Protein 4YR6 (pdb70)

B-factor: mean 33.65, std 14.66, range [9.35, 87.94]

Secondary structure (DSSP, 8-state):
--EEEEE--SEE-TTSPEEEEEEEESS-TTSTTEEEEEEEE-TTS--EEEEEEETTS-EEE-HHHHTTEEEEEETTTTEEEEEE-S--GGG-EEEEEEEEEEETTEEEEEEE---EEEEE-S---BPPEEEEE----EEEEEEEEEEEBSS--EEEEGGGTB-TTEEEPPPEESSS-EEEEEEEEEESSHHHHS--EEEEEEGGGTEEEEEE---/---EEEE-SEEEE-TT--EEEEEEESS--TT-EEEEEE-TTS--EEEEETTTEEPTT--TTEEEEEETTEEEEEESS--GGG-EEEEEEE-SSSSP-B---EEEEE----B--EEEEEPPPHHHHHHTEEEEEEEEEEEBSS--EEEEEETTEEE-TTEEEEEPPPPTTT--EEEEEEEEEEHHHHHT--EEEEEEE-TT-SSPEEEEEE--/----GGGT--/--EEEEE--SEE-TTSPEEEEEEEESS-TTSTTEEEEEEEE-TTS--EEEEEEETT--EEE-TTTGGGEEEEEETTTTEEEEEE-S--GGG-EEEEEEEEEEETTEEEEEEE---EEEEE-S---B--EEEEE---EEEEEEEEEEBSS--EEEEGGGT--TTEEEPPPEEETTEEEEEEEEEE-STHHHHS--EEEEEEGGGTEEEEEE---/---EEEE-SEEEE-TT--EEEEEEESS--TT-EEEEEE-TTS--EEEEETTTEEPTT--TTEEEEEETTEEEEEE-S--GGG-EEEEEEE-SSSSP-B---EEEEE----B--EEEEEPPPHHHHTTTEEEEEEEEEEEBSS--EEEEEESS-EE-TTEEEEEPPPPTTT--EEEEEEEEEETTHHHH--EEEEEEE-TT-SSPEEEEEE-/----GGGT--

InterPro domains:
  IPR000372 Leucine-rich repeat N-terminal domain [PF01462] (19-46)
  IPR000372 Leucine-rich repeat N-terminal domain [SM00013] (19-51)
  IPR000483 Cysteine-rich flanking region, C-terminal [SM00082] (221-281)
  IPR001611 Leucine-rich repeat [PF13855] (116-176)
  IPR001611 Leucine-rich repeat [PS51450] (94-115)
  IPR001611 Leucine-rich repeat [PS51450] (165-186)
  IPR003591 Leucine-rich repeat, typical subtype [SM00369] (92-114)
  IPR003591 Leucine-rich repeat, typical subtype [SM00369] (115-138)
  IPR003591 Leucine-rich repeat, typical subtype [SM00369] (139-162)
  IPR003591 Leucine-rich repeat, typical subtype [SM00369] (163-186)
  IPR003591 Leucine-rich repeat, typical subtype [SM00369] (187-210)
  IPR032675 Leucine-rich repeat domain superfamily [G3DSA:3.80.10.10] (17-282)

Radius of gyration: 33.76 Å; Cα contacts (8 Å, |Δi|>4): 2344; chains: 6; bounding box: 102×73×68 Å

GO terms:
  GO:0005886 plasma membrane (C, IDA)
  GO:0016020 membrane (C, IDA)
  GO:0007155 cell adhesion (P, IDA)
  GO:0007596 blood coagulation (P, IMP)
  GO:0005515 protein binding (F, IPI)
  GO:0005886 plasma membrane (C, TAS)
  GO:0015057 thrombin-activated receptor activity (F, TAS)
  GO:0007166 cell surface receptor signaling pathway (P, TAS)
  GO:0010572 positive regulation of platelet activation (P, IDA)
  GO:0051209 release of sequestered calcium ion into cytosol (P, IDA)
  GO:0007597 blood coagulation, intrinsic pathway (P, IPI)
  GO:0009897 external side of plasma membrane (C, IDA)
  GO:0042730 fibrinolysis (P, IDA)
  GO:0030168 platelet activation (P, TAS)
  GO:0030193 regulation of blood coagulation (P, TAS)
  GO:0070062 extracellular exosome (C, HDA)
  GO:0009986 cell surface (C, HDA)

Sequence (871 aa):
QVTLKESGPGILQPSQTLSLTCSFSGFSLSTSNMGVVWIRQPSGKGLEWLLHILWNDGKFYNPALKSRLTISKDTYNNQVFLKIANVDTADTATYYCARLFTTTTSGYFDVWGAGTTVTVSSAKTTPPSVYPLAPNSMVTLGCLVKGYFPEPVTVTWNSGSLSSGVHTFPAVLQSDLYTLSSSVTVPSSPRPSETVTCNVAHPASSTKVDKKIAADIQMTQSPASLSASVGETVTITCRASGNIYNYLAWYQQKQGKSPQLLVYNAKTLADGVPSRFSGSGSGTQYSLKINSLQPEDFGSYFCQHFWDTPWTFGGGTKLEIKRADAAPTVSIFPPSSEEQLTSGGASVVCFLNNFYPKDINVKWKIDGSERQNGVLNSWTDQDSKDSTYSMSSTLTLTKDEYERHNSYTCEATHKTSTSPIVKSFNRNKLRGVLQGHLQVTLKESGPGILQPSQTLSLTCSFSGFSLSTSNMGVVWIRQPSGKGLEWLLHILWNDGKFYNPALKSRLTISKDTYNNQVFLKIANVDTADTATYYCARLFTTTTSGYFDVWGAGTTVTVSSAKTTPPSVYPLAPMVTLGCLVKGYFPEPVTVTWNSGSLSSGVHTFPAVLQSDLYTLSSSVTVPSSPRPSETVTCNVAHPASSTKVDKKIAADIQMTQSPASLSASVGETVTITCRASGNIYNYLAWYQQKQGKSPQLLVYNAKTLADGVPSRFSGSGSGTQYSLKINSLQPEDFGSYFCQHFWDTPWTFGGGTKLEIKRADAAPTVSIFPPSSEQLTSGGASVVCFLNNFYPKDINVKWKIDGSERQNGVLNSWTDQDSKDSTYSMSSTLTLTKDEYERHNSYTCEATHKTSTSPIVKSFNRKLRGVLQGHL

Foldseek 3Di:
DWAKAKDWDQEAEFQAKTKIKIATDPDFLLDAQKKKWKWWAAVPGDIDGAKIAGSVRDIGGDPVQPVQWDKDDDRVRRMIMIMGGGDDQVVWTWMKMFMWGDDPPDIDGPGIHPTDGYGYHPDDADAWDWDWADDVQKDKTKIKTWFGDDDDKDKDKPNPPQDPQKDKDDWDADPNGTITMMMHMDTVVCPPVNWIWMWMADVVNRDTDIGIHDD/DWEKAKDDQEAADAAQDKDKIKIFIPWFQFLQKWKWFDAVPGDIDTQDGSQFHGDPPHDPQWGKDDGIGIIMIMGGRDDPVRFGKMKMWGDGDPPIYIHPIYGYAYDDDFDFWDKDKAWADPVQLVVWWTKIKMKGDFGPDPDKDKWKDFPRHTDDPQKDKDKDDQDPPRRTIMMMIMHIDTSVVVVVTFKIKMWMDDPVDPGIDIDIGTPD/DDDDVVNPHD/DWAKAKDWDAEDEFQAKTKIKIAIDPDFLCDPQKKKWKWWAAPPGDIGTAKMAHSVSDIGGDPVQVVQWDKDADRVRRMIMIMGGGDAQVPFTWMKMFMWGDDPPDIDGPGIHPTGTHGYHPDDADAWDWDWADDCPKTKIKTWFGDDDDKDKDKPNPPQPPQKDKDDWDADPNGTITMMMGNDDPPCVVVPWIKMWIADVRVRDIDIDTNDD/DWEKAKDDQEAEDAAQAKDKIKIFIPWFQFQQKWKWFDAPPDDIHTQDGSQFHGDPPHDPQWGKDDGGGIIMIMGGRDDPVSFGKMKMWGDGDPPIYIHPIYGYAYDDDFFFWDKDWDWADPVVLVVQKTKIKMKGDFGPDPDKDKFKDFPRHTDDPQKDKDKDDQDPPRRGIMMMIIRMDGSVVPVVTFKIWMWMDDPVDPGTDIDIGGD/DDDDVVNPHD

Organism: Homo sapiens (NCBI:txid9606)

Solvent-accessible surface area: 36851 Å² total; per-residue (Å²): 50,26,59,13,153,13,58,40,66,26,76,25,93,47,85,81,69,0,57,2,32,0,41,9,45,31,17,17,0,73,14,20,25,13,0,0,0,0,0,18,17,47,114,76,94,25,15,60,2,0,0,0,0,0,78,58,77,10,78,24,65,15,81,88,7,111,92,57,15,80,1,50,52,48,38,204,92,48,51,0,77,1,108,0,41,89,2,71,91,71,1,45,6,39,0,11,0,0,13,0,6,0,22,65,77,12,2,5,0,27,30,5,0,82,23,29,94,2,24,1,14,66,21,163,79,44,74,16,48,11,22,17,3,23,101,155,86,96,31,13,0,0,0,2,0,49,16,0,5,15,86,86,18,79,21,44,2,40,101,32,101,41,86,99,35,41,24,56,3,64,22,38,96,53,105,78,50,22,17,14,4,0,0,0,43,6,56,49,84,40,13,92,93,108,93,6,22,0,24,3,24,0,91,55,28,105,20,186,54,106,64,65,8,80,101,105,28,99,13,66,19,52,51,77,44,33,53,0,46,89,46,74,68,9,70,0,62,1,123,3,75,21,66,0,67,63,16,1,0,0,0,25,20,74,138,72,128,8,1,58,11,11,0,36,34,2,156,54,57,6,27,7,17,17,104,39,6,45,10,58,41,71,27,45,112,4,25,0,86,0,60,57,0,64,83,39,1,31,17,24,0,10,0,0,0,0,19,50,42,26,3,28,19,1,62,12,0,96,3,21,67,107,77,69,72,23,53,8,77,10,21,21,2,43,11,12,84,67,5,34,118,83,51,22,0,1,0,1,0,0,0,3,50,1,3,32,75,108,22,102,31,86,3,58,10,75,58,71,84,55,138,71,38,36,63,47,10,137,28,78,37,44,123,98,64,16,4,13,2,2,6,0,14,0,31,8,84,58,94,32,6,67,165,46,60,33,0,14,0,24,1,65,13,145,51,51,143,72,60,47,74,80,61,31,82,91,171,154,120,3,26,93,139,18,0,13,74,33,25,58,13,57,22,58,37,63,40,79,9,68,42,80,88,68,0,49,2,27,0,42,11,56,33,24,38,2,81,12,32,23,14,0,0,0,0,0,19,16,44,115,78,94,24,14,56,2,0,0,0,0,0,55,58,78,8,76,23,48,16,90,89,11,109,116,62,15,72,2,49,46,47,41,188,90,47,50,0,64,1,94,0,43,92,1,83,82,84,4,48,6,34,0,10,0,0,12,0,8,0,31,63,70,13,2,5,0,27,35,6,0,58,22,25,92,2,25,3,11,71,17,151,51,50,64,11,49,17,29,14,0,19,99,165,50,13,0,4,1,1,0,41,16,0,4,13,78,84,19,75,24,42,7,44,90,45,100,39,84,100,39,45,38,54,2,61,28,41,95,53,106,71,51,26,10,17,5,0,0,0,52,8,59,74,86,46,25,96,96,56,104,10,39,4,28,1,21,0,83,54,25,104,36,181,48,95,15,64,21,74,108,107,22,100,10,98,19,55,54,75,44,32,52,4,39,91,48,87,68,10,60,0,45,0,115,0,72,22,59,0,77,64,9,1,0,0,0,21,19,59,132,74,125,3,0,52,13,12,0,34,31,2,150,55,58,6,27,9,15,14,108,29,7,55,8,63,39,74,28,31,90,1,27,0,92,0,51,62,1,42,90,56,4,23,17,24,0,8,0,0,0,1,17,51,38,27,2,20,19,1,65,8,1,110,2,29,60,110,82,72,66,16,59,4,84,8,19,21,1,40,10,15,90,89,4,50,112,78,47,21,0,0,0,0,0,0,0,5,58,1,10,29,94,67,36,55,39,90,6,10,10,74,74,59,110,106,76,101,43,42,52,44,11,140,23,81,35,54,123,99,59,18,5,16,4,3,5,0,16,0,42,27,86,24,68,45,18,61,175,50,69,38,0,13,0,52,1,55,16,142,51,61,148,78,55,57,73,89,66,29,79,132,135,132,4,29,84,133,18,0,14,97

Structure (mmCIF, N/CA/C/O backbone):
data_4YR6
#
_entry.id   4YR6
#
_cell.length_a   101.900
_cell.length_b   147.060
_cell.length_c   194.950
_cell.angle_alpha   90.00
_cell.angle_beta   90.00
_cell.angle_gamma   90.00
#
_symmetry.space_group_name_H-M   'C 2 2 21'
#
loop_
_entity.id
_entity.type
_entity.pdbx_description
1 polymer 'heavy chain of 5G6'
2 polymer 'light chain of 5G6'
3 polymer ACE-LYS-LEU-ARG-GLY-VAL-LEU-GLN-GLY-HIS-LEU
4 non-polymer GLYCEROL
5 water water
#
loop_
_atom_site.group_PDB
_atom_site.id
_atom_site.type_symbol
_atom_site.label_atom_id
_atom_site.label_alt_id
_atom_site.label_comp_id
_atom_site.label_asym_id
_atom_site.label_entity_id
_atom_site.label_seq_id
_atom_site.pdbx_PDB_ins_code
_atom_site.Cartn_x
_atom_site.Cartn_y
_atom_site.Cartn_z
_atom_site.occupancy
_atom_site.B_iso_or_equiv
_atom_site.auth_seq_id
_atom_site.auth_comp_id
_atom_site.auth_asym_id
_atom_site.auth_atom_id
_atom_site.pdbx_PDB_model_num
ATOM 1 N N . GLN A 1 1 ? -42.075 -52.081 28.352 1.00 32.92 1 GLN A N 1
ATOM 2 C CA . GLN A 1 1 ? -41.943 -51.027 27.351 1.00 18.97 1 GLN A CA 1
ATOM 3 C C . GLN A 1 1 ? -42.145 -49.662 27.993 1.00 19.97 1 GLN A C 1
ATOM 4 O O . GLN A 1 1 ? -42.686 -48.757 27.365 1.00 18.63 1 GLN A O 1
ATOM 10 N N . VAL A 1 2 ? -41.717 -49.501 29.243 1.00 15.35 2 VAL A N 1
ATOM 11 C CA . VAL A 1 2 ? -41.632 -48.154 29.786 1.00 16.88 2 VAL A CA 1
ATOM 12 C C . VAL A 1 2 ? -40.557 -47.393 28.980 1.00 16.84 2 VAL A C 1
ATOM 13 O O . VAL A 1 2 ? -39.402 -47.806 28.948 1.00 17.40 2 VAL A O 1
ATOM 17 N N . THR A 1 3 ? -40.927 -46.300 28.318 1.00 15.36 3 THR A N 1
ATOM 18 C CA . THR A 1 3 ? -39.936 -45.470 27.615 1.00 18.63 3 THR A CA 1
ATOM 19 C C . THR A 1 3 ? -40.209 -43.987 27.834 1.00 19.45 3 THR A C 1
ATOM 20 O O . THR A 1 3 ? -41.363 -43.575 27.956 1.00 21.28 3 THR A O 1
ATOM 24 N N . LEU A 1 4 ? -39.144 -43.186 27.882 1.00 22.91 4 LEU A N 1
ATOM 25 C CA . LEU A 1 4 ? -39.274 -41.729 27.891 1.00 20.34 4 LEU A CA 1
ATOM 26 C C . LEU A 1 4 ? -38.298 -41.063 26.895 1.00 25.45 4 LEU A C 1
ATOM 27 O O . LEU A 1 4 ? -37.145 -41.487 26.756 1.00 18.16 4 LEU A O 1
ATOM 32 N N . LYS A 1 5 ? -38.755 -40.000 26.235 1.00 24.72 5 LYS A N 1
ATOM 33 C CA . LYS A 1 5 ? -37.931 -39.271 25.280 1.00 27.30 5 LYS A CA 1
ATOM 34 C C . LYS A 1 5 ? -38.078 -37.749 25.447 1.00 28.56 5 LYS A C 1
ATOM 35 O O . LYS A 1 5 ? -39.174 -37.195 25.297 1.00 25.57 5 LYS A O 1
ATOM 41 N N . GLU A 1 6 ? -36.973 -37.086 25.780 1.00 20.43 6 GLU A N 1
ATOM 42 C CA . GLU A 1 6 ? -36.945 -35.635 25.865 1.00 24.08 6 GLU A CA 1
ATOM 43 C C . GLU A 1 6 ? -36.907 -35.018 24.457 1.00 29.12 6 GLU A C 1
ATOM 44 O O . GLU A 1 6 ? -36.320 -35.593 23.550 1.00 23.41 6 GLU A O 1
ATOM 50 N N . SER A 1 7 ? -37.563 -33.870 24.291 1.00 29.73 7 SER A N 1
ATOM 51 C CA . SER A 1 7 ? -37.452 -33.018 23.099 1.00 28.40 7 SER A CA 1
ATOM 52 C C . SER A 1 7 ? -37.192 -31.604 23.592 1.00 33.83 7 SER A C 1
ATOM 53 O O . SER A 1 7 ? -37.657 -31.237 24.678 1.00 35.73 7 SER A O 1
ATOM 56 N N . GLY A 1 8 ? -36.480 -30.806 22.801 1.00 32.30 8 GLY A N 1
ATOM 57 C CA . GLY A 1 8 ? -36.130 -29.445 23.190 1.00 32.40 8 GLY A CA 1
ATOM 58 C C . GLY A 1 8 ? -35.545 -28.666 22.020 1.00 30.76 8 GLY A C 1
ATOM 59 O O . GLY A 1 8 ? -35.413 -29.223 20.939 1.00 28.91 8 GLY A O 1
ATOM 60 N N . PRO A 1 9 ? -35.180 -27.383 22.239 1.00 35.96 9 PRO A N 1
ATOM 61 C CA . PRO A 1 9 ? -34.696 -26.468 21.189 1.00 37.35 9 PRO A CA 1
ATOM 62 C C . PRO A 1 9 ? -33.240 -26.710 20.806 1.00 34.66 9 PRO A C 1
ATOM 63 O O . PRO A 1 9 ? -32.838 -26.336 19.706 1.00 37.28 9 PRO A O 1
ATOM 67 N N . GLY A 1 10 ? -32.456 -27.301 21.701 1.00 30.85 10 GLY A N 1
ATOM 68 C CA . GLY A 1 10 ? -31.063 -27.581 21.397 1.00 35.48 10 GLY A CA 1
ATOM 69 C C . GLY A 1 10 ? -30.169 -26.422 21.787 1.00 34.16 10 GLY A C 1
ATOM 70 O O . GLY A 1 10 ? -29.254 -26.585 22.603 1.00 38.91 10 GLY A O 1
ATOM 71 N N . ILE A 1 11 ? -30.435 -25.254 21.197 1.00 33.64 11 ILE A N 1
ATOM 72 C CA . ILE A 1 11 ? -29.700 -24.022 21.494 1.00 34.84 11 ILE A CA 1
ATOM 73 C C . ILE A 1 11 ? -30.650 -22.854 21.829 1.00 32.63 11 ILE A C 1
ATOM 74 O O . ILE A 1 11 ? -31.708 -22.699 21.218 1.00 33.08 11 ILE A O 1
ATOM 79 N N . LEU A 1 12 ? -30.254 -22.041 22.802 1.00 32.09 12 LEU A N 1
ATOM 80 C CA . LEU A 1 12 ? -31.070 -20.942 23.304 1.00 38.65 12 LEU A CA 1
ATOM 81 C C . LEU A 1 12 ? -30.176 -19.779 23.708 1.00 40.79 12 LEU A C 1
ATOM 82 O O . LEU A 1 12 ? -29.079 -19.988 24.237 1.00 38.65 12 LEU A O 1
ATOM 87 N N . GLN A 1 13 ? -30.656 -18.558 23.499 1.00 44.43 13 GLN A N 1
ATOM 88 C CA . GLN A 1 13 ? -29.929 -17.370 23.941 1.00 44.24 13 GLN A CA 1
ATOM 89 C C . GLN A 1 13 ? -30.336 -17.035 25.356 1.00 38.97 13 GLN A C 1
ATOM 90 O O . GLN A 1 13 ? -31.473 -17.295 25.752 1.00 37.74 13 GLN A O 1
ATOM 96 N N . PRO A 1 14 ? -29.409 -16.459 26.133 1.00 42.46 14 PRO A N 1
ATOM 97 C CA . PRO A 1 14 ? -29.708 -16.124 27.532 1.00 39.64 14 PRO A CA 1
ATOM 98 C C . PRO A 1 14 ? -30.951 -15.231 27.674 1.00 41.69 14 PRO A C 1
ATOM 99 O O . PRO A 1 14 ? -31.352 -14.597 26.695 1.00 40.39 14 PRO A O 1
ATOM 103 N N . SER A 1 15 ? -31.555 -15.225 28.867 1.00 42.58 15 SER A N 1
ATOM 104 C CA . SER A 1 15 ? -32.816 -14.520 29.157 1.00 41.51 15 SER A CA 1
ATOM 105 C C . SER A 1 15 ? -34.073 -15.175 28.565 1.00 36.74 15 SER A C 1
ATOM 106 O O . SER A 1 15 ? -35.188 -14.817 28.941 1.00 42.40 15 SER A O 1
ATOM 109 N N . GLN A 1 16 ? -33.906 -16.114 27.637 1.00 36.92 16 GLN A N 1
ATOM 110 C CA . GLN A 1 16 ? -35.062 -16.797 27.054 1.00 41.26 16 GLN A CA 1
ATOM 111 C C . GLN A 1 16 ? -35.634 -17.911 27.944 1.00 42.04 16 GLN A C 1
ATOM 112 O O . GLN A 1 16 ? -35.042 -18.283 28.981 1.00 29.82 16 GLN A O 1
ATOM 118 N N . THR A 1 17 ? -36.784 -18.435 27.511 1.00 40.16 17 THR A N 1
ATOM 119 C CA . THR A 1 17 ? -37.476 -19.511 28.213 1.00 39.34 17 THR A CA 1
ATOM 120 C C . THR A 1 17 ? -37.231 -20.864 27.545 1.00 37.59 17 THR A C 1
ATOM 121 O O . THR A 1 17 ? -37.585 -21.075 26.372 1.00 31.54 17 THR A O 1
ATOM 125 N N . LEU A 1 18 ? -36.621 -21.773 28.306 1.00 35.10 18 LEU A N 1
ATOM 126 C CA . LEU A 1 18 ? -36.380 -23.151 27.860 1.00 32.71 18 LEU A CA 1
ATOM 127 C C . LEU A 1 18 ? -37.624 -24.015 27.992 1.00 33.67 18 LEU A C 1
ATOM 128 O O . LEU A 1 18 ? -38.120 -24.245 29.102 1.00 36.11 18 LEU A O 1
ATOM 133 N N . SER A 1 19 ? -38.128 -24.492 26.862 1.00 30.59 19 SER A N 1
ATOM 134 C CA . SER A 1 19 ? -39.257 -25.416 26.864 1.00 34.67 19 SER A CA 1
ATOM 135 C C . SER A 1 19 ? -38.800 -26.821 26.486 1.00 36.40 19 SER A C 1
ATOM 136 O O . SER A 1 19 ? -38.258 -27.035 25.392 1.00 32.34 19 SER A O 1
ATOM 139 N N . LEU A 1 20 ? -39.023 -27.764 27.401 1.00 31.89 20 LEU A N 1
ATOM 140 C CA . LEU A 1 20 ? -38.686 -29.172 27.191 1.00 31.51 20 LEU A CA 1
ATOM 141 C C . LEU A 1 20 ? -39.929 -30.050 27.321 1.00 30.71 20 LEU A C 1
ATOM 142 O O . LEU A 1 20 ? -40.743 -29.877 28.243 1.00 28.78 20 LEU A O 1
ATOM 147 N N . THR A 1 21 ? -40.073 -30.989 26.394 1.00 23.32 21 THR A N 1
ATOM 148 C CA . THR A 1 21 ? -41.171 -31.943 26.435 1.00 24.64 21 THR A CA 1
ATOM 149 C C . THR A 1 21 ? -40.660 -33.354 26.718 1.00 25.95 21 THR A C 1
ATOM 150 O O . THR A 1 21 ? -39.658 -33.792 26.149 1.00 25.82 21 THR A O 1
ATOM 154 N N . CYS A 1 22 ? -41.344 -34.060 27.615 1.00 29.55 22 CYS A N 1
ATOM 155 C CA . CYS A 1 22 ? -41.079 -35.477 27.828 1.00 24.48 22 CYS A CA 1
ATOM 156 C C . CYS A 1 22 ? -42.247 -36.255 27.269 1.00 21.61 22 CYS A C 1
ATOM 157 O O . CYS A 1 22 ? -43.384 -36.060 27.693 1.00 25.89 22 CYS A O 1
ATOM 160 N N . SER A 1 23 ? -41.975 -37.114 26.298 1.00 22.20 23 SER A N 1
ATOM 161 C CA . SER A 1 23 ? -42.995 -38.001 25.744 1.00 25.38 23 SER A CA 1
ATOM 162 C C . SER A 1 23 ? -42.721 -39.405 26.242 1.00 26.63 23 SER A C 1
ATOM 163 O O . SER A 1 23 ? -41.618 -39.942 26.041 1.00 24.24 23 SER A O 1
ATOM 166 N N . PHE A 1 24 ? -43.707 -39.997 26.909 1.00 24.09 24 PHE A N 1
ATOM 167 C CA . PHE A 1 24 ? -43.491 -41.295 27.536 1.00 20.13 24 PHE A CA 1
ATOM 168 C C . PHE A 1 24 ? -44.534 -42.311 27.090 1.00 20.47 24 PHE A C 1
ATOM 169 O O . PHE A 1 24 ? -45.605 -41.938 26.613 1.00 19.86 24 PHE A O 1
ATOM 177 N N . SER A 1 25 ? -44.220 -43.595 27.240 1.00 18.37 25 SER A N 1
ATOM 178 C CA . SER A 1 25 ? -45.202 -44.650 27.010 1.00 14.23 25 SER A CA 1
ATOM 179 C C . SER A 1 25 ? -44.870 -45.827 27.902 1.00 16.42 25 SER A C 1
ATOM 180 O O . SER A 1 25 ? -43.825 -45.827 28.563 1.00 20.20 25 SER A O 1
ATOM 183 N N . GLY A 1 26 ? -45.735 -46.837 27.926 1.00 11.55 26 GLY A N 1
ATOM 184 C CA . GLY A 1 26 ? -45.520 -47.979 28.802 1.00 20.38 26 GLY A CA 1
ATOM 185 C C . GLY A 1 26 ? -45.960 -47.794 30.263 1.00 22.02 26 GLY A C 1
ATOM 186 O O . GLY A 1 26 ? -45.862 -48.724 31.063 1.00 24.93 26 GLY A O 1
ATOM 187 N N . PHE A 1 27 ? -46.425 -46.595 30.612 1.00 22.62 27 PHE A N 1
ATOM 188 C CA . PHE A 1 27 ? -47.013 -46.325 31.940 1.00 24.38 27 PHE A CA 1
ATOM 189 C C . PHE A 1 27 ? -47.893 -45.100 31.851 1.00 25.61 27 PHE A C 1
ATOM 190 O O . PHE A 1 27 ? -47.727 -44.271 30.940 1.00 29.58 27 PHE A O 1
ATOM 198 N N . SER A 1 28 ? -48.818 -44.975 32.796 1.00 26.55 28 SER A N 1
ATOM 199 C CA . SER A 1 28 ? -49.748 -43.849 32.808 1.00 26.64 28 SER A CA 1
ATOM 200 C C . SER A 1 28 ? -49.550 -42.914 34.001 1.00 27.68 28 SER A C 1
ATOM 201 O O . SER A 1 28 ? -49.278 -43.363 35.123 1.00 24.08 28 SER A O 1
ATOM 204 N N . LEU A 1 29 ? -49.705 -41.613 33.752 1.00 25.44 29 LEU A N 1
ATOM 205 C CA . LEU A 1 29 ? -49.732 -40.630 34.827 1.00 27.70 29 LEU A CA 1
ATOM 206 C C . LEU A 1 29 ? -51.124 -40.511 35.472 1.00 30.72 29 LEU A C 1
ATOM 207 O O . LEU A 1 29 ? -51.398 -39.546 36.190 1.00 30.89 29 LEU A O 1
ATOM 212 N N . SER A 1 30 ? -51.984 -41.501 35.217 1.00 29.40 30 SER A N 1
ATOM 213 C CA . SER A 1 30 ? -53.263 -41.647 35.923 1.00 30.97 30 SER A CA 1
ATOM 214 C C . SER A 1 30 ? -53.223 -42.798 36.931 1.00 33.20 30 SER A C 1
ATOM 215 O O . SER A 1 30 ? -54.220 -43.094 37.594 1.00 32.32 30 SER A O 1
ATOM 218 N N . THR A 1 31 ? -52.066 -43.447 37.021 1.00 28.65 31 THR A N 1
ATOM 219 C CA . THR A 1 31 ? -51.848 -44.571 37.920 1.00 28.59 31 THR A CA 1
ATOM 220 C C . THR A 1 31 ? -51.109 -44.055 39.138 1.00 27.36 31 THR A C 1
ATOM 221 O O . THR A 1 31 ? -50.171 -43.272 38.995 1.00 23.45 31 THR A O 1
ATOM 225 N N . SER A 1 32 ? -51.500 -44.485 40.334 1.00 21.88 32 SER A N 1
ATOM 226 C CA . SER A 1 32 ? -50.855 -43.952 41.524 1.00 21.23 32 SER A CA 1
ATOM 227 C C . SER A 1 32 ? -49.410 -44.472 41.616 1.00 22.60 32 SER A C 1
ATOM 228 O O . SER A 1 32 ? -49.045 -45.424 40.912 1.00 21.82 32 SER A O 1
ATOM 231 N N . ASN A 1 33 ? -48.604 -43.816 42.456 1.00 18.51 33 ASN A N 1
ATOM 232 C CA . ASN A 1 33 ? -47.177 -44.107 42.635 1.00 19.94 33 ASN A CA 1
ATOM 233 C C . ASN A 1 33 ? -46.272 -43.719 41.460 1.00 19.27 33 ASN A C 1
ATOM 234 O O . ASN A 1 33 ? -45.057 -43.935 41.520 1.00 17.60 33 ASN A O 1
ATOM 239 N N . MET A 1 34 ? -46.863 -43.154 40.412 1.00 16.70 34 MET A N 1
ATOM 240 C CA . MET A 1 34 ? -46.127 -42.766 39.211 1.00 21.09 34 MET A CA 1
ATOM 241 C C . MET A 1 34 ? -45.872 -41.273 39.162 1.00 21.80 34 MET A C 1
ATOM 242 O O . MET A 1 34 ? -46.738 -40.462 39.524 1.00 21.02 34 MET A O 1
ATOM 247 N N . GLY A 1 35 ? -44.686 -40.907 38.688 1.00 24.16 35 GLY A N 1
ATOM 248 C CA . GLY A 1 35 ? -44.399 -39.516 38.386 1.00 21.44 35 GLY A CA 1
ATOM 249 C C . GLY A 1 35 ? -43.364 -39.389 37.287 1.00 25.96 35 GLY A C 1
ATOM 250 O O . GLY A 1 35 ? -42.755 -40.389 36.880 1.00 22.88 35 GLY A O 1
ATOM 251 N N . VAL A 1 36 ? -43.171 -38.167 36.796 1.00 23.36 36 VAL A N 1
ATOM 252 C CA . VAL A 1 36 ? -42.053 -37.871 35.907 1.00 22.58 36 VAL A CA 1
ATOM 253 C C . VAL A 1 36 ? -41.147 -36.826 36.542 1.00 22.11 36 VAL A C 1
ATOM 254 O O . VAL A 1 36 ? -41.616 -35.792 37.025 1.00 19.09 36 VAL A O 1
ATOM 258 N N . VAL A 1 37 ? -39.850 -37.114 36.556 1.00 19.69 37 VAL A N 1
ATOM 259 C CA . VAL A 1 37 ? -38.871 -36.221 37.150 1.00 19.64 37 VAL A CA 1
ATOM 260 C C . VAL A 1 37 ? -37.952 -35.643 36.057 1.00 23.10 37 VAL A C 1
ATOM 261 O O . VAL A 1 37 ? -37.704 -36.291 35.031 1.00 16.15 37 VAL A O 1
ATOM 265 N N . TRP A 1 38 ? -37.468 -34.420 36.277 1.00 21.62 38 TRP A N 1
ATOM 266 C CA . TRP A 1 38 ? -36.425 -33.836 35.439 1.00 18.44 38 TRP A CA 1
ATOM 267 C C . TRP A 1 38 ? -35.128 -33.701 36.208 1.00 20.29 38 TRP A C 1
ATOM 268 O O . TRP A 1 38 ? -35.099 -33.266 37.376 1.00 20.68 38 TRP A O 1
ATOM 279 N N . ILE A 1 39 ? -34.053 -34.108 35.550 1.00 20.24 39 ILE A N 1
ATOM 280 C CA . ILE A 1 39 ? -32.721 -34.116 36.140 1.00 16.02 39 ILE A CA 1
ATOM 281 C C . ILE A 1 39 ? -31.799 -33.557 35.083 1.00 22.81 39 ILE A C 1
ATOM 282 O O . ILE A 1 39 ? -32.034 -33.732 33.862 1.00 22.91 39 ILE A O 1
ATOM 287 N N . ARG A 1 40 ? -30.764 -32.856 35.517 1.00 20.98 40 ARG A N 1
ATOM 288 C CA . ARG A 1 40 ? -29.830 -32.331 34.540 1.00 24.88 40 ARG A CA 1
ATOM 289 C C . ARG A 1 40 ? -28.410 -32.568 34.992 1.00 28.24 40 ARG A C 1
ATOM 290 O O . ARG A 1 40 ? -28.138 -32.737 36.196 1.00 22.02 40 ARG A O 1
ATOM 298 N N . GLN A 1 41 ? -27.512 -32.605 34.013 1.00 23.66 41 GLN A N 1
ATOM 299 C CA . GLN A 1 41 ? -26.116 -32.909 34.278 1.00 23.08 41 GLN A CA 1
ATOM 300 C C . GLN A 1 41 ? -25.258 -32.166 33.292 1.00 23.29 41 GLN A C 1
ATOM 301 O O . GLN A 1 41 ? -25.244 -32.504 32.104 1.00 28.45 41 GLN A O 1
ATOM 307 N N . PRO A 1 42 ? -24.558 -31.133 33.770 1.00 21.86 42 PRO A N 1
ATOM 308 C CA . PRO A 1 42 ? -23.604 -30.449 32.890 1.00 28.43 42 PRO A CA 1
ATOM 309 C C . PRO A 1 42 ? -22.515 -31.439 32.477 1.00 28.40 42 PRO A C 1
ATOM 310 O O . PRO A 1 42 ? -22.132 -32.291 33.281 1.00 29.29 42 PRO A O 1
ATOM 314 N N . SER A 1 43 ? -22.038 -31.319 31.243 1.00 28.46 43 SER A N 1
ATOM 315 C CA . SER A 1 43 ? -21.040 -32.222 30.679 1.00 30.32 43 SER A CA 1
ATOM 316 C C . SER A 1 43 ? -19.888 -32.467 31.646 1.00 25.48 43 SER A C 1
ATOM 317 O O . SER A 1 43 ? -19.241 -31.520 32.107 1.00 26.97 43 SER A O 1
ATOM 320 N N . GLY A 1 44 ? -19.653 -33.737 31.976 1.00 28.67 44 GLY A N 1
ATOM 321 C CA . GLY A 1 44 ? -18.562 -34.111 32.869 1.00 25.55 44 GLY A CA 1
ATOM 322 C C . GLY A 1 44 ? -18.772 -33.769 34.333 1.00 27.95 44 GLY A C 1
ATOM 323 O O . GLY A 1 44 ? -17.866 -33.933 35.142 1.00 30.49 44 GLY A O 1
ATOM 324 N N . LYS A 1 45 ? -19.958 -33.295 34.695 1.00 26.87 45 LYS A N 1
ATOM 325 C CA . LYS A 1 45 ? -20.217 -32.976 36.101 1.00 30.96 45 LYS A CA 1
ATOM 326 C C . LYS A 1 45 ? -21.290 -33.884 36.726 1.00 28.72 45 LYS A C 1
ATOM 327 O O . LYS A 1 45 ? -21.671 -34.900 36.135 1.00 29.49 45 LYS A O 1
ATOM 331 N N . GLY A 1 46 ? -21.766 -33.515 37.915 1.00 29.72 46 GLY A N 1
ATOM 332 C CA . GLY A 1 46 ? -22.732 -34.319 38.656 1.00 24.78 46 GLY A CA 1
ATOM 333 C C . GLY A 1 46 ? -24.183 -34.116 38.239 1.00 25.02 46 GLY A C 1
ATOM 334 O O . GLY A 1 46 ? -24.482 -33.385 37.284 1.00 29.02 46 GLY A O 1
ATOM 335 N N . LEU A 1 47 ? -25.096 -34.768 38.953 1.00 26.42 47 LEU A N 1
ATOM 336 C CA . LEU A 1 47 ? -26.518 -34.703 38.608 1.00 22.88 47 LEU A CA 1
ATOM 337 C C . LEU A 1 47 ? -27.263 -33.755 39.547 1.00 24.63 47 LEU A C 1
ATOM 338 O O . LEU A 1 47 ? -26.871 -33.573 40.703 1.00 20.43 47 LEU A O 1
ATOM 343 N N . GLU A 1 48 ? -28.335 -33.152 39.048 1.00 22.61 48 GLU A N 1
ATOM 344 C CA . GLU A 1 48 ? -29.091 -32.197 39.842 1.00 26.41 48 GLU A CA 1
ATOM 345 C C . GLU A 1 48 ? -30.593 -32.441 39.706 1.00 24.27 48 GLU A C 1
ATOM 346 O O . GLU A 1 48 ? -31.114 -32.499 38.593 1.00 20.85 48 GLU A O 1
ATOM 352 N N . TRP A 1 49 ? -31.286 -32.570 40.836 1.00 22.72 49 TRP A N 1
ATOM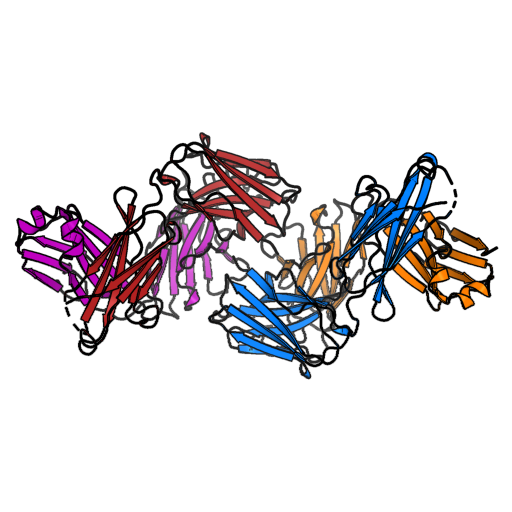 353 C CA . TRP A 1 49 ? -32.745 -32.686 40.803 1.00 21.28 49 TRP A CA 1
ATOM 354 C C . TRP A 1 49 ? -33.402 -31.337 40.546 1.00 22.64 49 TRP A C 1
ATOM 355 O O . TRP A 1 49 ? -33.171 -30.372 41.283 1.00 26.86 49 TRP A O 1
ATOM 366 N N . LEU A 1 50 ? -34.215 -31.259 39.501 1.00 19.59 50 LEU A N 1
ATOM 367 C CA . LEU A 1 50 ? -34.903 -30.011 39.191 1.00 26.31 50 LEU A CA 1
ATOM 368 C C . LEU A 1 50 ? -36.290 -29.958 39.834 1.00 28.02 50 LEU A C 1
ATOM 369 O O . LEU A 1 50 ? -36.566 -29.091 40.676 1.00 29.35 50 LEU A O 1
ATOM 374 N N . LEU A 1 51 ? -37.154 -30.888 39.432 1.00 26.32 51 LEU A N 1
ATOM 375 C CA . LEU A 1 51 ? -38.548 -30.912 39.881 1.00 26.39 51 LEU A CA 1
ATOM 376 C C . LEU A 1 51 ? -39.221 -32.219 39.475 1.00 23.42 51 LEU A C 1
ATOM 377 O O . LEU A 1 51 ? -38.664 -32.978 38.677 1.00 25.48 51 LEU A O 1
ATOM 382 N N . HIS A 1 52 ? -40.412 -32.485 40.015 1.00 23.30 52 HIS A N 1
ATOM 383 C CA . HIS A 1 52 ? -41.260 -33.562 39.481 1.00 22.97 52 HIS A CA 1
ATOM 384 C C . HIS A 1 52 ? -42.755 -33.275 39.573 1.00 22.61 52 HIS A C 1
ATOM 385 O O . HIS A 1 52 ? -43.197 -32.460 40.382 1.00 26.13 52 HIS A O 1
ATOM 392 N N . ILE A 1 53 ? -43.518 -33.940 38.712 1.00 21.40 53 ILE A N 1
ATOM 393 C CA . ILE A 1 53 ? -44.968 -33.840 38.706 1.00 24.26 53 ILE A CA 1
ATOM 394 C C . ILE A 1 53 ? -45.508 -35.250 38.931 1.00 26.00 53 ILE A C 1
ATOM 395 O O . ILE A 1 53 ? -44.970 -36.218 38.381 1.00 25.33 53 ILE A O 1
ATOM 400 N N . LEU A 1 54 ? -46.552 -35.379 39.747 1.00 27.27 54 LEU A N 1
ATOM 401 C CA . LEU A 1 54 ? -47.053 -36.711 40.094 1.00 27.33 54 LEU A CA 1
ATOM 402 C C . LEU A 1 54 ? -48.369 -37.043 39.413 1.00 25.59 54 LEU A C 1
ATOM 403 O O . LEU A 1 54 ? -49.003 -36.181 38.801 1.00 26.39 54 LEU A O 1
ATOM 408 N N . TRP A 1 55 ? -48.752 -38.312 39.506 1.00 25.62 55 TRP A N 1
ATOM 409 C CA . TRP A 1 55 ? -50.004 -38.802 38.941 1.00 25.75 55 TRP A CA 1
ATOM 410 C C . TRP A 1 55 ? -51.208 -37.987 39.432 1.00 26.38 55 TRP A C 1
ATOM 411 O O . TRP A 1 55 ? -52.169 -37.808 38.695 1.00 29.56 55 TRP A O 1
ATOM 422 N N . ASN A 1 56 ? -51.159 -37.479 40.660 1.00 24.95 56 ASN A N 1
ATOM 423 C CA . ASN A 1 56 ? -52.286 -36.696 41.163 1.00 30.51 56 ASN A CA 1
ATOM 424 C C . ASN A 1 56 ? -52.089 -35.197 41.022 1.00 27.66 56 ASN A C 1
ATOM 425 O O . ASN A 1 56 ? -52.737 -34.418 41.727 1.00 29.37 56 ASN A O 1
ATOM 430 N N . ASP A 1 57 ? -51.160 -34.811 40.153 1.00 28.06 57 ASP A N 1
ATOM 431 C CA . ASP A 1 57 ? -50.862 -33.410 39.861 1.00 27.59 57 ASP A CA 1
ATOM 432 C C . ASP A 1 57 ? -50.136 -32.683 40.977 1.00 28.41 57 ASP A C 1
ATOM 433 O O . ASP A 1 57 ? -50.085 -31.457 40.988 1.00 31.62 57 ASP A O 1
ATOM 438 N N . GLY A 1 58 ? -49.563 -33.433 41.918 1.00 34.17 58 GLY A N 1
ATOM 439 C CA . GLY A 1 58 ? -48.668 -32.835 42.901 1.00 27.19 58 GLY A CA 1
ATOM 440 C C . GLY A 1 58 ? -47.377 -32.402 42.214 1.00 29.04 58 GLY A C 1
ATOM 441 O O . GLY A 1 58 ? -46.899 -33.081 41.292 1.00 26.81 58 GLY A O 1
ATOM 442 N N . LYS A 1 59 ? -46.804 -31.280 42.648 1.00 27.10 59 LYS A N 1
ATOM 443 C CA . LYS A 1 59 ? -45.605 -30.744 42.002 1.00 26.13 59 LYS A CA 1
ATOM 444 C C . LYS A 1 59 ? -44.592 -30.363 43.046 1.00 26.32 59 LYS A C 1
ATOM 445 O O . LYS A 1 59 ? -44.955 -29.849 44.097 1.00 29.72 59 LYS A O 1
ATOM 451 N N . PHE A 1 60 ? -43.319 -30.613 42.768 1.00 23.08 60 PHE A N 1
ATOM 452 C CA . PHE A 1 60 ? -42.279 -30.357 43.760 1.00 27.75 60 PHE A CA 1
ATOM 453 C C . PHE A 1 60 ? -41.072 -29.756 43.077 1.00 29.55 60 PHE A C 1
ATOM 454 O O . PHE A 1 60 ? -40.734 -30.168 41.982 1.00 28.59 60 PHE A O 1
ATOM 462 N N . TYR A 1 61 ? -40.437 -28.772 43.709 1.00 30.65 61 TYR A N 1
ATOM 463 C CA . TYR A 1 61 ? -39.430 -27.975 43.017 1.00 28.36 61 TYR A CA 1
ATOM 464 C C . TYR A 1 61 ? -38.138 -27.861 43.803 1.00 32.38 61 TYR A C 1
ATOM 465 O O . TYR A 1 61 ? -38.148 -27.864 45.031 1.00 31.50 61 TYR A O 1
ATOM 474 N N . ASN A 1 62 ? -37.023 -27.772 43.084 1.00 33.78 62 ASN A N 1
ATOM 475 C CA . ASN A 1 62 ? -35.782 -27.321 43.690 1.00 33.62 62 ASN A CA 1
ATOM 476 C C . ASN A 1 62 ? -35.950 -25.829 44.004 1.00 37.01 62 ASN A C 1
ATOM 477 O O . ASN A 1 62 ? -36.216 -25.026 43.098 1.00 35.80 62 ASN A O 1
ATOM 482 N N . PRO A 1 63 ? -35.836 -25.460 45.293 1.00 29.80 63 PRO A N 1
ATOM 483 C CA . PRO A 1 63 ? -36.055 -24.069 45.719 1.00 40.02 63 PRO A CA 1
ATOM 484 C C . PRO A 1 63 ? -35.116 -23.072 45.036 1.00 45.64 63 PRO A C 1
ATOM 485 O O . PRO A 1 63 ? -35.560 -21.971 44.715 1.00 48.12 63 PRO A O 1
ATOM 489 N N . ALA A 1 64 ? -33.859 -23.453 44.803 1.00 42.33 64 ALA A N 1
ATOM 490 C CA . ALA A 1 64 ? -32.923 -22.611 44.051 1.00 45.17 64 ALA A CA 1
ATOM 491 C C . ALA A 1 64 ? -33.451 -22.196 42.666 1.00 48.18 64 ALA A C 1
ATOM 492 O O . ALA A 1 64 ? -33.117 -21.123 42.168 1.00 58.99 64 ALA A O 1
ATOM 494 N N . LEU A 1 65 ? -34.277 -23.041 42.053 1.00 44.26 65 LEU A N 1
ATOM 495 C CA . LEU A 1 65 ? -34.814 -22.764 40.719 1.00 40.94 65 LEU A CA 1
ATOM 496 C C . LEU A 1 65 ? -36.334 -22.571 40.669 1.00 48.42 65 LEU A C 1
ATOM 497 O O . LEU A 1 65 ? -36.878 -22.229 39.610 1.00 44.54 65 LEU A O 1
ATOM 502 N N . LYS A 1 66 ? -37.015 -22.814 41.793 1.00 54.21 66 LYS A N 1
ATOM 503 C CA . LYS A 1 66 ? -38.483 -22.902 41.817 1.00 48.45 66 LYS A CA 1
ATOM 504 C C . LYS A 1 66 ? -39.180 -21.671 41.216 1.00 54.24 66 LYS A C 1
ATOM 505 O O . LYS A 1 66 ? -40.232 -21.793 40.571 1.00 53.45 66 LYS A O 1
ATOM 511 N N . SER A 1 67 ? -38.563 -20.502 41.395 1.00 54.27 67 SER A N 1
ATOM 512 C CA . SER A 1 67 ? -39.061 -19.243 40.835 1.00 53.56 67 SER A CA 1
ATOM 513 C C . SER A 1 67 ? -39.103 -19.236 39.304 1.00 47.85 67 SER A C 1
ATOM 514 O O . SER A 1 67 ? -39.913 -18.527 38.694 1.00 42.74 67 SER A O 1
ATOM 517 N N . ARG A 1 68 ? -38.239 -20.033 38.684 1.00 45.10 68 ARG A N 1
ATOM 518 C CA . ARG A 1 68 ? -38.118 -20.035 37.232 1.00 37.73 68 ARG A CA 1
ATOM 519 C C . ARG A 1 68 ? -38.771 -21.258 36.586 1.00 40.73 68 ARG A C 1
ATOM 520 O O . ARG A 1 68 ? -38.797 -21.391 35.350 1.00 32.17 68 ARG A O 1
ATOM 528 N N . LEU A 1 69 ? -39.311 -22.141 37.423 1.00 39.96 69 LEU A N 1
ATOM 529 C CA . LEU A 1 69 ? -39.783 -23.440 36.952 1.00 36.39 69 LEU A CA 1
ATOM 530 C C . LEU A 1 69 ? -41.293 -23.530 36.779 1.00 37.62 69 LEU A C 1
ATOM 531 O O . LEU A 1 69 ? -42.056 -22.972 37.562 1.00 38.01 69 LEU A O 1
ATOM 536 N N . THR A 1 70 ? -41.709 -24.236 35.736 1.00 34.39 70 THR A N 1
ATOM 537 C CA . THR A 1 70 ? -43.117 -24.506 35.505 1.00 37.10 70 THR A CA 1
ATOM 538 C C . THR A 1 70 ? -43.204 -25.903 34.930 1.00 39.19 70 THR A C 1
ATOM 539 O O . THR A 1 70 ? -42.376 -26.283 34.090 1.00 35.99 70 THR A O 1
ATOM 543 N N . ILE A 1 71 ? -44.198 -26.668 35.372 1.00 33.68 71 ILE A N 1
ATOM 544 C CA . ILE A 1 71 ? -44.392 -28.020 34.859 1.00 31.13 71 ILE A CA 1
ATOM 545 C C . ILE A 1 71 ? -45.868 -28.351 34.747 1.00 29.39 71 ILE A C 1
ATOM 546 O O . ILE A 1 71 ? -46.661 -27.970 35.608 1.00 32.19 71 ILE A O 1
ATOM 551 N N . SER A 1 72 ? -46.252 -29.037 33.677 1.00 29.16 72 SER A N 1
ATOM 552 C CA . SER A 1 72 ? -47.613 -29.554 33.601 1.00 24.63 72 SER A CA 1
ATOM 553 C C . SER A 1 72 ? -47.609 -30.923 32.951 1.00 27.69 72 SER A C 1
ATOM 554 O O . SER A 1 72 ? -46.575 -31.383 32.452 1.00 27.48 72 SER A O 1
ATOM 557 N N . LYS A 1 73 ? -48.766 -31.577 32.962 1.00 30.26 73 LYS A N 1
ATOM 558 C CA . LYS A 1 73 ? -48.911 -32.860 32.301 1.00 28.72 73 LYS A CA 1
ATOM 559 C C . LYS A 1 73 ? -50.152 -32.879 31.440 1.00 34.49 73 LYS A C 1
ATOM 560 O O . LYS A 1 73 ? -51.139 -32.205 31.735 1.00 31.35 73 LYS A O 1
ATOM 566 N N . ASP A 1 74 ? -50.052 -33.630 30.349 1.00 35.98 74 ASP A N 1
ATOM 567 C CA . ASP A 1 74 ? -51.151 -33.928 29.451 1.00 36.36 74 ASP A CA 1
ATOM 568 C C . ASP A 1 74 ? -51.251 -35.456 29.491 1.00 34.78 74 ASP A C 1
ATOM 569 O O . ASP A 1 74 ? -50.542 -36.166 28.775 1.00 34.35 74 ASP A O 1
ATOM 574 N N . THR A 1 75 ? -52.124 -35.955 30.354 1.00 35.54 75 THR A N 1
ATOM 575 C CA . THR A 1 75 ? -52.168 -37.380 30.678 1.00 37.81 75 THR A CA 1
ATOM 576 C C . THR A 1 75 ? -52.709 -38.253 29.545 1.00 39.10 75 THR A C 1
ATOM 577 O O . THR A 1 75 ? -52.352 -39.428 29.437 1.00 45.72 75 THR A O 1
ATOM 581 N N . TYR A 1 76 ? -53.533 -37.672 28.679 1.00 44.24 76 TYR A N 1
ATOM 582 C CA . TYR A 1 76 ? -54.089 -38.420 27.555 1.00 49.84 76 TYR A CA 1
ATOM 583 C C . TYR A 1 76 ? -53.096 -38.602 26.402 1.00 52.48 76 TYR A C 1
ATOM 584 O O . TYR A 1 76 ? -53.165 -39.586 25.661 1.00 53.10 76 TYR A O 1
ATOM 593 N N . ASN A 1 77 ? -52.185 -37.650 26.234 1.00 45.53 77 ASN A N 1
ATOM 594 C CA . ASN A 1 77 ? -51.183 -37.773 25.183 1.00 41.43 77 ASN A CA 1
ATOM 595 C C . ASN A 1 77 ? -49.819 -38.187 25.733 1.00 41.19 77 ASN A C 1
ATOM 596 O O . ASN A 1 77 ? -48.812 -38.196 25.010 1.00 44.17 77 ASN A O 1
ATOM 601 N N . ASN A 1 78 ? -49.809 -38.548 27.014 1.00 36.39 78 ASN A N 1
ATOM 602 C CA . ASN A 1 78 ? -48.608 -39.028 27.679 1.00 33.65 78 ASN A CA 1
ATOM 603 C C . ASN A 1 78 ? -47.412 -38.100 27.493 1.00 30.19 78 ASN A C 1
ATOM 604 O O . ASN A 1 78 ? -46.380 -38.495 26.947 1.00 32.03 78 ASN A O 1
ATOM 609 N N . GLN A 1 79 ? -47.570 -36.856 27.937 1.00 27.46 79 GLN A N 1
ATOM 610 C CA . GLN A 1 79 ? -46.513 -35.870 27.818 1.00 29.11 79 GLN A CA 1
ATOM 611 C C . GLN A 1 79 ? -46.458 -34.979 29.033 1.00 28.85 79 GLN A C 1
ATOM 612 O O . GLN A 1 79 ? -47.478 -34.638 29.633 1.00 29.11 79 GLN A O 1
ATOM 618 N N . VAL A 1 80 ? -45.241 -34.592 29.371 1.00 23.82 80 VAL A N 1
ATOM 619 C CA . VAL A 1 80 ? -45.005 -33.673 30.451 1.00 25.79 80 VAL A CA 1
ATOM 620 C C . VAL A 1 80 ? -44.254 -32.494 29.860 1.00 27.15 80 VAL A C 1
ATOM 621 O O . VAL A 1 80 ? -43.342 -32.671 29.046 1.00 23.72 80 VAL A O 1
ATOM 625 N N . PHE A 1 81 ? -44.659 -31.291 30.250 1.00 27.65 81 PHE A N 1
ATOM 626 C CA . PHE A 1 81 ? -44.066 -30.071 29.715 1.00 25.64 81 PHE A CA 1
ATOM 627 C C . PHE A 1 81 ? -43.300 -29.316 30.781 1.00 24.82 81 PHE A C 1
ATOM 628 O O . PHE A 1 81 ? -43.845 -28.986 31.834 1.00 31.65 81 PHE A O 1
ATOM 636 N N . LEU A 1 82 ? -42.029 -29.050 30.499 1.00 27.75 82 LEU A N 1
ATOM 637 C CA . LEU A 1 82 ? -41.177 -28.281 31.394 1.00 27.77 82 LEU A CA 1
ATOM 638 C C . LEU A 1 82 ? -40.815 -26.922 30.805 1.00 29.12 82 LEU A C 1
ATOM 639 O O . LEU A 1 82 ? -40.413 -26.833 29.650 1.00 29.00 82 LEU A O 1
ATOM 644 N N . LYS A 1 83 ? -40.947 -25.872 31.610 1.00 29.63 83 LYS A N 1
ATOM 645 C CA . LYS A 1 83 ? -40.425 -24.562 31.238 1.00 32.94 83 LYS A CA 1
ATOM 646 C C . LYS A 1 83 ? -39.436 -24.019 32.261 1.00 33.59 83 LYS A C 1
ATOM 647 O O . LYS A 1 83 ? -39.722 -23.974 33.463 1.00 33.67 83 LYS A O 1
ATOM 653 N N . ILE A 1 84 ? -38.261 -23.621 31.783 1.00 34.50 84 ILE A N 1
ATOM 654 C CA . ILE A 1 84 ? -37.358 -22.850 32.623 1.00 37.40 84 ILE A CA 1
ATOM 655 C C . ILE A 1 84 ? -37.274 -21.435 32.065 1.00 39.96 84 ILE A C 1
ATOM 656 O O . ILE A 1 84 ? -36.908 -21.230 30.898 1.00 41.29 84 ILE A O 1
ATOM 661 N N . ALA A 1 85 ? -37.647 -20.463 32.893 1.00 40.74 85 ALA A N 1
ATOM 662 C CA . ALA A 1 85 ? -37.671 -19.068 32.462 1.00 42.22 85 ALA A CA 1
ATOM 663 C C . ALA A 1 85 ? -36.298 -18.433 32.648 1.00 39.66 85 ALA A C 1
ATOM 664 O O . ALA A 1 85 ? -35.561 -18.804 33.568 1.00 41.31 85 ALA A O 1
ATOM 666 N N . ASN A 1 86 ? -35.957 -17.493 31.768 1.00 40.35 86 ASN A N 1
ATOM 667 C CA . ASN A 1 86 ? -34.774 -16.657 31.945 1.00 39.92 86 ASN A CA 1
ATOM 668 C C . ASN A 1 86 ? -33.475 -17.456 32.098 1.00 34.77 86 ASN A C 1
ATOM 669 O O . ASN A 1 86 ? -32.829 -17.405 33.145 1.00 36.57 86 ASN A O 1
ATOM 674 N N . VAL A 1 87 ? -33.083 -18.198 31.070 1.00 39.28 87 VAL A N 1
ATOM 675 C CA . VAL A 1 87 ? -31.886 -19.039 31.201 1.00 41.25 87 VAL A CA 1
ATOM 676 C C . VAL A 1 87 ? -30.599 -18.225 31.139 1.00 39.03 87 VAL A C 1
ATOM 677 O O . VAL A 1 87 ? -30.494 -17.276 30.366 1.00 41.38 87 VAL A O 1
ATOM 681 N N . ASP A 1 88 ? -29.636 -18.580 31.982 1.00 41.12 88 ASP A N 1
ATOM 682 C CA . ASP A 1 88 ? -28.282 -18.056 31.867 1.00 38.92 88 ASP A CA 1
ATOM 683 C C . ASP A 1 88 ? -27.405 -19.211 31.411 1.00 40.28 88 ASP A C 1
ATOM 684 O O . ASP A 1 88 ? -27.900 -20.319 31.177 1.00 37.56 88 ASP A O 1
ATOM 689 N N . THR A 1 89 ? -26.109 -18.962 31.284 1.00 36.88 89 THR A N 1
ATOM 690 C CA . THR A 1 89 ? -25.231 -19.934 30.652 1.00 39.80 89 THR A CA 1
ATOM 691 C C . THR A 1 89 ? -25.061 -21.194 31.518 1.00 39.84 89 THR A C 1
ATOM 692 O O . THR A 1 89 ? -24.811 -22.286 31.002 1.00 34.45 89 THR A O 1
ATOM 696 N N . ALA A 1 90 ? -25.244 -21.041 32.827 1.00 36.88 90 ALA A N 1
ATOM 697 C CA . ALA A 1 90 ? -25.147 -22.163 33.753 1.00 39.31 90 ALA A CA 1
ATOM 698 C C . ALA A 1 90 ? -26.285 -23.172 33.581 1.00 35.42 90 ALA A C 1
ATOM 699 O O . ALA A 1 90 ? -26.266 -24.241 34.178 1.00 36.22 90 ALA A O 1
ATOM 701 N N . ASP A 1 91 ? -27.285 -22.826 32.784 1.00 32.41 91 ASP A N 1
ATOM 702 C CA . ASP A 1 91 ? -28.381 -23.748 32.537 1.00 32.32 91 ASP A CA 1
ATOM 703 C C . ASP A 1 91 ? -28.038 -24.705 31.395 1.00 33.13 91 ASP A C 1
ATOM 704 O O . ASP A 1 91 ? -28.859 -25.533 30.989 1.00 33.54 91 ASP A O 1
ATOM 709 N N . THR A 1 92 ? -26.807 -24.594 30.899 1.00 29.26 92 THR A N 1
ATOM 710 C CA . THR A 1 92 ? -26.315 -25.448 29.825 1.00 33.19 92 THR A CA 1
ATOM 711 C C . THR A 1 92 ? -25.999 -26.815 30.408 1.00 30.06 92 THR A C 1
ATOM 712 O O . THR A 1 92 ? -25.194 -26.913 31.341 1.00 26.04 92 THR A O 1
ATOM 716 N N . ALA A 1 93 ? -26.628 -27.857 29.862 1.00 23.01 93 ALA A N 1
ATOM 717 C CA . ALA A 1 93 ? -26.493 -29.209 30.410 1.00 27.42 93 ALA A CA 1
ATOM 718 C C . ALA A 1 93 ? -27.208 -30.238 29.549 1.00 20.55 93 ALA A C 1
ATOM 719 O O . ALA A 1 93 ? -27.950 -29.881 28.635 1.00 23.08 93 ALA A O 1
ATOM 721 N N . THR A 1 94 ? -26.979 -31.517 29.842 1.00 23.05 94 THR A N 1
ATOM 722 C CA . THR A 1 94 ? -27.900 -32.561 29.384 1.00 26.32 94 THR A CA 1
ATOM 723 C C . THR A 1 94 ? -29.106 -32.613 30.330 1.00 24.50 94 THR A C 1
ATOM 724 O O . THR A 1 94 ? -28.948 -32.565 31.561 1.00 25.33 94 THR A O 1
ATOM 728 N N . TYR A 1 95 ? -30.296 -32.695 29.743 1.00 21.34 95 TYR A N 1
ATOM 729 C CA . TYR A 1 95 ? -31.544 -32.769 30.486 1.00 22.55 95 TYR A CA 1
ATOM 730 C C . TYR A 1 95 ? -32.187 -34.152 30.348 1.00 25.61 95 TYR A C 1
ATOM 731 O O . TYR A 1 95 ? -32.400 -34.645 29.234 1.00 26.76 95 TYR A O 1
ATOM 740 N N . TYR A 1 96 ? -32.494 -34.770 31.485 1.00 23.89 96 TYR A N 1
ATOM 741 C CA . TYR A 1 96 ? -33.148 -36.078 31.494 1.00 23.09 96 TYR A CA 1
ATOM 742 C C . TYR A 1 96 ? -34.539 -35.967 32.078 1.00 24.28 96 TYR A C 1
ATOM 743 O O . TYR A 1 96 ? -34.741 -35.301 33.104 1.00 19.85 96 TYR A O 1
ATOM 752 N N . CYS A 1 97 ? -35.502 -36.621 31.446 1.00 17.82 97 CYS A N 1
ATOM 753 C CA . CYS A 1 97 ? -36.716 -36.960 32.168 1.00 19.19 97 CYS A CA 1
ATOM 754 C C . CYS A 1 97 ? -36.657 -38.449 32.483 1.00 21.25 97 CYS A C 1
ATOM 755 O O . CYS A 1 97 ? -35.973 -39.217 31.789 1.00 16.14 97 CYS A O 1
ATOM 758 N N . ALA A 1 98 ? -37.336 -38.849 33.552 1.00 18.15 98 ALA A N 1
ATOM 759 C CA . ALA A 1 98 ? -37.300 -40.236 33.993 1.00 20.34 98 ALA A CA 1
ATOM 760 C C . ALA A 1 98 ? -38.588 -40.584 34.734 1.00 22.11 98 ALA A C 1
ATOM 761 O O . ALA A 1 98 ? -39.214 -39.703 35.343 1.00 20.30 98 ALA A O 1
ATOM 763 N N . ARG A 1 99 ? -39.000 -41.851 34.706 1.00 17.31 99 ARG A N 1
ATOM 764 C CA . ARG A 1 99 ? -40.148 -42.198 35.533 1.00 18.28 99 ARG A CA 1
ATOM 765 C C . ARG A 1 99 ? -39.794 -42.289 37.013 1.00 15.56 99 ARG A C 1
ATOM 766 O O . ARG A 1 99 ? -38.893 -43.046 37.401 1.00 12.98 99 ARG A O 1
ATOM 774 N N . LEU A 1 100 ? -40.530 -41.546 37.838 1.00 16.54 100 LEU A N 1
ATOM 775 C CA . LEU A 1 100 ? -40.418 -41.675 39.283 1.00 17.74 100 LEU A CA 1
ATOM 776 C C . LEU A 1 100 ? -41.436 -42.693 39.805 1.00 18.45 100 LEU A C 1
ATOM 777 O O . LEU A 1 100 ? -42.640 -42.568 39.566 1.00 17.53 100 LEU A O 1
ATOM 782 N N . PHE A 1 101 ? -40.944 -43.721 40.485 1.00 14.92 101 PHE A N 1
ATOM 783 C CA . PHE A 1 101 ? -41.823 -44.599 41.251 1.00 17.61 101 PHE A CA 1
ATOM 784 C C . PHE A 1 101 ? -41.693 -44.174 42.713 1.00 15.65 101 PHE A C 1
ATOM 785 O O . PHE A 1 101 ? -40.586 -44.157 43.259 1.00 17.23 101 PHE A O 1
ATOM 793 N N . THR A 1 102 ? -42.813 -43.791 43.313 1.00 12.77 102 THR A N 1
ATOM 794 C CA . THR A 1 102 ? -42.809 -43.249 44.668 1.00 18.29 102 THR A CA 1
ATOM 795 C C . THR A 1 102 ? -43.941 -43.830 45.530 1.00 20.50 102 THR A C 1
ATOM 796 O O . THR A 1 102 ? -45.104 -43.838 45.121 1.00 21.18 102 THR A O 1
ATOM 800 N N . THR A 1 103 ? -43.586 -44.349 46.702 1.00 20.96 103 THR A N 1
ATOM 801 C CA . THR A 1 103 ? -44.573 -44.820 47.677 1.00 20.01 103 THR A CA 1
ATOM 802 C C . THR A 1 103 ? -44.161 -44.307 49.038 1.00 21.14 103 THR A C 1
ATOM 803 O O . THR A 1 103 ? -43.097 -43.699 49.188 1.00 22.85 103 THR A O 1
ATOM 807 N N . THR A 1 104 ? -44.982 -44.607 50.042 1.00 20.24 104 THR A N 1
ATOM 808 C CA . THR A 1 104 ? -44.728 -44.169 51.411 1.00 17.16 104 THR A CA 1
ATOM 809 C C . THR A 1 104 ? -43.485 -44.852 51.975 1.00 17.21 104 THR A C 1
ATOM 810 O O . THR A 1 104 ? -42.938 -44.405 52.983 1.00 22.02 104 THR A O 1
ATOM 814 N N . THR A 1 105 ? -43.037 -45.928 51.323 1.00 16.59 105 THR A N 1
ATOM 815 C CA . THR A 1 105 ? -41.874 -46.698 51.791 1.00 18.07 105 THR A CA 1
ATOM 816 C C . THR A 1 105 ? -40.728 -46.896 50.770 1.00 17.57 105 THR A C 1
ATOM 817 O O . THR A 1 105 ? -39.813 -47.696 51.017 1.00 17.81 105 THR A O 1
ATOM 821 N N . SER A 1 106 ? -40.771 -46.197 49.638 1.00 14.85 106 SER A N 1
ATOM 822 C CA . SER A 1 106 ? -39.688 -46.294 48.648 1.00 20.37 106 SER A CA 1
ATOM 823 C C . SER A 1 106 ? -39.719 -45.152 47.655 1.00 20.59 106 SER A C 1
ATOM 824 O O . SER A 1 106 ? -40.760 -44.527 47.443 1.00 21.18 106 SER A O 1
ATOM 827 N N . GLY A 1 107 ? -38.569 -44.897 47.034 1.00 24.89 107 GLY A N 1
ATOM 828 C CA . GLY A 1 107 ? -38.474 -43.951 45.933 1.00 18.99 107 GLY A CA 1
ATOM 829 C C . GLY A 1 107 ? -37.282 -44.275 45.041 1.00 19.85 107 GLY A C 1
ATOM 830 O O . GLY A 1 107 ? -36.209 -44.649 45.542 1.00 14.05 107 GLY A O 1
ATOM 831 N N . TYR A 1 108 ? -37.481 -44.136 43.725 1.00 17.90 108 TYR A N 1
ATOM 832 C CA . TYR A 1 108 ? -36.428 -44.374 42.741 1.00 15.30 108 TYR A CA 1
ATOM 833 C C . TYR A 1 108 ? -36.839 -44.015 41.303 1.00 16.98 108 TYR A C 1
ATOM 834 O O . TYR A 1 108 ? -38.032 -43.995 40.955 1.00 12.85 108 TYR A O 1
ATOM 843 N N . PHE A 1 109 ? -35.834 -43.715 40.483 1.00 16.93 109 PHE A N 1
ATOM 844 C CA . PHE A 1 109 ? -36.023 -43.519 39.051 1.00 14.55 109 PHE A CA 1
ATOM 845 C C . PHE A 1 109 ? -35.511 -44.800 38.372 1.00 16.40 109 PHE A C 1
ATOM 846 O O . PHE A 1 109 ? -34.291 -45.001 38.233 1.00 15.68 109 PHE A O 1
ATOM 854 N N . ASP A 1 110 ? -36.421 -45.694 37.993 1.00 15.14 110 ASP A N 1
ATOM 855 C CA . ASP A 1 110 ? -35.991 -47.003 37.481 1.00 19.61 110 ASP A CA 1
ATOM 856 C C . ASP A 1 110 ? -35.835 -47.036 35.962 1.00 15.64 110 ASP A C 1
ATOM 857 O O . ASP A 1 110 ? -35.211 -47.941 35.433 1.00 15.62 110 ASP A O 1
ATOM 862 N N . VAL A 1 111 ? -36.417 -46.059 35.273 1.00 12.34 111 VAL A N 1
ATOM 863 C CA . VAL A 1 111 ? -36.237 -45.922 33.833 1.00 13.17 111 VAL A CA 1
ATOM 864 C C . VAL A 1 111 ? -36.008 -44.460 33.453 1.00 14.95 111 VAL A C 1
ATOM 865 O O . VAL A 1 111 ? -36.819 -43.597 33.795 1.00 19.65 111 VAL A O 1
ATOM 869 N N . TRP A 1 112 ? -34.926 -44.184 32.728 1.00 17.41 112 TRP A N 1
ATOM 870 C CA . TRP A 1 112 ? -34.607 -42.816 32.303 1.00 16.81 112 TRP A CA 1
ATOM 871 C C . TRP A 1 112 ? -34.711 -42.616 30.790 1.00 15.30 112 TRP A C 1
ATOM 872 O O . TRP A 1 112 ? -34.664 -43.576 30.009 1.00 16.30 112 TRP A O 1
ATOM 883 N N . GLY A 1 113 ? -34.814 -41.364 30.360 1.00 19.36 113 GLY A N 1
ATOM 884 C CA . GLY A 1 113 ? -34.727 -41.090 28.937 1.00 14.77 113 GLY A CA 1
ATOM 885 C C . GLY A 1 113 ? -33.265 -41.119 28.556 1.00 16.44 113 GLY A C 1
ATOM 886 O O . GLY A 1 113 ? -32.410 -41.168 29.436 1.00 17.80 113 GLY A O 1
ATOM 887 N N . ALA A 1 114 ? -32.967 -41.076 27.256 1.00 22.54 114 ALA A N 1
ATOM 888 C CA . ALA A 1 114 ? -31.578 -41.009 26.779 1.00 21.91 114 ALA A CA 1
ATOM 889 C C . ALA A 1 114 ? -30.929 -39.663 27.092 1.00 18.91 114 ALA A C 1
ATOM 890 O O . ALA A 1 114 ? -29.707 -39.539 27.071 1.00 27.09 114 ALA A O 1
ATOM 892 N N . GLY A 1 115 ? -31.750 -38.653 27.367 1.00 22.57 115 GLY A N 1
ATOM 893 C CA . GLY A 1 115 ? -31.258 -37.304 27.606 1.00 25.85 115 GLY A CA 1
ATOM 894 C C . GLY A 1 115 ? -31.283 -36.420 26.360 1.00 30.16 115 GLY A C 1
ATOM 895 O O . GLY A 1 115 ? -31.194 -36.909 25.248 1.00 24.50 115 GLY A O 1
ATOM 896 N N . THR A 1 116 ? -31.431 -35.113 26.546 1.00 28.89 116 THR A N 1
ATOM 897 C CA . THR A 1 116 ? -31.299 -34.181 25.432 1.00 29.10 116 THR A CA 1
ATOM 898 C C . THR A 1 116 ? -30.371 -33.034 25.824 1.00 30.70 116 THR A C 1
ATOM 899 O O . THR A 1 116 ? -30.402 -32.548 26.967 1.00 30.38 116 THR A O 1
ATOM 903 N N . THR A 1 117 ? -29.518 -32.642 24.882 1.00 27.94 117 THR A N 1
ATOM 904 C CA . THR A 1 117 ? -28.473 -31.656 25.131 1.00 28.89 117 THR A CA 1
ATOM 905 C C . THR A 1 117 ? -29.043 -30.247 24.955 1.00 27.95 117 THR A C 1
ATOM 906 O O . THR A 1 117 ? -29.775 -29.970 23.997 1.00 28.38 117 THR A O 1
ATOM 910 N N . VAL A 1 118 ? -28.732 -29.361 25.893 1.00 26.45 118 VAL A N 1
ATOM 911 C CA . VAL A 1 118 ? -29.224 -27.991 25.804 1.00 29.42 118 VAL A CA 1
ATOM 912 C C . VAL A 1 118 ? -28.072 -27.003 25.972 1.00 29.80 118 VAL A C 1
ATOM 913 O O . VAL A 1 118 ? -27.326 -27.073 26.953 1.00 31.32 118 VAL A O 1
ATOM 917 N N . THR A 1 119 ? -27.921 -26.097 25.006 1.00 29.96 119 THR A N 1
ATOM 918 C CA . THR A 1 119 ? -26.856 -25.099 25.065 1.00 30.43 119 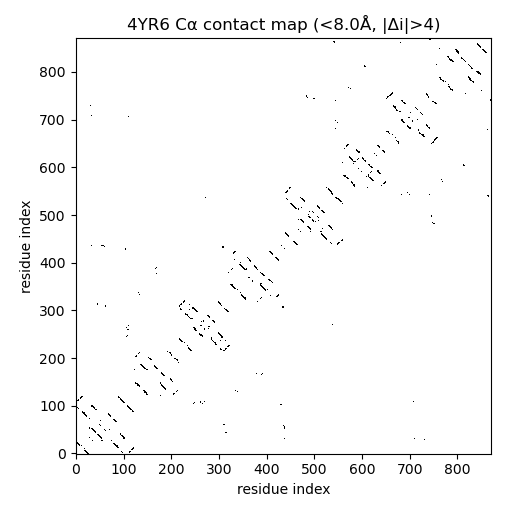THR A CA 1
ATOM 919 C C . THR A 1 119 ? -27.446 -23.691 25.149 1.00 28.23 119 THR A C 1
ATOM 920 O O . THR A 1 119 ? -28.282 -23.311 24.330 1.00 27.88 119 THR A O 1
ATOM 924 N N . VAL A 1 120 ? -27.042 -22.945 26.175 1.00 28.08 120 VAL A N 1
ATOM 925 C CA . VAL A 1 120 ? -27.470 -21.558 26.345 1.00 34.02 120 VAL A CA 1
ATOM 926 C C . VAL A 1 120 ? -26.291 -20.617 26.066 1.00 34.05 120 VAL A C 1
ATOM 927 O O . VAL A 1 120 ? -25.335 -20.567 26.830 1.00 30.17 120 VAL A O 1
ATOM 931 N N . SER A 1 121 ? -26.346 -19.886 24.960 1.00 37.61 121 SER A N 1
ATOM 932 C CA . SER A 1 121 ? -25.307 -18.898 24.681 1.00 41.81 121 SER A CA 1
ATOM 933 C C . SER A 1 121 ? -25.808 -17.826 23.734 1.00 42.02 121 SER A C 1
ATOM 934 O O . SER A 1 121 ? -26.818 -18.020 23.046 1.00 43.03 121 SER A O 1
ATOM 937 N N . SER A 1 122 ? -25.099 -16.698 23.700 1.00 49.28 122 SER A N 1
ATOM 938 C CA . SER A 1 122 ? -25.413 -15.619 22.760 1.00 46.42 122 SER A CA 1
ATOM 939 C C . SER A 1 122 ? -24.784 -15.886 21.393 1.00 47.65 122 SER A C 1
ATOM 940 O O . SER A 1 122 ? -25.238 -15.358 20.380 1.00 49.08 122 SER A O 1
ATOM 943 N N . ALA A 1 123 ? -23.752 -16.727 21.376 1.00 49.20 123 ALA A N 1
ATOM 944 C CA . ALA A 1 123 ? -22.992 -17.038 20.164 1.00 43.89 123 ALA A CA 1
ATOM 945 C C . ALA A 1 123 ? -23.850 -17.387 18.950 1.00 43.01 123 ALA A C 1
ATOM 946 O O . ALA A 1 123 ? -24.988 -17.830 19.089 1.00 45.16 123 ALA A O 1
ATOM 948 N N . LYS A 1 124 ? -23.297 -17.170 17.759 1.00 41.39 124 LYS A N 1
ATOM 949 C CA . LYS A 1 124 ? -23.950 -17.569 16.511 1.00 40.99 124 LYS A CA 1
ATOM 950 C C . LYS A 1 124 ? -23.142 -18.659 15.834 1.00 35.18 124 LYS A C 1
ATOM 951 O O . LYS A 1 124 ? -21.958 -18.827 16.13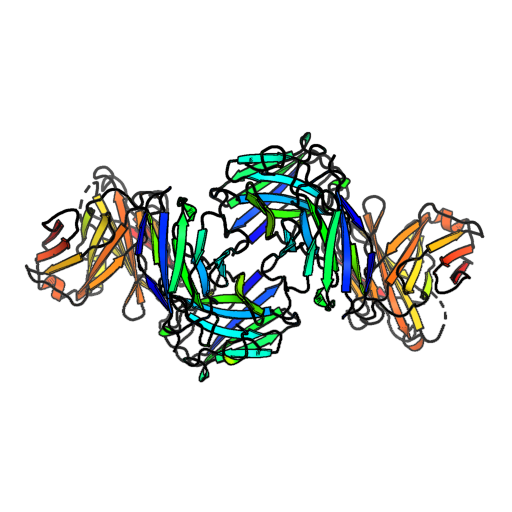5 1.00 35.65 124 LYS A O 1
ATOM 957 N N . THR A 1 125 ? -23.772 -19.395 14.921 1.00 29.36 125 THR A N 1
ATOM 958 C CA . THR A 1 125 ? -23.046 -20.394 14.147 1.00 33.01 125 THR A CA 1
ATOM 959 C C . THR A 1 125 ? -21.773 -19.792 13.549 1.00 38.82 125 THR A C 1
ATOM 960 O O . THR A 1 125 ? -21.805 -18.737 12.915 1.00 42.75 125 THR A O 1
ATOM 964 N N . THR A 1 126 ? -20.653 -20.464 13.781 1.00 35.64 126 THR A N 1
ATOM 965 C CA . THR A 1 126 ? -19.351 -19.951 13.402 1.00 34.59 126 THR A CA 1
ATOM 966 C C . THR A 1 126 ? -18.486 -21.146 13.035 1.00 36.30 126 THR A C 1
ATOM 967 O O . THR A 1 126 ? -18.304 -22.052 13.857 1.00 36.23 126 THR A O 1
ATOM 971 N N . PRO A 1 127 ? -17.954 -21.163 11.801 1.00 34.71 127 PRO A N 1
ATOM 972 C CA . PRO A 1 127 ? -17.067 -22.254 11.376 1.00 31.55 127 PRO A CA 1
ATOM 973 C C . PRO A 1 127 ? -15.765 -22.182 12.162 1.00 33.03 127 PRO A C 1
ATOM 974 O O . PRO A 1 127 ? -15.445 -21.114 12.694 1.00 27.34 127 PRO A O 1
ATOM 978 N N . PRO A 1 128 ? -15.037 -23.307 12.263 1.00 34.61 128 PRO A N 1
ATOM 979 C CA . PRO A 1 128 ? -13.754 -23.306 12.970 1.00 30.52 128 PRO A CA 1
ATOM 980 C C . PRO A 1 128 ? -12.616 -22.800 12.070 1.00 33.80 128 PRO A C 1
ATOM 981 O O . PRO A 1 128 ? -12.748 -22.848 10.851 1.00 25.00 128 PRO A O 1
ATOM 985 N N . SER A 1 129 ? -11.532 -22.314 12.673 1.00 36.93 129 SER A N 1
ATOM 986 C CA . SER A 1 129 ? -10.273 -22.108 11.960 1.00 30.85 129 SER A CA 1
ATOM 987 C C . SER A 1 129 ? -9.391 -23.300 12.275 1.00 28.15 129 SER A C 1
ATOM 988 O O . SER A 1 129 ? -9.224 -23.646 13.451 1.00 32.14 129 SER A O 1
ATOM 991 N N . VAL A 1 130 ? -8.839 -23.941 11.248 1.00 23.01 130 VAL A N 1
ATOM 992 C CA . VAL A 1 130 ? -7.976 -25.096 11.461 1.00 19.60 130 VAL A CA 1
ATOM 993 C C . VAL A 1 130 ? -6.507 -24.747 11.260 1.00 23.74 130 VAL A C 1
ATOM 994 O O . VAL A 1 130 ? -6.094 -24.351 10.166 1.00 29.68 130 VAL A O 1
ATOM 998 N N . TYR A 1 131 ? -5.708 -24.918 12.304 1.00 23.12 131 TYR A N 1
ATOM 999 C CA . TYR A 1 131 ? -4.298 -24.572 12.207 1.00 24.78 131 TYR A CA 1
ATOM 1000 C C . TYR A 1 131 ? -3.449 -25.798 12.410 1.00 24.44 131 TYR A C 1
ATOM 1001 O O . TYR A 1 131 ? -3.728 -26.611 13.275 1.00 23.51 131 TYR A O 1
ATOM 1010 N N . PRO A 1 132 ? -2.406 -25.933 11.589 1.00 32.57 132 PRO A N 1
ATOM 1011 C CA . PRO A 1 132 ? -1.469 -27.057 11.668 1.00 32.80 132 PRO A CA 1
ATOM 1012 C C . PRO A 1 132 ? -0.575 -26.912 12.884 1.00 31.37 132 PRO A C 1
ATOM 1013 O O . PRO A 1 132 ? -0.156 -25.794 13.179 1.00 30.06 132 PRO A O 1
ATOM 1017 N N . LEU A 1 133 ? -0.306 -28.019 13.574 1.00 27.71 133 LEU A N 1
ATOM 1018 C CA . LEU A 1 133 ? 0.634 -28.036 14.686 1.00 31.75 133 LEU A CA 1
ATOM 1019 C C . LEU A 1 133 ? 1.867 -28.853 14.309 1.00 31.95 133 LEU A C 1
ATOM 1020 O O . LEU A 1 133 ? 1.877 -30.082 14.449 1.00 27.88 133 LEU A O 1
ATOM 1025 N N . ALA A 1 134 ? 2.906 -28.173 13.827 1.00 34.48 134 ALA A N 1
ATOM 1026 C CA . ALA A 1 134 ? 4.145 -28.851 13.443 1.00 33.43 134 ALA A CA 1
ATOM 1027 C C . ALA A 1 134 ? 5.258 -28.514 14.430 1.00 31.96 134 ALA A C 1
ATOM 1028 O O . ALA A 1 134 ? 5.253 -27.432 15.016 1.00 35.98 134 ALA A O 1
ATOM 1030 N N . PRO A 1 135 ? 6.216 -29.440 14.616 1.00 38.33 135 PRO A N 1
ATOM 1031 C CA . PRO A 1 135 ? 7.373 -29.237 15.507 1.00 43.43 135 PRO A CA 1
ATOM 1032 C C . PRO A 1 135 ? 8.141 -27.947 15.221 1.00 43.80 135 PRO A C 1
ATOM 1033 O O . PRO A 1 135 ? 8.147 -27.518 14.064 1.00 38.90 135 PRO A O 1
ATOM 1037 N N . ASN A 1 142 ? 13.103 -38.796 18.900 1.00 61.80 142 ASN A N 1
ATOM 1038 C CA . ASN A 1 142 ? 13.196 -40.257 18.901 1.00 63.23 142 ASN A CA 1
ATOM 1039 C C . ASN A 1 142 ? 12.593 -40.912 17.650 1.00 60.79 142 ASN A C 1
ATOM 1040 O O . ASN A 1 142 ? 12.464 -40.282 16.596 1.00 56.19 142 ASN A O 1
ATOM 1045 N N . SER A 1 143 ? 12.221 -42.183 17.779 1.00 63.04 143 SER A N 1
ATOM 1046 C CA . SER A 1 143 ? 11.631 -42.944 16.676 1.00 61.34 143 SER A CA 1
ATOM 1047 C C . SER A 1 143 ? 10.214 -42.476 16.323 1.00 58.98 143 SER A C 1
ATOM 1048 O O . SER A 1 143 ? 9.635 -42.913 15.320 1.00 53.00 143 SER A O 1
ATOM 1051 N N . MET A 1 144 ? 9.661 -41.601 17.164 1.00 56.79 144 MET A N 1
ATOM 1052 C CA . MET A 1 144 ? 8.280 -41.141 17.030 1.00 52.59 144 MET A CA 1
ATOM 1053 C C . MET A 1 144 ? 8.211 -39.618 16.989 1.00 49.31 144 MET A C 1
ATOM 1054 O O . MET A 1 144 ? 8.974 -38.936 17.666 1.00 46.68 144 MET A O 1
ATOM 1059 N N . VAL A 1 145 ? 7.300 -39.087 16.185 1.00 44.10 145 VAL A N 1
ATOM 1060 C CA . VAL A 1 145 ? 7.034 -37.659 16.204 1.00 40.80 145 VAL A CA 1
ATOM 1061 C C . VAL A 1 145 ? 5.533 -37.402 16.434 1.00 41.26 145 VAL A C 1
ATOM 1062 O O . VAL A 1 145 ? 4.669 -38.171 15.980 1.00 34.26 145 VAL A O 1
ATOM 1066 N N . THR A 1 146 ? 5.230 -36.329 17.157 1.00 33.50 146 THR A N 1
ATOM 1067 C CA . THR A 1 146 ? 3.851 -35.964 17.427 1.00 31.77 146 THR A CA 1
ATOM 1068 C C . THR A 1 146 ? 3.464 -34.729 16.636 1.00 29.23 146 THR A C 1
ATOM 1069 O O . THR A 1 146 ? 4.172 -33.723 16.639 1.00 33.11 146 THR A O 1
ATOM 1073 N N . LEU A 1 147 ? 2.340 -34.818 15.945 1.00 25.07 147 LEU A N 1
ATOM 1074 C CA . LEU A 1 147 ? 1.820 -33.694 15.194 1.00 26.29 147 LEU A CA 1
ATOM 1075 C C . LEU A 1 147 ? 0.469 -33.363 15.782 1.00 29.48 147 LEU A C 1
ATOM 1076 O O . LEU A 1 147 ? -0.060 -34.119 16.608 1.00 29.14 147 LEU A O 1
ATOM 1081 N N . GLY A 1 148 ? -0.097 -32.241 15.364 1.00 25.69 148 GLY A N 1
ATOM 1082 C CA . GLY A 1 148 ? -1.386 -31.849 15.874 1.00 24.72 148 GLY A CA 1
ATOM 1083 C C . GLY A 1 148 ? -2.178 -30.957 14.954 1.00 26.21 148 GLY A C 1
ATOM 1084 O O . GLY A 1 148 ? -1.686 -30.453 13.942 1.00 26.86 148 GLY A O 1
ATOM 1085 N N . CYS A 1 149 ? -3.424 -30.743 15.341 1.00 27.21 149 CYS A N 1
ATOM 1086 C CA . CYS A 1 149 ? -4.355 -29.934 14.577 1.00 29.90 149 CYS A CA 1
ATOM 1087 C C . CYS A 1 149 ? -5.056 -29.073 15.618 1.00 27.63 149 CYS A C 1
ATOM 1088 O O . CYS A 1 149 ? -5.656 -29.613 16.550 1.00 25.80 149 CYS A O 1
ATOM 1091 N N . LEU A 1 150 ? -4.962 -27.752 15.502 1.00 24.87 150 LEU A N 1
ATOM 1092 C CA . LEU A 1 150 ? -5.717 -26.868 16.389 1.00 20.85 150 LEU A CA 1
ATOM 1093 C C . LEU A 1 150 ? -6.997 -26.423 15.687 1.00 22.41 150 LEU A C 1
ATOM 1094 O O . LEU A 1 150 ? -6.957 -25.858 14.597 1.00 22.78 150 LEU A O 1
ATOM 1099 N N . VAL A 1 151 ? -8.136 -26.698 16.306 1.00 26.80 151 VAL A N 1
ATOM 1100 C CA . VAL A 1 151 ? -9.430 -26.365 15.721 1.00 24.87 151 VAL A CA 1
ATOM 1101 C C . VAL A 1 151 ? -10.096 -25.313 16.598 1.00 29.20 151 VAL A C 1
ATOM 1102 O O . VAL A 1 151 ? -10.574 -25.625 17.701 1.00 24.64 151 VAL A O 1
ATOM 1106 N N . LYS A 1 152 ? -10.131 -24.073 16.104 1.00 26.44 152 LYS A N 1
ATOM 1107 C CA . LYS A 1 152 ? -10.368 -22.918 16.971 1.00 24.29 152 LYS A CA 1
ATOM 1108 C C . LYS A 1 152 ? -11.547 -22.034 16.548 1.00 30.27 152 LYS A C 1
ATOM 1109 O O . LYS A 1 152 ? -11.801 -21.826 15.346 1.00 29.58 152 LYS A O 1
ATOM 1115 N N . GLY A 1 153 ? -12.274 -21.542 17.553 1.00 26.60 153 GLY A N 1
ATOM 1116 C CA . GLY A 1 153 ? -13.320 -20.549 17.366 1.00 26.70 153 GLY A CA 1
ATOM 1117 C C . GLY A 1 153 ? -14.614 -20.976 16.692 1.00 32.07 153 GLY A C 1
ATOM 1118 O O . GLY A 1 153 ? -15.217 -20.170 15.979 1.00 33.43 153 GLY A O 1
ATOM 1119 N N . TYR A 1 154 ? -15.067 -22.212 16.914 1.00 31.66 154 TYR A N 1
ATOM 1120 C CA . TYR A 1 154 ? -16.325 -22.658 16.299 1.00 33.28 154 TYR A CA 1
ATOM 1121 C C . TYR A 1 154 ? -17.520 -22.669 17.268 1.00 34.74 154 TYR A C 1
ATOM 1122 O O . TYR A 1 154 ? -17.345 -22.644 18.490 1.00 33.19 154 TYR A O 1
ATOM 1131 N N . PHE A 1 155 ? -18.724 -22.707 16.697 1.00 31.77 155 PHE A N 1
ATOM 1132 C CA . PHE A 1 155 ? -19.971 -22.846 17.446 1.00 32.64 155 PHE A CA 1
ATOM 1133 C C . PHE A 1 155 ? -21.103 -23.256 16.514 1.00 33.05 155 PHE A C 1
ATOM 1134 O O . PHE A 1 155 ? -21.291 -22.641 15.476 1.00 34.47 155 PHE A O 1
ATOM 1142 N N . PRO A 1 156 ? -21.897 -24.263 16.915 1.00 35.29 156 PRO A N 1
ATOM 1143 C CA . PRO A 1 156 ? -21.777 -24.937 18.212 1.00 39.21 156 PRO A CA 1
ATOM 1144 C C . PRO A 1 156 ? -21.056 -26.273 18.077 1.00 35.44 156 PRO A C 1
ATOM 1145 O O . PRO A 1 156 ? -20.628 -26.651 16.970 1.00 25.75 156 PRO A O 1
ATOM 1149 N N . GLU A 1 157 ? -20.953 -26.993 19.195 1.00 33.64 157 GLU A N 1
ATOM 1150 C CA . GLU A 1 157 ? -20.492 -28.381 19.160 1.00 33.97 157 GLU A CA 1
ATOM 1151 C C . GLU A 1 157 ? -21.418 -29.255 18.298 1.00 27.31 157 GLU A C 1
ATOM 1152 O O . GLU A 1 157 ? -22.574 -28.905 18.050 1.00 30.98 157 GLU A O 1
ATOM 1158 N N . PRO A 1 158 ? -20.911 -30.384 17.797 1.00 27.53 158 PRO A N 1
ATOM 1159 C CA . PRO A 1 158 ? -19.574 -30.950 17.962 1.00 32.48 158 PRO A CA 1
ATOM 1160 C C . PRO A 1 158 ? -18.703 -30.685 16.738 1.00 35.75 158 PRO A C 1
ATOM 1161 O O . PRO A 1 158 ? -19.126 -30.105 15.739 1.00 32.35 158 PRO A O 1
ATOM 1165 N N . VAL A 1 159 ? -17.473 -31.163 16.824 1.00 34.44 159 VAL A N 1
ATOM 1166 C CA . VAL A 1 159 ? -16.578 -31.168 15.694 1.00 34.85 159 VAL A CA 1
ATOM 1167 C C . VAL A 1 159 ? -15.998 -32.574 15.580 1.00 30.83 159 VAL A C 1
ATOM 1168 O O . VAL A 1 159 ? -15.721 -33.214 16.584 1.00 36.86 159 VAL A O 1
ATOM 1172 N N . THR A 1 160 ? -15.852 -33.071 14.362 1.00 35.59 160 THR A N 1
ATOM 1173 C CA . THR A 1 160 ? -15.179 -34.343 14.152 1.00 39.77 160 THR A CA 1
ATOM 1174 C C . THR A 1 160 ? -13.776 -34.094 13.616 1.00 37.28 160 THR A C 1
ATOM 1175 O O . THR A 1 160 ? -13.590 -33.282 12.709 1.00 33.16 160 THR A O 1
ATOM 1179 N N . VAL A 1 161 ? -12.788 -34.770 14.196 1.00 39.10 161 VAL A N 1
ATOM 1180 C CA . VAL A 1 161 ? -11.429 -34.715 13.677 1.00 35.20 161 VAL A CA 1
ATOM 1181 C C . VAL A 1 161 ? -10.948 -36.116 13.394 1.00 37.68 161 VAL A C 1
ATOM 1182 O O . VAL A 1 161 ? -11.113 -37.016 14.223 1.00 42.65 161 VAL A O 1
ATOM 1186 N N . THR A 1 162 ? -10.326 -36.273 12.230 1.00 30.90 162 THR A N 1
ATOM 1187 C CA . THR A 1 162 ? -9.859 -37.549 11.731 1.00 34.92 162 THR A CA 1
ATOM 1188 C C . THR A 1 162 ? -8.441 -37.325 11.173 1.00 38.43 162 THR A C 1
ATOM 1189 O O . THR A 1 162 ? -8.074 -36.184 10.846 1.00 34.86 162 THR A O 1
ATOM 1193 N N . TRP A 1 163 ? -7.634 -38.382 11.084 1.00 35.68 163 TRP A N 1
ATOM 1194 C CA . TRP A 1 163 ? -6.307 -38.266 10.467 1.00 38.92 163 TRP A CA 1
ATOM 1195 C C . TRP A 1 163 ? -6.132 -39.170 9.227 1.00 40.38 163 TRP A C 1
ATOM 1196 O O . TRP A 1 163 ? -6.447 -40.364 9.262 1.00 38.40 163 TRP A O 1
ATOM 1207 N N . ASN A 1 164 ? -5.625 -38.582 8.143 1.00 37.19 164 ASN A N 1
ATOM 1208 C CA . ASN A 1 164 ? -5.568 -39.250 6.836 1.00 44.61 164 ASN A CA 1
ATOM 1209 C C . ASN A 1 164 ? -6.866 -39.980 6.509 1.00 44.83 164 ASN A C 1
ATOM 1210 O O . ASN A 1 164 ? -6.869 -41.193 6.295 1.00 45.91 164 ASN A O 1
ATOM 1215 N N . SER A 1 165 ? -7.965 -39.232 6.528 1.00 43.64 165 SER A N 1
ATOM 1216 C CA . SER A 1 165 ? -9.306 -39.756 6.266 1.00 49.79 165 SER A CA 1
ATOM 1217 C C . SER A 1 165 ? -9.684 -41.027 7.044 1.00 51.30 165 SER A C 1
ATOM 1218 O O . SER A 1 165 ? -10.697 -41.660 6.745 1.00 56.05 165 SER A O 1
ATOM 1221 N N . GLY A 1 166 ? -8.882 -41.386 8.043 1.00 47.11 166 GLY A N 1
ATOM 1222 C CA . GLY A 1 166 ? -9.172 -42.544 8.869 1.00 47.25 166 GLY A CA 1
ATOM 1223 C C . GLY A 1 166 ? -8.029 -43.535 8.987 1.00 49.26 166 GLY A C 1
ATOM 1224 O O . GLY A 1 166 ? -7.951 -44.270 9.971 1.00 48.25 166 GLY A O 1
ATOM 1225 N N . SER A 1 167 ? -7.149 -43.555 7.986 1.00 49.13 167 SER A N 1
ATOM 1226 C CA . SER A 1 167 ? -6.016 -44.484 7.947 1.00 47.21 167 SER A CA 1
ATOM 1227 C C . SER A 1 167 ? -5.164 -44.451 9.216 1.00 48.24 167 SER A C 1
ATOM 1228 O O . SER A 1 167 ? -4.694 -45.488 9.691 1.00 51.01 167 SER A O 1
ATOM 1231 N N . LEU A 1 168 ? -4.951 -43.254 9.751 1.00 49.50 168 LEU A N 1
ATOM 1232 C CA . LEU A 1 168 ? -4.285 -43.108 11.039 1.00 46.77 168 LEU A CA 1
ATOM 1233 C C . LEU A 1 168 ? -5.328 -43.188 12.142 1.00 43.29 168 LEU A C 1
ATOM 1234 O O . LEU A 1 168 ? -6.145 -42.281 12.295 1.00 48.42 168 LEU A O 1
ATOM 1239 N N . SER A 1 169 ? -5.312 -44.283 12.897 1.00 51.10 169 SER A N 1
ATOM 1240 C CA . SER A 1 169 ? -6.254 -44.473 13.997 1.00 48.99 169 SER A CA 1
ATOM 1241 C C . SER A 1 169 ? -5.518 -44.653 15.313 1.00 48.26 169 SER A C 1
ATOM 1242 O O . SER A 1 169 ? -5.941 -44.134 16.353 1.00 48.92 169 SER A O 1
ATOM 1245 N N . SER A 1 170 ? -4.418 -45.398 15.268 1.00 45.47 170 SER A N 1
ATOM 1246 C CA . SER A 1 170 ? -3.588 -45.578 16.448 1.00 47.93 170 SER A CA 1
ATOM 1247 C C . SER A 1 170 ? -2.844 -44.278 16.704 1.00 45.44 170 SER A C 1
ATOM 1248 O O . SER A 1 170 ? -2.585 -43.515 15.771 1.00 50.52 170 SER A O 1
ATOM 1251 N N . GLY A 1 171 ? -2.500 -44.027 17.961 1.00 34.27 171 GLY A N 1
ATOM 1252 C CA . GLY A 1 171 ? -1.780 -42.819 18.323 1.00 36.43 171 GLY A CA 1
ATOM 1253 C C . GLY A 1 171 ? -2.518 -41.516 18.049 1.00 36.38 171 GLY A C 1
ATOM 1254 O O . GLY A 1 171 ? -1.884 -40.475 17.876 1.00 37.23 171 GLY A O 1
ATOM 1255 N N . VAL A 1 172 ? -3.848 -41.567 17.992 1.00 36.39 172 VAL A N 1
ATOM 1256 C CA . VAL A 1 172 ? -4.653 -40.352 17.868 1.00 34.84 172 VAL A CA 1
ATOM 1257 C C . VAL A 1 172 ? -5.390 -40.031 19.182 1.00 33.95 172 VAL A C 1
ATOM 1258 O O . VAL A 1 172 ? -6.051 -40.894 19.749 1.00 34.10 172 VAL A O 1
ATOM 1262 N N . HIS A 1 173 ? -5.244 -38.796 19.670 1.00 35.40 173 HIS A N 1
ATOM 1263 C CA . HIS A 1 173 ? -6.041 -38.281 20.791 1.00 36.00 173 HIS A CA 1
ATOM 1264 C C . HIS A 1 173 ? -6.775 -37.056 20.300 1.00 30.19 173 HIS A C 1
ATOM 1265 O O . HIS A 1 173 ? -6.155 -36.168 19.715 1.00 34.20 173 HIS A O 1
ATOM 1272 N N . THR A 1 174 ? -8.079 -36.980 20.527 1.00 27.45 174 THR A N 1
ATOM 1273 C CA . THR A 1 174 ? -8.765 -35.711 20.311 1.00 26.45 174 THR A CA 1
ATOM 1274 C C . THR A 1 174 ? -9.356 -35.181 21.620 1.00 26.43 174 THR A C 1
ATOM 1275 O O . THR A 1 174 ? -10.149 -35.845 22.281 1.00 31.47 174 THR A O 1
ATOM 1279 N N . PHE A 1 175 ? -8.951 -33.977 21.993 1.00 25.59 175 PHE A N 1
ATOM 1280 C CA . PHE A 1 175 ? -9.261 -33.457 23.313 1.00 24.18 175 PHE A CA 1
ATOM 1281 C C . PHE A 1 175 ? -10.660 -32.866 23.382 1.00 26.14 175 PHE A C 1
ATOM 1282 O O . PHE A 1 175 ? -11.181 -32.381 22.374 1.00 27.19 175 PHE A O 1
ATOM 1290 N N . PRO A 1 176 ? -11.282 -32.937 24.571 1.00 23.08 176 PRO A N 1
ATOM 1291 C CA . PRO A 1 176 ? -12.598 -32.314 24.763 1.00 27.24 176 PRO A CA 1
ATOM 1292 C C . PRO A 1 176 ? -12.521 -30.822 24.455 1.00 26.42 176 PRO A C 1
ATOM 1293 O O . PRO A 1 176 ? -11.534 -30.182 24.816 1.00 26.12 176 PRO A O 1
ATOM 1297 N N . ALA A 1 177 ? -13.542 -30.282 23.799 1.00 25.94 177 ALA A N 1
ATOM 1298 C CA . ALA A 1 177 ? -13.608 -28.851 23.544 1.00 28.04 177 ALA A CA 1
ATOM 1299 C C . ALA A 1 177 ? -13.578 -28.036 24.840 1.00 32.48 177 ALA A C 1
ATOM 1300 O O . ALA A 1 177 ? -13.819 -28.550 25.935 1.00 34.62 177 ALA A O 1
ATOM 1302 N N . VAL A 1 178 ? -13.274 -26.753 24.695 1.00 36.18 178 VAL A N 1
ATOM 1303 C CA . VAL A 1 178 ? -13.192 -25.837 25.818 1.00 28.47 178 VAL A CA 1
ATOM 1304 C C . VAL A 1 178 ? -13.686 -24.489 25.319 1.00 33.00 178 VAL A C 1
ATOM 1305 O O . VAL A 1 178 ? -13.436 -24.103 24.166 1.00 31.87 178 VAL A O 1
ATOM 1309 N N . LEU A 1 179 ? -14.425 -23.797 26.177 1.00 31.12 179 LEU A N 1
ATOM 1310 C CA . LEU A 1 179 ? -15.131 -22.587 25.795 1.00 36.56 179 LEU A CA 1
ATOM 1311 C C . LEU A 1 179 ? -14.238 -21.363 25.974 1.00 40.33 179 LEU A C 1
ATOM 1312 O O . LEU A 1 179 ? -13.613 -21.185 27.017 1.00 41.46 179 LEU A O 1
ATOM 1317 N N . GLN A 1 180 ? -14.169 -20.525 24.947 1.00 45.26 180 GLN A N 1
ATOM 1318 C CA . GLN A 1 180 ? -13.345 -19.321 25.001 1.00 47.96 180 GLN A CA 1
ATOM 1319 C C . GLN A 1 180 ? -14.051 -18.163 24.297 1.00 47.34 180 GLN A C 1
ATOM 1320 O O . GLN A 1 180 ? -14.136 -18.131 23.062 1.00 40.91 180 GLN A O 1
ATOM 1326 N N . SER A 1 181 ? -14.551 -17.223 25.094 1.00 45.13 181 SER A N 1
ATOM 1327 C CA . SER A 1 181 ? -15.359 -16.117 24.592 1.00 47.25 181 SER A CA 1
ATOM 1328 C C . SER A 1 181 ? -16.510 -16.622 23.722 1.00 50.22 181 SER A C 1
ATOM 1329 O O . SER A 1 181 ? -16.575 -16.323 22.519 1.00 55.57 181 SER A O 1
ATOM 1332 N N . ASP A 1 182 ? -17.402 -17.396 24.343 1.00 44.94 182 ASP A N 1
ATOM 1333 C CA . ASP A 1 182 ? -18.572 -17.981 23.677 1.00 41.90 182 ASP A CA 1
ATOM 1334 C C . ASP A 1 182 ? -18.236 -18.876 22.480 1.00 35.68 182 ASP A C 1
ATOM 1335 O O . ASP A 1 182 ? -19.097 -19.161 21.650 1.00 42.19 182 ASP A O 1
ATOM 1340 N N . LEU A 1 183 ? -16.995 -19.337 22.402 1.00 35.39 183 LEU A N 1
ATOM 1341 C CA . LEU A 1 183 ? -16.578 -20.157 21.268 1.00 38.90 183 LEU A CA 1
ATOM 1342 C C . LEU A 1 183 ? -15.731 -21.350 21.693 1.00 32.62 183 LEU A C 1
ATOM 1343 O O . LEU A 1 183 ? -14.941 -21.259 22.637 1.00 31.93 183 LEU A O 1
ATOM 1348 N N . TYR A 1 184 ? -15.890 -22.459 20.976 1.00 30.90 184 TYR A N 1
ATOM 1349 C CA . TYR A 1 184 ? -15.168 -23.689 21.291 1.00 34.14 184 TYR A CA 1
ATOM 1350 C C . TYR A 1 184 ? -13.807 -23.776 20.607 1.00 30.54 184 TYR A C 1
ATOM 1351 O O . TYR A 1 184 ? -13.621 -23.303 19.479 1.00 36.11 184 TYR A O 1
ATOM 1360 N N . THR A 1 185 ? -12.858 -24.381 21.309 1.00 25.19 185 THR A N 1
ATOM 1361 C CA . THR A 1 185 ? -11.539 -24.654 20.772 1.00 27.42 185 THR A CA 1
ATOM 1362 C C . THR A 1 185 ? -11.149 -26.040 21.239 1.00 28.25 185 THR A C 1
ATOM 1363 O O . THR A 1 185 ? -11.407 -26.443 22.388 1.00 26.38 185 THR A O 1
ATOM 1367 N N . LEU A 1 186 ? -10.487 -26.755 20.348 1.00 23.96 186 LEU A N 1
ATOM 1368 C CA . LEU A 1 186 ? -10.169 -28.146 20.573 1.00 27.80 186 LEU A CA 1
ATOM 1369 C C . LEU A 1 186 ? -8.902 -28.446 19.785 1.00 27.10 186 LEU A C 1
ATOM 1370 O O . LEU A 1 186 ? -8.679 -27.866 18.711 1.00 29.22 186 LEU A O 1
ATOM 1375 N N . SER A 1 187 ? -8.076 -29.345 20.304 1.00 26.19 187 SER A N 1
ATOM 1376 C CA . SER A 1 187 ? -6.942 -29.857 19.536 1.00 22.71 187 SER A CA 1
ATOM 1377 C C . SER A 1 187 ? -6.970 -31.373 19.364 1.00 27.23 187 SER A C 1
ATOM 1378 O O . SER A 1 187 ? -7.485 -32.113 20.229 1.00 23.74 187 SER A O 1
ATOM 1381 N N . SER A 1 188 ? -6.405 -31.829 18.245 1.00 25.18 188 SER A N 1
ATOM 1382 C CA . SER A 1 188 ? -6.173 -33.253 18.024 1.00 27.34 188 SER A CA 1
ATOM 1383 C C . SER A 1 188 ? -4.683 -33.542 17.887 1.00 29.84 188 SER A C 1
ATOM 1384 O O . SER A 1 188 ? -3.922 -32.742 17.344 1.00 29.37 188 SER A O 1
ATOM 1387 N N . SER A 1 189 ? -4.278 -34.704 18.377 1.00 29.15 189 SER A N 1
ATOM 1388 C CA . SER A 1 189 ? -2.870 -35.078 18.415 1.00 26.99 189 SER A CA 1
ATOM 1389 C C . SER A 1 189 ? -2.691 -36.400 17.679 1.00 30.33 189 SER A C 1
ATOM 1390 O O . SER A 1 189 ? -3.551 -37.284 17.752 1.00 31.99 189 SER A O 1
ATOM 1393 N N . VAL A 1 190 ? -1.594 -36.521 16.943 1.00 26.14 190 VAL A N 1
ATOM 1394 C CA . VAL A 1 190 ? -1.283 -37.775 16.270 1.00 32.94 190 VAL A CA 1
ATOM 1395 C C . VAL A 1 190 ? 0.202 -38.116 16.400 1.00 34.08 190 VAL A C 1
ATOM 1396 O O . VAL A 1 190 ? 1.065 -37.269 16.175 1.00 35.89 190 VAL A O 1
ATOM 1400 N N . THR A 1 191 ? 0.498 -39.345 16.803 1.00 36.07 191 THR A N 1
ATOM 1401 C CA . THR A 1 191 ? 1.888 -39.785 16.907 1.00 39.64 191 THR A CA 1
ATOM 1402 C C . THR A 1 191 ? 2.194 -40.852 15.852 1.00 39.62 191 THR A C 1
ATOM 1403 O O . THR A 1 191 ? 1.649 -41.957 15.904 1.00 41.10 191 THR A O 1
ATOM 1407 N N . VAL A 1 192 ? 3.060 -40.505 14.900 1.00 40.28 192 VAL A N 1
ATOM 1408 C CA . VAL A 1 192 ? 3.511 -41.427 13.856 1.00 44.50 192 VAL A CA 1
ATOM 1409 C C . VAL A 1 192 ? 5.032 -41.556 13.933 1.00 45.26 192 VAL A C 1
ATOM 1410 O O . VAL A 1 192 ? 5.689 -40.704 14.534 1.00 43.25 192 VAL A O 1
ATOM 1414 N N . PRO A 1 193 ? 5.603 -42.623 13.337 1.00 54.25 193 PRO A N 1
ATOM 1415 C CA . PRO A 1 193 ? 7.070 -42.732 13.294 1.00 56.85 193 PRO A CA 1
ATOM 1416 C C . PRO A 1 193 ? 7.716 -41.583 12.509 1.00 53.97 193 PRO A C 1
ATOM 1417 O O . PRO A 1 193 ? 7.104 -41.075 11.565 1.00 55.39 193 PRO A O 1
ATOM 1421 N N . SER A 1 194 ? 8.927 -41.182 12.898 1.00 50.14 194 SER A N 1
ATOM 1422 C CA . SER A 1 194 ? 9.600 -40.036 12.280 1.00 55.66 194 SER A CA 1
ATOM 1423 C C . SER A 1 194 ? 9.942 -40.285 10.815 1.00 57.45 194 SER A C 1
ATOM 1424 O O . SER A 1 194 ? 10.224 -39.352 10.061 1.00 53.87 194 SER A O 1
ATOM 1427 N N . SER A 1 195 ? 9.921 -41.550 10.417 1.00 55.22 195 SER A N 1
ATOM 1428 C CA . SER A 1 195 ? 10.144 -41.892 9.025 1.00 58.55 195 SER A CA 1
ATOM 1429 C C . SER A 1 195 ? 8.969 -41.521 8.086 1.00 65.99 195 SER A C 1
ATOM 1430 O O . SER A 1 195 ? 9.196 -40.837 7.084 1.00 68.27 195 SER A O 1
ATOM 1433 N N . PRO A 1 196 ? 7.717 -41.950 8.400 1.00 64.07 196 PRO A N 1
ATOM 1434 C CA . PRO A 1 196 ? 6.568 -41.556 7.567 1.00 60.80 196 PRO A CA 1
ATOM 1435 C C . PRO A 1 196 ? 6.307 -40.056 7.419 1.00 60.33 196 PRO A C 1
ATOM 1436 O O . PRO A 1 196 ? 5.347 -39.677 6.751 1.00 60.56 196 PRO A O 1
ATOM 1440 N N . ARG A 1 197 ? 7.132 -39.211 8.018 1.00 56.91 197 ARG A N 1
ATOM 1441 C CA . ARG A 1 197 ? 6.795 -37.801 8.067 1.00 53.91 197 ARG A CA 1
ATOM 1442 C C . ARG A 1 197 ? 8.033 -36.962 8.404 1.00 54.48 197 ARG A C 1
ATOM 1443 O O . ARG A 1 197 ? 8.714 -37.222 9.398 1.00 57.52 197 ARG A O 1
ATOM 1451 N N . PRO A 1 198 ? 8.332 -35.950 7.570 1.00 51.42 198 PRO A N 1
ATOM 1452 C CA . PRO A 1 198 ? 7.525 -35.479 6.433 1.00 51.06 198 PRO A CA 1
ATOM 1453 C C . PRO A 1 198 ? 7.695 -36.254 5.136 1.00 57.18 198 PRO A C 1
ATOM 1454 O O . PRO A 1 198 ? 7.259 -35.753 4.100 1.00 60.80 198 PRO A O 1
ATOM 1458 N N . SER A 1 199 ? 8.314 -37.429 5.180 1.00 56.46 199 SER A N 1
ATOM 1459 C CA . SER A 1 199 ? 8.456 -38.244 3.980 1.00 61.75 199 SER A CA 1
ATOM 1460 C C . SER A 1 199 ? 7.095 -38.483 3.317 1.00 61.46 199 SER A C 1
ATOM 1461 O O . SER A 1 199 ? 6.924 -38.267 2.114 1.00 58.36 199 SER A O 1
ATOM 1464 N N . GLU A 1 200 ? 6.122 -38.897 4.123 1.00 65.81 200 GLU A N 1
ATOM 1465 C CA . GLU A 1 200 ? 4.768 -39.136 3.636 1.00 64.16 200 GLU A CA 1
ATOM 1466 C C . GLU A 1 200 ? 3.813 -38.064 4.167 1.00 56.93 200 GLU A C 1
ATOM 1467 O O . GLU A 1 200 ? 4.207 -37.214 4.964 1.00 58.30 200 GLU A O 1
ATOM 1473 N N . THR A 1 201 ? 2.565 -38.101 3.712 1.00 59.55 201 THR A N 1
ATOM 1474 C CA . THR A 1 201 ? 1.605 -37.029 3.986 1.00 53.35 201 THR A CA 1
ATOM 1475 C C . THR A 1 201 ? 0.755 -37.257 5.247 1.00 49.90 201 THR A C 1
ATOM 1476 O O . THR A 1 201 ? 0.081 -38.289 5.388 1.00 48.76 201 THR A O 1
ATOM 1480 N N . VAL A 1 202 ? 0.801 -36.293 6.166 1.00 45.02 202 VAL A N 1
ATOM 1481 C CA . VAL A 1 202 ? -0.087 -36.296 7.329 1.00 38.61 202 VAL A CA 1
ATOM 1482 C C . VAL A 1 202 ? -1.022 -35.087 7.269 1.00 33.57 202 VAL A C 1
ATOM 1483 O O . VAL A 1 202 ? -0.580 -33.933 7.346 1.00 30.00 202 VAL A O 1
ATOM 1487 N N . THR A 1 203 ? -2.315 -35.345 7.102 1.00 33.75 203 THR A N 1
ATOM 1488 C CA . THR A 1 203 ? -3.290 -34.260 7.140 1.00 33.64 203 THR A CA 1
ATOM 1489 C C . THR A 1 203 ? -4.401 -34.560 8.129 1.00 33.58 203 THR A C 1
ATOM 1490 O O . THR A 1 203 ? -4.721 -35.721 8.392 1.00 35.53 203 THR A O 1
ATOM 1494 N N . CYS A 1 204 ? -4.965 -33.519 8.721 1.00 34.08 204 CYS A N 1
ATOM 1495 C CA . CYS A 1 204 ? -6.098 -33.731 9.600 1.00 32.40 204 CYS A CA 1
ATOM 1496 C C . CYS A 1 204 ? -7.346 -33.324 8.854 1.00 35.12 204 CYS A C 1
ATOM 1497 O O . CYS A 1 204 ? -7.327 -32.380 8.044 1.00 32.62 204 CYS A O 1
ATOM 1500 N N . ASN A 1 205 ? -8.429 -34.045 9.118 1.00 27.74 205 ASN A N 1
ATOM 1501 C CA . ASN A 1 205 ? -9.683 -33.786 8.432 1.00 27.97 205 ASN A CA 1
ATOM 1502 C C . ASN A 1 205 ? -10.715 -33.332 9.438 1.00 30.82 205 ASN A C 1
ATOM 1503 O O . A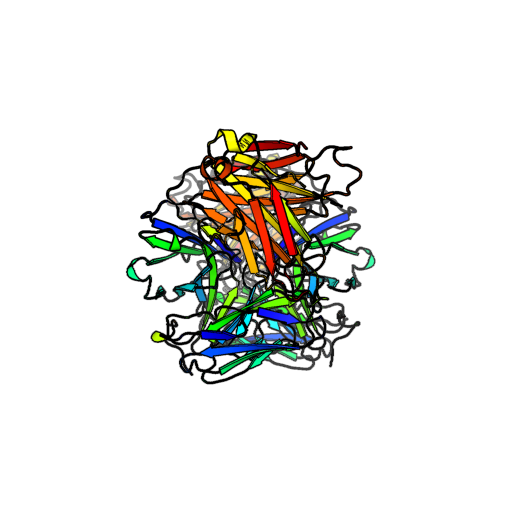SN A 1 205 ? -10.966 -34.008 10.440 1.00 35.13 205 ASN A O 1
ATOM 1508 N N . VAL A 1 206 ? -11.295 -32.169 9.185 1.00 25.08 206 VAL A N 1
ATOM 1509 C CA . VAL A 1 206 ? -12.129 -31.523 10.172 1.00 26.17 206 VAL A CA 1
ATOM 1510 C C . VAL A 1 206 ? -13.516 -31.213 9.615 1.00 32.61 206 VAL A C 1
ATOM 1511 O O . VAL A 1 206 ? -13.645 -30.608 8.543 1.00 25.30 206 VAL A O 1
ATOM 1515 N N . ALA A 1 207 ? -14.551 -31.637 10.344 1.00 29.02 207 ALA A N 1
ATOM 1516 C CA . ALA A 1 207 ? -15.931 -31.350 9.949 1.00 31.69 207 ALA A CA 1
ATOM 1517 C C . ALA A 1 207 ? -16.649 -30.571 11.039 1.00 29.73 207 ALA A C 1
ATOM 1518 O O . ALA A 1 207 ? -16.472 -30.859 12.231 1.00 33.25 207 ALA A O 1
ATOM 1520 N N . HIS A 1 208 ? -17.443 -29.580 10.628 1.00 30.17 208 HIS A N 1
ATOM 1521 C CA . HIS A 1 208 ? -18.303 -28.825 11.541 1.00 30.79 208 HIS A CA 1
ATOM 1522 C C . HIS A 1 208 ? -19.670 -28.703 10.914 1.00 36.14 208 HIS A C 1
ATOM 1523 O O . HIS A 1 208 ? -19.957 -27.696 10.257 1.00 36.42 208 HIS A O 1
ATOM 1530 N N . PRO A 1 209 ? -20.524 -29.728 11.130 1.00 39.90 209 PRO A N 1
ATOM 1531 C CA . PRO A 1 209 ? -21.794 -29.918 10.410 1.00 35.68 209 PRO A CA 1
ATOM 1532 C C . PRO A 1 209 ? -22.802 -28.773 10.579 1.00 30.03 209 PRO A C 1
ATOM 1533 O O . PRO A 1 209 ? -23.559 -28.498 9.654 1.00 35.47 209 PRO A O 1
ATOM 1537 N N . ALA A 1 210 ? -22.796 -28.097 11.721 1.00 29.74 210 ALA A N 1
ATOM 1538 C CA . ALA A 1 210 ? -23.703 -26.966 11.915 1.00 34.59 210 ALA A CA 1
ATOM 1539 C C . ALA A 1 210 ? -23.381 -25.767 11.005 1.00 41.34 210 ALA A C 1
ATOM 1540 O O . ALA A 1 210 ? -24.221 -24.882 10.813 1.00 33.41 210 ALA A O 1
ATOM 1542 N N . SER A 1 211 ? -22.158 -25.727 10.476 1.00 40.56 211 SER A N 1
ATOM 1543 C CA . SER A 1 211 ? -21.750 -24.639 9.586 1.00 41.76 211 SER A CA 1
ATOM 1544 C C . SER A 1 211 ? -21.392 -25.188 8.216 1.00 36.64 211 SER A C 1
ATOM 1545 O O . SER A 1 211 ? -20.896 -24.449 7.369 1.00 45.95 211 SER A O 1
ATOM 1548 N N . SER A 1 212 ? -21.651 -26.482 8.015 1.00 38.03 212 SER A N 1
ATOM 1549 C CA . SER A 1 212 ? -21.368 -27.168 6.747 1.00 38.93 212 SER A CA 1
ATOM 1550 C C . SER A 1 212 ? -19.894 -27.051 6.356 1.00 42.87 212 SER A C 1
ATOM 1551 O O . SER A 1 212 ? -19.569 -26.875 5.182 1.00 46.43 212 SER A O 1
ATOM 1554 N N . THR A 1 213 ? -19.014 -27.128 7.349 1.00 37.74 213 THR A N 1
ATOM 1555 C CA . THR A 1 213 ? -17.580 -26.990 7.130 1.00 39.66 213 THR A CA 1
ATOM 1556 C C . THR A 1 213 ? -16.915 -28.356 7.039 1.00 38.62 213 THR A C 1
ATOM 1557 O O . THR A 1 213 ? -17.051 -29.181 7.950 1.00 33.19 213 THR A O 1
ATOM 1561 N N . LYS A 1 214 ? -16.181 -28.581 5.952 1.00 38.45 214 LYS A N 1
ATOM 1562 C CA . LYS A 1 214 ? -15.398 -29.803 5.772 1.00 39.00 214 LYS A CA 1
ATOM 1563 C C . LYS A 1 214 ? -14.025 -29.452 5.194 1.00 42.47 214 LYS A C 1
ATOM 1564 O O . LYS A 1 214 ? -13.914 -29.145 4.010 1.00 48.82 214 LYS A O 1
ATOM 1570 N N . VAL A 1 215 ? -12.978 -29.465 6.016 1.00 37.61 215 VAL A N 1
ATOM 1571 C CA . VAL A 1 215 ? -11.656 -29.074 5.515 1.00 36.88 215 VAL A CA 1
ATOM 1572 C C . VAL A 1 215 ? -10.546 -30.055 5.855 1.00 33.25 215 VAL A C 1
ATOM 1573 O O . VAL A 1 215 ? -10.589 -30.747 6.872 1.00 31.49 215 VAL A O 1
ATOM 1577 N N . ASP A 1 216 ? -9.556 -30.106 4.973 1.00 36.29 216 ASP A N 1
ATOM 1578 C CA . ASP A 1 216 ? -8.411 -30.983 5.127 1.00 37.70 216 ASP A CA 1
ATOM 1579 C C . ASP A 1 216 ? -7.193 -30.083 5.213 1.00 38.21 216 ASP A C 1
ATOM 1580 O O . ASP A 1 216 ? -6.996 -29.217 4.359 1.00 40.00 216 ASP A O 1
ATOM 1585 N N . LYS A 1 217 ? -6.373 -30.265 6.238 1.00 34.01 217 LYS A N 1
ATOM 1586 C CA . LYS A 1 217 ? -5.169 -29.453 6.346 1.00 33.22 217 LYS A CA 1
ATOM 1587 C C . LYS A 1 217 ? -3.910 -30.297 6.463 1.00 35.19 217 LYS A C 1
ATOM 1588 O O . LYS A 1 217 ? -3.709 -30.990 7.469 1.00 32.85 217 LYS A O 1
ATOM 1594 N N . LYS A 1 218 ? -3.065 -30.240 5.430 1.00 37.62 218 LYS A N 1
ATOM 1595 C CA . LYS A 1 218 ? -1.795 -30.967 5.452 1.00 35.78 218 LYS A CA 1
ATOM 1596 C C . LYS A 1 218 ? -0.872 -30.360 6.498 1.00 32.89 218 LYS A C 1
ATOM 1597 O O . LYS A 1 218 ? -0.918 -29.160 6.754 1.00 35.94 218 LYS A O 1
ATOM 1599 N N . ILE A 1 219 ? -0.039 -31.184 7.113 1.00 33.27 219 ILE A N 1
ATOM 1600 C CA . ILE A 1 219 ? 0.934 -30.655 8.056 1.00 37.93 219 ILE A CA 1
ATOM 1601 C C . ILE A 1 219 ? 2.355 -30.658 7.487 1.00 39.07 219 ILE A C 1
ATOM 1602 O O . ILE A 1 219 ? 3.037 -31.683 7.500 1.00 40.17 219 ILE A O 1
ATOM 1607 N N . ALA A 1 220 ? 2.784 -29.494 7.000 1.00 44.74 220 ALA A N 1
ATOM 1608 C CA . ALA A 1 220 ? 4.121 -29.306 6.427 1.00 49.43 220 ALA A CA 1
ATOM 1609 C C . ALA A 1 220 ? 5.128 -28.945 7.524 1.00 48.09 220 ALA A C 1
ATOM 1610 O O . ALA A 1 220 ? 4.772 -28.272 8.494 1.00 45.32 220 ALA A O 1
ATOM 1612 N N . ALA A 1 221 ? 6.379 -29.383 7.371 1.00 52.44 221 ALA A N 1
ATOM 1613 C CA . ALA A 1 221 ? 7.392 -29.186 8.421 1.00 52.17 221 ALA A CA 1
ATOM 1614 C C . ALA A 1 221 ? 7.929 -27.755 8.506 1.00 43.97 221 ALA A C 1
ATOM 1615 O O . ALA A 1 221 ? 7.397 -26.842 7.872 1.00 53.18 221 ALA A O 1
ATOM 1617 N N . ASP B 2 1 ? -28.955 -27.591 53.429 1.00 21.52 1 ASP B N 1
ATOM 1618 C CA . ASP B 2 1 ? -30.122 -28.439 53.193 1.00 43.33 1 ASP B CA 1
ATOM 1619 C C . ASP B 2 1 ? -29.587 -29.843 53.341 1.00 48.43 1 ASP B C 1
ATOM 1620 O O . ASP B 2 1 ? -28.493 -29.983 53.892 1.00 59.91 1 ASP B O 1
ATOM 1622 N N . ILE B 2 2 ? -30.300 -30.880 52.875 1.00 28.54 2 ILE B N 1
ATOM 1623 C CA . ILE B 2 2 ? -29.735 -32.246 53.009 1.00 33.94 2 ILE B CA 1
ATOM 1624 C C . ILE B 2 2 ? -28.779 -32.638 51.881 1.00 31.65 2 ILE B C 1
ATOM 1625 O O . ILE B 2 2 ? -29.194 -32.892 50.748 1.00 28.98 2 ILE B O 1
ATOM 1630 N N . GLN B 2 3 ? -27.497 -32.711 52.225 1.00 34.96 3 GLN B N 1
ATOM 1631 C CA . GLN B 2 3 ? -26.419 -32.853 51.248 1.00 32.25 3 GLN B CA 1
ATOM 1632 C C . GLN B 2 3 ? -25.837 -34.253 51.279 1.00 32.74 3 GLN B C 1
ATOM 1633 O O . GLN B 2 3 ? -25.676 -34.840 52.363 1.00 29.12 3 GLN B O 1
ATOM 1639 N N . MET B 2 4 ? -25.508 -34.775 50.096 1.00 26.81 4 MET B N 1
ATOM 1640 C CA . MET B 2 4 ? -24.810 -36.057 49.978 1.00 27.87 4 MET B CA 1
ATOM 1641 C C . MET B 2 4 ? -23.321 -35.834 49.694 1.00 27.92 4 MET B C 1
ATOM 1642 O O . MET B 2 4 ? -22.946 -35.176 48.716 1.00 29.99 4 MET B O 1
ATOM 1647 N N . THR B 2 5 ? -22.475 -36.404 50.541 1.00 30.29 5 THR B N 1
ATOM 1648 C CA . THR B 2 5 ? -21.031 -36.309 50.369 1.00 29.91 5 THR B CA 1
ATOM 1649 C C . THR B 2 5 ? -20.473 -37.672 49.969 1.00 28.53 5 THR B C 1
ATOM 1650 O O . THR B 2 5 ? -20.313 -38.567 50.805 1.00 29.70 5 THR B O 1
ATOM 1654 N N . GLN B 2 6 ? -20.175 -37.825 48.686 1.00 25.10 6 GLN B N 1
ATOM 1655 C CA . GLN B 2 6 ? -19.746 -39.111 48.149 1.00 27.05 6 GLN B CA 1
ATOM 1656 C C . GLN B 2 6 ? -18.230 -39.182 48.068 1.00 27.08 6 GLN B C 1
ATOM 1657 O O . GLN B 2 6 ? -17.588 -38.234 47.608 1.00 29.55 6 GLN B O 1
ATOM 1663 N N . SER B 2 7 ? -17.646 -40.295 48.500 1.00 23.79 7 SER B N 1
ATOM 1664 C CA . SER B 2 7 ? -16.199 -40.473 48.324 1.00 28.50 7 SER B CA 1
ATOM 1665 C C . SER B 2 7 ? -15.830 -41.932 48.028 1.00 26.88 7 SER B C 1
ATOM 1666 O O . SER B 2 7 ? -16.550 -42.839 48.423 1.00 25.49 7 SER B O 1
ATOM 1669 N N . PRO B 2 8 ? -14.700 -42.169 47.338 1.00 26.10 8 PRO B N 1
ATOM 1670 C CA . PRO B 2 8 ? -13.767 -41.199 46.760 1.00 27.60 8 PRO B CA 1
ATOM 1671 C C . PRO B 2 8 ? -14.307 -40.659 45.451 1.00 30.43 8 PRO B C 1
ATOM 1672 O O . PRO B 2 8 ? -15.211 -41.252 44.868 1.00 28.44 8 PRO B O 1
ATOM 1676 N N . ALA B 2 9 ? -13.767 -39.533 45.004 1.00 33.36 9 ALA B N 1
ATOM 1677 C CA . ALA B 2 9 ? -14.129 -38.969 43.712 1.00 28.73 9 ALA B CA 1
ATOM 1678 C C . ALA B 2 9 ? -13.678 -39.911 42.603 1.00 26.20 9 ALA B C 1
ATOM 1679 O O . ALA B 2 9 ? -14.321 -40.035 41.560 1.00 21.60 9 ALA B O 1
ATOM 1681 N N . SER B 2 10 ? -12.562 -40.583 42.847 1.00 28.38 10 SER B N 1
ATOM 1682 C CA . SER B 2 10 ? -11.922 -41.381 41.815 1.00 27.27 10 SER B CA 1
ATOM 1683 C C . SER B 2 10 ? -11.370 -42.625 42.463 1.00 23.72 10 SER B C 1
ATOM 1684 O O . SER B 2 10 ? -10.831 -42.558 43.570 1.00 28.06 10 SER B O 1
ATOM 1687 N N . LEU B 2 11 ? -11.499 -43.763 41.793 1.00 23.11 11 LEU B N 1
ATOM 1688 C CA . LEU B 2 11 ? -11.006 -45.020 42.354 1.00 25.46 11 LEU B CA 1
ATOM 1689 C C . LEU B 2 11 ? -10.439 -45.867 41.218 1.00 26.52 11 LEU B C 1
ATOM 1690 O O . LEU B 2 11 ? -11.138 -46.157 40.245 1.00 26.39 11 LEU B O 1
ATOM 1695 N N . SER B 2 12 ? -9.168 -46.245 41.343 1.00 27.75 12 SER B N 1
ATOM 1696 C CA . SER B 2 12 ? -8.515 -47.125 40.377 1.00 30.12 12 SER B CA 1
ATOM 1697 C C . SER B 2 12 ? -8.630 -48.556 40.858 1.00 32.90 12 SER B C 1
ATOM 1698 O O . SER B 2 12 ? -8.387 -48.833 42.032 1.00 28.92 12 SER B O 1
ATOM 1701 N N . ALA B 2 13 ? -9.002 -49.475 39.969 1.00 26.44 13 ALA B N 1
ATOM 1702 C CA . ALA B 2 13 ? -9.170 -50.852 40.408 1.00 28.94 13 ALA B CA 1
ATOM 1703 C C . ALA B 2 13 ? -8.906 -51.843 39.302 1.00 28.06 13 ALA B C 1
ATOM 1704 O O . ALA B 2 13 ? -8.755 -51.454 38.152 1.00 31.23 13 ALA B O 1
ATOM 1706 N N . SER B 2 14 ? -8.850 -53.125 39.658 1.00 29.74 14 SER B N 1
ATOM 1707 C CA . SER B 2 14 ? -8.624 -54.198 38.689 1.00 33.68 14 SER B CA 1
ATOM 1708 C C . SER B 2 14 ? -9.794 -55.166 38.701 1.00 33.01 14 SER B C 1
ATOM 1709 O O . SER B 2 14 ? -10.447 -55.325 39.743 1.00 31.19 14 SER B O 1
ATOM 1712 N N . VAL B 2 15 ? -10.059 -55.825 37.571 1.00 23.43 15 VAL B N 1
ATOM 1713 C CA . VAL B 2 15 ? -11.082 -56.870 37.567 1.00 26.76 15 VAL B CA 1
ATOM 1714 C C . VAL B 2 15 ? -10.725 -57.919 38.633 1.00 28.58 15 VAL B C 1
ATOM 1715 O O . VAL B 2 15 ? -9.552 -58.233 38.831 1.00 30.05 15 VAL B O 1
ATOM 1719 N N . GLY B 2 16 ? -11.723 -58.408 39.365 1.00 27.40 16 GLY B N 1
ATOM 1720 C CA . GLY B 2 16 ? -11.462 -59.348 40.441 1.00 27.86 16 GLY B CA 1
ATOM 1721 C C . GLY B 2 16 ? -11.406 -58.698 41.816 1.00 31.49 16 GLY B C 1
ATOM 1722 O O . GLY B 2 16 ? -11.683 -59.350 42.829 1.00 30.99 16 GLY B O 1
ATOM 1723 N N . GLU B 2 17 ? -11.043 -57.418 41.857 1.00 31.33 17 GLU B N 1
ATOM 1724 C CA . GLU B 2 17 ? -10.973 -56.677 43.120 1.00 31.48 17 GLU B CA 1
ATOM 1725 C C . GLU B 2 17 ? -12.348 -56.461 43.708 1.00 30.27 17 GLU B C 1
ATOM 1726 O O . GLU B 2 17 ? -13.352 -56.466 42.992 1.00 31.75 17 GLU B O 1
ATOM 1732 N N . THR B 2 18 ? -12.378 -56.239 45.015 1.00 27.01 18 THR B N 1
ATOM 1733 C CA . THR B 2 18 ? -13.585 -55.817 45.696 1.00 29.63 18 THR B CA 1
ATOM 1734 C C . THR B 2 18 ? -13.386 -54.383 46.170 1.00 31.90 18 THR B C 1
ATOM 1735 O O . THR B 2 18 ? -12.405 -54.090 46.850 1.00 37.11 18 THR B O 1
ATOM 1739 N N . VAL B 2 19 ? -14.305 -53.492 45.808 1.00 25.20 19 VAL B N 1
ATOM 1740 C CA . VAL B 2 19 ? -14.193 -52.085 46.171 1.00 24.22 19 VAL B CA 1
ATOM 1741 C C . VAL B 2 19 ? -15.468 -51.625 46.852 1.00 26.43 19 VAL B C 1
ATOM 1742 O O . VAL B 2 19 ? -16.515 -52.261 46.728 1.00 22.98 19 VAL B O 1
ATOM 1746 N N . THR B 2 20 ? -15.384 -50.505 47.564 1.00 25.15 20 THR B N 1
ATOM 1747 C CA . THR B 2 20 ? -16.553 -49.968 48.239 1.00 24.30 20 THR B CA 1
ATOM 1748 C C . THR B 2 20 ? -16.575 -48.432 48.143 1.00 24.59 20 THR B C 1
ATOM 1749 O O . THR B 2 20 ? -15.556 -47.772 48.340 1.00 30.84 20 THR B O 1
ATOM 1753 N N . ILE B 2 21 ? -17.725 -47.886 47.759 1.00 22.47 21 ILE B N 1
ATOM 1754 C CA . ILE B 2 21 ? -17.905 -46.451 47.559 1.00 24.98 21 ILE B CA 1
ATOM 1755 C C . ILE B 2 21 ? -18.758 -45.970 48.714 1.00 28.77 21 ILE B C 1
ATOM 1756 O O . ILE B 2 21 ? -19.700 -46.662 49.094 1.00 25.38 21 ILE B O 1
ATOM 1761 N N . THR B 2 22 ? -18.435 -44.814 49.296 1.00 26.82 22 THR B N 1
ATOM 1762 C CA . THR B 2 22 ? -19.203 -44.336 50.444 1.00 25.00 22 THR B CA 1
ATOM 1763 C C . THR B 2 22 ? -19.969 -43.049 50.192 1.00 27.94 22 THR B C 1
ATOM 1764 O O . THR B 2 22 ? -19.569 -42.203 49.386 1.00 29.36 22 THR B O 1
ATOM 1768 N N . CYS B 2 23 ? -21.094 -42.929 50.885 1.00 27.65 23 CYS B N 1
ATOM 1769 C CA . CYS B 2 23 ? -21.944 -41.760 50.771 1.00 28.83 23 CYS B CA 1
ATOM 1770 C C . CYS B 2 23 ? -22.411 -41.363 52.159 1.00 31.66 23 CYS B C 1
ATOM 1771 O O . CYS B 2 23 ? -22.923 -42.201 52.919 1.00 32.96 23 CYS B O 1
ATOM 1774 N N . ARG B 2 24 ? -22.233 -40.089 52.492 1.00 28.34 24 ARG B N 1
ATOM 1775 C CA . ARG B 2 24 ? -22.683 -39.579 53.776 1.00 29.58 24 ARG B CA 1
ATOM 1776 C C . ARG B 2 24 ? -23.716 -38.493 53.571 1.00 29.52 24 ARG B C 1
ATOM 1777 O O . ARG B 2 24 ? -23.482 -37.546 52.825 1.00 28.57 24 ARG B O 1
ATOM 1785 N N . ALA B 2 25 ? -24.864 -38.632 54.228 1.00 26.88 25 ALA B N 1
ATOM 1786 C CA . ALA B 2 25 ? -25.864 -37.574 54.199 1.00 26.35 25 ALA B CA 1
ATOM 1787 C C . ALA B 2 25 ? -25.613 -36.592 55.346 1.00 30.76 25 ALA B C 1
ATOM 1788 O O . ALA B 2 25 ? -25.143 -36.986 56.417 1.00 26.92 25 ALA B O 1
ATOM 1790 N N . SER B 2 26 ? -25.927 -35.319 55.116 1.00 30.24 26 SER B N 1
ATOM 1791 C CA . SER B 2 26 ? -25.735 -34.285 56.124 1.00 27.28 26 SER B CA 1
ATOM 1792 C C . SER B 2 26 ? -26.792 -34.390 57.235 1.00 36.35 26 SER B C 1
ATOM 1793 O O . SER B 2 26 ? -26.677 -33.736 58.269 1.00 35.57 26 SER B O 1
ATOM 1796 N N . GLY B 2 27 ? -27.810 -35.222 57.011 1.00 39.32 27 GLY B N 1
ATOM 1797 C CA . GLY B 2 27 ? -28.832 -35.521 58.010 1.00 33.72 27 GLY B CA 1
ATOM 1798 C C . GLY B 2 27 ? -29.486 -36.873 57.742 1.00 36.23 27 GLY B C 1
ATOM 1799 O O . GLY B 2 27 ? -29.442 -37.373 56.612 1.00 31.87 27 GLY B O 1
ATOM 1800 N N . ASN B 2 28 ? -30.069 -37.474 58.778 1.00 30.33 28 ASN B N 1
ATOM 1801 C CA . ASN B 2 28 ? -30.747 -38.766 58.665 1.00 29.93 28 ASN B CA 1
ATOM 1802 C C . ASN B 2 28 ? -31.671 -38.831 57.430 1.00 29.35 28 ASN B C 1
ATOM 1803 O O . ASN B 2 28 ? -32.464 -37.920 57.189 1.00 28.10 28 ASN B O 1
ATOM 1808 N N . ILE B 2 29 ? -31.550 -39.884 56.626 1.00 28.11 29 ILE B N 1
ATOM 1809 C CA . ILE B 2 29 ? -32.436 -40.026 55.459 1.00 27.66 29 ILE B CA 1
ATOM 1810 C C . ILE B 2 29 ? -33.242 -41.317 55.489 1.00 25.71 29 ILE B C 1
ATOM 1811 O O . ILE B 2 29 ? -33.945 -41.640 54.526 1.00 28.71 29 ILE B O 1
ATOM 1816 N N . TYR B 2 30 ? -33.109 -42.065 56.583 1.00 28.63 30 TYR B N 1
ATOM 1817 C CA . TYR B 2 30 ? -34.009 -43.179 56.872 1.00 27.35 30 TYR B CA 1
ATOM 1818 C C . TYR B 2 30 ? -33.974 -44.268 55.810 1.00 26.28 30 TYR B C 1
ATOM 1819 O O . TYR B 2 30 ? -35.016 -44.795 55.404 1.00 25.24 30 TYR B O 1
ATOM 1828 N N . ASN B 2 31 ? -32.754 -44.573 55.369 1.00 22.14 31 ASN B N 1
ATOM 1829 C CA . ASN B 2 31 ? -32.477 -45.599 54.368 1.00 26.23 31 ASN B CA 1
ATOM 1830 C C . ASN B 2 31 ? -33.007 -45.313 52.962 1.00 21.66 31 ASN B C 1
ATOM 1831 O O . ASN B 2 31 ? -32.951 -46.185 52.103 1.00 22.53 31 ASN B O 1
ATOM 1836 N N . TYR B 2 32 ? -33.523 -44.113 52.723 1.00 20.48 32 TYR B N 1
ATOM 1837 C CA . TYR B 2 32 ? -34.028 -43.774 51.395 1.00 22.07 32 TYR B CA 1
ATOM 1838 C C . TYR B 2 32 ? -32.927 -43.258 50.469 1.00 20.59 32 TYR B C 1
ATOM 1839 O O . TYR B 2 32 ? -32.899 -42.081 50.093 1.00 20.38 32 TYR B O 1
ATOM 1848 N N . LEU B 2 33 ? -32.023 -44.169 50.111 1.00 22.68 33 LEU B N 1
ATOM 1849 C CA . LEU B 2 33 ? -30.867 -43.870 49.262 1.00 23.09 33 LEU B CA 1
ATOM 1850 C C . LEU B 2 33 ? -30.813 -44.783 48.032 1.00 21.35 33 LEU B C 1
ATOM 1851 O O . LEU B 2 33 ? -30.767 -46.013 48.175 1.00 18.86 33 LEU B O 1
ATOM 1856 N N . ALA B 2 34 ? -30.810 -44.193 46.836 1.00 18.00 34 ALA B N 1
ATOM 1857 C CA . ALA B 2 34 ? -30.628 -44.964 45.598 1.00 18.48 34 ALA B CA 1
ATOM 1858 C C . ALA B 2 34 ? -29.190 -44.847 45.077 1.00 19.65 34 ALA B C 1
ATOM 1859 O O . ALA B 2 34 ? -28.503 -43.859 45.357 1.00 18.45 34 ALA B O 1
ATOM 1861 N N . TRP B 2 35 ? -28.728 -45.869 44.356 1.00 17.90 35 TRP B N 1
ATOM 1862 C CA . TRP B 2 35 ? -27.463 -45.787 43.623 1.00 15.41 35 TRP B CA 1
ATOM 1863 C C . TRP B 2 35 ? -27.699 -45.968 42.126 1.00 17.66 35 TRP B C 1
ATOM 1864 O O . TRP B 2 35 ? -28.447 -46.861 41.699 1.00 14.98 35 TRP B O 1
ATOM 1875 N N . TYR B 2 36 ? -27.049 -45.118 41.336 1.00 16.81 36 TYR B N 1
ATOM 1876 C CA . TYR B 2 36 ? -27.151 -45.164 39.898 1.00 14.41 36 TYR B CA 1
ATOM 1877 C C . TYR B 2 36 ? -25.770 -45.354 39.331 1.00 20.76 36 TYR B C 1
ATOM 1878 O O . TYR B 2 36 ? -24.767 -44.925 39.932 1.00 18.78 36 TYR B O 1
ATOM 1887 N N . GLN B 2 37 ? -25.729 -45.994 38.166 1.00 14.94 37 GLN B N 1
ATOM 1888 C CA . GLN B 2 37 ? -24.494 -46.287 37.475 1.00 17.51 37 GLN B CA 1
ATOM 1889 C C . GLN B 2 37 ? -24.563 -45.605 36.106 1.00 21.83 37 GLN B C 1
ATOM 1890 O O . GLN B 2 37 ? -25.608 -45.623 35.443 1.00 15.79 37 GLN B O 1
ATOM 1896 N N . GLN B 2 38 ? -23.463 -44.974 35.699 1.00 19.51 38 GLN B N 1
ATOM 1897 C CA . GLN B 2 38 ? -23.457 -44.227 34.444 1.00 20.10 38 GLN B CA 1
ATOM 1898 C C . GLN B 2 38 ? -22.221 -44.602 33.645 1.00 22.67 38 GLN B C 1
ATOM 1899 O O . GLN B 2 38 ? -21.079 -44.468 34.119 1.00 20.15 38 GLN B O 1
ATOM 1905 N N . LYS B 2 39 ? -22.463 -45.119 32.448 1.00 19.63 39 LYS B N 1
ATOM 1906 C CA . LYS B 2 39 ? -21.392 -45.398 31.499 1.00 25.62 39 LYS B CA 1
ATOM 1907 C C . LYS B 2 39 ? -21.041 -44.093 30.806 1.00 25.00 39 LYS B C 1
ATOM 1908 O O . LYS B 2 39 ? -21.908 -43.220 30.657 1.00 26.18 39 LYS B O 1
ATOM 1914 N N . GLN B 2 40 ? -19.786 -43.959 30.385 1.00 25.34 40 GLN B N 1
ATOM 1915 C CA . GLN B 2 40 ? -19.336 -42.794 29.620 1.00 25.63 40 GLN B CA 1
ATOM 1916 C C . GLN B 2 40 ? -20.301 -42.476 28.477 1.00 26.73 40 GLN B C 1
ATOM 1917 O O . GLN B 2 40 ? -20.549 -43.316 27.608 1.00 23.43 40 GLN B O 1
ATOM 1923 N N . GLY B 2 41 ? -20.867 -41.273 28.499 1.00 27.43 41 GLY B N 1
ATOM 1924 C CA . GLY B 2 41 ? -21.769 -40.832 27.443 1.00 22.15 41 GLY B CA 1
ATOM 1925 C C . GLY B 2 41 ? -23.211 -41.329 27.530 1.00 30.99 41 GLY B C 1
ATOM 1926 O O . GLY B 2 41 ? -23.989 -41.094 26.604 1.00 28.49 41 GLY B O 1
ATOM 1927 N N . LYS B 2 42 ? -23.592 -42.004 28.619 1.00 25.60 42 LYS B N 1
ATOM 1928 C CA . LYS B 2 42 ? -24.907 -42.658 28.648 1.00 22.81 42 LYS B CA 1
ATOM 1929 C C . LYS B 2 42 ? -25.812 -42.143 29.760 1.00 19.30 42 LYS B C 1
ATOM 1930 O O . LYS B 2 42 ? -25.357 -41.463 30.681 1.00 19.69 42 LYS B O 1
ATOM 1936 N N . SER B 2 43 ? -27.096 -42.462 29.665 1.00 19.82 43 SER B N 1
ATOM 1937 C CA . SER B 2 43 ? -28.02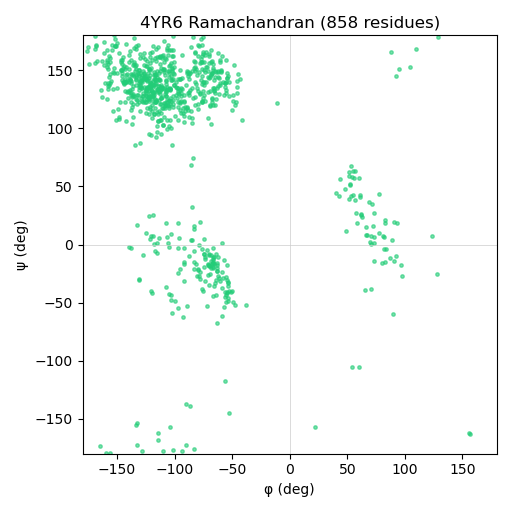9 -42.120 30.724 1.00 18.77 43 SER B CA 1
ATOM 1938 C C . SER B 2 43 ? -27.839 -43.116 31.876 1.00 18.55 43 SER B C 1
ATOM 1939 O O . SER B 2 43 ? -27.525 -44.289 31.640 1.00 18.30 43 SER B O 1
ATOM 1942 N N . PRO B 2 44 ? -27.933 -42.623 33.125 1.00 15.78 44 PRO B N 1
ATOM 1943 C CA . PRO B 2 44 ? -27.702 -43.424 34.339 1.00 17.39 44 PRO B CA 1
ATOM 1944 C C . PRO B 2 44 ? -28.749 -44.524 34.505 1.00 21.02 44 PRO B C 1
ATOM 1945 O O . PRO B 2 44 ? -29.936 -44.306 34.177 1.00 14.65 44 PRO B O 1
ATOM 1949 N N . GLN B 2 45 ? -28.326 -45.681 35.019 1.00 16.89 45 GLN B N 1
ATOM 1950 C CA . GLN B 2 45 ? -29.283 -46.738 35.363 1.00 18.72 45 GLN B CA 1
ATOM 1951 C C . GLN B 2 45 ? -29.316 -47.040 36.859 1.00 14.22 45 GLN B C 1
ATOM 1952 O O . GLN B 2 45 ? -28.300 -46.970 37.556 1.00 12.74 45 GLN B O 1
ATOM 1958 N N . LEU B 2 46 ? -30.505 -47.374 37.340 1.00 14.00 46 LEU B N 1
ATOM 1959 C CA . LEU B 2 46 ? -30.715 -47.700 38.740 1.00 14.90 46 LEU B CA 1
ATOM 1960 C C . LEU B 2 46 ? -30.027 -49.015 39.156 1.00 13.33 46 LEU B C 1
ATOM 1961 O O . LEU B 2 46 ? -30.252 -50.057 38.552 1.00 16.00 46 LEU B O 1
ATOM 1966 N N . LEU B 2 47 ? -29.190 -48.971 40.184 1.00 15.69 47 LEU B N 1
ATOM 1967 C CA . LEU B 2 47 ? -28.573 -50.193 40.719 1.00 18.14 47 LEU B CA 1
ATOM 1968 C C . LEU B 2 47 ? -29.233 -50.651 42.007 1.00 16.07 47 LEU B C 1
ATOM 1969 O O . LEU B 2 47 ? -29.439 -51.847 42.223 1.00 14.34 47 LEU B O 1
ATOM 1974 N N . VAL B 2 48 ? -29.499 -49.693 42.892 1.00 16.56 48 VAL B N 1
ATOM 1975 C CA . VAL B 2 48 ? -29.926 -49.998 44.251 1.00 14.80 48 VAL B CA 1
ATOM 1976 C C . VAL B 2 48 ? -30.915 -48.948 44.720 1.00 15.54 48 VAL B C 1
ATOM 1977 O O . VAL B 2 48 ? -30.757 -47.766 44.401 1.00 15.68 48 VAL B O 1
ATOM 1981 N N . TYR B 2 49 ? -31.956 -49.370 45.438 1.00 14.53 49 TYR B N 1
ATOM 1982 C CA . TYR B 2 49 ? -32.810 -48.412 46.132 1.00 15.85 49 TYR B CA 1
ATOM 1983 C C . TYR B 2 49 ? -33.066 -48.820 47.584 1.00 17.04 49 TYR B C 1
ATOM 1984 O O . TYR B 2 49 ? -32.696 -49.929 47.990 1.00 16.66 49 TYR B O 1
ATOM 1993 N N . ASN B 2 50 ? -33.694 -47.925 48.354 1.00 18.98 50 ASN B N 1
ATOM 1994 C CA . ASN B 2 50 ? -33.799 -48.101 49.807 1.00 20.87 50 ASN B CA 1
ATOM 1995 C C . ASN B 2 50 ? -32.501 -48.649 50.415 1.00 19.64 50 ASN B C 1
ATOM 1996 O O . ASN B 2 50 ? -32.536 -49.588 51.224 1.00 19.70 50 ASN B O 1
ATOM 2001 N N . ALA B 2 51 ? -31.367 -48.088 49.971 1.00 17.07 51 ALA B N 1
ATOM 2002 C CA . ALA B 2 51 ? -30.027 -48.370 50.521 1.00 16.03 51 ALA B CA 1
ATOM 2003 C C . ALA B 2 51 ? -29.450 -49.752 50.218 1.00 14.97 51 ALA B C 1
ATOM 2004 O O . ALA B 2 51 ? -28.240 -49.885 49.984 1.00 14.09 51 ALA B O 1
ATOM 2006 N N . LYS B 2 52 ? -30.301 -50.777 50.239 1.00 14.97 52 LYS B N 1
ATOM 2007 C CA . LYS B 2 52 ? -29.819 -52.159 50.126 1.00 18.59 52 LYS B CA 1
ATOM 2008 C C . LYS B 2 52 ? -30.659 -53.065 49.210 1.00 15.73 52 LYS B C 1
ATOM 2009 O O . LYS B 2 52 ? -30.315 -54.229 49.006 1.00 19.16 52 LYS B O 1
ATOM 2015 N N . THR B 2 53 ? -31.758 -52.557 48.666 1.00 15.64 53 THR B N 1
ATOM 2016 C CA . THR B 2 53 ? -32.525 -53.348 47.694 1.00 20.86 53 THR B CA 1
ATOM 2017 C C . THR B 2 53 ? -32.007 -53.216 46.239 1.00 20.05 53 THR B C 1
ATOM 2018 O O . THR B 2 53 ? -32.084 -52.141 45.639 1.00 15.42 53 THR B O 1
ATOM 2022 N N . LEU B 2 54 ? -31.499 -54.319 45.685 1.00 18.22 54 LEU B N 1
ATOM 2023 C CA . LEU B 2 54 ? -31.050 -54.381 44.286 1.00 17.83 54 LEU B CA 1
ATOM 2024 C C . LEU B 2 54 ? -32.195 -54.232 43.294 1.00 17.91 54 LEU B C 1
ATOM 2025 O O . LEU B 2 54 ? -33.248 -54.861 43.451 1.00 19.93 54 LEU B O 1
ATOM 2030 N N . ALA B 2 55 ? -31.984 -53.409 42.264 1.00 15.96 55 ALA B N 1
ATOM 2031 C CA . ALA B 2 55 ? -32.954 -53.265 41.183 1.00 18.75 55 ALA B CA 1
ATOM 2032 C C . ALA B 2 55 ? -32.870 -54.488 40.290 1.00 16.41 55 ALA B C 1
ATOM 2033 O O . ALA B 2 55 ? -31.906 -55.261 40.372 1.00 15.58 55 ALA B O 1
ATOM 2035 N N . ASP B 2 56 ? -33.877 -54.658 39.444 1.00 15.70 56 ASP B N 1
ATOM 2036 C CA . ASP B 2 56 ? -33.871 -55.688 38.411 1.00 15.56 56 ASP B CA 1
ATOM 2037 C C . ASP B 2 56 ? -32.628 -55.593 37.529 1.00 17.80 56 ASP B C 1
ATOM 2038 O O . ASP B 2 56 ? -32.089 -54.501 37.292 1.00 18.59 56 ASP B O 1
ATOM 2043 N N . GLY B 2 57 ? -32.157 -56.733 37.044 1.00 21.03 57 GLY B N 1
ATOM 2044 C CA . GLY B 2 57 ? -31.040 -56.737 36.113 1.00 18.46 57 GLY B CA 1
ATOM 2045 C C . GLY B 2 57 ? -29.678 -56.675 36.777 1.00 15.37 57 GLY B C 1
ATOM 2046 O O . GLY B 2 57 ? -28.660 -56.771 36.095 1.00 20.90 57 GLY B O 1
ATOM 2047 N N . VAL B 2 58 ? -29.656 -56.541 38.103 1.00 17.01 58 VAL B N 1
ATOM 2048 C CA . VAL B 2 58 ? -28.414 -56.303 38.841 1.00 16.59 58 VAL B CA 1
ATOM 2049 C C . VAL B 2 58 ? -27.916 -57.556 39.583 1.00 18.67 58 VAL B C 1
ATOM 2050 O O . VAL B 2 58 ? -28.658 -58.149 40.370 1.00 15.73 58 VAL B O 1
ATOM 2054 N N . PRO B 2 59 ? -26.659 -57.973 39.304 1.00 21.11 59 PRO B N 1
ATOM 2055 C CA . PRO B 2 59 ? -26.031 -59.156 39.916 1.00 16.69 59 PRO B CA 1
ATOM 2056 C C . PRO B 2 59 ? -25.703 -58.975 41.392 1.00 20.13 59 PRO B C 1
ATOM 2057 O O . PRO B 2 59 ? -25.503 -57.845 41.843 1.00 18.16 59 PRO B O 1
ATOM 2061 N N . SER B 2 60 ? -25.606 -60.089 42.114 1.00 19.95 60 SER B N 1
ATOM 2062 C CA . SER B 2 60 ? -25.494 -60.071 43.564 1.00 27.73 60 SER B CA 1
ATOM 2063 C C . SER B 2 60 ? -24.110 -59.636 44.012 1.00 29.16 60 SER B C 1
ATOM 2064 O O . SER B 2 60 ? -23.893 -59.448 45.202 1.00 20.36 60 SER B O 1
ATOM 2067 N N . ARG B 2 61 ? -23.164 -59.490 43.080 1.00 20.47 61 ARG B N 1
ATOM 2068 C CA . ARG B 2 61 ? -21.870 -58.973 43.498 1.00 22.23 61 ARG B CA 1
ATOM 2069 C C . ARG B 2 61 ? -21.938 -57.491 43.933 1.00 20.17 61 ARG B C 1
ATOM 2070 O O . ARG B 2 61 ? -21.013 -57.000 44.571 1.00 21.80 61 ARG B O 1
ATOM 2078 N N . PHE B 2 62 ? -23.039 -56.802 43.606 1.00 19.96 62 PHE B N 1
ATOM 2079 C CA . PHE B 2 62 ? -23.345 -55.467 44.152 1.00 19.40 62 PHE B CA 1
ATOM 2080 C C . PHE B 2 62 ? -24.160 -55.613 45.451 1.00 23.55 62 PHE B C 1
ATOM 2081 O O . PHE B 2 62 ? -25.089 -56.424 45.528 1.00 19.38 62 PHE B O 1
ATOM 2089 N N . SER B 2 63 ? -23.835 -54.820 46.465 1.00 24.78 63 SER B N 1
ATOM 2090 C CA . SER B 2 63 ? -24.667 -54.755 47.659 1.00 24.90 63 SER B CA 1
ATOM 2091 C C . SER B 2 63 ? -24.624 -53.347 48.215 1.00 25.69 63 SER B C 1
ATOM 2092 O O . SER B 2 63 ? -23.632 -52.640 48.046 1.00 27.48 63 SER B O 1
ATOM 2095 N N . GLY B 2 64 ? -25.705 -52.938 48.867 1.00 23.16 64 GLY B N 1
ATOM 2096 C CA . GLY B 2 64 ? -25.721 -51.667 49.552 1.00 22.49 64 GLY B CA 1
ATOM 2097 C C . GLY B 2 64 ? -25.770 -51.950 51.035 1.00 29.40 64 GLY B C 1
ATOM 2098 O O . GLY B 2 64 ? -26.101 -53.066 51.448 1.00 27.88 64 GLY B O 1
ATOM 2099 N N . SER B 2 65 ? -25.432 -50.956 51.846 1.00 25.28 65 SER B N 1
ATOM 2100 C CA . SER B 2 65 ? -25.524 -51.127 53.283 1.00 27.78 65 SER B CA 1
ATOM 2101 C C . SER B 2 65 ? -25.528 -49.765 53.944 1.00 27.68 65 SER B C 1
ATOM 2102 O O . SER B 2 65 ? -25.354 -48.751 53.268 1.00 26.61 65 SER B O 1
ATOM 2105 N N . GLY B 2 66 ? -25.734 -49.752 55.261 1.00 26.29 66 GLY B N 1
ATOM 2106 C CA . GLY B 2 66 ? -25.706 -48.526 56.039 1.00 28.49 66 GLY B CA 1
ATOM 2107 C C . GLY B 2 66 ? -27.058 -48.072 56.562 1.00 30.87 66 GLY B C 1
ATOM 2108 O O . GLY B 2 66 ? -28.104 -48.586 56.164 1.00 29.98 66 GLY B O 1
ATOM 2109 N N . SER B 2 67 ? -27.031 -47.101 57.470 1.00 30.03 67 SER B N 1
ATOM 2110 C CA . SER B 2 67 ? -28.249 -46.453 57.947 1.00 33.36 67 SER B CA 1
ATOM 2111 C C . SER B 2 67 ? -27.921 -45.064 58.475 1.00 30.51 67 SER B C 1
ATOM 2112 O O . SER B 2 67 ? -26.764 -44.640 58.443 1.00 28.50 67 SER B O 1
ATOM 2115 N N . GLY B 2 68 ? -28.939 -44.359 58.956 1.00 32.94 68 GLY B N 1
ATOM 2116 C CA . GLY B 2 68 ? -28.748 -43.017 59.475 1.00 31.96 68 GLY B CA 1
ATOM 2117 C C . GLY B 2 68 ? -28.202 -42.088 58.409 1.00 31.91 68 GLY B C 1
ATOM 2118 O O . GLY B 2 68 ? -28.934 -41.689 57.498 1.00 29.67 68 GLY B O 1
ATOM 2119 N N . THR B 2 69 ? -26.916 -41.755 58.513 1.00 29.72 69 THR B N 1
ATOM 2120 C CA . THR B 2 69 ? -26.283 -40.831 57.566 1.00 32.21 69 THR B CA 1
ATOM 2121 C C . THR B 2 69 ? -25.156 -41.496 56.774 1.00 30.20 69 THR B C 1
ATOM 2122 O O . THR B 2 69 ? -24.574 -40.887 55.869 1.00 32.81 69 THR B O 1
ATOM 2126 N N . GLN B 2 70 ? -24.847 -42.739 57.129 1.00 28.09 70 GLN B N 1
ATOM 2127 C CA . GLN B 2 70 ? -23.686 -43.429 56.577 1.00 33.05 70 GLN B CA 1
ATOM 2128 C C . GLN B 2 70 ? -24.110 -44.604 55.711 1.00 27.17 70 GLN B C 1
ATOM 2129 O O . GLN B 2 70 ? -24.671 -45.582 56.208 1.00 24.28 70 GLN B O 1
ATOM 2135 N N . TYR B 2 71 ? -23.824 -44.513 54.421 1.00 25.83 71 TYR B N 1
ATOM 2136 C CA . TYR B 2 71 ? -24.205 -45.569 53.492 1.00 23.94 71 TYR B CA 1
ATOM 2137 C C . TYR B 2 71 ? -23.041 -45.915 52.596 1.00 23.04 71 TYR B C 1
ATOM 2138 O O . TYR B 2 71 ? -22.144 -45.099 52.357 1.00 21.86 71 TYR B O 1
ATOM 2147 N N . SER B 2 72 ? -23.043 -47.135 52.094 1.00 22.91 72 SER B N 1
ATOM 2148 C CA . SER B 2 72 ? -21.982 -47.502 51.188 1.00 26.92 72 SER B CA 1
ATOM 2149 C C . SER B 2 72 ? -22.489 -48.440 50.092 1.00 24.34 72 SER B C 1
ATOM 2150 O O . SER B 2 72 ? -23.564 -49.035 50.205 1.00 26.86 72 SER B O 1
ATOM 2153 N N . LEU B 2 73 ? -21.725 -48.522 49.013 1.00 20.67 73 LEU B N 1
ATOM 2154 C CA . LEU B 2 73 ? -22.028 -49.408 47.905 1.00 24.56 73 LEU B CA 1
ATOM 2155 C C . LEU B 2 73 ? -20.803 -50.262 47.720 1.00 22.71 73 LEU B C 1
ATOM 2156 O O . LEU B 2 73 ? -19.688 -49.749 47.622 1.00 25.14 73 LEU B O 1
ATOM 2161 N N . LYS B 2 74 ? -20.991 -51.570 47.688 1.00 22.53 74 LYS B N 1
ATOM 2162 C CA . LYS B 2 74 ? -19.849 -52.465 47.647 1.00 24.10 74 LYS B CA 1
ATOM 2163 C C . LYS B 2 74 ? -19.937 -53.340 46.402 1.00 22.77 74 LYS B C 1
ATOM 2164 O O . LYS B 2 74 ? -20.999 -53.869 46.090 1.00 22.94 74 LYS B O 1
ATOM 2170 N N . ILE B 2 75 ? -18.825 -53.484 45.684 1.00 21.49 75 ILE B N 1
ATOM 2171 C CA . ILE B 2 75 ? -18.806 -54.327 44.506 1.00 19.77 75 ILE B CA 1
ATOM 2172 C C . ILE B 2 75 ? -17.800 -55.457 44.665 1.00 27.71 75 ILE B C 1
ATOM 2173 O O . ILE B 2 75 ? -16.583 -55.234 44.645 1.00 25.48 75 ILE B O 1
ATOM 2178 N N . ASN B 2 76 ? -18.306 -56.675 44.823 1.00 26.66 76 ASN B N 1
ATOM 2179 C CA . ASN B 2 76 ? -17.437 -57.839 44.919 1.00 27.76 76 ASN B CA 1
ATOM 2180 C C . ASN B 2 76 ? -16.920 -58.286 43.566 1.00 29.77 76 ASN B C 1
ATOM 2181 O O . ASN B 2 76 ? -17.694 -58.446 42.631 1.00 31.91 76 ASN B O 1
ATOM 2186 N N . SER B 2 77 ? -15.609 -58.481 43.468 1.00 28.90 77 SER B N 1
ATOM 2187 C CA . SER B 2 77 ? -15.000 -59.065 42.277 1.00 30.05 77 SER B CA 1
ATOM 2188 C C . SER B 2 77 ? -15.405 -58.334 41.009 1.00 27.55 77 SER B C 1
ATOM 2189 O O . SER B 2 77 ? -16.120 -58.888 40.188 1.00 27.13 77 SER B O 1
ATOM 2192 N N . LEU B 2 78 ? -14.954 -57.090 40.872 1.00 32.77 78 LEU B N 1
ATOM 2193 C CA . LEU B 2 78 ? -15.231 -56.254 39.699 1.00 31.09 78 LEU B CA 1
ATOM 2194 C C . LEU B 2 78 ? -15.095 -56.983 38.382 1.00 30.66 78 LEU B C 1
ATOM 2195 O O . LEU B 2 78 ? -14.197 -57.806 38.205 1.00 32.30 78 LEU B O 1
ATOM 2200 N N . GLN B 2 79 ? -15.984 -56.645 37.457 1.00 27.28 79 GLN B N 1
ATOM 2201 C CA . GLN B 2 79 ? -15.953 -57.172 36.105 1.00 27.96 79 GLN B CA 1
ATOM 2202 C C . GLN B 2 79 ? -15.891 -55.966 35.164 1.00 30.87 79 GLN B C 1
ATOM 2203 O O . GLN B 2 79 ? -16.236 -54.850 35.583 1.00 24.90 79 GLN B O 1
ATOM 2209 N N . PRO B 2 80 ? -15.405 -56.172 33.918 1.00 26.25 80 PRO B N 1
ATOM 2210 C CA . PRO B 2 80 ? -15.128 -55.080 32.972 1.00 24.37 80 PRO B CA 1
ATOM 2211 C C . PRO B 2 80 ? -16.290 -54.112 32.791 1.00 25.05 80 PRO B C 1
ATOM 2212 O O . PRO B 2 80 ? -16.066 -52.900 32.723 1.00 25.67 80 PRO B O 1
ATOM 2216 N N . GLU B 2 81 ? -17.509 -54.635 32.714 1.00 22.90 81 GLU B N 1
ATOM 2217 C CA . GLU B 2 81 ? -18.683 -53.786 32.570 1.00 21.06 81 GLU B CA 1
ATOM 2218 C C . GLU B 2 81 ? -18.935 -52.891 33.799 1.00 23.68 81 GLU B C 1
ATOM 2219 O O . GLU B 2 81 ? -19.750 -51.975 33.726 1.00 20.89 81 GLU B O 1
ATOM 2225 N N . ASP B 2 82 ? -18.234 -53.135 34.910 1.00 21.37 82 ASP B N 1
ATOM 2226 C CA . ASP B 2 82 ? -18.466 -52.363 36.140 1.00 20.83 82 ASP B CA 1
ATOM 2227 C C . ASP B 2 82 ? -17.799 -50.984 36.135 1.00 22.74 82 ASP B C 1
ATOM 2228 O O . ASP B 2 82 ? -18.200 -50.085 36.873 1.00 24.04 82 ASP B O 1
ATOM 2233 N N . PHE B 2 83 ? -16.783 -50.823 35.300 1.00 22.29 83 PHE B N 1
ATOM 2234 C CA . PHE B 2 83 ? -16.107 -49.534 35.130 1.00 26.37 83 PHE B CA 1
ATOM 2235 C C . PHE B 2 83 ? -16.993 -48.435 34.521 1.00 21.80 83 PHE B C 1
ATOM 2236 O O . PHE B 2 83 ? -17.640 -48.643 33.498 1.00 25.72 83 PHE B O 1
ATOM 2244 N N . GLY B 2 84 ? -17.005 -47.267 35.160 1.00 17.12 84 GLY B N 1
ATOM 2245 C CA . GLY B 2 84 ? -17.934 -46.204 34.822 1.00 16.45 84 GLY B CA 1
ATOM 2246 C C . GLY B 2 84 ? -18.090 -45.323 36.049 1.00 18.78 84 GLY B C 1
ATOM 2247 O O . GLY B 2 84 ? -17.262 -45.390 36.970 1.00 20.71 84 GLY B O 1
ATOM 2248 N N . SER B 2 85 ? -19.146 -44.517 36.090 1.00 13.99 85 SER B N 1
ATOM 2249 C CA . SER B 2 85 ? -19.371 -43.652 37.246 1.00 17.51 85 SER B CA 1
ATOM 2250 C C . SER B 2 85 ? -20.564 -44.102 38.085 1.00 19.56 85 SER B C 1
ATOM 2251 O O . SER B 2 85 ? -21.537 -44.655 37.550 1.00 16.76 85 SER B O 1
ATOM 2254 N N . TYR B 2 86 ? -20.483 -43.850 39.396 1.00 20.05 86 TYR B N 1
ATOM 2255 C CA . TYR B 2 86 ? -21.546 -44.210 40.337 1.00 16.72 86 TYR B CA 1
ATOM 2256 C C . TYR B 2 86 ? -22.028 -42.997 41.122 1.00 20.81 86 TYR B C 1
ATOM 2257 O O . TYR B 2 86 ? -21.218 -42.199 41.603 1.00 22.13 86 TYR B O 1
ATOM 2266 N N . PHE B 2 87 ? -23.344 -42.843 41.239 1.00 18.58 87 PHE B N 1
ATOM 2267 C CA . PHE B 2 87 ? -23.913 -41.722 41.993 1.00 17.36 87 PHE B CA 1
ATOM 2268 C C . PHE B 2 87 ? -24.905 -42.226 43.040 1.00 24.38 87 PHE B C 1
ATOM 2269 O O . PHE B 2 87 ? -25.739 -43.087 42.727 1.00 19.32 87 PHE B O 1
ATOM 2277 N N . CYS B 2 88 ? -24.843 -41.691 44.266 1.00 19.09 88 CYS B N 1
ATOM 2278 C CA . CYS B 2 88 ? -25.933 -41.908 45.213 1.00 16.36 88 CYS B CA 1
ATOM 2279 C C . CYS B 2 88 ? -26.909 -40.745 45.103 1.00 24.41 88 CYS B C 1
ATOM 2280 O O . CYS B 2 88 ? -26.575 -39.700 44.540 1.00 22.83 88 CYS B O 1
ATOM 2283 N N . GLN B 2 89 ? -28.120 -40.945 45.620 1.00 18.18 89 GLN B N 1
ATOM 2284 C CA . GLN B 2 89 ? -29.155 -39.926 45.629 1.00 19.48 89 GLN B CA 1
ATOM 2285 C C . GLN B 2 89 ? -30.146 -40.243 46.752 1.00 22.74 89 GLN B C 1
ATOM 2286 O O . GLN B 2 89 ? -30.530 -41.400 46.923 1.00 23.48 89 GLN B O 1
ATOM 2292 N N . HIS B 2 90 ? -30.581 -39.245 47.515 1.00 23.05 90 HIS B N 1
ATOM 2293 C CA . HIS B 2 90 ? -31.538 -39.537 48.582 1.00 19.48 90 HIS B CA 1
ATOM 2294 C C . HIS B 2 90 ? -32.958 -39.168 48.158 1.00 23.40 90 HIS B C 1
ATOM 2295 O O . HIS B 2 90 ? -33.155 -38.344 47.252 1.00 19.94 90 HIS B O 1
ATOM 2302 N N . PHE B 2 91 ? -33.940 -39.796 48.805 1.00 23.17 91 PHE B N 1
ATOM 2303 C CA . PHE B 2 91 ? -35.344 -39.551 48.507 1.00 18.82 91 PHE B CA 1
ATOM 2304 C C . PHE B 2 91 ? -36.090 -39.082 49.757 1.00 24.06 91 PHE B C 1
ATOM 2305 O O . PHE B 2 91 ? -37.312 -39.242 49.878 1.00 24.36 91 PHE B O 1
ATOM 2313 N N . TRP B 2 92 ? -35.351 -38.498 50.693 1.00 22.18 92 TRP B N 1
ATOM 2314 C CA . TRP B 2 92 ? -35.965 -37.927 51.886 1.00 21.36 92 TRP B CA 1
ATOM 2315 C C . TRP B 2 92 ? -36.409 -36.473 51.624 1.00 23.47 92 TRP B C 1
ATOM 2316 O O . TRP B 2 92 ? -36.963 -36.194 50.557 1.00 20.01 92 TRP B O 1
ATOM 2327 N N . ASP B 2 93 ? -36.201 -35.564 52.582 1.00 28.41 93 ASP B N 1
ATOM 2328 C CA . ASP B 2 93 ? -36.718 -34.186 52.467 1.00 26.76 93 ASP B CA 1
ATOM 2329 C C . ASP B 2 93 ? -36.241 -33.525 51.194 1.00 25.47 93 ASP B C 1
ATOM 2330 O O . ASP B 2 93 ? -35.044 -33.539 50.916 1.00 23.82 93 ASP B O 1
ATOM 2335 N N . THR B 2 94 ? -37.155 -32.923 50.434 1.00 24.77 94 THR B N 1
ATOM 2336 C CA . THR B 2 94 ? -36.731 -32.075 49.320 1.00 26.94 94 THR B CA 1
ATOM 2337 C C . THR B 2 94 ? -35.959 -30.860 49.855 1.00 33.33 94 THR B C 1
ATOM 2338 O O . THR B 2 94 ? -36.226 -30.383 50.972 1.00 30.01 94 THR B O 1
ATOM 2342 N N . PRO B 2 95 ? -34.984 -30.365 49.070 1.00 31.08 95 PRO B N 1
ATOM 2343 C CA . PRO B 2 95 ? -34.623 -30.866 47.736 1.00 29.43 95 PRO B CA 1
ATOM 2344 C C . PRO B 2 95 ? -33.849 -32.193 47.740 1.00 26.43 95 PRO B C 1
ATOM 2345 O O . PRO B 2 95 ? -32.963 -32.402 48.565 1.00 25.90 95 PRO B O 1
ATOM 2349 N N . TRP B 2 96 ? -34.202 -33.098 46.832 1.00 26.05 96 TRP B N 1
ATOM 2350 C CA . TRP B 2 96 ? -33.400 -34.301 46.668 1.00 22.94 96 TRP B CA 1
ATOM 2351 C C . TRP B 2 96 ? -32.046 -33.904 46.109 1.00 24.80 96 TRP B C 1
ATOM 2352 O O . TRP B 2 96 ? -31.916 -32.962 45.313 1.00 23.00 96 TRP B O 1
ATOM 2363 N N . THR B 2 97 ? -31.042 -34.659 46.512 1.00 19.56 97 THR B N 1
ATOM 2364 C CA . THR B 2 97 ? -29.677 -34.271 46.286 1.00 22.91 97 THR B CA 1
ATOM 2365 C C . THR B 2 97 ? -28.891 -35.520 45.864 1.00 21.10 97 THR B C 1
ATOM 2366 O O . THR B 2 97 ? -29.164 -36.616 46.345 1.00 21.31 97 THR B O 1
ATOM 2370 N N . PHE B 2 98 ? -27.964 -35.362 44.924 1.00 22.72 98 PHE B N 1
ATOM 2371 C CA . PHE B 2 98 ? -27.122 -36.465 44.452 1.00 22.42 98 PHE B CA 1
ATOM 2372 C C . PHE B 2 98 ? -25.723 -36.320 45.039 1.00 22.59 98 PHE B C 1
ATOM 2373 O O . PHE B 2 98 ? -25.247 -35.203 45.248 1.00 25.49 98 PHE B O 1
ATOM 2381 N N . GLY B 2 99 ? -25.045 -37.438 45.270 1.00 23.14 99 GLY B N 1
ATOM 2382 C CA . GLY B 2 99 ? -23.617 -37.410 45.556 1.00 26.66 99 GLY B CA 1
ATOM 2383 C C . GLY B 2 99 ? -22.828 -36.946 44.333 1.00 25.48 99 GLY B C 1
ATOM 2384 O O . GLY B 2 99 ? -23.294 -37.089 43.202 1.00 21.69 99 GLY B O 1
ATOM 2385 N N . GLY B 2 100 ? -21.635 -36.396 44.555 1.00 28.45 100 GLY B N 1
ATOM 2386 C CA . GLY B 2 100 ? -20.829 -35.849 43.474 1.00 21.82 100 GLY B CA 1
ATOM 2387 C C . GLY B 2 100 ? -20.390 -36.868 42.437 1.00 23.15 100 GLY B C 1
ATOM 2388 O O . GLY B 2 100 ? -19.990 -36.501 41.329 1.00 26.91 100 GLY B O 1
ATOM 2389 N N . GLY B 2 101 ? -20.459 -38.151 42.788 1.00 27.58 101 GLY B N 1
ATOM 2390 C CA . GLY B 2 101 ? -20.082 -39.206 41.855 1.00 23.78 101 GLY B CA 1
ATOM 2391 C C . GLY B 2 101 ? -18.729 -39.827 42.155 1.00 24.63 101 GLY B C 1
ATOM 2392 O O . GLY B 2 101 ? -17.854 -39.189 42.740 1.00 23.52 101 GLY B O 1
ATOM 2393 N N . THR B 2 102 ? -18.563 -41.086 41.765 1.00 25.76 102 THR B N 1
ATOM 2394 C CA . THR B 2 102 ? -17.282 -41.767 41.882 1.00 21.80 102 THR B CA 1
ATOM 2395 C C . THR B 2 102 ? -16.957 -42.351 40.528 1.00 24.68 102 THR B C 1
ATOM 2396 O O . THR B 2 102 ? -17.788 -43.068 39.949 1.00 22.54 102 THR B O 1
ATOM 2400 N N . LYS B 2 103 ? -15.761 -42.046 40.024 1.00 23.17 103 LYS B N 1
ATOM 2401 C CA . LYS B 2 103 ? -15.280 -42.648 38.795 1.00 25.12 103 LYS B CA 1
ATOM 2402 C C . LYS B 2 103 ? -14.511 -43.903 39.129 1.00 23.38 103 LYS B C 1
ATOM 2403 O O . LYS B 2 103 ? -13.463 -43.854 39.775 1.00 22.78 103 LYS B O 1
ATOM 2409 N N . LEU B 2 104 ? -15.040 -45.038 38.693 1.00 22.28 104 LEU B N 1
ATOM 2410 C CA . LEU B 2 104 ? -14.345 -46.290 38.882 1.00 21.38 104 LEU B CA 1
ATOM 2411 C C . LEU B 2 104 ? -13.528 -46.518 37.623 1.00 24.02 104 LEU B C 1
ATOM 2412 O O . LEU B 2 104 ? -14.069 -46.705 36.528 1.00 21.84 104 LEU B O 1
ATOM 2417 N N . GLU B 2 105 ? -12.215 -46.467 37.771 1.00 24.14 105 GLU B N 1
ATOM 2418 C CA . GLU B 2 105 ? -11.343 -46.474 36.601 1.00 27.98 105 GLU B CA 1
ATOM 2419 C C . GLU B 2 105 ? -10.362 -47.648 36.632 1.00 26.08 105 GLU B C 1
ATOM 2420 O O . GLU B 2 105 ? -10.165 -48.291 37.680 1.00 24.11 105 GLU B O 1
ATOM 2426 N N . ILE B 2 106 ? -9.745 -47.924 35.489 1.00 23.20 106 ILE B N 1
ATOM 2427 C CA . ILE B 2 106 ? -8.862 -49.083 35.388 1.00 28.52 106 ILE B CA 1
ATOM 2428 C C . ILE B 2 106 ? -7.434 -48.827 35.877 1.00 24.97 106 ILE B C 1
ATOM 2429 O O . ILE B 2 106 ? -6.760 -47.906 35.419 1.00 27.49 106 ILE B O 1
ATOM 2434 N N . LYS B 2 107 ? -6.975 -49.668 36.794 1.00 26.10 107 LYS B N 1
ATOM 2435 C CA . LYS B 2 107 ? -5.591 -49.649 37.258 1.00 30.41 107 LYS B CA 1
ATOM 2436 C C . LYS B 2 107 ? -4.605 -50.136 36.176 1.00 30.61 107 LYS B C 1
ATOM 2437 O O . LYS B 2 107 ? -4.910 -51.038 35.393 1.00 30.39 107 LYS B O 1
ATOM 2443 N N . ARG B 2 108 ? -3.430 -49.514 36.123 1.00 33.59 108 ARG B N 1
ATOM 2444 C CA . ARG B 2 108 ? -2.343 -49.974 35.248 1.00 33.95 108 ARG B CA 1
ATOM 2445 C C . ARG B 2 108 ? -1.007 -49.442 35.736 1.00 31.25 108 ARG B C 1
ATOM 2446 O O . ARG B 2 108 ? -0.936 -48.730 36.741 1.00 33.19 108 ARG B O 1
ATOM 2454 N N . ALA B 2 109 ? 0.049 -49.793 35.014 1.00 33.01 109 ALA B N 1
ATOM 2455 C CA . ALA B 2 109 ? 1.399 -49.366 35.353 1.00 33.02 109 ALA B CA 1
ATOM 2456 C C . ALA B 2 109 ? 1.555 -47.861 35.201 1.00 34.40 109 ALA B C 1
ATOM 2457 O O . ALA B 2 109 ? 1.009 -47.256 34.263 1.00 31.12 109 ALA B O 1
ATOM 2459 N N . ASP B 2 110 ? 2.300 -47.266 36.128 1.00 33.43 110 ASP B N 1
ATOM 2460 C CA . ASP B 2 110 ? 2.704 -45.874 36.007 1.00 31.28 110 ASP B CA 1
ATOM 2461 C C . ASP B 2 110 ? 3.405 -45.617 34.678 1.00 35.08 110 ASP B C 1
ATOM 2462 O O . ASP B 2 110 ? 4.113 -46.478 34.154 1.00 38.69 110 ASP B O 1
ATOM 2467 N N . ALA B 2 111 ? 3.160 -44.439 34.119 1.00 33.21 111 ALA B N 1
ATOM 2468 C CA . ALA B 2 111 ? 3.740 -44.047 32.843 1.00 32.98 111 ALA B CA 1
ATOM 2469 C C . ALA B 2 111 ? 3.914 -42.534 32.818 1.00 35.77 111 ALA B C 1
ATOM 2470 O O . ALA B 2 111 ? 3.008 -41.776 33.205 1.00 27.31 111 ALA B O 1
ATOM 2472 N N . ALA B 2 112 ? 5.088 -42.107 32.367 1.00 36.05 112 ALA B N 1
ATOM 2473 C CA . ALA B 2 112 ? 5.412 -40.692 32.282 1.00 33.65 112 ALA B CA 1
ATOM 2474 C C . ALA B 2 112 ? 4.789 -40.095 31.031 1.00 33.58 112 ALA B C 1
ATOM 2475 O O . ALA B 2 112 ? 4.703 -40.757 29.990 1.00 32.75 112 ALA B O 1
ATOM 2477 N N . PRO B 2 113 ? 4.368 -38.828 31.119 1.00 30.91 113 PRO B N 1
ATOM 2478 C CA . PRO B 2 113 ? 3.800 -38.186 29.931 1.00 28.38 113 PRO B CA 1
ATOM 2479 C C . PRO B 2 113 ? 4.846 -37.941 28.835 1.00 28.62 113 PRO B C 1
ATOM 2480 O O . PRO B 2 113 ? 6.014 -37.694 29.119 1.00 31.74 113 PRO B O 1
ATOM 2484 N N . THR B 2 114 ? 4.420 -38.037 27.585 1.00 31.75 114 THR B N 1
ATOM 2485 C CA . THR B 2 114 ? 5.225 -37.601 26.450 1.00 29.85 114 THR B CA 1
ATOM 2486 C C . THR B 2 114 ? 4.781 -36.173 26.132 1.00 28.97 114 THR B C 1
ATOM 2487 O O . THR B 2 114 ? 3.629 -35.946 25.762 1.00 28.25 114 THR B O 1
ATOM 2491 N N . VAL B 2 115 ? 5.686 -35.216 26.299 1.00 25.09 115 VAL B N 1
ATOM 2492 C CA . VAL B 2 115 ? 5.353 -33.794 26.213 1.00 23.00 115 VAL B CA 1
ATOM 2493 C C . VAL B 2 115 ? 5.840 -33.192 24.881 1.00 30.27 115 VAL B C 1
ATOM 2494 O O . VAL B 2 115 ? 6.967 -33.450 24.455 1.00 29.13 115 VAL B O 1
ATOM 2498 N N . SER B 2 116 ? 4.984 -32.401 24.231 1.00 26.93 116 SER B N 1
ATOM 2499 C CA . SER B 2 116 ? 5.305 -31.764 22.956 1.00 29.08 116 SER B CA 1
ATOM 2500 C C . SER B 2 116 ? 4.789 -30.330 22.939 1.00 35.09 116 SER B C 1
ATOM 2501 O O . SER B 2 116 ? 3.633 -30.093 23.305 1.00 33.48 116 SER B O 1
ATOM 2504 N N . ILE B 2 117 ? 5.626 -29.381 22.511 1.00 32.18 117 ILE B N 1
ATOM 2505 C CA . ILE B 2 117 ? 5.217 -27.971 22.451 1.00 30.30 117 ILE B CA 1
ATOM 2506 C C . ILE B 2 117 ? 5.150 -27.489 21.001 1.00 27.42 117 ILE B C 1
ATOM 2507 O O . ILE B 2 117 ? 5.903 -27.961 20.154 1.00 26.06 117 ILE B O 1
ATOM 2512 N N . PHE B 2 118 ? 4.230 -26.573 20.709 1.00 26.57 118 PHE B N 1
ATOM 2513 C CA . PHE B 2 118 ? 4.001 -26.150 19.332 1.00 25.23 118 PHE B CA 1
ATOM 2514 C C . PHE B 2 118 ? 3.811 -24.647 19.250 1.00 28.85 118 PHE B C 1
ATOM 2515 O O . PHE B 2 118 ? 2.839 -24.112 19.791 1.00 24.95 118 PHE B O 1
ATOM 2523 N N . PRO B 2 119 ? 4.738 -23.963 18.557 1.00 24.53 119 PRO B N 1
ATOM 2524 C CA . PRO B 2 119 ? 4.594 -22.532 18.314 1.00 25.55 119 PRO B CA 1
ATOM 2525 C C . PRO B 2 119 ? 3.310 -22.287 17.548 1.00 27.03 119 PRO B C 1
ATOM 2526 O O . PRO B 2 119 ? 2.883 -23.147 16.782 1.00 25.03 119 PRO B O 1
ATOM 2530 N N . PRO B 2 120 ? 2.689 -21.131 17.775 1.00 25.85 120 PRO B N 1
ATOM 2531 C CA . PRO B 2 120 ? 1.594 -20.669 16.922 1.00 23.36 120 PRO B CA 1
ATOM 2532 C C . PRO B 2 120 ? 1.953 -20.835 15.447 1.00 32.92 120 PRO B C 1
ATOM 2533 O O . PRO B 2 120 ? 3.109 -20.617 15.071 1.00 30.44 120 PRO B O 1
ATOM 2537 N N . SER B 2 121 ? 0.989 -21.236 14.624 1.00 28.43 121 SER B N 1
ATOM 2538 C CA . SER B 2 121 ? 1.273 -21.474 13.216 1.00 27.23 121 SER B CA 1
ATOM 2539 C C . SER B 2 121 ? 1.371 -20.156 12.455 1.00 30.23 121 SER B C 1
ATOM 2540 O O . SER B 2 121 ? 0.821 -19.130 12.890 1.00 28.74 121 SER B O 1
ATOM 2543 N N . SER B 2 122 ? 2.067 -20.194 11.320 1.00 28.93 122 SER B N 1
ATOM 2544 C CA . SER B 2 122 ? 2.100 -19.069 10.390 1.00 28.14 122 SER B CA 1
ATOM 2545 C C . SER B 2 122 ? 0.693 -18.542 10.132 1.00 27.12 122 SER B C 1
ATOM 2546 O O . SER B 2 122 ? 0.415 -17.346 10.297 1.00 30.04 122 SER B O 1
ATOM 2549 N N . GLU B 2 123 ? -0.204 -19.447 9.756 1.00 29.18 123 GLU B N 1
ATOM 2550 C CA A GLU B 2 123 ? -1.551 -19.051 9.369 0.50 29.93 123 GLU B CA 1
ATOM 2551 C CA B GLU B 2 123 ? -1.569 -19.070 9.376 0.50 30.57 123 GLU B CA 1
ATOM 2552 C C . GLU B 2 123 ? -2.329 -18.376 10.501 1.00 28.96 123 GLU B C 1
ATOM 2553 O O . GLU B 2 123 ? -3.050 -17.400 10.258 1.00 30.03 123 GLU B O 1
ATOM 2564 N N . GLN B 2 124 ? -2.175 -18.875 11.733 1.00 29.77 124 GLN B N 1
ATOM 2565 C CA . GLN B 2 124 ? -2.857 -18.245 12.881 1.00 31.05 124 GLN B CA 1
ATOM 2566 C C . GLN B 2 124 ? -2.346 -16.823 13.096 1.00 29.01 124 GLN B C 1
ATOM 2567 O O . GLN B 2 124 ? -3.133 -15.900 13.325 1.00 31.16 124 GLN B O 1
ATOM 2573 N N . LEU B 2 125 ? -1.028 -16.652 13.007 1.00 28.47 125 LEU B N 1
ATOM 2574 C CA . LEU B 2 125 ? -0.418 -15.330 13.175 1.00 35.51 125 LEU B CA 1
ATOM 2575 C C . LEU B 2 125 ? -0.990 -14.274 12.224 1.00 39.07 125 LEU B C 1
ATOM 2576 O O . LEU B 2 125 ? -1.299 -13.157 12.658 1.00 40.62 125 LEU B O 1
ATOM 2581 N N . THR B 2 126 ? -1.185 -14.631 10.952 1.00 36.06 126 THR B N 1
ATOM 2582 C CA . THR B 2 126 ? -1.748 -13.672 9.984 1.00 39.90 126 THR B CA 1
ATOM 2583 C C . THR B 2 126 ? -3.183 -13.219 10.312 1.00 44.41 126 THR B C 1
ATOM 2584 O O . THR B 2 126 ? -3.608 -12.145 9.884 1.00 44.43 126 THR B O 1
ATOM 2588 N N . SER B 2 127 ? -3.916 -14.023 11.083 1.00 48.56 127 SER B N 1
ATOM 2589 C CA . SER B 2 127 ? -5.306 -13.699 11.437 1.00 47.60 127 SER B CA 1
ATOM 2590 C C . SER B 2 127 ? -5.432 -12.700 12.585 1.00 47.70 127 SER B C 1
ATOM 2591 O O . SER B 2 127 ? -6.431 -11.985 12.676 1.00 56.62 127 SER B O 1
ATOM 2594 N N . GLY B 2 128 ? -4.438 -12.658 13.468 1.00 44.61 128 GLY B N 1
ATOM 2595 C CA . GLY B 2 128 ? -4.476 -11.727 14.585 1.00 44.77 128 GLY B CA 1
ATOM 2596 C C . GLY B 2 128 ? -4.354 -12.367 15.961 1.00 50.26 128 GLY B C 1
ATOM 2597 O O . GLY B 2 128 ? -4.505 -11.685 16.984 1.00 48.38 128 GLY B O 1
ATOM 2598 N N . GLY B 2 129 ? -4.073 -13.670 15.994 1.00 43.25 129 GLY B N 1
ATOM 2599 C CA . GLY B 2 129 ? -3.945 -14.386 17.252 1.00 37.40 129 GLY B CA 1
ATOM 2600 C C . GLY B 2 129 ? -2.742 -15.311 17.305 1.00 34.34 129 GLY B C 1
ATOM 2601 O O . GLY B 2 129 ? -2.088 -15.555 16.285 1.00 34.71 129 GLY B O 1
ATOM 2602 N N . ALA B 2 130 ? -2.452 -15.820 18.501 1.00 33.54 130 ALA B N 1
ATOM 2603 C CA . ALA B 2 130 ? -1.325 -16.723 18.722 1.00 32.42 130 ALA B CA 1
ATOM 2604 C C . ALA B 2 130 ? -1.586 -17.688 19.887 1.00 33.62 130 ALA B C 1
ATOM 2605 O O . ALA B 2 130 ? -1.546 -17.295 21.048 1.00 32.69 130 ALA B O 1
ATOM 2607 N N . SER B 2 131 ? -1.832 -18.952 19.577 1.00 32.95 131 SER B N 1
ATOM 2608 C CA . SER B 2 131 ? -2.010 -19.956 20.611 1.00 25.32 131 SER B CA 1
ATOM 2609 C C . SER B 2 131 ? -0.780 -20.821 20.633 1.00 25.57 131 SER B C 1
ATOM 2610 O O . SER B 2 131 ? -0.283 -21.227 19.588 1.00 24.99 131 SER B O 1
ATOM 2613 N N . VAL B 2 132 ? -0.269 -21.082 21.828 1.00 27.49 132 VAL B N 1
ATOM 2614 C CA . VAL B 2 132 ? 0.876 -21.953 21.979 1.00 23.98 132 VAL B CA 1
ATOM 2615 C C . VAL B 2 132 ? 0.319 -23.225 22.567 1.00 27.92 132 VAL B C 1
ATOM 2616 O O . VAL B 2 132 ? -0.350 -23.184 23.601 1.00 29.97 132 VAL B O 1
ATOM 2620 N N . VAL B 2 133 ? 0.549 -24.362 21.923 1.00 25.40 133 VAL B N 1
ATOM 2621 C CA . VAL B 2 133 ? -0.025 -25.570 22.486 1.00 26.03 133 VAL B CA 1
ATOM 2622 C C . VAL B 2 133 ? 0.981 -26.606 22.930 1.00 29.01 133 VAL B C 1
ATOM 2623 O O . VAL B 2 133 ? 2.042 -26.812 22.310 1.00 28.06 133 VAL B O 1
ATOM 2627 N N . CYS B 2 134 ? 0.627 -27.239 24.038 1.00 23.79 134 CYS B N 1
ATOM 2628 C CA . CYS B 2 134 ? 1.441 -28.252 24.651 1.00 28.95 134 CYS B CA 1
ATOM 2629 C C . CYS B 2 134 ? 0.602 -29.514 24.868 1.00 29.71 134 CYS B C 1
ATOM 2630 O O . CYS B 2 134 ? -0.514 -29.449 25.389 1.00 28.98 134 CYS B O 1
ATOM 2633 N N . PHE B 2 135 ? 1.130 -30.656 24.444 1.00 29.12 135 PHE B N 1
ATOM 2634 C CA . PHE B 2 135 ? 0.463 -31.935 24.661 1.00 27.14 135 PHE B CA 1
ATOM 2635 C C . PHE B 2 135 ? 1.194 -32.725 25.725 1.00 29.72 135 PHE B C 1
ATOM 2636 O O . PHE B 2 135 ? 2.425 -32.863 25.680 1.00 26.68 135 PHE B O 1
ATOM 2644 N N . LEU B 2 136 ? 0.441 -33.238 26.688 1.00 29.22 136 LEU B N 1
ATOM 2645 C CA . LEU B 2 136 ? 0.992 -34.181 27.653 1.00 28.51 136 LEU B CA 1
ATOM 2646 C C . LEU B 2 136 ? 0.275 -35.507 27.441 1.00 30.23 136 LEU B C 1
ATOM 2647 O O . LEU B 2 136 ? -0.834 -35.716 27.945 1.00 31.01 136 LEU B O 1
ATOM 2652 N N . ASN B 2 137 ? 0.907 -36.391 26.680 1.00 27.22 137 ASN B N 1
ATOM 2653 C CA . ASN B 2 137 ? 0.256 -37.611 26.232 1.00 27.14 137 ASN B CA 1
ATOM 2654 C C . ASN B 2 137 ? 0.604 -38.866 27.024 1.00 28.47 137 ASN B C 1
ATOM 2655 O O . ASN B 2 137 ? 1.721 -39.014 27.519 1.00 29.81 137 ASN B O 1
ATOM 2660 N N . ASN B 2 138 ? -0.389 -39.750 27.138 1.00 27.89 138 ASN B N 1
ATOM 2661 C CA . ASN B 2 138 ? -0.234 -41.124 27.621 1.00 24.75 138 ASN B CA 1
ATOM 2662 C C . ASN B 2 138 ? 0.470 -41.339 28.942 1.00 26.08 138 ASN B C 1
ATOM 2663 O O . ASN B 2 138 ? 1.397 -42.144 29.044 1.00 28.40 138 ASN B O 1
ATOM 2668 N N . PHE B 2 139 ? 0.025 -40.630 29.964 1.00 24.63 139 PHE B N 1
ATOM 2669 C CA . PHE B 2 139 ? 0.579 -40.856 31.287 1.00 27.38 139 PHE B CA 1
ATOM 2670 C C . PHE B 2 139 ? -0.390 -41.642 32.168 1.00 28.02 139 PHE B C 1
ATOM 2671 O O . PHE B 2 139 ? -1.567 -41.831 31.830 1.00 25.87 139 PHE B O 1
ATOM 2679 N N . TYR B 2 140 ? 0.142 -42.114 33.286 1.00 27.08 140 TYR B N 1
ATOM 2680 C CA . TYR B 2 140 ? -0.634 -42.746 34.332 1.00 27.49 140 TYR B CA 1
ATOM 2681 C C . TYR B 2 140 ? 0.205 -42.626 35.596 1.00 29.59 140 TYR B C 1
ATOM 2682 O O . TYR B 2 140 ? 1.418 -42.851 35.550 1.00 25.87 140 TYR B O 1
ATOM 2691 N N . PRO B 2 141 ? -0.427 -42.269 36.730 1.00 28.44 141 PRO B N 1
ATOM 2692 C CA . PRO B 2 141 ? -1.856 -41.964 36.887 1.00 29.62 141 PRO B CA 1
ATOM 2693 C C . PRO B 2 141 ? -2.284 -40.595 36.338 1.00 30.06 141 PRO B C 1
ATOM 2694 O O . PRO B 2 141 ? -1.452 -39.815 35.855 1.00 23.86 141 PRO B O 1
ATOM 2698 N N . LYS B 2 142 ? -3.584 -40.321 36.447 1.00 31.11 142 LYS B N 1
ATOM 2699 C CA . LYS B 2 142 ? -4.228 -39.177 35.802 1.00 32.26 142 LYS B CA 1
ATOM 2700 C C . LYS B 2 142 ? -3.860 -37.834 36.421 1.00 31.06 142 LYS B C 1
ATOM 2701 O O . LYS B 2 142 ? -4.080 -36.792 35.816 1.00 34.66 142 LYS B O 1
ATOM 2707 N N . ASP B 2 143 ? -3.314 -37.859 37.628 1.00 29.51 143 ASP B N 1
ATOM 2708 C CA . ASP B 2 143 ? -2.959 -36.634 38.333 1.00 32.21 143 ASP B CA 1
ATOM 2709 C C . ASP B 2 143 ? -1.718 -35.949 37.750 1.00 31.36 143 ASP B C 1
ATOM 2710 O O . ASP B 2 143 ? -0.643 -36.550 37.695 1.00 31.80 143 ASP B O 1
ATOM 2715 N N . ILE B 2 144 ? -1.845 -34.684 37.356 1.00 29.79 144 ILE B N 1
ATOM 2716 C CA . ILE B 2 144 ? -0.738 -34.011 36.677 1.00 34.72 144 ILE B CA 1
ATOM 2717 C C . ILE B 2 144 ? -0.811 -32.479 36.746 1.00 33.22 144 ILE B C 1
ATOM 2718 O O . ILE B 2 144 ? -1.893 -31.894 36.860 1.00 28.31 144 ILE B O 1
ATOM 2723 N N . ASN B 2 145 ? 0.353 -31.838 36.671 1.00 35.43 145 ASN B N 1
ATOM 2724 C CA . ASN B 2 145 ? 0.434 -30.382 36.709 1.00 37.01 145 ASN B CA 1
ATOM 2725 C C . ASN B 2 145 ? 1.237 -29.803 35.553 1.00 31.68 145 ASN B C 1
ATOM 2726 O O . ASN B 2 145 ? 2.269 -30.348 35.176 1.00 33.94 145 ASN B O 1
ATOM 2731 N N . VAL B 2 146 ? 0.760 -28.697 34.995 1.00 30.39 146 VAL B N 1
ATOM 2732 C CA . VAL B 2 146 ? 1.460 -28.029 33.910 1.00 30.41 146 VAL B CA 1
ATOM 2733 C C . VAL B 2 146 ? 1.725 -26.579 34.266 1.00 33.68 146 VAL B C 1
ATOM 2734 O O . VAL B 2 146 ? 0.815 -25.862 34.677 1.00 29.78 146 VAL B O 1
ATOM 2738 N N . LYS B 2 147 ? 2.968 -26.150 34.081 1.00 34.92 147 LYS B N 1
ATOM 2739 C CA . LYS B 2 147 ? 3.339 -24.757 34.283 1.00 35.15 147 LYS B CA 1
ATOM 2740 C C . LYS B 2 147 ? 3.792 -24.130 32.956 1.00 37.21 147 LYS B C 1
ATOM 2741 O O . LYS B 2 147 ? 4.563 -24.730 32.193 1.00 33.09 147 LYS B O 1
ATOM 2747 N N . TRP B 2 148 ? 3.289 -22.933 32.673 1.00 31.13 148 TRP B N 1
ATOM 2748 C CA . TRP B 2 148 ? 3.771 -22.147 31.546 1.00 32.98 148 TRP B CA 1
ATOM 2749 C C . TRP B 2 148 ? 4.767 -21.091 32.003 1.00 34.85 148 TRP B C 1
ATOM 2750 O O . TRP B 2 148 ? 4.591 -20.477 33.052 1.00 35.80 148 TRP B O 1
ATOM 2761 N N . LYS B 2 149 ? 5.819 -20.885 31.224 1.00 33.83 149 LYS B N 1
ATOM 2762 C CA . LYS B 2 149 ? 6.735 -19.782 31.489 1.00 32.48 149 LYS B CA 1
ATOM 2763 C C . LYS B 2 149 ? 6.986 -18.999 30.211 1.00 36.60 149 LYS B C 1
ATOM 2764 O O . LYS B 2 149 ? 7.184 -19.586 29.139 1.00 31.22 149 LYS B O 1
ATOM 2770 N N . ILE B 2 150 ? 6.959 -17.674 30.328 1.00 30.97 150 ILE B N 1
ATOM 2771 C CA . ILE B 2 150 ? 7.383 -16.796 29.248 1.00 33.56 150 ILE B CA 1
ATOM 2772 C C . ILE B 2 150 ? 8.662 -16.061 29.669 1.00 38.18 150 ILE B C 1
ATOM 2773 O O . ILE B 2 150 ? 8.719 -15.485 30.768 1.00 37.96 150 ILE B O 1
ATOM 2778 N N . ASP B 2 151 ? 9.686 -16.093 28.811 1.00 36.67 151 ASP B N 1
ATOM 2779 C CA . ASP B 2 151 ? 10.999 -15.515 29.131 1.00 37.71 151 ASP B CA 1
ATOM 2780 C C . ASP B 2 151 ? 11.447 -15.850 30.571 1.00 38.60 151 ASP B C 1
ATOM 2781 O O . ASP B 2 151 ? 11.943 -14.988 31.298 1.00 40.82 151 ASP B O 1
ATOM 2786 N N . GLY B 2 152 ? 11.225 -17.096 30.985 1.00 39.81 152 GLY B N 1
ATOM 2787 C CA . GLY B 2 152 ? 11.675 -17.572 32.283 1.00 36.06 152 GLY B CA 1
ATOM 2788 C C . GLY B 2 152 ? 10.689 -17.404 33.427 1.00 37.75 152 GLY B C 1
ATOM 2789 O O . GLY B 2 152 ? 10.857 -17.999 34.491 1.00 45.12 152 GLY B O 1
ATOM 2790 N N . SER B 2 153 ? 9.652 -16.604 33.222 1.00 36.28 153 SER B N 1
ATOM 2791 C CA . SER B 2 153 ? 8.740 -16.301 34.315 1.00 39.38 153 SER B CA 1
ATOM 2792 C C . SER B 2 153 ? 7.377 -16.961 34.127 1.00 38.45 153 SER B C 1
ATOM 2793 O O . SER B 2 153 ? 6.791 -16.921 33.046 1.00 35.73 153 SER B O 1
ATOM 2796 N N . GLU B 2 154 ? 6.879 -17.560 35.198 1.00 39.72 154 GLU B N 1
ATOM 2797 C CA . GLU B 2 154 ? 5.599 -18.251 35.174 1.00 40.46 154 GLU B CA 1
ATOM 2798 C C . GLU B 2 154 ? 4.456 -17.353 34.696 1.00 34.48 154 GLU B C 1
ATOM 2799 O O . GLU B 2 154 ? 4.402 -16.172 35.029 1.00 34.47 154 GLU B O 1
ATOM 2805 N N . ARG B 2 155 ? 3.562 -17.927 33.893 1.00 39.87 155 ARG B N 1
ATOM 2806 C CA . ARG B 2 155 ? 2.411 -17.218 33.337 1.00 40.24 155 ARG B CA 1
ATOM 2807 C C . ARG B 2 155 ? 1.176 -18.062 33.595 1.00 37.77 155 ARG B C 1
ATOM 2808 O O . ARG B 2 155 ? 1.251 -19.287 33.513 1.00 41.81 155 ARG B O 1
ATOM 2816 N N . GLN B 2 156 ? 0.050 -17.422 33.921 1.00 39.75 156 GLN B N 1
ATOM 2817 C CA . GLN B 2 156 ? -1.181 -18.154 34.242 1.00 43.71 156 GLN B CA 1
ATOM 2818 C C . GLN B 2 156 ? -2.408 -17.635 33.498 1.00 45.30 156 GLN B C 1
ATOM 2819 O O . GLN B 2 156 ? -3.359 -18.385 33.238 1.00 45.62 156 GLN B O 1
ATOM 2825 N N . ASN B 2 157 ? -2.413 -16.343 33.191 1.00 46.19 157 ASN B N 1
ATOM 2826 C CA . ASN B 2 157 ? -3.489 -15.779 32.381 1.00 49.18 157 ASN B CA 1
ATOM 2827 C C . ASN B 2 157 ? -3.474 -16.344 30.959 1.00 42.64 157 ASN B C 1
ATOM 2828 O O . ASN B 2 157 ? -2.425 -16.403 30.317 1.00 36.73 157 ASN B O 1
ATOM 2830 N N . GLY B 2 158 ? -4.636 -16.767 30.477 1.00 38.20 158 GLY B N 1
ATOM 2831 C CA . GLY B 2 158 ? -4.759 -17.189 29.098 1.00 34.72 158 GLY B CA 1
ATOM 2832 C C . GLY B 2 158 ? -4.471 -18.656 28.844 1.00 35.58 158 GLY B C 1
ATOM 2833 O O . GLY B 2 158 ? -4.467 -19.091 27.686 1.00 35.16 158 GLY B O 1
ATOM 2834 N N . VAL B 2 159 ? -4.211 -19.427 29.901 1.00 35.11 159 VAL B N 1
ATOM 2835 C CA . VAL B 2 159 ? -4.041 -20.863 29.707 1.00 32.45 159 VAL B CA 1
ATOM 2836 C C . VAL B 2 159 ? -5.320 -21.631 29.949 1.00 32.52 159 VAL B C 1
ATOM 2837 O O . VAL B 2 159 ? -6.033 -21.390 30.921 1.00 41.00 159 VAL B O 1
ATOM 2841 N N . LEU B 2 160 ? -5.616 -22.523 29.007 1.00 33.42 160 LEU B N 1
ATOM 2842 C CA . LEU B 2 160 ? -6.793 -23.381 29.049 1.00 30.58 160 LEU B CA 1
ATOM 2843 C C . LEU B 2 160 ? -6.369 -24.845 28.942 1.00 32.06 160 LEU B C 1
ATOM 2844 O O . LEU B 2 160 ? -5.655 -25.248 28.006 1.00 31.32 160 LEU B O 1
ATOM 2849 N N . ASN B 2 161 ? -6.800 -25.630 29.918 1.00 26.70 161 ASN B N 1
ATOM 2850 C CA . ASN B 2 161 ? -6.449 -27.035 29.989 1.00 28.12 161 ASN B CA 1
ATOM 2851 C C . ASN B 2 161 ? -7.637 -27.908 29.597 1.00 26.87 161 ASN B C 1
ATOM 2852 O O . ASN B 2 161 ? -8.794 -27.527 29.792 1.00 29.21 161 ASN B O 1
ATOM 2857 N N . SER B 2 162 ? -7.345 -29.066 29.018 1.00 26.17 162 SER B N 1
ATOM 2858 C CA . SER B 2 162 ? -8.374 -30.042 28.660 1.00 24.47 162 SER B CA 1
ATOM 2859 C C . SER B 2 162 ? -7.806 -31.436 28.882 1.00 25.21 162 SER B C 1
ATOM 2860 O O . SER B 2 162 ? -6.644 -31.698 28.576 1.00 27.69 162 SER B O 1
ATOM 2863 N N . TRP B 2 163 ? -8.614 -32.324 29.445 1.00 29.92 163 TRP B N 1
ATOM 2864 C CA . TRP B 2 163 ? -8.138 -33.648 29.820 1.00 28.26 163 TRP B CA 1
ATOM 2865 C C . TRP B 2 163 ? -8.998 -34.682 29.144 1.00 23.86 163 TRP B C 1
ATOM 2866 O O . TRP B 2 163 ? -10.216 -34.549 29.150 1.00 28.24 163 TRP B O 1
ATOM 2877 N N . THR B 2 164 ? -8.390 -35.722 28.580 1.00 26.50 164 THR B N 1
ATOM 2878 C CA . THR B 2 164 ? -9.170 -36.837 28.026 1.00 26.18 164 THR B CA 1
ATOM 2879 C C . THR B 2 164 ? -9.684 -37.738 29.138 1.00 29.30 164 THR B C 1
ATOM 2880 O O . THR B 2 164 ? -9.144 -37.750 30.245 1.00 28.63 164 THR B O 1
ATOM 2884 N N . ASP B 2 165 ? -10.722 -38.503 28.823 1.00 33.94 165 ASP B N 1
ATOM 2885 C CA . ASP B 2 165 ? -11.176 -39.592 29.673 1.00 30.30 165 ASP B CA 1
ATOM 2886 C C . ASP B 2 165 ? -10.165 -40.725 29.551 1.00 32.08 165 ASP B C 1
ATOM 2887 O O . ASP B 2 165 ? -9.321 -40.704 28.651 1.00 33.44 165 ASP B O 1
ATOM 2892 N N . GLN B 2 166 ? -10.225 -41.701 30.451 1.00 31.99 166 GLN B N 1
ATOM 2893 C CA . GLN B 2 166 ? -9.297 -42.830 30.380 1.00 33.26 166 GLN B CA 1
ATOM 2894 C C . GLN B 2 166 ? -9.405 -43.501 29.019 1.00 33.13 166 GLN B C 1
ATOM 2895 O O . GLN B 2 166 ? -10.503 -43.696 28.501 1.00 34.01 166 GLN B O 1
ATOM 2901 N N . ASP B 2 167 ? -8.257 -43.816 28.432 1.00 32.53 167 ASP B N 1
ATOM 2902 C CA . ASP B 2 167 ? -8.222 -44.452 27.130 1.00 32.09 167 ASP B CA 1
ATOM 2903 C C . ASP B 2 167 ? -8.729 -45.881 27.203 1.00 36.70 167 ASP B C 1
ATOM 2904 O O . ASP B 2 167 ? -8.300 -46.661 28.058 1.00 37.24 167 ASP B O 1
ATOM 2909 N N . SER B 2 168 ? -9.628 -46.225 26.287 1.00 41.23 168 SER B N 1
ATOM 2910 C CA . SER B 2 168 ? -10.259 -47.544 26.275 1.00 41.39 168 SER B CA 1
ATOM 2911 C C . SER B 2 168 ? -9.295 -48.679 25.924 1.00 42.92 168 SER B C 1
ATOM 2912 O O . SER B 2 168 ? -9.567 -49.836 26.242 1.00 44.26 168 SER B O 1
ATOM 2915 N N . LYS B 2 169 ? -8.170 -48.344 25.289 1.00 42.56 169 LYS B N 1
ATOM 2916 C CA . LYS B 2 169 ? -7.227 -49.353 24.805 1.00 41.73 169 LYS B CA 1
ATOM 2917 C C . LYS B 2 169 ? -6.008 -49.587 25.709 1.00 41.95 169 LYS B C 1
ATOM 2918 O O . LYS B 2 169 ? -5.679 -50.736 26.017 1.00 40.91 169 LYS B O 1
ATOM 2920 N N . ASP B 2 170 ? -5.338 -48.516 26.134 1.00 40.48 170 ASP B N 1
ATOM 2921 C CA . ASP B 2 170 ? -4.166 -48.664 27.012 1.00 36.23 170 ASP B CA 1
ATOM 2922 C C . ASP B 2 170 ? -4.340 -48.118 28.440 1.00 33.67 170 ASP B C 1
ATOM 2923 O O . ASP B 2 170 ? -3.377 -48.094 29.212 1.00 34.07 170 ASP B O 1
ATOM 2928 N N . SER B 2 171 ? -5.552 -47.671 28.775 1.00 29.38 171 SER B N 1
ATOM 2929 C CA . SER B 2 171 ? -5.885 -47.242 30.139 1.00 29.31 171 SER B CA 1
ATOM 2930 C C . SER B 2 171 ? -5.064 -46.051 30.612 1.00 30.98 171 SER B C 1
ATOM 2931 O O . SER B 2 171 ? -4.892 -45.829 31.807 1.00 30.55 171 SER B O 1
ATOM 2934 N N . THR B 2 172 ? -4.593 -45.264 29.656 1.00 34.09 172 THR B N 1
ATOM 2935 C CA . THR B 2 172 ? -3.687 -44.156 29.922 1.00 31.38 172 THR B CA 1
ATOM 2936 C C . THR B 2 172 ? -4.490 -42.829 29.890 1.00 27.88 172 THR B C 1
ATOM 2937 O O . THR B 2 172 ? -5.645 -42.827 29.472 1.00 26.84 172 THR B O 1
ATOM 2941 N N . TYR B 2 173 ? -3.921 -41.715 30.354 1.00 27.14 173 TYR B N 1
ATOM 2942 C CA . TYR B 2 173 ? -4.603 -40.410 30.231 1.00 25.72 173 TYR B CA 1
ATOM 2943 C C . TYR B 2 173 ? -3.772 -39.428 29.404 1.00 26.99 173 TYR B C 1
ATOM 2944 O O . TYR B 2 173 ? -2.564 -39.608 29.279 1.00 26.83 173 TYR B O 1
ATOM 2953 N N . SER B 2 174 ? -4.419 -38.400 28.845 1.00 25.81 174 SER B N 1
ATOM 2954 C CA . SER B 2 174 ? -3.715 -37.319 28.143 1.00 25.85 174 SER B CA 1
ATOM 2955 C C . SER B 2 174 ? -4.344 -35.977 28.480 1.00 27.52 174 SER B C 1
ATOM 2956 O O . SER B 2 174 ? -5.512 -35.924 28.882 1.00 30.62 174 SER B O 1
ATOM 2959 N N . MET B 2 175 ? -3.570 -34.900 28.318 1.00 27.69 175 MET B N 1
ATOM 2960 C CA . MET B 2 175 ? -4.102 -33.542 28.435 1.00 29.19 175 MET B CA 1
ATOM 2961 C C . MET B 2 175 ? -3.414 -32.558 27.491 1.00 27.90 175 MET B C 1
ATOM 2962 O O . MET B 2 175 ? -2.245 -32.714 27.140 1.00 27.20 175 MET B O 1
ATOM 2967 N N . SER B 2 176 ? -4.158 -31.544 27.074 1.00 26.88 176 SER B N 1
ATOM 2968 C CA . SER B 2 176 ? -3.590 -30.465 26.286 1.00 29.02 176 SER B CA 1
ATOM 2969 C C . SER B 2 176 ? -3.640 -29.189 27.110 1.00 26.62 176 SER B C 1
ATOM 2970 O O . SER B 2 176 ? -4.601 -28.942 27.848 1.00 29.68 176 SER B O 1
ATOM 2973 N N . SER B 2 177 ? -2.592 -28.387 27.000 1.00 26.87 177 SER B N 1
ATOM 2974 C CA . SER B 2 177 ? -2.557 -27.097 27.670 1.00 25.23 177 SER B CA 1
ATOM 2975 C C . SER B 2 177 ? -2.254 -26.033 26.638 1.00 30.53 177 SER B C 1
ATOM 2976 O O . SER B 2 177 ? -1.227 -26.099 25.962 1.00 26.68 177 SER B O 1
ATOM 2979 N N . THR B 2 178 ? -3.146 -25.054 26.527 1.00 27.51 178 THR B N 1
ATOM 2980 C CA . THR B 2 178 ? -3.054 -24.057 25.481 1.00 25.47 178 THR B CA 1
ATOM 2981 C C . THR B 2 178 ? -2.952 -22.649 26.044 1.00 27.83 178 THR B C 1
ATOM 2982 O O . THR B 2 178 ? -3.883 -22.167 26.703 1.00 31.33 178 THR B O 1
ATOM 2986 N N . LEU B 2 179 ? -1.817 -22.000 25.776 1.00 27.69 179 LEU B N 1
ATOM 2987 C CA . LEU B 2 179 ? -1.603 -20.598 26.130 1.00 27.06 179 LEU B CA 1
ATOM 2988 C C . LEU B 2 179 ? -1.991 -19.704 24.971 1.00 29.94 179 LEU B C 1
ATOM 2989 O O . LEU B 2 179 ? -1.396 -19.779 23.882 1.00 29.23 179 LEU B O 1
ATOM 2994 N N . THR B 2 180 ? -2.991 -18.858 25.197 1.00 32.67 180 THR B N 1
ATOM 2995 C CA . THR B 2 180 ? -3.459 -17.953 24.148 1.00 36.13 180 THR B CA 1
ATOM 2996 C C . THR B 2 180 ? -3.065 -16.510 24.455 1.00 38.06 180 THR B C 1
ATOM 2997 O O . THR B 2 180 ? -3.493 -15.950 25.464 1.00 37.23 180 THR B O 1
ATOM 3001 N N . LEU B 2 181 ? -2.238 -15.938 23.580 1.00 33.29 181 LEU B N 1
ATOM 3002 C CA . LEU B 2 181 ? -1.831 -14.538 23.632 1.00 33.86 181 LEU B CA 1
ATOM 3003 C C . LEU B 2 181 ? -2.341 -13.815 22.394 1.00 40.89 181 LEU B C 1
ATOM 3004 O O . LEU B 2 181 ? -2.757 -14.446 21.409 1.00 42.78 181 LEU B O 1
ATOM 3009 N N . THR B 2 182 ? -2.262 -12.490 22.404 1.00 38.37 182 THR B N 1
ATOM 3010 C CA . THR B 2 182 ? -2.447 -11.754 21.159 1.00 40.22 182 THR B CA 1
ATOM 3011 C C . THR B 2 182 ? -1.192 -11.940 20.322 1.00 35.94 182 THR B C 1
ATOM 3012 O O . THR B 2 182 ? -0.128 -12.263 20.857 1.00 32.82 182 THR B O 1
ATOM 3016 N N . LYS B 2 183 ? -1.329 -11.759 19.014 1.00 35.96 183 LYS B N 1
ATOM 3017 C CA . LYS B 2 183 ? -0.195 -11.778 18.096 1.00 39.71 183 LYS B CA 1
ATOM 3018 C C . LYS B 2 183 ? 0.942 -10.877 18.612 1.00 36.97 183 LYS B C 1
ATOM 3019 O O . LYS B 2 183 ? 2.102 -11.299 18.715 1.00 35.64 183 LYS B O 1
ATOM 3025 N N . ASP B 2 184 ? 0.599 -9.648 18.981 1.00 38.70 184 ASP B N 1
ATOM 3026 C CA . ASP B 2 184 ? 1.623 -8.673 19.362 1.00 41.96 184 ASP B CA 1
ATOM 3027 C C . ASP B 2 184 ? 2.242 -8.955 20.745 1.00 38.73 184 ASP B C 1
ATOM 3028 O O . ASP B 2 184 ? 3.425 -8.689 20.974 1.00 34.46 184 ASP B O 1
ATOM 3033 N N . GLU B 2 185 ? 1.458 -9.519 21.653 1.00 30.25 185 GLU B N 1
ATOM 3034 C CA . GLU B 2 185 ? 2.020 -9.959 22.927 1.00 38.32 185 GLU B CA 1
ATOM 3035 C C . GLU B 2 185 ? 2.988 -11.126 22.731 1.00 31.51 185 GLU B C 1
ATOM 3036 O O . GLU B 2 185 ? 4.083 -11.151 23.302 1.00 30.93 185 GLU B O 1
ATOM 3042 N N . TYR B 2 186 ? 2.583 -12.085 21.911 1.00 29.58 186 TYR B N 1
ATOM 3043 C CA . TYR B 2 186 ? 3.451 -13.195 21.549 1.00 30.36 186 TYR B CA 1
ATOM 3044 C C . TYR B 2 186 ? 4.793 -12.710 20.999 1.00 33.14 186 TYR B C 1
ATOM 3045 O O . TYR B 2 186 ? 5.841 -13.334 21.222 1.00 32.40 186 TYR B O 1
ATOM 3054 N N . GLU B 2 187 ? 4.764 -11.599 20.271 1.00 31.07 187 GLU B N 1
ATOM 3055 C CA . GLU B 2 187 ? 5.973 -11.150 19.586 1.00 38.69 187 GLU B CA 1
ATOM 3056 C C . GLU B 2 187 ? 6.883 -10.269 20.431 1.00 34.25 187 GLU B C 1
ATOM 3057 O O . GLU B 2 187 ?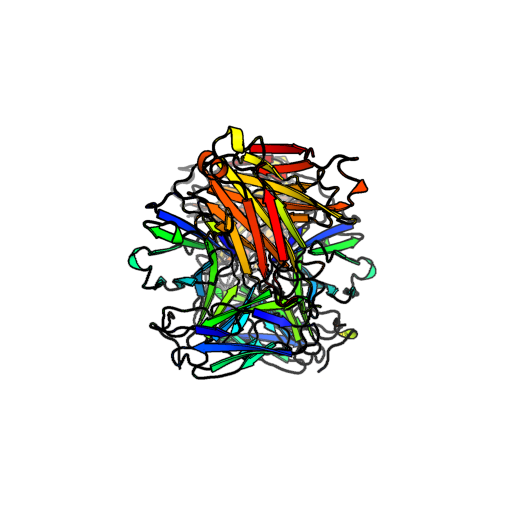 8.016 -10.024 20.051 1.00 28.53 187 GLU B O 1
ATOM 3063 N N . ARG B 2 188 ? 6.402 -9.842 21.596 1.00 33.62 188 ARG B N 1
ATOM 3064 C CA . ARG B 2 188 ? 7.241 -9.089 22.520 1.00 30.53 188 ARG B CA 1
ATOM 3065 C C . ARG B 2 188 ? 8.091 -9.983 23.422 1.00 33.52 188 ARG B C 1
ATOM 3066 O O . ARG B 2 188 ? 8.794 -9.489 24.306 1.00 32.40 188 ARG B O 1
ATOM 3074 N N . HIS B 2 189 ? 8.025 -11.294 23.194 1.00 33.99 189 HIS B N 1
ATOM 3075 C CA . HIS B 2 189 ? 8.807 -12.259 23.972 1.00 29.26 189 HIS B CA 1
ATOM 3076 C C . HIS B 2 189 ? 9.356 -13.349 23.101 1.00 31.38 189 HIS B C 1
ATOM 3077 O O . HIS B 2 189 ? 8.866 -13.586 21.995 1.00 37.03 189 HIS B O 1
ATOM 3084 N N . ASN B 2 190 ? 10.345 -14.047 23.635 1.00 35.93 190 ASN B N 1
ATOM 3085 C CA . ASN B 2 190 ? 11.118 -14.986 22.845 1.00 45.13 190 ASN B CA 1
ATOM 3086 C C . ASN B 2 190 ? 11.040 -16.426 23.357 1.00 44.92 190 ASN B C 1
ATOM 3087 O O . ASN B 2 190 ? 10.923 -17.367 22.568 1.00 40.77 190 ASN B O 1
ATOM 3092 N N . SER B 2 191 ? 11.108 -16.596 24.675 1.00 37.32 191 SER B N 1
ATOM 3093 C CA . SER B 2 191 ? 11.159 -17.933 25.248 1.00 37.98 191 SER B CA 1
ATOM 3094 C C . SER B 2 191 ? 9.775 -18.394 25.702 1.00 36.56 191 SER B C 1
ATOM 3095 O O . SER B 2 191 ? 9.059 -17.661 26.382 1.00 35.80 191 SER B O 1
ATOM 3098 N N . TYR B 2 192 ? 9.395 -19.602 25.295 1.00 38.70 192 TYR B N 1
ATOM 3099 C CA . TYR B 2 192 ? 8.110 -20.180 25.679 1.00 29.26 192 TYR B CA 1
ATOM 3100 C C . TYR B 2 192 ? 8.321 -21.597 26.174 1.00 31.78 192 TYR B C 1
ATOM 3101 O O . TYR B 2 192 ? 8.981 -22.413 25.519 1.00 31.68 192 TYR B O 1
ATOM 3110 N N . THR B 2 193 ? 7.779 -21.875 27.354 1.00 31.46 193 THR B N 1
ATOM 3111 C CA . THR B 2 193 ? 8.123 -23.095 28.068 1.00 31.60 193 THR B CA 1
ATOM 3112 C C . THR B 2 193 ? 6.932 -23.753 28.755 1.00 33.04 193 THR B C 1
ATOM 3113 O O . THR B 2 193 ? 6.139 -23.102 29.448 1.00 36.38 193 THR B O 1
ATOM 3117 N N . CYS B 2 194 ? 6.826 -25.058 28.538 1.00 30.87 194 CYS B N 1
ATOM 3118 C CA . CYS B 2 194 ? 5.746 -25.872 29.059 1.00 31.29 194 CYS B CA 1
ATOM 3119 C C . CYS B 2 194 ? 6.391 -26.911 29.954 1.00 31.38 194 CYS B C 1
ATOM 3120 O O . CYS B 2 194 ? 7.273 -27.646 29.515 1.00 35.14 194 CYS B O 1
ATOM 3123 N N . GLU B 2 195 ? 5.968 -26.965 31.210 1.00 31.07 195 GLU B N 1
ATOM 3124 C CA . GLU B 2 195 ? 6.603 -27.841 32.188 1.00 33.14 195 GLU B CA 1
ATOM 3125 C C . GLU B 2 195 ? 5.584 -28.799 32.783 1.00 33.22 195 GLU B C 1
ATOM 3126 O O . GLU B 2 195 ? 4.557 -28.373 33.319 1.00 35.87 195 GLU B O 1
ATOM 3132 N N . ALA B 2 196 ? 5.868 -30.093 32.704 1.00 34.21 196 ALA B N 1
ATOM 3133 C CA . ALA B 2 196 ? 4.934 -31.092 33.223 1.00 34.79 196 ALA B CA 1
ATOM 3134 C C . ALA B 2 196 ? 5.458 -31.704 34.506 1.00 35.28 196 ALA B C 1
ATOM 3135 O O . ALA B 2 196 ? 6.599 -32.165 34.553 1.00 36.61 196 ALA B O 1
ATOM 3137 N N . THR B 2 197 ? 4.636 -31.708 35.550 1.00 34.23 197 THR B N 1
ATOM 3138 C CA . THR B 2 197 ? 5.015 -32.385 36.788 1.00 34.12 197 THR B CA 1
ATOM 3139 C C . THR B 2 197 ? 4.070 -33.547 37.119 1.00 32.10 197 THR B C 1
ATOM 3140 O O . THR B 2 197 ? 2.851 -33.377 37.253 1.00 29.28 197 THR B O 1
ATOM 3144 N N . HIS B 2 198 ? 4.653 -34.733 37.247 1.00 36.52 198 HIS B N 1
ATOM 3145 C CA . HIS B 2 198 ? 3.890 -35.966 37.385 1.00 36.25 198 HIS B CA 1
ATOM 3146 C C . HIS B 2 198 ? 4.681 -36.877 38.308 1.00 38.28 198 HIS B C 1
ATOM 3147 O O . HIS B 2 198 ? 5.908 -36.802 38.325 1.00 42.17 198 HIS B O 1
ATOM 3154 N N . LYS B 2 199 ? 4.009 -37.741 39.066 1.00 33.70 199 LYS B N 1
ATOM 3155 C CA . LYS B 2 199 ? 4.708 -38.524 40.095 1.00 41.12 199 LYS B CA 1
ATOM 3156 C C . LYS B 2 199 ? 5.753 -39.510 39.557 1.00 42.34 199 LYS B C 1
ATOM 3157 O O . LYS B 2 199 ? 6.493 -40.102 40.338 1.00 39.62 199 LYS B O 1
ATOM 3163 N N . THR B 2 200 ? 5.821 -39.684 38.237 1.00 40.10 200 THR B N 1
ATOM 3164 C CA . THR B 2 200 ? 6.800 -40.607 37.646 1.00 38.96 200 THR B CA 1
ATOM 3165 C C . THR B 2 200 ? 8.249 -40.080 37.680 1.00 45.51 200 THR B C 1
ATOM 3166 O O . THR B 2 200 ? 9.209 -40.823 37.445 1.00 39.95 200 THR B O 1
ATOM 3170 N N . SER B 2 201 ? 8.400 -38.798 37.984 1.00 41.43 201 SER B N 1
ATOM 3171 C CA . SER B 2 201 ? 9.722 -38.221 38.184 1.00 45.29 201 SER B CA 1
ATOM 3172 C C . SER B 2 201 ? 9.620 -37.077 39.168 1.00 45.88 201 SER B C 1
ATOM 3173 O O . SER B 2 201 ? 8.606 -36.371 39.226 1.00 40.98 201 SER B O 1
ATOM 3176 N N . THR B 2 202 ? 10.672 -36.893 39.950 1.00 45.82 202 THR B N 1
ATOM 3177 C CA . THR B 2 202 ? 10.692 -35.798 40.907 1.00 52.06 202 THR B CA 1
ATOM 3178 C C . THR B 2 202 ? 11.037 -34.487 40.169 1.00 49.47 202 THR B C 1
ATOM 3179 O O . THR B 2 202 ? 10.619 -33.396 40.568 1.00 49.30 202 THR B O 1
ATOM 3183 N N . SER B 2 203 ? 11.760 -34.610 39.059 1.00 44.00 203 SER B N 1
ATOM 3184 C CA . SER B 2 203 ? 12.050 -33.458 38.207 1.00 51.60 203 SER B CA 1
ATOM 3185 C C . SER B 2 203 ? 11.058 -33.345 37.036 1.00 49.82 203 SER B C 1
ATOM 3186 O O . SER B 2 203 ? 10.812 -34.326 36.325 1.00 47.29 203 SER B O 1
ATOM 3189 N N . PRO B 2 204 ? 10.468 -32.147 36.851 1.00 48.58 204 PRO B N 1
ATOM 3190 C CA . PRO B 2 204 ? 9.513 -31.875 35.763 1.00 46.79 204 PRO B CA 1
ATOM 3191 C C . PRO B 2 204 ? 10.066 -32.075 34.347 1.00 44.68 204 PRO B C 1
ATOM 3192 O O . PRO B 2 204 ? 11.265 -31.900 34.121 1.00 46.76 204 PRO B O 1
ATOM 3196 N N . ILE B 2 205 ? 9.184 -32.447 33.415 1.00 41.72 205 ILE B N 1
ATOM 3197 C CA . ILE B 2 205 ? 9.527 -32.555 32.000 1.00 31.10 205 ILE B CA 1
ATOM 3198 C C . ILE B 2 205 ? 9.332 -31.195 31.338 1.00 35.80 205 ILE B C 1
ATOM 3199 O O . ILE B 2 205 ? 8.266 -30.570 31.459 1.00 33.45 205 ILE B O 1
ATOM 3204 N N . VAL B 2 206 ? 10.364 -30.747 30.627 1.00 36.36 206 VAL B N 1
ATOM 3205 C CA . VAL B 2 206 ? 10.415 -29.377 30.131 1.00 35.05 206 VAL B CA 1
ATOM 3206 C C . VAL B 2 206 ? 10.503 -29.343 28.615 1.00 33.71 206 VAL B C 1
ATOM 3207 O O . VAL B 2 206 ? 11.434 -29.891 28.026 1.00 34.65 206 VAL B O 1
ATOM 3211 N N . LYS B 2 207 ? 9.518 -28.715 27.983 1.00 33.08 207 LYS B N 1
ATOM 3212 C CA . LYS B 2 207 ? 9.556 -28.503 26.541 1.00 32.03 207 LYS B CA 1
ATOM 3213 C C . LYS B 2 207 ? 9.546 -27.012 26.273 1.00 31.98 207 LYS B C 1
ATOM 3214 O O . LYS B 2 207 ? 8.815 -26.254 26.914 1.00 33.81 207 LYS B O 1
ATOM 3220 N N . SER B 2 208 ? 10.367 -26.582 25.329 1.00 37.22 208 SER B N 1
ATOM 3221 C CA . SER B 2 208 ? 10.623 -25.161 25.194 1.00 36.12 208 SER B CA 1
ATOM 3222 C C . SER B 2 208 ? 11.012 -24.826 23.776 1.00 28.02 208 SER B C 1
ATOM 3223 O O . SER B 2 208 ? 11.621 -25.637 23.098 1.00 32.77 208 SER B O 1
ATOM 3226 N N . PHE B 2 209 ? 10.661 -23.625 23.333 1.00 32.14 209 PHE B N 1
ATOM 3227 C CA . PHE B 2 209 ? 11.160 -23.116 22.060 1.00 31.03 209 PHE B CA 1
ATOM 3228 C C . PHE B 2 209 ? 11.368 -21.602 22.133 1.00 35.69 209 PHE B C 1
ATOM 3229 O O . PHE B 2 209 ? 10.776 -20.905 22.982 1.00 29.26 209 PHE B O 1
ATOM 3237 N N . ASN B 2 210 ? 12.204 -21.109 21.224 1.00 34.37 210 ASN B N 1
ATOM 3238 C CA . ASN B 2 210 ? 12.401 -19.684 21.033 1.00 36.01 210 ASN B CA 1
ATOM 3239 C C . ASN B 2 210 ? 11.749 -19.226 19.741 1.00 37.31 210 ASN B C 1
ATOM 3240 O O . ASN B 2 210 ? 11.931 -19.848 18.694 1.00 42.51 210 ASN B O 1
ATOM 3245 N N . ARG B 2 211 ? 10.992 -18.135 19.808 1.00 38.44 211 ARG B N 1
ATOM 3246 C CA . ARG B 2 211 ? 10.382 -17.538 18.616 1.00 39.40 211 ARG B CA 1
ATOM 3247 C C . ARG B 2 211 ? 11.418 -17.214 17.517 1.00 46.16 211 ARG B C 1
ATOM 3248 O O . ARG B 2 211 ? 11.059 -17.039 16.349 1.00 50.90 211 ARG B O 1
ATOM 3256 N N . ASN B 2 212 ? 12.694 -17.168 17.914 1.00 54.49 212 ASN B N 1
ATOM 3257 C CA . ASN B 2 212 ? 13.849 -16.928 17.029 1.00 57.95 212 ASN B CA 1
ATOM 3258 C C . ASN B 2 212 ? 14.015 -15.468 16.628 1.00 54.06 212 ASN B C 1
ATOM 3259 O O . ASN B 2 212 ? 14.519 -14.669 17.417 1.00 58.76 212 ASN B O 1
ATOM 3267 N N . LYS C 3 2 ? -39.165 -44.363 58.699 1.00 25.74 1 LYS C N 1
ATOM 3268 C CA . LYS C 3 2 ? -40.291 -43.447 58.543 1.00 19.60 1 LYS C CA 1
ATOM 3269 C C . LYS C 3 2 ? -40.975 -43.578 57.189 1.00 26.63 1 LYS C C 1
ATOM 3270 O O . LYS C 3 2 ? -40.368 -44.022 56.214 1.00 31.01 1 LYS C O 1
ATOM 3276 N N . LEU C 3 3 ? -42.237 -43.167 57.129 1.00 22.57 2 LEU C N 1
ATOM 3277 C CA . LEU C 3 3 ? -42.948 -43.075 55.866 1.00 24.21 2 LEU C CA 1
ATOM 3278 C C . LEU C 3 3 ? -42.515 -41.814 55.147 1.00 28.59 2 LEU C C 1
ATOM 3279 O O . LEU C 3 3 ? -42.059 -40.858 55.783 1.00 26.62 2 LEU C O 1
ATOM 3284 N N . ARG C 3 4 ? -42.672 -41.802 53.826 1.00 22.38 3 ARG C N 1
ATOM 3285 C CA . ARG C 3 4 ? -42.387 -40.603 53.048 1.00 25.39 3 ARG C CA 1
ATOM 3286 C C . ARG C 3 4 ? -43.678 -39.868 52.764 1.00 22.84 3 ARG C C 1
ATOM 3287 O O . ARG C 3 4 ? -44.687 -40.470 52.396 1.00 25.42 3 ARG C O 1
ATOM 3295 N N . GLY C 3 5 ? -43.646 -38.559 52.927 1.00 21.63 4 GLY C N 1
ATOM 3296 C CA . GLY C 3 5 ? -44.842 -37.774 52.765 1.00 23.35 4 GLY C CA 1
ATOM 3297 C C . GLY C 3 5 ? -44.545 -36.573 51.908 1.00 29.04 4 GLY C C 1
ATOM 3298 O O . GLY C 3 5 ? -43.592 -36.586 51.111 1.00 28.76 4 GLY C O 1
ATOM 3299 N N . VAL C 3 6 ? -45.362 -35.538 52.089 1.00 24.34 5 VAL C N 1
ATOM 3300 C CA . VAL C 3 6 ? -45.316 -34.333 51.274 1.00 29.39 5 VAL C CA 1
ATOM 3301 C C . VAL C 3 6 ? -43.926 -33.706 51.286 1.00 31.22 5 VAL C C 1
ATOM 3302 O O . VAL C 3 6 ? -43.363 -33.403 50.233 1.00 30.64 5 VAL C O 1
ATOM 3306 N N . LEU C 3 7 ? -43.370 -33.534 52.481 1.00 31.88 6 LEU C N 1
ATOM 3307 C CA . LEU C 3 7 ? -42.088 -32.847 52.622 1.00 33.72 6 LEU C CA 1
ATOM 3308 C C . LEU C 3 7 ? -40.920 -33.612 52.006 1.00 29.32 6 LEU C C 1
ATOM 3309 O O . LEU C 3 7 ? -39.843 -33.049 51.810 1.00 27.90 6 LEU C O 1
ATOM 3314 N N . GLN C 3 8 ? -41.135 -34.886 51.689 1.00 26.06 7 GLN C N 1
ATOM 3315 C CA . GLN C 3 8 ? -40.106 -35.644 51.005 1.00 26.37 7 GLN C CA 1
ATOM 3316 C C . GLN C 3 8 ? -40.468 -35.895 49.547 1.00 27.12 7 GLN C C 1
ATOM 3317 O O . GLN C 3 8 ? -39.895 -36.760 48.894 1.00 28.05 7 GLN C O 1
ATOM 3323 N N . GLY C 3 9 ? -41.411 -35.101 49.043 1.00 27.80 8 GLY C N 1
ATOM 3324 C CA . GLY C 3 9 ? -41.742 -35.084 47.630 1.00 24.79 8 GLY C CA 1
ATOM 3325 C C . GLY C 3 9 ? -42.701 -36.169 47.180 1.00 26.78 8 GLY C C 1
ATOM 3326 O O . GLY C 3 9 ? -42.798 -36.458 45.985 1.00 26.42 8 GLY C O 1
ATOM 3327 N N . HIS C 3 10 ? -43.419 -36.766 48.129 1.00 31.17 9 HIS C N 1
ATOM 3328 C CA . HIS C 3 10 ? -44.347 -37.854 47.816 1.00 28.12 9 HIS C CA 1
ATOM 3329 C C . HIS C 3 10 ? -45.825 -37.532 48.122 1.00 30.47 9 HIS C C 1
ATOM 3330 O O . HIS C 3 10 ? -46.125 -36.826 49.082 1.00 27.99 9 HIS C O 1
ATOM 3337 N N . LEU C 3 11 ? -46.729 -38.071 47.305 1.00 28.76 10 LEU C N 1
ATOM 3338 C CA . LEU C 3 11 ? -48.177 -37.895 47.463 1.00 32.01 10 LEU C CA 1
ATOM 3339 C C . LEU C 3 11 ? -48.905 -39.186 47.097 1.00 31.31 10 LEU C C 1
ATOM 3340 O O . LEU C 3 11 ? -48.474 -39.912 46.188 1.00 29.63 10 LEU C O 1
ATOM 3345 N N . GLN D 1 1 ? -31.060 -45.755 28.186 1.00 16.23 1 GLN D N 1
ATOM 3346 C CA . GLN D 1 1 ? -31.696 -46.834 28.980 1.00 18.20 1 GLN D CA 1
ATOM 3347 C C . GLN D 1 1 ? -31.534 -48.238 28.357 1.00 25.30 1 GLN D C 1
ATOM 3348 O O . GLN D 1 1 ? -30.903 -48.394 27.297 1.00 18.24 1 GLN D O 1
ATOM 3350 N N . VAL D 1 2 ? -32.106 -49.261 28.997 1.00 21.50 2 VAL D N 1
ATOM 3351 C CA . VAL D 1 2 ? -32.153 -50.595 28.380 1.00 15.79 2 VAL D CA 1
ATOM 3352 C C . VAL D 1 2 ? -33.279 -50.625 27.365 1.00 18.18 2 VAL D C 1
ATOM 3353 O O . VAL D 1 2 ? -34.425 -50.356 27.717 1.00 19.41 2 VAL D O 1
ATOM 3357 N N . THR D 1 3 ? -32.967 -50.906 26.098 1.00 16.70 3 THR D N 1
ATOM 3358 C CA . THR D 1 3 ? -33.996 -50.908 25.049 1.00 17.67 3 THR D CA 1
ATOM 3359 C C . THR D 1 3 ? -33.746 -52.016 24.028 1.00 17.63 3 THR D C 1
ATOM 3360 O O . THR D 1 3 ? -32.610 -52.429 23.803 1.00 19.59 3 THR D O 1
ATOM 3364 N N . LEU D 1 4 ? -34.815 -52.515 23.428 1.00 17.38 4 LEU D N 1
ATOM 3365 C CA . LEU D 1 4 ? -34.691 -53.521 22.396 1.00 17.57 4 LEU D CA 1
ATOM 3366 C C . LEU D 1 4 ? -35.688 -53.169 21.330 1.00 16.58 4 LEU D C 1
ATOM 3367 O O . LEU D 1 4 ? -36.771 -52.679 21.650 1.00 16.14 4 LEU D O 1
ATOM 3372 N N . LYS D 1 5 ? -35.301 -53.390 20.073 1.00 13.85 5 LYS D N 1
ATOM 3373 C CA . LYS D 1 5 ? -36.146 -53.102 18.907 1.00 19.95 5 LYS D CA 1
ATOM 3374 C C . LYS D 1 5 ? -36.029 -54.236 17.885 1.00 17.94 5 LYS D C 1
ATOM 3375 O O . LYS D 1 5 ? -34.929 -54.574 17.449 1.00 18.27 5 LYS D O 1
ATOM 3377 N N . GLU D 1 6 ? -37.165 -54.832 17.545 1.00 14.29 6 GLU D N 1
ATOM 3378 C CA . GLU D 1 6 ? -37.231 -55.887 16.551 1.00 22.08 6 GLU D CA 1
ATOM 3379 C C . GLU D 1 6 ? -37.395 -55.264 15.164 1.00 22.22 6 GLU D C 1
ATOM 3380 O O . GLU D 1 6 ? -38.090 -54.255 14.978 1.00 19.16 6 GLU D O 1
ATOM 3386 N N . SER D 1 7 ? -36.746 -55.871 14.190 1.00 18.69 7 SER D N 1
ATOM 3387 C CA . SER D 1 7 ? -36.949 -55.481 12.803 1.00 24.45 7 SER D CA 1
ATOM 3388 C C . SER D 1 7 ? -36.929 -56.748 11.965 1.00 24.51 7 SER D C 1
ATOM 3389 O O . SER D 1 7 ? -36.139 -57.673 12.227 1.00 20.31 7 SER D O 1
ATOM 3392 N N . GLY D 1 8 ? -37.829 -56.788 10.988 1.00 25.28 8 GLY D N 1
ATOM 3393 C CA . GLY D 1 8 ? -37.878 -57.843 9.994 1.00 29.59 8 GLY D CA 1
ATOM 3394 C C . GLY D 1 8 ? -38.761 -57.380 8.858 1.00 25.17 8 GLY D C 1
ATOM 3395 O O . GLY D 1 8 ? -39.175 -56.227 8.832 1.00 29.42 8 GLY D O 1
ATOM 3396 N N . PRO D 1 9 ? -39.051 -58.265 7.903 1.00 34.67 9 PRO D N 1
ATOM 3397 C CA . PRO D 1 9 ? -40.007 -57.859 6.871 1.00 32.64 9 PRO D CA 1
ATOM 3398 C C . PRO D 1 9 ? -41.391 -58.143 7.438 1.00 35.58 9 PRO D C 1
ATOM 3399 O O . PRO D 1 9 ? -41.533 -59.055 8.246 1.00 42.54 9 PRO D O 1
ATOM 3403 N N . GLY D 1 10 ? -42.399 -57.378 7.061 1.00 35.14 10 GLY D N 1
ATOM 3404 C CA . GLY D 1 10 ? -43.701 -57.568 7.672 1.00 23.59 10 GLY D CA 1
ATOM 3405 C C . GLY D 1 10 ? -44.394 -58.804 7.145 1.00 33.10 10 GLY D C 1
ATOM 3406 O O . GLY D 1 10 ? -45.026 -59.542 7.915 1.00 33.21 10 GLY D O 1
ATOM 3407 N N . ILE D 1 11 ? -44.263 -59.030 5.835 1.00 27.88 11 ILE D N 1
ATOM 3408 C CA . ILE D 1 11 ? -44.987 -60.082 5.126 1.00 26.86 11 ILE D CA 1
ATOM 3409 C C . ILE D 1 11 ? -44.025 -61.017 4.375 1.00 28.48 11 ILE D C 1
ATOM 3410 O O . ILE D 1 11 ? -43.111 -60.550 3.686 1.00 32.16 11 ILE D O 1
ATOM 3415 N N . LEU D 1 12 ? -44.222 -62.327 4.515 1.00 26.15 12 LEU D N 1
ATOM 3416 C CA . LEU D 1 12 ? -43.516 -63.308 3.686 1.00 26.63 12 LEU D CA 1
ATOM 3417 C C . LEU D 1 12 ? -44.422 -64.439 3.245 1.00 32.04 12 LEU D C 1
ATOM 3418 O O . LEU D 1 12 ? -45.522 -64.638 3.787 1.00 31.33 12 LEU D O 1
ATOM 3423 N N . GLN D 1 13 ? -43.922 -65.195 2.272 1.00 32.07 13 GLN D N 1
ATOM 3424 C CA . GLN D 1 13 ? -44.668 -66.276 1.648 1.00 33.38 13 GLN D CA 1
ATOM 3425 C C . GLN D 1 13 ? -44.299 -67.578 2.332 1.00 26.84 13 GLN D C 1
ATOM 3426 O O . GLN D 1 13 ? -43.167 -67.720 2.824 1.00 24.13 13 GLN D O 1
ATOM 3432 N N . PRO D 1 14 ? -45.249 -68.530 2.372 1.00 23.35 14 PRO D N 1
ATOM 3433 C CA . PRO D 1 14 ? -44.991 -69.835 2.990 1.00 26.57 14 PRO D CA 1
ATOM 3434 C C . PRO D 1 14 ? -43.736 -70.463 2.389 1.00 31.03 14 PRO D C 1
ATOM 3435 O O . PRO D 1 14 ? -43.478 -70.244 1.197 1.00 33.50 14 PRO D O 1
ATOM 3439 N N . SER D 1 15 ? -42.973 -71.184 3.217 1.00 26.73 15 SER D N 1
ATOM 3440 C CA . SER D 1 15 ? -41.692 -71.810 2.859 1.00 26.79 15 SER D CA 1
ATOM 3441 C C . SER D 1 15 ? -40.506 -70.842 2.866 1.00 24.13 15 SER D C 1
ATOM 3442 O O . SER D 1 15 ? -39.354 -71.277 2.885 1.00 21.74 15 SER D O 1
ATOM 3445 N N . GLN D 1 16 ? -40.762 -69.539 2.855 1.00 23.22 16 GLN D N 1
ATOM 3446 C CA . GLN D 1 16 ? -39.641 -68.607 2.967 1.00 27.49 16 GLN D CA 1
ATOM 3447 C C . GLN D 1 16 ? -38.991 -68.650 4.359 1.00 29.75 16 GLN D C 1
ATOM 3448 O O . GLN D 1 16 ? -39.527 -69.265 5.299 1.00 26.21 16 GLN D O 1
ATOM 3454 N N . THR D 1 17 ? -37.813 -68.046 4.473 1.00 29.35 17 THR D N 1
ATOM 3455 C CA . THR D 1 17 ? -37.143 -67.933 5.759 1.00 25.74 17 THR D CA 1
ATOM 3456 C C . THR D 1 17 ? -37.489 -66.591 6.409 1.00 31.75 17 THR D C 1
ATOM 3457 O O . THR D 1 17 ? -37.368 -65.523 5.776 1.00 23.60 17 THR D O 1
ATOM 3461 N N . LEU D 1 18 ? -37.941 -66.658 7.664 1.00 28.12 18 LEU D N 1
ATOM 3462 C CA . LEU D 1 18 ? -38.163 -65.465 8.475 1.00 21.18 18 LEU D CA 1
ATOM 3463 C C . LEU D 1 18 ? -36.848 -65.026 9.088 1.00 21.90 18 LEU D C 1
ATOM 3464 O O . LEU D 1 18 ? -36.213 -65.782 9.836 1.00 26.79 18 LEU D O 1
ATOM 3469 N N . SER D 1 19 ? -36.436 -63.805 8.776 1.00 19.18 19 SER D N 1
ATOM 3470 C CA . SER D 1 19 ? -35.235 -63.235 9.380 1.00 23.81 19 SER D CA 1
ATOM 3471 C C . SER D 1 19 ? -35.639 -62.075 10.271 1.00 20.84 19 SER D C 1
ATOM 3472 O O . SER D 1 19 ? -36.237 -61.111 9.803 1.00 22.41 19 SER D O 1
ATOM 3475 N N . LEU D 1 20 ? -35.312 -62.155 11.554 1.00 24.15 20 LEU D N 1
ATOM 3476 C CA . LEU D 1 20 ? -35.559 -61.019 12.442 1.00 19.91 20 LEU D CA 1
ATOM 3477 C C . LEU D 1 20 ? -34.285 -60.574 13.144 1.00 15.51 20 LEU D C 1
ATOM 3478 O O . LEU D 1 20 ? -33.453 -61.390 13.548 1.00 17.83 20 LEU D O 1
ATOM 3483 N N . THR D 1 21 ? -34.128 -59.267 13.274 1.00 15.47 21 THR D N 1
ATOM 3484 C CA . THR D 1 21 ? -32.976 -58.718 13.966 1.00 20.36 21 THR D CA 1
ATOM 3485 C C . THR D 1 21 ? -33.459 -58.064 15.262 1.00 24.00 21 THR D C 1
ATOM 3486 O O . THR D 1 21 ? -34.487 -57.379 15.272 1.00 17.63 21 THR D O 1
ATOM 3490 N N . CYS D 1 22 ? -32.727 -58.274 16.352 1.00 21.16 22 CYS D N 1
ATOM 3491 C CA . CYS D 1 22 ? -32.987 -57.518 17.570 1.00 22.01 22 CYS D CA 1
ATOM 3492 C C . CYS D 1 22 ? -31.828 -56.566 17.828 1.00 23.39 22 CYS D C 1
ATOM 3493 O O . CYS D 1 22 ? -30.693 -57.007 18.060 1.00 22.60 22 CYS D O 1
ATOM 3496 N N . SER D 1 23 ? -32.115 -55.267 17.809 1.00 21.60 23 SER D N 1
ATOM 3497 C CA . SER D 1 23 ? -31.099 -54.251 18.108 1.00 22.52 23 SER D CA 1
ATOM 3498 C C . SER D 1 23 ? -31.283 -53.679 19.504 1.00 18.88 23 SER D C 1
ATOM 3499 O O . SER D 1 23 ? -32.335 -53.127 19.822 1.00 20.86 23 SER D O 1
ATOM 3502 N N . PHE D 1 24 ? -30.268 -53.804 20.348 1.00 21.58 24 PHE D N 1
ATOM 3503 C CA . PHE D 1 24 ? -30.431 -53.364 21.728 1.00 23.05 24 PHE D CA 1
ATOM 3504 C C . PHE D 1 24 ? -29.354 -52.395 22.154 1.00 25.04 24 PHE D C 1
ATOM 3505 O O . PHE D 1 24 ? -28.338 -52.252 21.480 1.00 27.61 24 PHE D O 1
ATOM 3513 N N . SER D 1 25 ? -29.607 -51.712 23.264 1.00 22.38 25 SER D N 1
ATOM 3514 C CA . SER D 1 25 ? -28.599 -50.898 23.936 1.00 21.11 25 SER D CA 1
ATOM 3515 C C . SER D 1 25 ? -28.923 -50.846 25.440 1.00 19.76 25 SER D C 1
ATOM 3516 O O . SER D 1 25 ? -29.979 -51.300 25.875 1.00 18.83 25 SER D O 1
ATOM 3519 N N . GLY D 1 26 ? -28.007 -50.303 26.231 1.00 20.45 26 GLY D N 1
ATOM 3520 C CA . GLY D 1 26 ? -28.219 -50.193 27.657 1.00 20.60 26 GLY D CA 1
ATOM 3521 C C . GLY D 1 26 ? -27.668 -51.393 28.389 1.00 19.96 26 GLY D C 1
ATOM 3522 O O . GLY D 1 26 ? -27.605 -51.392 29.606 1.00 18.03 26 GLY D O 1
ATOM 3523 N N . PHE D 1 27 ? -27.278 -52.428 27.650 1.00 21.25 27 PHE D N 1
ATOM 3524 C CA . PHE D 1 27 ? -26.609 -53.580 28.266 1.00 20.59 27 PHE D CA 1
ATOM 3525 C C . PHE D 1 27 ? -25.743 -54.259 27.207 1.00 21.62 27 PHE D C 1
ATOM 3526 O O . PHE D 1 27 ? -25.866 -53.966 26.019 1.00 22.24 27 PHE D O 1
ATOM 3534 N N . SER D 1 28 ? -24.861 -55.153 27.635 1.00 21.94 28 SER D N 1
ATOM 3535 C CA . SER D 1 28 ? -24.001 -55.854 26.688 1.00 25.25 28 SER D CA 1
ATOM 3536 C C . SER D 1 28 ? -24.130 -57.375 26.775 1.00 25.59 28 SER D C 1
ATOM 3537 O O . SER D 1 28 ? -24.269 -57.942 27.877 1.00 23.13 28 SER D O 1
ATOM 3540 N N . LEU D 1 29 ? -24.059 -58.041 25.623 1.00 22.99 29 LEU D N 1
ATOM 3541 C CA . LEU D 1 29 ? -24.022 -59.498 25.627 1.00 24.58 29 LEU D CA 1
ATOM 3542 C C . LEU D 1 29 ? -22.670 -60.076 26.060 1.00 27.52 29 LEU D C 1
ATOM 3543 O O . LEU D 1 29 ? -22.480 -61.285 26.038 1.00 34.44 29 LEU D O 1
ATOM 3548 N N . SER D 1 30 ? -21.734 -59.224 26.462 1.00 23.86 30 SER D N 1
ATOM 3549 C CA . SER D 1 30 ? -20.501 -59.720 27.066 1.00 30.01 30 SER D CA 1
ATOM 3550 C C . SER D 1 30 ? -20.682 -59.793 28.567 1.00 29.85 30 SER D C 1
ATOM 3551 O O . SER D 1 30 ? -19.879 -60.409 29.273 1.00 29.99 30 SER D O 1
ATOM 3554 N N . THR D 1 31 ? -21.730 -59.143 29.060 1.00 24.87 31 THR D N 1
ATOM 3555 C CA . THR D 1 31 ? -21.963 -59.121 30.495 1.00 25.48 31 THR D CA 1
ATOM 3556 C C . THR D 1 31 ? -22.567 -60.441 30.967 1.00 25.99 31 THR D C 1
ATOM 3557 O O . THR D 1 31 ? -23.543 -60.931 30.394 1.00 29.95 31 THR D O 1
ATOM 3561 N N . SER D 1 32 ? -21.967 -61.012 32.006 1.00 24.94 32 SER D N 1
ATOM 3562 C CA . SER D 1 32 ? -22.541 -62.136 32.751 1.00 27.54 32 SER D CA 1
ATOM 3563 C C . SER D 1 32 ? -24.031 -61.958 33.077 1.00 25.12 32 SER D C 1
ATOM 3564 O O . SER D 1 32 ? -24.487 -60.839 33.343 1.00 20.99 32 SER D O 1
ATOM 3567 N N . ASN D 1 33 ? -24.760 -63.078 33.090 1.00 26.14 33 ASN D N 1
ATOM 3568 C CA . ASN D 1 33 ? -26.192 -63.139 33.445 1.00 25.14 33 ASN D CA 1
ATOM 3569 C C . ASN D 1 33 ? -27.146 -62.510 32.435 1.00 18.82 33 ASN D C 1
ATOM 3570 O O . ASN D 1 33 ? -28.356 -62.459 32.667 1.00 20.74 33 ASN D O 1
ATOM 3575 N N . MET D 1 34 ? -26.612 -62.021 31.326 1.00 17.38 34 MET D N 1
ATOM 3576 C CA . MET D 1 34 ? -27.452 -61.356 30.330 1.00 20.02 34 MET D CA 1
ATOM 3577 C C . MET D 1 34 ? -27.709 -62.279 29.163 1.00 17.88 34 MET D C 1
ATOM 3578 O O . MET D 1 34 ? -26.880 -63.137 28.830 1.00 20.04 34 MET D O 1
ATOM 3583 N N . GLY D 1 35 ? -28.873 -62.118 28.552 1.00 18.08 35 GLY D N 1
ATOM 3584 C CA . GLY D 1 35 ? -29.216 -62.906 27.385 1.00 16.54 35 GLY D CA 1
ATOM 3585 C C . GLY D 1 35 ? -30.296 -62.192 26.604 1.00 18.26 35 GLY D C 1
ATOM 3586 O O . GLY D 1 35 ? -30.895 -61.223 27.096 1.00 16.94 35 GLY D O 1
ATOM 3587 N N . VAL D 1 36 ? -30.539 -62.658 25.383 1.00 15.92 36 VAL D N 1
ATOM 3588 C CA . VAL D 1 36 ? -31.654 -62.156 24.591 1.00 17.60 36 VAL D CA 1
ATOM 3589 C C . VAL D 1 36 ? -32.577 -63.306 24.191 1.00 20.15 36 VAL D C 1
ATOM 3590 O O . VAL D 1 36 ? -32.122 -64.331 23.642 1.00 19.37 36 VAL D O 1
ATOM 3594 N N . VAL D 1 37 ? -33.866 -63.137 24.490 1.00 16.64 37 VAL D N 1
ATOM 3595 C CA . VAL D 1 37 ? -34.887 -64.148 24.210 1.00 14.75 37 VAL D CA 1
ATOM 3596 C C . VAL D 1 37 ? -35.818 -63.699 23.078 1.00 15.34 37 VAL D C 1
ATOM 3597 O O . VAL D 1 37 ? -36.036 -62.489 22.877 1.00 14.38 37 VAL D O 1
ATOM 3601 N N . TRP D 1 38 ? -36.358 -64.656 22.322 1.00 16.38 38 TRP D N 1
ATOM 3602 C CA . TRP D 1 38 ? -37.440 -64.347 21.383 1.00 12.30 38 TRP D CA 1
ATOM 3603 C C . TRP D 1 38 ? -38.740 -65.041 21.796 1.00 14.83 38 TRP D C 1
ATOM 3604 O O . TRP D 1 38 ? -38.752 -66.231 22.137 1.00 14.43 38 TRP D O 1
ATOM 3615 N N . ILE D 1 39 ? -39.830 -64.283 21.770 1.00 13.37 39 ILE D N 1
ATOM 3616 C CA . ILE D 1 39 ? -41.131 -64.760 22.207 1.00 14.29 39 ILE D CA 1
ATOM 3617 C C . ILE D 1 39 ? -42.077 -64.356 21.085 1.00 15.26 39 ILE D C 1
ATOM 3618 O O . ILE D 1 39 ? -41.870 -63.314 20.466 1.00 16.42 39 ILE D O 1
ATOM 3623 N N . ARG D 1 40 ? -43.107 -65.145 20.806 1.00 12.51 40 ARG D N 1
ATOM 3624 C CA . ARG D 1 40 ? -44.097 -64.683 19.831 1.00 18.69 40 ARG D CA 1
ATOM 3625 C C . ARG D 1 40 ? -45.488 -64.834 20.394 1.00 18.95 40 ARG D C 1
ATOM 3626 O O . ARG D 1 40 ? -45.705 -65.589 21.342 1.00 19.82 40 ARG D O 1
ATOM 3634 N N . GLN D 1 41 ? -46.430 -64.107 19.811 1.00 19.69 41 GLN D N 1
ATOM 3635 C CA . GLN D 1 41 ? -47.801 -64.147 20.276 1.00 20.14 41 GLN D CA 1
ATOM 3636 C C . GLN D 1 41 ? -48.740 -63.918 19.091 1.00 17.28 41 GLN D C 1
ATOM 3637 O O . GLN D 1 41 ? -48.801 -62.811 18.565 1.00 17.90 41 GLN D O 1
ATOM 3643 N N . PRO D 1 42 ? -49.475 -64.964 18.670 1.00 16.69 42 PRO D N 1
ATOM 3644 C CA . PRO D 1 42 ? -50.466 -64.736 17.608 1.00 24.06 42 PRO D CA 1
ATOM 3645 C C . PRO D 1 42 ? -51.550 -63.805 18.128 1.00 28.32 42 PRO D C 1
ATOM 3646 O O . PRO D 1 42 ? -51.833 -63.823 19.337 1.00 25.61 42 PRO D O 1
ATOM 3650 N N . SER D 1 43 ? -52.129 -63.005 17.235 1.00 28.09 43 SER D N 1
ATOM 3651 C CA . SER D 1 43 ? -53.103 -61.979 17.611 1.00 32.46 43 SER D CA 1
ATOM 3652 C C . SER D 1 43 ? -54.208 -62.517 18.528 1.00 32.85 43 SER D C 1
ATOM 3653 O O . SER D 1 43 ? -54.876 -63.502 18.197 1.00 31.04 43 SER D O 1
ATOM 3656 N N . GLY D 1 44 ? -54.363 -61.888 19.693 1.00 33.48 44 GLY D N 1
ATOM 3657 C CA . GLY D 1 44 ? -55.387 -62.271 20.657 1.00 28.78 44 GLY D CA 1
ATOM 3658 C C . GLY D 1 44 ? -55.200 -63.644 21.281 1.00 30.21 44 GLY D C 1
ATOM 3659 O O . GLY D 1 44 ? -56.119 -64.186 21.897 1.00 35.51 44 GLY D O 1
ATOM 3660 N N . LYS D 1 45 ? -54.010 -64.213 21.133 1.00 26.04 45 LYS D N 1
ATOM 3661 C CA . LYS D 1 45 ? -53.727 -65.529 21.695 1.00 22.28 45 LYS D CA 1
ATOM 3662 C C . LYS D 1 45 ? -52.674 -65.413 22.785 1.00 25.24 45 LYS D C 1
ATOM 3663 O O . LYS D 1 45 ? -52.432 -64.322 23.307 1.00 22.54 45 LYS D O 1
ATOM 3667 N N . GLY D 1 46 ? -52.052 -66.540 23.128 1.00 25.75 46 GLY D N 1
ATOM 3668 C CA . GLY D 1 46 ? -51.072 -66.570 24.194 1.00 20.80 46 GLY D CA 1
ATOM 3669 C C . GLY D 1 46 ? -49.638 -66.396 23.720 1.00 28.67 46 GLY D C 1
ATOM 3670 O O . GLY D 1 46 ? -49.372 -66.187 22.520 1.00 24.91 46 GLY D O 1
ATOM 3671 N N . LEU D 1 47 ? -48.707 -66.469 24.666 1.00 19.66 47 LEU D N 1
ATOM 3672 C CA . LEU D 1 47 ? -47.309 -66.250 24.357 1.00 19.29 47 LEU D CA 1
ATOM 3673 C C . LEU D 1 47 ? -46.580 -67.583 24.261 1.00 19.23 47 LEU D C 1
ATOM 3674 O O . LEU D 1 47 ? -46.907 -68.538 24.970 1.00 19.15 47 LEU D O 1
ATOM 3679 N N . GLU D 1 48 ? -45.577 -67.633 23.396 1.00 16.77 48 GLU D N 1
ATOM 3680 C CA . GLU D 1 48 ? -44.808 -68.847 23.180 1.00 17.99 48 GLU D CA 1
ATOM 3681 C C . GLU D 1 48 ? -43.314 -68.518 23.216 1.00 18.79 48 GLU D C 1
ATOM 3682 O O . GLU D 1 48 ? -42.864 -67.595 22.517 1.00 21.31 48 GLU D O 1
ATOM 3688 N N . TRP D 1 49 ? -42.555 -69.259 24.029 1.00 15.53 49 TRP D N 1
ATOM 3689 C CA . TRP D 1 49 ? -41.088 -69.165 24.062 1.00 17.13 49 TRP D CA 1
ATOM 3690 C C . TRP D 1 49 ? -40.461 -69.841 22.833 1.00 18.08 49 TRP D C 1
ATOM 3691 O O . TRP D 1 49 ? -40.760 -71.000 22.548 1.00 18.41 49 TRP D O 1
ATOM 3702 N N . LEU D 1 50 ? -39.580 -69.138 22.121 1.00 18.28 50 LEU D N 1
ATOM 3703 C CA . LEU D 1 50 ? -38.975 -69.691 20.899 1.00 17.25 50 LEU D CA 1
ATOM 3704 C C . LEU D 1 50 ? -37.566 -70.170 21.151 1.00 19.51 50 LEU D C 1
ATOM 3705 O O . LEU D 1 50 ? -37.251 -71.337 20.932 1.00 21.33 50 LEU D O 1
ATOM 3710 N N . LEU D 1 51 ? -36.718 -69.245 21.595 1.00 20.14 51 LEU D N 1
ATOM 3711 C CA . LEU D 1 51 ? -35.338 -69.543 21.962 1.00 19.79 51 LEU D CA 1
ATOM 3712 C C . LEU D 1 51 ? -34.683 -68.375 22.698 1.00 18.12 51 LEU D C 1
ATOM 3713 O O . LEU D 1 51 ? -35.210 -67.251 22.728 1.00 15.03 51 LEU D O 1
ATOM 3718 N N . HIS D 1 52 ? -33.498 -68.623 23.235 1.00 17.15 52 HIS D N 1
ATOM 3719 C CA . HIS D 1 52 ? -32.679 -67.516 23.700 1.00 19.67 52 HIS D CA 1
ATOM 3720 C C . HIS D 1 52 ? -31.208 -67.798 23.517 1.00 18.95 52 HIS D C 1
ATOM 3721 O O . HIS D 1 52 ? -30.798 -68.959 23.383 1.00 20.79 52 HIS D O 1
ATOM 3728 N N . ILE D 1 53 ? -30.430 -66.717 23.491 1.00 18.99 53 ILE D N 1
ATOM 3729 C CA . ILE D 1 53 ? -28.979 -66.789 23.426 1.00 20.28 53 ILE D CA 1
ATOM 3730 C C . ILE D 1 53 ? -28.351 -66.069 24.626 1.00 22.19 53 ILE D C 1
ATOM 3731 O O . ILE D 1 53 ? -28.785 -64.980 25.021 1.00 18.12 53 ILE D O 1
ATOM 3736 N N . LEU D 1 54 ? -27.326 -66.678 25.204 1.00 22.02 54 LEU D N 1
ATOM 3737 C CA . LEU D 1 54 ? -26.700 -66.114 26.388 1.00 24.89 54 LEU D CA 1
ATOM 3738 C C . LEU D 1 54 ? -25.365 -65.425 26.087 1.00 29.44 54 LEU D C 1
ATOM 3739 O O . LEU D 1 54 ? -24.804 -65.566 24.995 1.00 28.81 54 LEU D O 1
ATOM 3744 N N . TRP D 1 55 ? -24.870 -64.676 27.070 1.00 29.83 55 TRP D N 1
ATOM 3745 C CA . TRP D 1 55 ? -23.551 -64.063 26.997 1.00 31.60 55 TRP D CA 1
ATOM 3746 C C . TRP D 1 55 ? -22.473 -65.124 26.785 1.00 30.61 55 TRP D C 1
ATOM 3747 O O . TRP D 1 55 ? -21.433 -64.849 26.195 1.00 32.41 55 TRP D O 1
ATOM 3758 N N . ASN D 1 56 ? -22.748 -66.327 27.287 1.00 34.32 56 ASN D N 1
ATOM 3759 C CA . ASN D 1 56 ? -21.926 -67.524 27.104 1.00 36.07 56 ASN D CA 1
ATOM 3760 C C . ASN D 1 56 ? -21.784 -67.999 25.674 1.00 35.33 56 ASN D C 1
ATOM 3761 O O . ASN D 1 56 ? -20.944 -68.854 25.397 1.00 38.56 56 ASN D O 1
ATOM 3766 N N . ASP D 1 57 ? -22.656 -67.505 24.799 1.00 32.75 57 ASP D N 1
ATOM 3767 C CA . ASP D 1 57 ? -22.942 -68.136 23.505 1.00 38.63 57 ASP D CA 1
ATOM 3768 C C . ASP D 1 57 ? -23.731 -69.449 23.686 1.00 32.27 57 ASP D C 1
ATOM 3769 O O . ASP D 1 57 ? -23.959 -70.180 22.725 1.00 32.83 57 ASP D O 1
ATOM 3774 N N . GLY D 1 58 ? -24.153 -69.735 24.918 1.00 31.19 58 GLY D N 1
ATOM 3775 C CA . GLY D 1 58 ? -25.129 -70.792 25.157 1.00 29.08 58 GLY D CA 1
ATOM 3776 C C . GLY D 1 58 ? -26.442 -70.507 24.434 1.00 29.19 58 GLY D C 1
ATOM 3777 O O . GLY D 1 58 ? -26.918 -69.361 24.425 1.00 24.93 58 GLY D O 1
ATOM 3778 N N . LYS D 1 59 ? -27.025 -71.533 23.812 1.00 25.64 59 LYS D N 1
ATOM 3779 C CA . LYS D 1 59 ? -28.260 -71.360 23.037 1.00 22.65 59 LYS D CA 1
ATOM 3780 C C . LYS D 1 59 ? -29.314 -72.387 23.425 1.00 22.88 59 LYS D C 1
ATOM 3781 O O . LYS D 1 59 ? -28.994 -73.552 23.653 1.00 23.37 59 LYS D O 1
ATOM 3787 N N . PHE D 1 60 ? -30.573 -71.969 23.505 1.00 20.70 60 PHE D N 1
ATOM 3788 C CA . PHE D 1 60 ? -31.613 -72.874 23.984 1.00 17.74 60 PHE D CA 1
ATOM 3789 C C . PHE D 1 60 ? -32.811 -72.685 23.103 1.00 23.98 60 PHE D C 1
ATOM 3790 O O . PHE D 1 60 ? -33.101 -71.555 22.715 1.00 24.03 60 PHE D O 1
ATOM 3798 N N . TYR D 1 61 ? -33.491 -73.780 22.765 1.00 20.00 61 TYR D N 1
ATOM 3799 C CA . TYR D 1 61 ? -34.510 -73.746 21.725 1.00 20.48 61 TYR D CA 1
ATOM 3800 C C . TYR D 1 61 ? -35.766 -74.491 22.158 1.00 22.19 61 TYR D C 1
ATOM 3801 O O . TYR D 1 61 ? -35.684 -75.507 22.853 1.00 17.44 61 TYR D O 1
ATOM 3810 N N . ASN D 1 62 ? -36.930 -73.999 21.745 1.00 18.02 62 ASN D N 1
ATOM 3811 C CA . ASN D 1 62 ? -38.140 -74.790 21.895 1.00 24.35 62 ASN D CA 1
ATOM 3812 C C . ASN D 1 62 ? -38.037 -75.963 20.918 1.00 29.74 62 ASN D C 1
ATOM 3813 O O . ASN D 1 62 ? -37.924 -75.745 19.694 1.00 24.64 62 ASN D O 1
ATOM 3818 N N . PRO D 1 63 ? -38.058 -77.204 21.457 1.00 26.01 63 PRO D N 1
ATOM 3819 C CA . PRO D 1 63 ? -37.823 -78.427 20.677 1.00 30.40 63 PRO D CA 1
ATOM 3820 C C . PRO D 1 63 ? -38.825 -78.594 19.543 1.00 28.79 63 PRO D C 1
ATOM 3821 O O . PRO D 1 63 ? -38.531 -79.251 18.555 1.00 33.30 63 PRO D O 1
ATOM 3825 N N . ALA D 1 64 ? -39.986 -77.969 19.685 1.00 29.24 64 ALA D N 1
ATOM 3826 C CA . ALA D 1 64 ? -41.045 -78.042 18.694 1.00 31.26 64 ALA D CA 1
ATOM 3827 C C . ALA D 1 64 ? -40.673 -77.357 17.385 1.00 40.12 64 ALA D C 1
ATOM 3828 O O . ALA D 1 64 ? -41.282 -77.620 16.352 1.00 48.25 64 ALA D O 1
ATOM 3830 N N . LEU D 1 65 ? -39.690 -76.466 17.442 1.00 37.88 65 LEU D N 1
ATOM 3831 C CA . LEU D 1 65 ? -39.314 -75.636 16.305 1.00 33.45 65 LEU D CA 1
ATOM 3832 C C . LEU D 1 65 ? -37.826 -75.764 16.041 1.00 33.43 65 LEU D C 1
ATOM 3833 O O . LEU D 1 65 ? -37.325 -75.265 15.034 1.00 30.83 65 LEU D O 1
ATOM 3838 N N . LYS D 1 66 ? -37.138 -76.432 16.969 1.00 36.04 66 LYS D N 1
ATOM 3839 C CA . LYS D 1 66 ? -35.676 -76.492 17.027 1.00 32.66 66 LYS D CA 1
ATOM 3840 C C . LYS D 1 66 ? -35.003 -76.592 15.644 1.00 41.21 66 LYS D C 1
ATOM 3841 O O . LYS D 1 66 ? -34.136 -75.772 15.307 1.00 41.45 66 LYS D O 1
ATOM 3847 N N . SER D 1 67 ? -35.444 -77.553 14.830 1.00 36.06 67 SER D N 1
ATOM 3848 C CA . SER D 1 67 ? -34.803 -77.833 13.544 1.00 35.00 67 SER D CA 1
ATOM 3849 C C . SER D 1 67 ? -34.982 -76.705 12.523 1.00 32.87 67 SER D C 1
ATOM 3850 O O . SER D 1 67 ? -34.257 -76.641 11.534 1.00 37.04 67 SER D O 1
ATOM 3853 N N . ARG D 1 68 ? -35.940 -75.820 12.776 1.00 29.46 68 ARG D N 1
ATOM 3854 C CA . ARG D 1 68 ? -36.179 -74.660 11.926 1.00 26.25 68 ARG D CA 1
ATOM 3855 C C . ARG D 1 68 ? -35.524 -73.362 12.429 1.00 28.28 68 ARG D C 1
ATOM 3856 O O . ARG D 1 68 ? -35.618 -72.319 11.775 1.00 26.53 68 ARG D O 1
ATOM 3864 N N . LEU D 1 69 ? -34.874 -73.420 13.588 1.00 27.39 69 LEU D N 1
ATOM 3865 C CA . LEU D 1 69 ? -34.405 -72.203 14.248 1.00 29.26 69 LEU D CA 1
ATOM 3866 C C . LEU D 1 69 ? -32.900 -72.010 14.200 1.00 26.84 69 LEU D C 1
ATOM 3867 O O . LEU D 1 69 ? -32.135 -72.956 14.363 1.00 26.56 69 LEU D O 1
ATOM 3872 N N . THR D 1 70 ? -32.496 -70.759 13.999 1.00 26.83 70 THR D N 1
ATOM 3873 C CA . THR D 1 70 ? -31.098 -70.356 14.014 1.00 26.33 70 THR D CA 1
ATOM 3874 C C . THR D 1 70 ? -31.004 -69.067 14.812 1.00 25.25 70 THR D C 1
ATOM 3875 O O . THR D 1 70 ? -31.818 -68.147 14.627 1.00 23.05 70 THR D O 1
ATOM 3879 N N . ILE D 1 71 ? -30.007 -68.973 15.681 1.00 23.71 71 ILE D N 1
ATOM 3880 C CA . ILE D 1 71 ? -29.765 -67.707 16.361 1.00 22.36 71 ILE D CA 1
ATOM 3881 C C . ILE D 1 71 ? -28.276 -67.409 16.559 1.00 26.44 71 ILE D C 1
ATOM 3882 O O . ILE D 1 71 ? -27.489 -68.262 17.004 1.00 25.87 71 ILE D O 1
ATOM 3887 N N . SER D 1 72 ? -27.887 -66.190 16.219 1.00 20.46 72 SER D N 1
ATOM 3888 C CA . SER D 1 72 ? -26.518 -65.758 16.457 1.00 26.57 72 SER D CA 1
ATOM 3889 C C . SER D 1 72 ? -26.546 -64.371 17.086 1.00 24.74 72 SER D C 1
ATOM 3890 O O . SER D 1 72 ? -27.599 -63.727 17.149 1.00 24.24 72 SER D O 1
ATOM 3893 N N . LYS D 1 73 ? -25.389 -63.904 17.536 1.00 25.88 73 LYS D N 1
ATOM 3894 C CA . LYS D 1 73 ? -25.290 -62.561 18.086 1.00 27.61 73 LYS D CA 1
ATOM 3895 C C . LYS D 1 73 ? -24.090 -61.809 17.533 1.00 33.50 73 LYS D C 1
ATOM 3896 O O . LYS D 1 73 ? -23.074 -62.407 17.171 1.00 28.92 73 LYS D O 1
ATOM 3902 N N . ASP D 1 74 ? -24.225 -60.490 17.476 1.00 30.40 74 ASP D N 1
ATOM 3903 C CA . ASP D 1 74 ? -23.117 -59.600 17.166 1.00 33.35 74 ASP D CA 1
ATOM 3904 C C . ASP D 1 74 ? -22.871 -58.725 18.396 1.00 33.81 74 ASP D C 1
ATOM 3905 O O . ASP D 1 74 ? -23.507 -57.672 18.555 1.00 29.54 74 ASP D O 1
ATOM 3910 N N . THR D 1 75 ? -21.971 -59.169 19.274 1.00 36.33 75 THR D N 1
ATOM 3911 C CA . THR D 1 75 ? -21.765 -58.501 20.557 1.00 33.78 75 THR D CA 1
ATOM 3912 C C . THR D 1 75 ? -21.362 -57.044 20.389 1.00 42.49 75 THR D C 1
ATOM 3913 O O . THR D 1 75 ? -22.072 -56.137 20.839 1.00 41.37 75 THR D O 1
ATOM 3917 N N . TYR D 1 76 ? -20.224 -56.813 19.748 1.00 40.66 76 TYR D N 1
ATOM 3918 C CA . TYR D 1 76 ? -19.930 -55.478 19.254 1.00 42.67 76 TYR D CA 1
ATOM 3919 C C . TYR D 1 76 ? -21.071 -55.211 18.267 1.00 41.97 76 TYR D C 1
ATOM 3920 O O . TYR D 1 76 ? -21.454 -56.119 17.546 1.00 47.70 76 TYR D O 1
ATOM 3929 N N . ASN D 1 77 ? -21.623 -54.000 18.262 1.00 38.03 77 ASN D N 1
ATOM 3930 C CA . ASN D 1 77 ? -22.843 -53.648 17.495 1.00 37.98 77 ASN D CA 1
ATOM 3931 C C . ASN D 1 77 ? -24.195 -53.994 18.147 1.00 27.73 77 ASN D C 1
ATOM 3932 O O . ASN D 1 77 ? -25.228 -53.491 17.702 1.00 31.18 77 ASN D O 1
ATOM 3937 N N . ASN D 1 78 ? -24.183 -54.846 19.171 1.00 28.73 78 ASN D N 1
ATOM 3938 C CA . ASN D 1 78 ? -25.376 -55.113 19.998 1.00 29.88 78 ASN D CA 1
ATOM 3939 C C . ASN D 1 78 ? -26.616 -55.568 19.244 1.00 25.51 78 ASN D C 1
ATOM 3940 O O . ASN D 1 78 ? -27.640 -54.879 19.240 1.00 22.95 78 ASN D O 1
ATOM 3945 N N . GLN D 1 79 ? -26.519 -56.727 18.610 1.00 22.15 79 GLN D N 1
ATOM 3946 C CA . GLN D 1 79 ? -27.595 -57.221 17.774 1.00 24.68 79 GLN D CA 1
ATOM 3947 C C . GLN D 1 79 ? -27.632 -58.722 17.881 1.00 24.61 79 GLN D C 1
ATOM 3948 O O . GLN D 1 79 ? -26.598 -59.370 18.046 1.00 24.07 79 GLN D O 1
ATOM 3954 N N . VAL D 1 80 ? -28.835 -59.269 17.781 1.00 24.26 80 VAL D N 1
ATOM 3955 C CA . VAL D 1 80 ? -29.016 -60.704 17.740 1.00 22.80 80 VAL D CA 1
ATOM 3956 C C . VAL D 1 80 ? -29.815 -60.991 16.478 1.00 24.66 80 VAL D C 1
ATOM 3957 O O . VAL D 1 80 ? -30.675 -60.191 16.094 1.00 23.48 80 VAL D O 1
ATOM 3961 N N . PHE D 1 81 ? -29.501 -62.093 15.805 1.00 24.12 81 PHE D N 1
ATOM 3962 C CA . PHE D 1 81 ? -30.196 -62.440 14.573 1.00 22.23 81 PHE D CA 1
ATOM 3963 C C . PHE D 1 81 ? -30.969 -63.747 14.716 1.00 20.97 81 PHE D C 1
ATOM 3964 O O . PHE D 1 81 ? -30.414 -64.781 15.091 1.00 23.98 81 PHE D O 1
ATOM 3972 N N . LEU D 1 82 ? -32.266 -63.673 14.447 1.00 16.46 82 LEU D N 1
ATOM 3973 C CA . LEU D 1 82 ? -33.137 -64.839 14.493 1.00 23.29 82 LEU D CA 1
ATOM 3974 C C . LEU D 1 82 ? -33.521 -65.260 13.065 1.00 24.25 82 LEU D C 1
ATOM 3975 O O . LEU D 1 82 ? -33.899 -64.421 12.240 1.00 19.92 82 LEU D O 1
ATOM 3980 N N . LYS D 1 83 ? -33.423 -66.554 12.782 1.00 23.14 83 LYS D N 1
ATOM 3981 C CA . LYS D 1 83 ? -33.904 -67.101 11.508 1.00 26.19 83 LYS D CA 1
ATOM 3982 C C . LYS D 1 83 ? -34.843 -68.274 11.766 1.00 26.04 83 LYS D C 1
ATOM 3983 O O . LYS D 1 83 ? -34.507 -69.195 12.528 1.00 23.08 83 LYS D O 1
ATOM 3989 N N . ILE D 1 84 ? -36.027 -68.220 11.161 1.00 20.39 84 ILE D N 1
ATOM 3990 C CA . ILE D 1 84 ? -36.941 -69.353 11.195 1.00 25.70 84 ILE D CA 1
ATOM 3991 C C . ILE D 1 84 ? -37.180 -69.853 9.759 1.00 31.15 84 ILE D C 1
ATOM 3992 O O . ILE D 1 84 ? -37.792 -69.164 8.919 1.00 23.00 84 ILE D O 1
ATOM 3997 N N . ALA D 1 85 ? -36.691 -71.057 9.483 1.00 24.76 85 ALA D N 1
ATOM 3998 C CA . ALA D 1 85 ? -36.803 -71.614 8.148 1.00 29.73 85 ALA D CA 1
ATOM 3999 C C . ALA D 1 85 ? -38.222 -72.115 7.869 1.00 33.72 85 ALA D C 1
ATOM 4000 O O . ALA D 1 85 ? -38.944 -72.492 8.794 1.00 30.45 85 ALA D O 1
ATOM 4002 N N . ASN D 1 86 ? -38.620 -72.087 6.594 1.00 30.23 86 ASN D N 1
ATOM 4003 C CA . ASN D 1 86 ? -39.799 -72.811 6.133 1.00 29.64 86 ASN D CA 1
ATOM 4004 C C . ASN D 1 86 ? -41.120 -72.423 6.799 1.00 26.79 86 ASN D C 1
ATOM 4005 O O . ASN D 1 86 ? -41.830 -73.279 7.340 1.00 23.08 86 ASN D O 1
ATOM 4010 N N . VAL D 1 87 ? -41.475 -71.146 6.711 1.00 25.62 87 VAL D N 1
ATOM 4011 C CA . VAL D 1 87 ? -42.650 -70.639 7.416 1.00 28.13 87 VAL D CA 1
ATOM 4012 C C . VAL D 1 87 ? -43.974 -71.052 6.785 1.00 30.17 87 VAL D C 1
ATOM 4013 O O . VAL D 1 87 ? -44.058 -71.260 5.572 1.00 31.21 87 VAL D O 1
ATOM 4017 N N . ASP D 1 88 ? -45.005 -71.191 7.614 1.00 29.80 88 ASP D N 1
ATOM 4018 C CA . ASP D 1 88 ? -46.363 -71.345 7.104 1.00 33.24 88 ASP D CA 1
ATOM 4019 C C . ASP D 1 88 ? -47.254 -70.394 7.887 1.00 33.45 88 ASP D C 1
ATOM 4020 O O . ASP D 1 88 ? -46.761 -69.577 8.662 1.00 30.64 88 ASP D O 1
ATOM 4025 N N . THR D 1 89 ? -48.561 -70.496 7.685 1.00 29.05 89 THR D N 1
ATOM 4026 C CA . THR D 1 89 ? -49.462 -69.492 8.210 1.00 32.97 89 THR D CA 1
ATOM 4027 C C . THR D 1 89 ? -49.454 -69.448 9.739 1.00 28.62 89 THR D C 1
ATOM 4028 O O . THR D 1 89 ? -49.639 -68.389 10.320 1.00 26.41 89 THR D O 1
ATOM 4032 N N . ALA D 1 90 ? -49.215 -70.585 10.382 1.00 23.20 90 ALA D N 1
ATOM 4033 C CA . ALA D 1 90 ? -49.188 -70.629 11.844 1.00 28.66 90 ALA D CA 1
ATOM 4034 C C . ALA D 1 90 ? -48.061 -69.765 12.423 1.00 28.18 90 ALA D C 1
ATOM 4035 O O . ALA D 1 90 ? -48.120 -69.386 13.584 1.00 27.98 90 ALA D O 1
ATOM 4037 N N . ASP D 1 91 ? -47.049 -69.453 11.608 1.00 28.13 91 ASP D N 1
ATOM 4038 C CA . ASP D 1 91 ? -45.936 -68.595 12.033 1.00 23.60 91 ASP D CA 1
ATOM 4039 C C . ASP D 1 91 ? -46.319 -67.109 12.072 1.00 23.83 91 ASP D C 1
ATOM 4040 O O . ASP D 1 91 ? -45.518 -66.265 12.492 1.00 20.09 91 ASP D O 1
ATOM 4045 N N . THR D 1 92 ? -47.549 -66.801 11.655 1.00 20.39 92 THR D N 1
ATOM 4046 C CA . THR D 1 92 ? -48.101 -65.449 11.744 1.00 19.44 92 THR D CA 1
ATOM 4047 C C . THR D 1 92 ? -48.315 -65.046 13.217 1.00 24.22 92 THR D C 1
ATOM 4048 O O . THR D 1 92 ? -49.054 -65.719 13.945 1.00 20.90 92 THR D O 1
ATOM 4052 N N . ALA D 1 93 ? -47.694 -63.942 13.638 1.00 21.28 93 ALA D N 1
ATOM 4053 C CA . ALA D 1 93 ? -47.660 -63.535 15.053 1.00 20.12 93 ALA D CA 1
ATOM 4054 C C . ALA D 1 93 ? -46.967 -62.184 15.234 1.00 21.01 93 ALA D C 1
ATOM 4055 O O . ALA D 1 93 ? -46.313 -61.686 14.301 1.00 18.09 93 ALA D O 1
ATOM 4057 N N . THR D 1 94 ? -47.120 -61.581 16.416 1.00 16.69 94 THR D N 1
ATOM 4058 C CA . THR D 1 94 ? -46.220 -60.501 16.807 1.00 17.99 94 THR D CA 1
ATOM 4059 C C . THR D 1 94 ? -44.969 -61.189 17.349 1.00 16.57 94 THR D C 1
ATOM 4060 O O . THR D 1 94 ? -45.070 -62.203 18.045 1.00 20.72 94 THR D O 1
ATOM 4064 N N . TYR D 1 95 ? -43.796 -60.662 17.023 1.00 16.80 95 TYR D N 1
ATOM 4065 C CA . TYR D 1 95 ? -42.539 -61.219 17.538 1.00 16.14 95 TYR D CA 1
ATOM 4066 C C . TYR D 1 95 ? -41.859 -60.227 18.473 1.00 15.61 95 TYR D C 1
ATOM 4067 O O . TYR D 1 95 ? -41.720 -59.049 18.145 1.00 21.80 95 TYR D O 1
ATOM 4076 N N . TYR D 1 96 ? -41.448 -60.689 19.647 1.00 15.10 96 TYR D N 1
ATOM 4077 C CA . TYR D 1 96 ? -40.807 -59.808 20.623 1.00 14.61 96 TYR D CA 1
ATOM 4078 C C . TYR D 1 96 ? -39.398 -60.262 20.920 1.00 14.79 96 TYR D C 1
ATOM 4079 O O . TYR D 1 96 ? -39.148 -61.466 21.045 1.00 16.41 96 TYR D O 1
ATOM 4088 N N . CYS D 1 97 ? -38.475 -59.319 21.073 1.00 13.67 97 CYS D N 1
ATOM 4089 C CA . CYS D 1 97 ? -37.242 -59.673 21.749 1.00 15.06 97 CYS D CA 1
ATOM 4090 C C . CYS D 1 97 ? -37.261 -59.027 23.122 1.00 13.07 97 CYS D C 1
ATOM 4091 O O . CYS D 1 97 ? -38.018 -58.087 23.372 1.00 14.55 97 CYS D O 1
ATOM 4094 N N . ALA D 1 98 ? -36.458 -59.560 24.026 1.00 14.85 98 ALA D N 1
ATOM 4095 C CA . ALA D 1 98 ? -36.492 -59.122 25.409 1.00 15.19 98 ALA D CA 1
ATOM 4096 C C . ALA D 1 98 ? -35.168 -59.482 26.049 1.00 15.95 98 ALA D C 1
ATOM 4097 O O . ALA D 1 98 ? -34.525 -60.459 25.648 1.00 15.62 98 ALA D O 1
ATOM 4099 N N . ARG D 1 99 ? -34.762 -58.692 27.039 1.00 14.72 99 ARG D N 1
ATOM 4100 C CA . ARG D 1 99 ? -33.535 -58.968 27.759 1.00 17.19 99 ARG D CA 1
ATOM 4101 C C . ARG D 1 99 ? -33.843 -60.011 28.825 1.00 19.19 99 ARG D C 1
ATOM 4102 O O . ARG D 1 99 ? -34.786 -59.854 29.612 1.00 15.26 99 ARG D O 1
ATOM 4110 N N . LEU D 1 100 ? -33.068 -61.089 28.831 1.00 17.90 100 LEU D N 1
ATOM 4111 C CA . LEU D 1 100 ? -33.219 -62.113 29.841 1.00 14.76 100 LEU D CA 1
ATOM 4112 C C . LEU D 1 100 ? -32.132 -61.908 30.868 1.00 18.26 100 LEU D C 1
ATOM 4113 O O . LEU D 1 100 ? -30.953 -61.787 30.511 1.00 19.26 100 LEU D O 1
ATOM 4118 N N . PHE D 1 101 ? -32.531 -61.841 32.138 1.00 17.64 101 PHE D N 1
ATOM 4119 C CA . PHE D 1 101 ? -31.583 -61.848 33.247 1.00 16.11 101 PHE D CA 1
ATOM 4120 C C . PHE D 1 101 ? -31.655 -63.219 33.882 1.00 17.83 101 PHE D C 1
ATOM 4121 O O . PHE D 1 101 ? -32.731 -63.664 34.293 1.00 17.87 101 PHE D O 1
ATOM 4129 N N . THR D 1 102 ? -30.516 -63.900 33.957 1.00 17.75 102 THR D N 1
ATOM 4130 C CA . THR D 1 102 ? -30.519 -65.299 34.371 1.00 19.52 102 THR D CA 1
ATOM 4131 C C . THR D 1 102 ? -29.334 -65.618 35.288 1.00 22.49 102 THR D C 1
ATOM 4132 O O . THR D 1 102 ? -28.179 -65.327 34.936 1.00 22.80 102 THR D O 1
ATOM 4136 N N . THR D 1 103 ? -29.626 -66.173 36.468 1.00 14.60 103 THR D N 1
ATOM 4137 C CA . THR D 1 103 ? -28.593 -66.714 37.358 1.00 18.49 103 THR D CA 1
ATOM 4138 C C . THR D 1 103 ? -28.991 -68.130 37.729 1.00 21.94 103 THR D C 1
ATOM 4139 O O . THR D 1 103 ? -30.028 -68.626 37.272 1.00 20.98 103 THR D O 1
ATOM 4143 N N . THR D 1 104 ? -28.185 -68.774 38.573 1.00 21.10 104 THR D N 1
ATOM 4144 C CA . THR D 1 104 ? -28.528 -70.104 39.086 1.00 21.43 104 THR D CA 1
ATOM 4145 C C . THR D 1 104 ? -29.753 -70.085 39.995 1.00 19.07 104 THR D C 1
ATOM 4146 O O . THR D 1 104 ? -30.281 -71.140 40.332 1.00 19.85 104 THR D O 1
ATOM 4150 N N . THR D 1 105 ? -30.214 -68.897 40.384 1.00 17.94 105 THR D N 1
ATOM 4151 C CA . THR D 1 105 ? -31.346 -68.807 41.317 1.00 19.22 105 THR D CA 1
ATOM 4152 C C . THR D 1 105 ? -32.459 -67.813 40.929 1.00 20.81 105 THR D C 1
ATOM 4153 O O . THR D 1 105 ? -33.295 -67.449 41.768 1.00 21.12 105 THR D O 1
ATOM 4157 N N . SER D 1 106 ? -32.488 -67.389 39.665 1.00 19.44 106 SER D N 1
ATOM 4158 C CA . SER D 1 106 ? -33.560 -66.504 39.196 1.00 16.28 106 SER D CA 1
ATOM 4159 C C . SER D 1 106 ? -33.549 -66.404 37.690 1.00 15.62 106 SER D C 1
ATOM 4160 O O . SER D 1 106 ? -32.526 -66.647 37.052 1.00 16.52 106 SER D O 1
ATOM 4163 N N . GLY D 1 107 ? -34.684 -66.025 37.118 1.00 14.96 107 GLY D N 1
ATOM 4164 C CA . GLY D 1 107 ? -34.764 -65.810 35.682 1.00 14.41 107 GLY D CA 1
ATOM 4165 C C . GLY D 1 107 ? -35.972 -64.945 35.425 1.00 13.66 107 GLY D C 1
ATOM 4166 O O . GLY D 1 107 ? -37.017 -65.126 36.070 1.00 12.45 107 GLY D O 1
ATOM 4167 N N . TYR D 1 108 ? -35.819 -63.985 34.516 1.00 13.50 108 TYR D N 1
ATOM 4168 C CA . TYR D 1 108 ? -36.914 -63.102 34.143 1.00 12.98 108 TYR D CA 1
ATOM 4169 C C . TYR D 1 108 ? -36.602 -62.253 32.903 1.00 17.43 108 TYR D C 1
ATOM 4170 O O . TYR D 1 108 ? -35.430 -62.006 32.566 1.00 17.12 108 TYR D O 1
ATOM 4179 N N . PHE D 1 109 ? -37.659 -61.822 32.225 1.00 11.95 109 PHE D N 1
ATOM 4180 C CA . PHE D 1 109 ? -37.533 -60.907 31.108 1.00 11.29 109 PHE D CA 1
ATOM 4181 C C . PHE D 1 109 ? -37.992 -59.569 31.636 1.00 13.40 109 PHE D C 1
ATOM 4182 O O . PHE D 1 109 ? -39.207 -59.348 31.784 1.00 16.06 109 PHE D O 1
ATOM 4190 N N . ASP D 1 110 ? -37.060 -58.678 31.958 1.00 12.23 110 ASP D N 1
ATOM 4191 C CA . ASP D 1 110 ? -37.461 -57.462 32.654 1.00 13.84 110 ASP D CA 1
ATOM 4192 C C . ASP D 1 110 ? -37.696 -56.296 31.727 1.00 15.98 110 ASP D C 1
ATOM 4193 O O . ASP D 1 110 ? -38.386 -55.341 32.103 1.00 12.85 110 ASP D O 1
ATOM 4198 N N . VAL D 1 111 ? -37.115 -56.361 30.528 1.00 13.27 111 VAL D N 1
ATOM 4199 C CA . VAL D 1 111 ? -37.370 -55.345 29.485 1.00 15.47 111 VAL D CA 1
ATOM 4200 C C . VAL D 1 111 ? -37.660 -56.011 28.127 1.00 14.08 111 VAL D C 1
ATOM 4201 O O . VAL D 1 111 ? -36.867 -56.846 27.656 1.00 14.50 111 VAL D O 1
ATOM 4205 N N . TRP D 1 112 ? -38.796 -55.668 27.519 1.00 10.51 112 TRP D N 1
ATOM 4206 C CA . TRP D 1 112 ? -39.195 -56.244 26.229 1.00 9.79 112 TRP D CA 1
ATOM 4207 C C . TRP D 1 112 ? -39.114 -55.205 25.122 1.00 15.11 112 TRP D C 1
ATOM 4208 O O . TRP D 1 112 ? -39.099 -54.011 25.395 1.00 10.67 112 TRP D O 1
ATOM 4219 N N . GLY D 1 113 ? -39.103 -55.653 23.862 1.00 21.93 113 GLY D N 1
ATOM 4220 C CA . GLY D 1 113 ? -39.178 -54.732 22.740 1.00 10.99 113 GLY D CA 1
ATOM 4221 C C . GLY D 1 113 ? -40.646 -54.443 22.474 1.00 17.12 113 GLY D C 1
ATOM 4222 O O . GLY D 1 113 ? -41.502 -55.122 23.032 1.00 14.40 113 GLY D O 1
ATOM 4223 N N . ALA D 1 114 ? -40.952 -53.464 21.619 1.00 16.23 114 ALA D N 1
ATOM 4224 C CA . ALA D 1 114 ? -42.349 -53.129 21.332 1.00 19.50 114 ALA D CA 1
ATOM 4225 C C . ALA D 1 114 ? -43.024 -54.205 20.501 1.00 20.49 114 ALA D C 1
ATOM 4226 O O . ALA D 1 114 ? -44.253 -54.252 20.420 1.00 25.45 114 ALA D O 1
ATOM 4228 N N . GLY D 1 115 ? -42.218 -55.058 19.875 1.00 19.38 115 GLY D N 1
ATOM 4229 C CA . GLY D 1 115 ? -42.750 -56.109 19.029 1.00 21.82 115 GLY D CA 1
ATOM 4230 C C . GLY D 1 115 ? -42.874 -55.717 17.560 1.00 26.14 115 GLY D C 1
ATOM 4231 O O . GLY D 1 115 ? -43.159 -54.559 17.234 1.00 21.57 115 GLY D O 1
ATOM 4232 N N . THR D 1 116 ? -42.650 -56.689 16.677 1.00 20.37 116 THR D N 1
ATOM 4233 C CA . THR D 1 116 ? -42.881 -56.503 15.257 1.00 22.73 116 THR D CA 1
ATOM 4234 C C . THR D 1 116 ? -43.879 -57.542 14.772 1.00 24.11 116 THR D C 1
ATOM 4235 O O . THR D 1 116 ? -43.793 -58.728 15.148 1.00 17.26 116 THR D O 1
ATOM 4239 N N . THR D 1 117 ? -44.844 -57.101 13.963 1.00 19.62 117 THR D N 1
ATOM 4240 C CA . THR D 1 117 ? -45.809 -58.057 13.427 1.00 23.59 117 THR D CA 1
ATOM 4241 C C . THR D 1 117 ? -45.319 -58.689 12.118 1.00 26.20 117 THR D C 1
ATOM 4242 O O . THR D 1 117 ? -44.833 -58.007 11.202 1.00 24.08 117 THR D O 1
ATOM 4246 N N . VAL D 1 118 ? -45.411 -60.012 12.078 1.00 23.98 118 VAL D N 1
ATOM 4247 C CA . VAL D 1 118 ? -45.061 -60.798 10.912 1.00 20.41 118 VAL D CA 1
ATOM 4248 C C . VAL D 1 118 ? -46.325 -61.485 10.402 1.00 23.92 118 VAL D C 1
ATOM 4249 O O . VAL D 1 118 ? -47.078 -62.081 11.186 1.00 25.33 118 VAL D O 1
ATOM 4253 N N . THR D 1 119 ? -46.572 -61.383 9.099 1.00 23.40 119 THR D N 1
ATOM 4254 C CA . THR D 1 119 ? -47.706 -62.054 8.474 1.00 22.89 119 THR D CA 1
ATOM 4255 C C . THR D 1 119 ? -47.198 -63.032 7.401 1.00 29.01 119 THR D C 1
ATOM 4256 O O . THR D 1 119 ? -46.408 -62.651 6.523 1.00 22.98 119 THR D O 1
ATOM 4260 N N . VAL D 1 120 ? -47.633 -64.290 7.494 1.00 24.27 120 VAL D N 1
ATOM 4261 C CA . VAL D 1 120 ? -47.255 -65.314 6.528 1.00 24.53 120 VAL D CA 1
ATOM 4262 C C . VAL D 1 120 ? -48.484 -65.728 5.704 1.00 32.98 120 VAL D C 1
ATOM 4263 O O . VAL D 1 120 ? -49.390 -66.385 6.223 1.00 27.76 120 VAL D O 1
ATOM 4267 N N . SER D 1 121 ? -48.532 -65.318 4.436 1.00 31.26 121 SER D N 1
ATOM 4268 C CA . SER D 1 121 ? -49.567 -65.807 3.516 1.00 33.38 121 SER D CA 1
ATOM 4269 C C . SER D 1 121 ? -49.137 -65.698 2.054 1.00 32.34 121 SER D C 1
ATOM 4270 O O . SER D 1 121 ? -48.203 -64.959 1.718 1.00 29.82 121 SER D O 1
ATOM 4273 N N . SER D 1 122 ? -49.802 -66.457 1.190 1.00 36.79 122 SER D N 1
ATOM 4274 C CA . SER D 1 122 ? -49.467 -66.441 -0.239 1.00 44.06 122 SER D CA 1
ATOM 4275 C C . SER D 1 122 ? -50.296 -65.420 -1.022 1.00 36.96 122 SER D C 1
ATOM 4276 O O . SER D 1 122 ? -50.080 -65.223 -2.216 1.00 42.93 122 SER D O 1
ATOM 4279 N N . ALA D 1 123 ? -51.217 -64.758 -0.325 1.00 32.46 123 ALA D N 1
ATOM 4280 C CA . ALA D 1 123 ? -52.105 -63.761 -0.920 1.00 32.55 123 ALA D CA 1
ATOM 4281 C C . ALA D 1 123 ? -51.316 -62.541 -1.376 1.00 41.34 123 ALA D C 1
ATOM 4282 O O . ALA D 1 123 ? -50.276 -62.215 -0.788 1.00 41.46 123 ALA D O 1
ATOM 4284 N N . LYS D 1 124 ? -51.793 -61.860 -2.417 1.00 41.46 124 LYS D N 1
ATOM 4285 C CA . LYS D 1 124 ? -51.151 -60.605 -2.812 1.00 39.21 124 LYS D CA 1
ATOM 4286 C C . LYS D 1 124 ? -52.067 -59.423 -2.571 1.00 34.90 124 LYS D C 1
ATOM 4287 O O . LYS D 1 124 ? -53.272 -59.598 -2.393 1.00 34.16 124 LYS D O 1
ATOM 4293 N N . THR D 1 125 ? -51.474 -58.230 -2.534 1.00 30.87 125 THR D N 1
ATOM 4294 C CA . THR D 1 125 ? -52.204 -56.989 -2.311 1.00 30.14 125 THR D CA 1
ATOM 4295 C C . THR D 1 125 ? -53.517 -56.959 -3.086 1.00 36.53 125 THR D C 1
ATOM 4296 O O . THR D 1 125 ? -53.523 -56.859 -4.311 1.00 45.26 125 THR D O 1
ATOM 4300 N N . THR D 1 126 ? -54.621 -57.101 -2.362 1.00 32.44 126 THR D N 1
ATOM 4301 C CA . THR D 1 126 ? -55.941 -56.919 -2.923 1.00 29.95 126 THR D CA 1
ATOM 4302 C C . THR D 1 126 ? -56.604 -55.763 -2.190 1.00 37.67 126 THR D C 1
ATOM 4303 O O . THR D 1 126 ? -56.638 -55.744 -0.956 1.00 38.98 126 THR D O 1
ATOM 4307 N N . PRO D 1 127 ? -57.133 -54.788 -2.945 1.00 40.15 127 PRO D N 1
ATOM 4308 C CA . PRO D 1 127 ? -57.917 -53.692 -2.359 1.00 38.70 127 PRO D CA 1
ATOM 4309 C C . PRO D 1 127 ? -59.255 -54.238 -1.860 1.00 36.43 127 PRO D C 1
ATOM 4310 O O . PRO D 1 127 ? -59.629 -55.330 -2.274 1.00 37.93 127 PRO D O 1
ATOM 4314 N N . PRO D 1 128 ? -59.954 -53.507 -0.977 1.00 36.79 128 PRO D N 1
ATOM 4315 C CA . PRO D 1 128 ? -61.251 -53.980 -0.473 1.00 42.78 128 PRO D CA 1
ATOM 4316 C C . PRO D 1 128 ? -62.458 -53.547 -1.320 1.00 45.11 128 PRO D C 1
ATOM 4317 O O . PRO D 1 128 ? -62.438 -52.467 -1.917 1.00 32.84 128 PRO D O 1
ATOM 4321 N N . SER D 1 129 ? -63.503 -54.375 -1.335 1.00 43.72 129 SER D N 1
ATOM 4322 C CA . SER D 1 129 ? -64.788 -53.992 -1.919 1.00 47.90 129 SER D CA 1
ATOM 4323 C C . SER D 1 129 ? -65.717 -53.502 -0.814 1.00 47.87 129 SER D C 1
ATOM 4324 O O . SER D 1 129 ? -66.210 -54.295 -0.012 1.00 52.92 129 SER D O 1
ATOM 4327 N N . VAL D 1 130 ? -65.954 -52.198 -0.767 1.00 45.35 130 VAL D N 1
ATOM 4328 C CA . VAL D 1 130 ? -66.821 -51.612 0.253 1.00 48.35 130 VAL D CA 1
ATOM 4329 C C . VAL D 1 130 ? -68.310 -51.660 -0.119 1.00 56.20 130 VAL D C 1
ATOM 4330 O O . VAL D 1 130 ? -68.779 -50.884 -0.957 1.00 59.76 130 VAL D O 1
ATOM 4334 N N . TYR D 1 131 ? -69.043 -52.573 0.512 1.00 53.10 131 TYR D N 1
ATOM 4335 C CA . TYR D 1 131 ? -70.483 -52.694 0.314 1.00 52.29 131 TYR D CA 1
ATOM 4336 C C . TYR D 1 131 ? -71.227 -52.018 1.469 1.00 56.56 131 TYR D C 1
ATOM 4337 O O . TYR D 1 131 ? -70.847 -52.183 2.631 1.00 59.56 131 TYR D O 1
ATOM 4346 N N . PRO D 1 132 ? -72.296 -51.259 1.163 1.00 62.29 132 PRO D N 1
ATOM 4347 C CA . PRO D 1 132 ? -73.059 -50.568 2.215 1.00 56.73 132 PRO D CA 1
ATOM 4348 C C . PRO D 1 132 ? -74.089 -51.469 2.893 1.00 52.80 132 PRO D C 1
ATOM 4349 O O . PRO D 1 132 ? -74.579 -52.419 2.287 1.00 53.91 132 PRO D O 1
ATOM 4353 N N . LEU D 1 133 ? -74.402 -51.177 4.150 1.00 59.77 133 LEU D N 1
ATOM 4354 C CA . LEU D 1 133 ? -75.460 -51.898 4.854 1.00 60.63 133 LEU D CA 1
ATOM 4355 C C . LEU D 1 133 ? -76.543 -50.921 5.321 1.00 58.04 133 LEU D C 1
ATOM 4356 O O . LEU D 1 133 ? -76.274 -50.007 6.113 1.00 52.62 133 LEU D O 1
ATOM 4361 N N . ALA D 1 134 ? -77.761 -51.108 4.815 1.00 61.60 134 ALA D N 1
ATOM 4362 C CA . ALA D 1 134 ? -78.892 -50.264 5.205 1.00 54.98 134 ALA D CA 1
ATOM 4363 C C . ALA D 1 134 ? -80.056 -51.121 5.691 1.00 56.47 134 ALA D C 1
ATOM 4364 O O . ALA D 1 134 ? -80.240 -52.250 5.216 1.00 51.77 134 ALA D O 1
ATOM 4366 N N . PRO D 1 135 ? -80.839 -50.588 6.652 1.00 60.83 135 PRO D N 1
ATOM 4367 C CA . PRO D 1 135 ? -82.030 -51.262 7.194 1.00 52.44 135 PRO D CA 1
ATOM 4368 C C . PRO D 1 135 ? -83.032 -51.633 6.104 1.00 53.90 135 PRO D C 1
ATOM 4369 O O . PRO D 1 135 ? -83.167 -50.857 5.157 1.00 55.11 135 PRO D O 1
ATOM 4373 N N . MET D 1 144 ? -83.257 -43.517 16.969 1.00 72.40 144 MET D N 1
ATOM 4374 C CA . MET D 1 144 ? -81.920 -44.064 16.738 1.00 72.60 144 MET D CA 1
ATOM 4375 C C . MET D 1 144 ? -81.915 -45.189 15.702 1.00 70.31 144 MET D C 1
ATOM 4376 O O . MET D 1 144 ? -82.599 -46.199 15.871 1.00 68.22 144 MET D O 1
ATOM 4381 N N . VAL D 1 145 ? -81.147 -45.010 14.628 1.00 71.93 145 VAL D N 1
ATOM 4382 C CA . VAL D 1 145 ? -80.891 -46.101 13.683 1.00 69.61 145 VAL D CA 1
ATOM 4383 C C . VAL D 1 145 ? -79.399 -46.413 13.551 1.00 67.94 145 VAL D C 1
ATOM 4384 O O . VAL D 1 145 ? -78.536 -45.568 13.825 1.00 61.63 145 VAL D O 1
ATOM 4388 N N . THR D 1 146 ? -79.104 -47.639 13.135 1.00 67.08 146 THR D N 1
ATOM 4389 C CA . THR D 1 146 ? -77.725 -48.058 12.938 1.00 66.72 146 THR D CA 1
ATOM 4390 C C . THR D 1 146 ? -77.462 -48.499 11.491 1.00 61.77 146 THR D C 1
ATOM 4391 O O . THR D 1 146 ? -78.190 -49.327 10.934 1.00 52.23 146 THR D O 1
ATOM 4395 N N . LEU D 1 147 ? -76.419 -47.913 10.900 1.00 63.93 147 LEU D N 1
ATOM 4396 C CA . LEU D 1 147 ? -76.007 -48.183 9.522 1.00 62.05 147 LEU D CA 1
ATOM 4397 C C . LEU D 1 147 ? -74.656 -48.904 9.483 1.00 61.12 147 LEU D C 1
ATOM 4398 O O . LEU D 1 147 ? -73.858 -48.781 10.417 1.00 64.41 147 LEU D O 1
ATOM 4403 N N . GLY D 1 148 ? -74.392 -49.643 8.404 1.00 55.78 148 GLY D N 1
ATOM 4404 C CA . GLY D 1 148 ? -73.224 -50.507 8.351 1.00 53.82 148 GLY D CA 1
ATOM 4405 C C . GLY D 1 148 ? -72.378 -50.446 7.093 1.00 57.38 148 GLY D C 1
ATOM 4406 O O . GLY D 1 148 ? -72.888 -50.265 5.987 1.00 59.92 148 GLY D O 1
ATOM 4407 N N . CYS D 1 149 ? -71.071 -50.613 7.272 1.00 61.65 149 CYS D N 1
ATOM 4408 C CA . CYS D 1 149 ? -70.113 -50.589 6.170 1.00 55.62 149 CYS D CA 1
ATOM 4409 C C . CYS D 1 149 ? -69.418 -51.937 6.080 1.00 50.39 149 CYS D C 1
ATOM 4410 O O . CYS D 1 149 ? -68.655 -52.296 6.970 1.00 54.65 149 CYS D O 1
ATOM 4413 N N . LEU D 1 150 ? -69.679 -52.688 5.018 1.00 49.03 150 LEU D N 1
ATOM 4414 C CA . LEU D 1 150 ? -69.039 -53.990 4.841 1.00 48.48 150 LEU D CA 1
ATOM 4415 C C . LEU D 1 150 ? -67.738 -53.893 4.027 1.00 51.17 150 LEU D C 1
ATOM 4416 O O . LEU D 1 150 ? -67.764 -53.615 2.828 1.00 48.59 150 LEU D O 1
ATOM 4421 N N . VAL D 1 151 ? -66.604 -54.116 4.691 1.00 52.90 151 VAL D N 1
ATOM 4422 C CA . VAL D 1 151 ? -65.288 -54.045 4.046 1.00 42.27 151 VAL D CA 1
ATOM 4423 C C . VAL D 1 151 ? -64.731 -55.453 3.806 1.00 42.18 151 VAL D C 1
ATOM 4424 O O . VAL D 1 151 ? -64.310 -56.131 4.742 1.00 44.19 151 VAL D O 1
ATOM 4428 N N . LYS D 1 152 ? -64.721 -55.883 2.543 1.00 48.38 152 LYS D N 1
ATOM 4429 C CA . LYS D 1 152 ? -64.537 -57.300 2.209 1.00 43.23 152 LYS D CA 1
ATOM 4430 C C . LYS D 1 152 ? -63.433 -57.593 1.184 1.00 42.39 152 LYS D C 1
ATOM 4431 O O . LYS D 1 152 ? -63.178 -56.801 0.275 1.00 45.57 152 LYS D O 1
ATOM 4437 N N . GLY D 1 153 ? -62.775 -58.736 1.359 1.00 41.05 153 GLY D N 1
ATOM 4438 C CA . GLY D 1 153 ? -61.796 -59.234 0.409 1.00 37.62 153 GLY D CA 1
ATOM 4439 C C . GLY D 1 153 ? -60.482 -58.485 0.258 1.00 40.08 153 GLY D C 1
ATOM 4440 O O . GLY D 1 153 ? -59.959 -58.422 -0.849 1.00 43.96 153 GLY D O 1
ATOM 4441 N N . TYR D 1 154 ? -59.920 -57.943 1.337 1.00 35.24 154 TYR D N 1
ATOM 4442 C CA . TYR D 1 154 ? -58.651 -57.231 1.199 1.00 34.86 154 TYR D CA 1
ATOM 4443 C C . TYR D 1 154 ? -57.455 -57.972 1.787 1.00 38.27 154 TYR D C 1
ATOM 4444 O O . TYR D 1 154 ? -57.608 -58.891 2.603 1.00 36.15 154 TYR D O 1
ATOM 4453 N N . PHE D 1 155 ? -56.270 -57.564 1.333 1.00 31.32 155 PHE D N 1
ATOM 4454 C CA . PHE D 1 155 ? -54.999 -57.993 1.898 1.00 34.85 155 PHE D CA 1
ATOM 4455 C C . PHE D 1 155 ? -53.950 -56.941 1.550 1.00 31.79 155 PHE D C 1
ATOM 4456 O O . PHE D 1 155 ? -54.038 -56.318 0.506 1.00 33.42 155 PHE D O 1
ATOM 4464 N N . PRO D 1 156 ? -52.994 -56.683 2.458 1.00 36.25 156 PRO D N 1
ATOM 4465 C CA . PRO D 1 156 ? -52.960 -57.165 3.843 1.00 34.24 156 PRO D CA 1
ATOM 4466 C C . PRO D 1 156 ? -53.664 -56.168 4.755 1.00 31.59 156 PRO D C 1
ATOM 4467 O O . PRO D 1 156 ? -54.268 -55.207 4.271 1.00 27.98 156 PRO D O 1
ATOM 4471 N N . GLU D 1 157 ? -53.572 -56.405 6.061 1.00 29.81 157 GLU D N 1
ATOM 4472 C CA . GLU D 1 157 ? -53.957 -55.425 7.063 1.00 29.21 157 GLU D CA 1
ATOM 4473 C C . GLU D 1 157 ? -52.912 -54.307 7.062 1.00 24.14 157 GLU D C 1
ATOM 4474 O O . GLU D 1 157 ? -51.755 -54.546 6.723 1.00 29.05 157 GLU D O 1
ATOM 4480 N N . PRO D 1 158 ? -53.296 -53.082 7.460 1.00 27.26 158 PRO D N 1
ATOM 4481 C CA . PRO D 1 158 ? -54.589 -52.710 8.028 1.00 33.02 158 PRO D CA 1
ATOM 4482 C C . PRO D 1 158 ? -55.470 -51.931 7.061 1.00 36.07 158 PRO D C 1
ATOM 4483 O O . PRO D 1 158 ? -55.029 -51.424 6.029 1.00 33.70 158 PRO D O 1
ATOM 4487 N N . VAL D 1 159 ? -56.729 -51.813 7.450 1.00 37.46 159 VAL D N 1
ATOM 4488 C CA . VAL D 1 159 ? -57.664 -50.935 6.792 1.00 40.62 159 VAL D CA 1
ATOM 4489 C C . VAL D 1 159 ? -58.072 -49.839 7.783 1.00 40.85 159 VAL D C 1
ATOM 4490 O O . VAL D 1 159 ? -58.149 -50.087 8.984 1.00 45.55 159 VAL D O 1
ATOM 4494 N N . THR D 1 160 ? -58.277 -48.621 7.286 1.00 39.49 160 THR D N 1
ATOM 4495 C CA . THR D 1 160 ? -58.733 -47.503 8.113 1.00 40.50 160 THR D CA 1
ATOM 4496 C C . THR D 1 160 ? -60.174 -47.117 7.753 1.00 45.93 160 THR D C 1
ATOM 4497 O O . THR D 1 160 ? -60.454 -46.704 6.625 1.00 48.55 160 THR D O 1
ATOM 4501 N N . VAL D 1 161 ? -61.090 -47.257 8.705 1.00 40.81 161 VAL D N 1
ATOM 4502 C CA . VAL D 1 161 ? -62.495 -46.935 8.466 1.00 40.69 161 VAL D CA 1
ATOM 4503 C C . VAL D 1 161 ? -62.916 -45.705 9.257 1.00 42.07 161 VAL D C 1
ATOM 4504 O O . VAL D 1 161 ? -62.565 -45.553 10.420 1.00 54.91 161 VAL D O 1
ATOM 4508 N N . THR D 1 162 ? -63.646 -44.809 8.611 1.00 51.64 162 THR D N 1
ATOM 4509 C CA . THR D 1 162 ? -64.084 -43.582 9.258 1.00 54.12 162 THR D CA 1
ATOM 4510 C C . THR D 1 162 ? -65.428 -43.199 8.647 1.00 54.27 162 THR D C 1
ATOM 4511 O O . THR D 1 162 ? -65.817 -43.754 7.623 1.00 57.03 162 THR D O 1
ATOM 4515 N N . TRP D 1 163 ? -66.160 -42.290 9.284 1.00 59.49 163 TRP D N 1
ATOM 4516 C CA . TRP D 1 163 ? -67.473 -41.893 8.772 1.00 58.61 163 TRP D CA 1
ATOM 4517 C C . TRP D 1 163 ? -67.568 -40.382 8.698 1.00 64.90 163 TRP D C 1
ATOM 4518 O O . TRP D 1 163 ? -67.172 -39.682 9.644 1.00 63.38 163 TRP D O 1
ATOM 4529 N N . ASN D 1 164 ? -68.107 -39.888 7.584 1.00 61.96 164 ASN D N 1
ATOM 4530 C CA . ASN D 1 164 ? -68.160 -38.454 7.330 1.00 64.87 164 ASN D CA 1
ATOM 4531 C C . ASN D 1 164 ? -66.787 -37.817 7.499 1.00 66.22 164 ASN D C 1
ATOM 4532 O O . ASN D 1 164 ? -66.670 -36.722 8.054 1.00 67.73 164 ASN D O 1
ATOM 4537 N N . SER D 1 165 ? -65.757 -38.534 7.050 1.00 66.52 165 SER D N 1
ATOM 4538 C CA . SER D 1 165 ? -64.372 -38.067 7.103 1.00 65.02 165 SER D CA 1
ATOM 4539 C C . SER D 1 165 ? -63.890 -37.708 8.515 1.00 61.07 165 SER D C 1
ATOM 4540 O O . SER D 1 165 ? -63.002 -36.873 8.679 1.00 60.21 165 SER D O 1
ATOM 4543 N N . GLY D 1 166 ? -64.479 -38.338 9.528 1.00 64.77 166 GLY D N 1
ATOM 4544 C CA . GLY D 1 166 ? -64.044 -38.142 10.902 1.00 66.33 166 GLY D CA 1
ATOM 4545 C C . GLY D 1 166 ? -64.789 -37.063 11.668 1.00 73.08 166 GLY D C 1
ATOM 4546 O O . GLY D 1 166 ? -64.305 -36.562 12.688 1.00 67.73 166 GLY D O 1
ATOM 4547 N N . SER D 1 167 ? -65.969 -36.697 11.176 1.00 77.91 167 SER D N 1
ATOM 4548 C CA . SER D 1 167 ? -66.811 -35.721 11.859 1.00 78.37 167 SER D CA 1
ATOM 4549 C C . SER D 1 167 ? -67.852 -36.472 12.690 1.00 78.65 167 SER D C 1
ATOM 4550 O O . SER D 1 167 ? -68.366 -35.965 13.691 1.00 75.19 167 SER D O 1
ATOM 4553 N N . LEU D 1 168 ? -68.134 -37.699 12.259 1.00 73.23 168 LEU D N 1
ATOM 4554 C CA . LEU D 1 168 ? -69.108 -38.570 12.898 1.00 67.21 168 LEU D CA 1
ATOM 4555 C C . LEU D 1 168 ? -68.382 -39.610 13.749 1.00 70.40 168 LEU D C 1
ATOM 4556 O O . LEU D 1 168 ? -68.139 -40.729 13.290 1.00 68.34 168 LEU D O 1
ATOM 4561 N N . SER D 1 169 ? -68.070 -39.251 14.992 1.00 67.18 169 SER D N 1
ATOM 4562 C CA . SER D 1 169 ? -67.177 -40.056 15.827 1.00 67.46 169 SER D CA 1
ATOM 4563 C C . SER D 1 169 ? -67.856 -41.019 16.809 1.00 68.71 169 SER D C 1
ATOM 4564 O O . SER D 1 169 ? -67.562 -42.212 16.806 1.00 68.00 169 SER D O 1
ATOM 4567 N N . SER D 1 170 ? -68.743 -40.512 17.661 1.00 66.59 170 SER D N 1
ATOM 4568 C CA . SER D 1 170 ? -69.373 -41.367 18.670 1.00 67.89 170 SER D CA 1
ATOM 4569 C C . SER D 1 170 ? -70.452 -42.239 18.047 1.00 60.21 170 SER D C 1
ATOM 4570 O O . SER D 1 170 ? -70.988 -41.912 16.993 1.00 62.01 170 SER D O 1
ATOM 4573 N N . GLY D 1 171 ? -70.762 -43.355 18.698 1.00 57.08 171 GLY D N 1
ATOM 4574 C CA . GLY D 1 171 ? -71.705 -44.311 18.147 1.00 58.98 171 GLY D CA 1
ATOM 4575 C C . GLY D 1 171 ? -71.053 -45.142 17.060 1.00 58.99 171 GLY D C 1
ATOM 4576 O O . GLY D 1 171 ? -71.723 -45.884 16.334 1.00 55.88 171 GLY D O 1
ATOM 4577 N N . VAL D 1 172 ? -69.733 -45.010 16.952 1.00 58.62 172 VAL D N 1
ATOM 4578 C CA . VAL D 1 172 ? -68.956 -45.752 15.966 1.00 57.74 172 VAL D CA 1
ATOM 4579 C C . VAL D 1 172 ? -68.060 -46.771 16.647 1.00 54.41 172 VAL D C 1
ATOM 4580 O O . VAL D 1 172 ? -67.284 -46.425 17.543 1.00 50.38 172 VAL D O 1
ATOM 4584 N N . HIS D 1 173 ? -68.176 -48.026 16.225 1.00 50.02 173 HIS D N 1
ATOM 4585 C CA . HIS D 1 173 ? -67.139 -49.009 16.515 1.00 52.39 173 HIS D CA 1
ATOM 4586 C C . HIS D 1 173 ? -66.868 -49.878 15.288 1.00 53.33 173 HIS D C 1
ATOM 4587 O O . HIS D 1 173 ? -67.794 -50.268 14.562 1.00 51.60 173 HIS D O 1
ATOM 4594 N N . THR D 1 174 ? -65.590 -50.153 15.042 1.00 49.42 174 THR D N 1
ATOM 4595 C CA . THR D 1 174 ? -65.199 -51.000 13.924 1.00 45.46 174 THR D CA 1
ATOM 4596 C C . THR D 1 174 ? -64.823 -52.368 14.449 1.00 39.47 174 THR D C 1
ATOM 4597 O O . THR D 1 174 ? -63.992 -52.490 15.338 1.00 49.46 174 THR D O 1
ATOM 4601 N N . PHE D 1 175 ? -65.444 -53.399 13.903 1.00 39.31 175 PHE D N 1
ATOM 4602 C CA . PHE D 1 175 ? -65.143 -54.760 14.305 1.00 41.35 175 PHE D CA 1
ATOM 4603 C C . PHE D 1 175 ? -63.765 -55.222 13.818 1.00 46.37 175 PHE D C 1
ATOM 4604 O O . PHE D 1 175 ? -63.316 -54.819 12.743 1.00 42.79 175 PHE D O 1
ATOM 4612 N N . PRO D 1 176 ? -63.074 -56.036 14.642 1.00 49.91 176 PRO D N 1
ATOM 4613 C CA . PRO D 1 176 ? -61.778 -56.645 14.305 1.00 43.63 176 PRO D CA 1
ATOM 4614 C C . PRO D 1 176 ? -61.833 -57.384 12.979 1.00 40.67 176 PRO D C 1
ATOM 4615 O O . PRO D 1 176 ? -62.829 -58.053 12.714 1.00 41.16 176 PRO D O 1
ATOM 4619 N N . ALA D 1 177 ? -60.784 -57.285 12.166 1.00 35.12 177 ALA D N 1
ATOM 4620 C CA . ALA D 1 177 ? -60.797 -57.953 10.873 1.00 39.89 177 ALA D CA 1
ATOM 4621 C C . ALA D 1 177 ? -60.693 -59.450 11.069 1.00 32.94 177 ALA D C 1
ATOM 4622 O O . ALA D 1 177 ? -60.077 -59.907 12.016 1.00 33.89 177 ALA D O 1
ATOM 4624 N N . VAL D 1 178 ? -61.294 -60.208 10.160 1.00 34.51 178 VAL D N 1
ATOM 4625 C CA . VAL D 1 178 ? -61.273 -61.666 10.218 1.00 35.02 178 VAL D CA 1
ATOM 4626 C C . VAL D 1 178 ? -60.877 -62.265 8.845 1.00 44.06 178 VAL D C 1
ATOM 4627 O O . VAL D 1 178 ? -61.209 -61.714 7.786 1.00 38.53 178 VAL D O 1
ATOM 4631 N N . LEU D 1 179 ? -60.146 -63.376 8.870 1.00 38.61 179 LEU D N 1
ATOM 4632 C CA . LEU D 1 179 ? -59.572 -63.951 7.661 1.00 36.02 179 LEU D CA 1
ATOM 4633 C C . LEU D 1 179 ? -60.511 -64.985 7.035 1.00 47.91 179 LEU D C 1
ATOM 4634 O O . LEU D 1 179 ? -60.977 -65.902 7.708 1.00 46.91 179 LEU D O 1
ATOM 4639 N N . GLN D 1 180 ? -60.779 -64.827 5.739 1.00 52.18 180 GLN D N 1
ATOM 4640 C CA . GLN D 1 180 ? -61.693 -65.698 4.998 1.00 54.99 180 GLN D CA 1
ATOM 4641 C C . GLN D 1 180 ? -61.066 -66.051 3.656 1.00 52.17 180 GLN D C 1
ATOM 4642 O O . GLN D 1 180 ? -60.959 -65.188 2.779 1.00 53.32 180 GLN D O 1
ATOM 4648 N N . SER D 1 181 ? -60.653 -67.309 3.503 1.00 50.28 181 SER D N 1
ATOM 4649 C CA . SER D 1 181 ? -59.937 -67.751 2.305 1.00 52.74 181 SER D CA 1
ATOM 4650 C C . SER D 1 181 ? -58.733 -66.854 2.007 1.00 48.78 181 SER D C 1
ATOM 4651 O O . SER D 1 181 ? -58.601 -66.340 0.895 1.00 51.94 181 SER D O 1
ATOM 4654 N N . ASP D 1 182 ? -57.879 -66.660 3.012 1.00 45.95 182 ASP D N 1
ATOM 4655 C CA . ASP D 1 182 ? -56.675 -65.823 2.902 1.00 43.96 182 ASP D CA 1
ATOM 4656 C C . ASP D 1 182 ? -56.948 -64.324 2.719 1.00 37.03 182 ASP D C 1
ATOM 4657 O O . ASP D 1 182 ? -56.022 -63.548 2.482 1.00 30.22 182 ASP D O 1
ATOM 4662 N N . LEU D 1 183 ? -58.205 -63.916 2.853 1.00 39.06 183 LEU D N 1
ATOM 4663 C CA . LEU D 1 183 ? -58.564 -62.508 2.699 1.00 39.43 183 LEU D CA 1
ATOM 4664 C C . LEU D 1 183 ? -59.245 -61.916 3.937 1.00 38.69 183 LEU D C 1
ATOM 4665 O O . LEU D 1 183 ? -60.042 -62.579 4.597 1.00 39.88 183 LEU D O 1
ATOM 4670 N N . TYR D 1 184 ? -58.944 -60.656 4.231 1.00 32.40 184 TYR D N 1
ATOM 4671 C CA . TYR D 1 184 ? -59.490 -60.008 5.411 1.00 40.76 184 TYR D CA 1
ATOM 4672 C C . TYR D 1 184 ? -60.847 -59.373 5.148 1.00 42.97 184 TYR D C 1
ATOM 4673 O O . TYR D 1 184 ? -61.028 -58.673 4.153 1.00 42.37 184 TYR D O 1
ATOM 4682 N N . THR D 1 185 ? -61.793 -59.624 6.052 1.00 45.08 185 THR D N 1
ATOM 4683 C CA . THR D 1 185 ? -63.109 -58.988 6.001 1.00 46.55 185 THR D CA 1
ATOM 4684 C C . THR D 1 185 ? -63.423 -58.308 7.335 1.00 43.60 185 THR D C 1
ATOM 4685 O O . THR D 1 185 ? -63.031 -58.787 8.396 1.00 45.64 185 THR D O 1
ATOM 4689 N N . LEU D 1 186 ? -64.145 -57.197 7.277 1.00 46.94 186 LEU D N 1
ATOM 4690 C CA . LEU D 1 186 ? -64.342 -56.346 8.440 1.00 49.13 186 LEU D CA 1
ATOM 4691 C C . LEU D 1 186 ? -65.602 -55.499 8.254 1.00 49.71 186 LEU D C 1
ATOM 4692 O O . LEU D 1 186 ? -66.028 -55.246 7.128 1.00 52.34 186 LEU D O 1
ATOM 4697 N N . SER D 1 187 ? -66.200 -55.068 9.355 1.00 51.89 187 SER D N 1
ATOM 4698 C CA . SER D 1 187 ? -67.385 -54.222 9.296 1.00 44.46 187 SER D CA 1
ATOM 4699 C C . SER D 1 187 ? -67.254 -53.070 10.272 1.00 46.56 187 SER D C 1
ATOM 4700 O O . SER D 1 187 ? -66.611 -53.206 11.312 1.00 49.30 187 SER D O 1
ATOM 4703 N N . SER D 1 188 ? -67.852 -51.934 9.933 1.00 44.72 188 SER D N 1
ATOM 4704 C CA . SER D 1 188 ? -67.957 -50.824 10.866 1.00 42.06 188 SER D CA 1
ATOM 4705 C C . SER D 1 188 ? -69.427 -50.509 11.153 1.00 52.83 188 SER D C 1
ATOM 4706 O O . SER D 1 188 ? -70.292 -50.694 10.295 1.00 50.12 188 SER D O 1
ATOM 4709 N N . SER D 1 189 ? -69.695 -50.047 12.373 1.00 51.63 189 SER D N 1
ATOM 4710 C CA . SER D 1 189 ? -71.040 -49.675 12.803 1.00 52.59 189 SER D CA 1
ATOM 4711 C C . SER D 1 189 ? -71.124 -48.180 13.034 1.00 50.78 189 SER D C 1
ATOM 4712 O O . SER D 1 189 ? -70.184 -47.563 13.538 1.00 51.63 189 SER D O 1
ATOM 4715 N N . VAL D 1 190 ? -72.254 -47.595 12.663 1.00 52.62 190 VAL D N 1
ATOM 4716 C CA . VAL D 1 190 ? -72.485 -46.184 12.934 1.00 52.77 190 VAL D CA 1
ATOM 4717 C C . VAL D 1 190 ? -73.917 -46.006 13.435 1.00 56.31 190 VAL D C 1
ATOM 4718 O O . VAL D 1 190 ? -74.863 -46.592 12.901 1.00 51.93 190 VAL D O 1
ATOM 4722 N N . THR D 1 191 ? -74.068 -45.234 14.502 1.00 64.73 191 THR D N 1
ATOM 4723 C CA . THR D 1 191 ? -75.383 -45.040 15.095 1.00 64.75 191 THR D CA 1
ATOM 4724 C C . THR D 1 191 ? -75.805 -43.574 15.018 1.00 65.04 191 THR D C 1
ATOM 4725 O O . THR D 1 191 ? -75.148 -42.684 15.571 1.00 59.98 191 THR D O 1
ATOM 4729 N N . VAL D 1 192 ? -76.893 -43.343 14.288 1.00 67.03 192 VAL D N 1
ATOM 4730 C CA . VAL D 1 192 ? -77.430 -42.005 14.081 1.00 73.80 192 VAL D CA 1
ATOM 4731 C C . VAL D 1 192 ? -78.872 -41.959 14.572 1.00 71.60 192 VAL D C 1
ATOM 4732 O O . VAL D 1 192 ? -79.569 -42.976 14.557 1.00 71.07 192 VAL D O 1
ATOM 4734 N N . PRO D 1 193 ? -79.330 -40.777 15.012 1.00 70.53 193 PRO D N 1
ATOM 4735 C CA . PRO D 1 193 ? -80.748 -40.646 15.366 1.00 72.81 193 PRO D CA 1
ATOM 4736 C C . PRO D 1 193 ? -81.626 -40.891 14.142 1.00 75.26 193 PRO D C 1
ATOM 4737 O O . PRO D 1 193 ? -81.119 -40.877 13.019 1.00 81.04 193 PRO D O 1
ATOM 4741 N N . SER D 1 194 ? -82.920 -41.120 14.342 1.00 75.13 194 SER D N 1
ATOM 4742 C CA . SER D 1 194 ? -83.816 -41.324 13.208 1.00 78.07 194 SER D CA 1
ATOM 4743 C C . SER D 1 194 ? -84.001 -39.997 12.463 1.00 82.84 194 SER D C 1
ATOM 4744 O O . SER D 1 194 ? -84.398 -39.966 11.294 1.00 79.42 194 SER D O 1
ATOM 4747 N N . SER D 1 195 ? -83.680 -38.906 13.154 1.00 87.25 195 SER D N 1
ATOM 4748 C CA . SER D 1 195 ? -83.790 -37.561 12.595 1.00 84.53 195 SER D CA 1
ATOM 4749 C C . SER D 1 195 ? -82.876 -37.289 11.380 1.00 84.18 195 SER D C 1
ATOM 4750 O O . SER D 1 195 ? -83.389 -37.135 10.271 1.00 84.88 195 SER D O 1
ATOM 4753 N N . PRO D 1 196 ? -81.531 -37.261 11.569 1.00 87.64 196 PRO D N 1
ATOM 4754 C CA . PRO D 1 196 ? -80.643 -36.737 10.518 1.00 87.94 196 PRO D CA 1
ATOM 4755 C C . PRO D 1 196 ? -80.267 -37.774 9.453 1.00 78.82 196 PRO D C 1
ATOM 4756 O O . PRO D 1 196 ? -79.165 -37.723 8.905 1.00 77.14 196 PRO D O 1
ATOM 4760 N N . ARG D 1 197 ? -81.176 -38.700 9.171 1.00 72.79 197 ARG D N 1
ATOM 4761 C CA . ARG D 1 197 ? -80.951 -39.727 8.170 1.00 74.74 197 ARG D CA 1
ATOM 4762 C C . ARG D 1 197 ? -82.315 -40.250 7.730 1.00 78.62 197 ARG D C 1
ATOM 4763 O O . ARG D 1 197 ? -83.122 -40.660 8.569 1.00 81.12 197 ARG D O 1
ATOM 4771 N N . PRO D 1 198 ? -82.593 -40.213 6.414 1.00 77.19 198 PRO D N 1
ATOM 4772 C CA . PRO D 1 198 ? -81.728 -39.681 5.346 1.00 77.40 198 PRO D CA 1
ATOM 4773 C C . PRO D 1 198 ? -81.703 -38.148 5.230 1.00 79.03 198 PRO D C 1
ATOM 4774 O O . PRO D 1 198 ? -81.314 -37.635 4.180 1.00 69.51 198 PRO D O 1
ATOM 4778 N N . SER D 1 199 ? -82.099 -37.441 6.288 1.00 80.84 199 SER D N 1
ATOM 4779 C CA . SER D 1 199 ? -82.076 -35.975 6.300 1.00 83.36 199 SER D CA 1
ATOM 4780 C C . SER D 1 199 ? -80.690 -35.420 5.990 1.00 81.02 199 SER D C 1
ATOM 4781 O O . SER D 1 199 ? -80.545 -34.480 5.208 1.00 80.92 199 SER D O 1
ATOM 4784 N N . GLU D 1 200 ? -79.676 -35.997 6.624 1.00 79.49 200 GLU D N 1
ATOM 4785 C CA . GLU D 1 200 ? -78.299 -35.622 6.344 1.00 79.72 200 GLU D CA 1
ATOM 4786 C C . GLU D 1 200 ? -77.631 -36.700 5.495 1.00 81.06 200 GLU D C 1
ATOM 4787 O O . GLU D 1 200 ? -78.303 -37.479 4.810 1.00 80.86 200 GLU D O 1
ATOM 4789 N N . THR D 1 201 ? -76.306 -36.744 5.547 1.00 80.18 201 THR D N 1
ATOM 4790 C CA . THR D 1 201 ? -75.548 -37.668 4.716 1.00 78.56 201 THR D CA 1
ATOM 4791 C C . THR D 1 201 ? -74.704 -38.643 5.541 1.00 74.11 201 THR D C 1
ATOM 4792 O O . THR D 1 201 ? -74.000 -38.245 6.477 1.00 70.17 201 THR D O 1
ATOM 4796 N N . VAL D 1 202 ? -74.793 -39.925 5.197 1.00 70.52 202 VAL D N 1
ATOM 4797 C CA . VAL D 1 202 ? -73.975 -40.948 5.842 1.00 71.18 202 VAL D CA 1
ATOM 4798 C C . VAL D 1 202 ? -72.997 -41.581 4.853 1.00 67.75 202 VAL D C 1
ATOM 4799 O O . VAL D 1 202 ? -73.378 -42.369 3.974 1.00 60.55 202 VAL D O 1
ATOM 4803 N N . THR D 1 203 ? -71.731 -41.206 5.005 1.00 67.06 203 THR D N 1
ATOM 4804 C CA . THR D 1 203 ? -70.664 -41.694 4.145 1.00 71.34 203 THR D CA 1
ATOM 4805 C C . THR D 1 203 ? -69.501 -42.282 4.963 1.00 67.73 203 THR D C 1
ATOM 4806 O O . THR D 1 203 ? -68.926 -41.609 5.833 1.00 58.82 203 THR D O 1
ATOM 4810 N N . CYS D 1 204 ? -69.178 -43.547 4.696 1.00 61.85 204 CYS D N 1
ATOM 4811 C CA . CYS D 1 204 ? -67.997 -44.162 5.295 1.00 64.81 204 CYS D CA 1
ATOM 4812 C C . CYS D 1 204 ? -66.793 -44.085 4.359 1.00 63.75 204 CYS D C 1
ATOM 4813 O O . CYS D 1 204 ? -66.931 -44.207 3.143 1.00 60.49 204 CYS D O 1
ATOM 4816 N N . ASN D 1 205 ? -65.619 -43.868 4.947 1.00 58.71 205 ASN D N 1
ATOM 4817 C CA . ASN D 1 205 ? -64.371 -43.791 4.203 1.00 49.20 205 ASN D CA 1
ATOM 4818 C C . ASN D 1 205 ? -63.401 -44.919 4.559 1.00 49.92 205 ASN D C 1
ATOM 4819 O O . ASN D 1 205 ? -62.731 -44.883 5.598 1.00 52.79 205 ASN D O 1
ATOM 4824 N N . VAL D 1 206 ? -63.326 -45.916 3.687 1.00 42.02 206 VAL D N 1
ATOM 4825 C CA . VAL D 1 206 ? -62.391 -47.015 3.851 1.00 40.80 206 VAL D CA 1
ATOM 4826 C C . VAL D 1 206 ? -61.076 -46.714 3.147 1.00 43.81 206 VAL D C 1
ATOM 4827 O O . VAL D 1 206 ? -61.053 -46.537 1.930 1.00 44.67 206 VAL D O 1
ATOM 4831 N N . ALA D 1 207 ? -59.985 -46.646 3.911 1.00 39.13 207 ALA D N 1
ATOM 4832 C CA . ALA D 1 207 ? -58.664 -46.399 3.335 1.00 36.98 207 ALA D CA 1
ATOM 4833 C C . ALA D 1 207 ? -57.762 -47.637 3.444 1.00 39.48 207 ALA D C 1
ATOM 4834 O O . ALA D 1 207 ? -57.705 -48.281 4.494 1.00 35.97 207 ALA D O 1
ATOM 4836 N N . HIS D 1 208 ? -57.074 -47.975 2.352 1.00 37.35 208 HIS D N 1
ATOM 4837 C CA . HIS D 1 208 ? -56.193 -49.142 2.330 1.00 33.86 208 HIS D CA 1
ATOM 4838 C C . HIS D 1 208 ? -54.816 -48.765 1.778 1.00 37.66 208 HIS D C 1
ATOM 4839 O O . HIS D 1 208 ? -54.553 -48.911 0.573 1.00 30.56 208 HIS D O 1
ATOM 4846 N N . PRO D 1 209 ? -53.926 -48.297 2.676 1.00 35.16 209 PRO D N 1
ATOM 4847 C CA . PRO D 1 209 ? -52.624 -47.695 2.353 1.00 31.07 209 PRO D CA 1
ATOM 4848 C C . PRO D 1 209 ? -51.761 -48.605 1.485 1.00 31.53 209 PRO D C 1
ATOM 4849 O O . PRO D 1 209 ? -51.110 -48.123 0.555 1.00 33.62 209 PRO D O 1
ATOM 4853 N N . ALA D 1 210 ? -51.770 -49.900 1.794 1.00 27.98 210 ALA D N 1
ATOM 4854 C CA . ALA D 1 210 ? -51.021 -50.904 1.045 1.00 30.42 210 ALA D CA 1
ATOM 4855 C C . ALA D 1 210 ? -51.316 -50.881 -0.454 1.00 35.52 210 ALA D C 1
ATOM 4856 O O . ALA D 1 210 ? -50.396 -50.944 -1.264 1.00 36.20 210 ALA D O 1
ATOM 4858 N N . SER D 1 211 ? -52.595 -50.809 -0.819 1.00 37.00 211 SER D N 1
ATOM 4859 C CA . SER D 1 211 ? -52.978 -50.739 -2.233 1.00 35.87 211 SER D CA 1
ATOM 4860 C C . SER D 1 211 ? -53.206 -49.306 -2.692 1.00 30.20 211 SER D C 1
ATOM 4861 O O . SER D 1 211 ? -53.641 -49.078 -3.813 1.00 42.75 211 SER D O 1
ATOM 4864 N N . SER D 1 212 ? -52.920 -48.346 -1.821 1.00 35.48 212 SER D N 1
ATOM 4865 C CA . SER D 1 212 ? -53.082 -46.929 -2.148 1.00 41.17 212 SER D CA 1
ATOM 4866 C C . SER D 1 212 ? -54.486 -46.580 -2.662 1.00 42.83 212 SER D C 1
ATOM 4867 O O . SER D 1 212 ? -54.635 -45.807 -3.626 1.00 39.34 212 SER D O 1
ATOM 4870 N N . THR D 1 213 ? -55.506 -47.153 -2.024 1.00 37.68 213 THR D N 1
ATOM 4871 C CA . THR D 1 213 ? -56.889 -46.855 -2.386 1.00 42.51 213 THR D CA 1
ATOM 4872 C C . THR D 1 213 ? -57.642 -46.187 -1.246 1.00 39.71 213 THR D C 1
ATOM 4873 O O . THR D 1 213 ? -57.388 -46.460 -0.066 1.00 40.21 213 THR D O 1
ATOM 4877 N N . LYS D 1 214 ? -58.560 -45.299 -1.620 1.00 46.16 214 LYS D N 1
ATOM 4878 C CA . LYS D 1 214 ? -59.542 -44.721 -0.703 1.00 43.88 214 LYS D CA 1
ATOM 4879 C C . LYS D 1 214 ? -60.905 -44.843 -1.357 1.00 46.31 214 LYS D C 1
ATOM 4880 O O . LYS D 1 214 ? -61.110 -44.357 -2.470 1.00 49.43 214 LYS D O 1
ATOM 4886 N N . VAL D 1 215 ? -61.829 -45.504 -0.669 1.00 50.33 215 VAL D N 1
ATOM 4887 C CA . VAL D 1 215 ? -63.174 -45.728 -1.184 1.00 43.46 215 VAL D CA 1
ATOM 4888 C C . VAL D 1 215 ? -64.215 -45.031 -0.321 1.00 53.08 215 VAL D C 1
ATOM 4889 O O . VAL D 1 215 ? -64.120 -45.029 0.908 1.00 49.32 215 VAL D O 1
ATOM 4893 N N . ASP D 1 216 ? -65.203 -44.422 -0.962 1.00 53.05 216 ASP D N 1
ATOM 4894 C CA . ASP D 1 216 ? -66.339 -43.874 -0.234 1.00 59.23 216 ASP D CA 1
ATOM 4895 C C . ASP D 1 216 ? -67.617 -44.595 -0.659 1.00 56.02 216 ASP D C 1
ATOM 4896 O O . ASP D 1 216 ? -67.810 -44.900 -1.835 1.00 58.27 216 ASP D O 1
ATOM 4901 N N . LYS D 1 217 ? -68.463 -44.912 0.311 1.00 56.44 217 LYS D N 1
ATOM 4902 C CA . LYS D 1 217 ? -69.786 -45.439 0.021 1.00 52.55 217 LYS D CA 1
ATOM 4903 C C . LYS D 1 217 ? -70.769 -44.525 0.716 1.00 61.29 217 LYS D C 1
ATOM 4904 O O . LYS D 1 217 ? -70.420 -43.864 1.699 1.00 66.89 217 LYS D O 1
ATOM 4906 N N . LYS D 1 218 ? -71.988 -44.459 0.196 1.00 58.05 218 LYS D N 1
ATOM 4907 C CA . LYS D 1 218 ? -73.036 -43.684 0.846 1.00 56.98 218 LYS D CA 1
ATOM 4908 C C . LYS D 1 218 ? -74.107 -44.641 1.335 1.00 61.12 218 LYS D C 1
ATOM 4909 O O . LYS D 1 218 ? -74.537 -45.527 0.594 1.00 60.12 218 LYS D O 1
ATOM 4911 N N . ILE D 1 219 ? -74.527 -44.490 2.586 1.00 62.72 219 ILE D N 1
ATOM 4912 C CA . ILE D 1 219 ? -75.675 -45.255 3.048 1.00 64.25 219 ILE D CA 1
ATOM 4913 C C . ILE D 1 219 ? -76.907 -44.725 2.308 1.00 67.80 219 ILE D C 1
ATOM 4914 O O . ILE D 1 219 ? -77.410 -43.634 2.603 1.00 63.52 219 ILE D O 1
ATOM 4916 N N . ALA D 1 220 ? -77.363 -45.496 1.322 1.00 69.76 220 ALA D N 1
ATOM 4917 C CA . ALA D 1 220 ? -78.500 -45.109 0.495 1.00 68.13 220 ALA D CA 1
ATOM 4918 C C . ALA D 1 220 ? -79.725 -45.977 0.776 1.00 69.76 220 ALA D C 1
ATOM 4919 O O . ALA D 1 220 ? -79.790 -47.126 0.325 1.00 67.48 220 ALA D O 1
ATOM 4921 N N . ALA D 1 221 ? -80.663 -45.404 1.535 1.00 67.17 221 ALA D N 1
ATOM 4922 C CA . ALA D 1 221 ? -82.005 -45.946 1.807 1.00 59.18 221 ALA D CA 1
ATOM 4923 C C . ALA D 1 221 ? -82.277 -47.411 1.438 1.00 53.92 221 ALA D C 1
ATOM 4924 O O . ALA D 1 221 ? -82.475 -47.743 0.268 1.00 57.74 221 ALA D O 1
ATOM 4926 N N . ASP E 2 1 ? -44.465 -82.442 28.977 1.00 41.39 1 ASP E N 1
ATOM 4927 C CA . ASP E 2 1 ? -43.479 -81.362 29.038 1.00 39.75 1 ASP E CA 1
ATOM 4928 C C . ASP E 2 1 ? -43.957 -80.607 30.254 1.00 31.66 1 ASP E C 1
ATOM 4929 O O . ASP E 2 1 ? -44.970 -81.020 30.809 1.00 46.44 1 ASP E O 1
ATOM 4931 N N . ILE E 2 2 ? -43.315 -79.518 30.692 1.00 23.72 2 ILE E N 1
ATOM 4932 C CA . ILE E 2 2 ? -43.941 -78.761 31.816 1.00 26.19 2 ILE E CA 1
ATOM 4933 C C . ILE E 2 2 ? -44.866 -77.642 31.373 1.00 23.45 2 ILE E C 1
ATOM 4934 O O . ILE E 2 2 ? -44.405 -76.579 30.950 1.00 23.79 2 ILE E O 1
ATOM 4939 N N . GLN E 2 3 ? -46.170 -77.868 31.501 1.00 25.65 3 GLN E N 1
ATOM 4940 C CA . GLN E 2 3 ? -47.161 -76.907 31.027 1.00 23.75 3 GLN E CA 1
ATOM 4941 C C . GLN E 2 3 ? -47.735 -76.099 32.181 1.00 25.81 3 GLN E C 1
ATOM 4942 O O . GLN E 2 3 ? -47.799 -76.582 33.315 1.00 24.89 3 GLN E O 1
ATOM 4948 N N . MET E 2 4 ? -48.164 -74.873 31.882 1.00 27.34 4 MET E N 1
ATOM 4949 C CA . MET E 2 4 ? -48.837 -74.021 32.853 1.00 21.82 4 MET E CA 1
ATOM 4950 C C . MET E 2 4 ? -50.317 -73.882 32.518 1.00 24.02 4 MET E C 1
ATOM 4951 O O . MET E 2 4 ? -50.687 -73.423 31.428 1.00 25.65 4 MET E O 1
ATOM 4956 N N . THR E 2 5 ? -51.166 -74.271 33.462 1.00 25.63 5 THR E N 1
ATOM 4957 C CA . THR E 2 5 ? -52.611 -74.130 33.304 1.00 23.38 5 THR E CA 1
ATOM 4958 C C . THR E 2 5 ? -53.082 -72.963 34.169 1.00 23.52 5 THR E C 1
ATOM 4959 O O . THR E 2 5 ? -52.958 -72.997 35.388 1.00 25.64 5 THR E O 1
ATOM 4963 N N . GLN E 2 6 ? -53.626 -71.934 33.532 1.00 23.16 6 GLN E N 1
ATOM 4964 C CA . GLN E 2 6 ? -53.939 -70.692 34.223 1.00 23.25 6 GLN E CA 1
ATOM 4965 C C . GLN E 2 6 ? -55.460 -70.497 34.262 1.00 24.28 6 GLN E C 1
ATOM 4966 O O . GLN E 2 6 ? -56.144 -70.728 33.268 1.00 22.19 6 GLN E O 1
ATOM 4972 N N . SER E 2 7 ? -55.993 -70.087 35.408 1.00 22.19 7 SER E N 1
ATOM 4973 C CA . SER E 2 7 ? -57.435 -69.874 35.526 1.00 23.40 7 SER E CA 1
ATOM 4974 C C . SER E 2 7 ? -57.744 -68.701 36.444 1.00 23.01 7 SER E C 1
ATOM 4975 O O . SER E 2 7 ? -56.953 -68.375 37.332 1.00 20.95 7 SER E O 1
ATOM 4978 N N . PRO E 2 8 ? -58.880 -68.032 36.220 1.00 21.75 8 PRO E N 1
ATOM 4979 C CA . PRO E 2 8 ? -59.818 -68.271 35.128 1.00 25.37 8 PRO E CA 1
ATOM 4980 C C . PRO E 2 8 ? -59.320 -67.563 33.861 1.00 28.79 8 PRO E C 1
ATOM 4981 O O . PRO E 2 8 ? -58.432 -66.709 33.950 1.00 26.33 8 PRO E O 1
ATOM 4985 N N . ALA E 2 9 ? -59.879 -67.907 32.708 1.00 23.41 9 ALA E N 1
ATOM 4986 C CA . ALA E 2 9 ? -59.494 -67.251 31.463 1.00 27.57 9 ALA E CA 1
ATOM 4987 C C . ALA E 2 9 ? -59.997 -65.812 31.448 1.00 26.56 9 ALA E C 1
ATOM 4988 O O . ALA E 2 9 ? -59.362 -64.920 30.891 1.00 23.00 9 ALA E O 1
ATOM 4990 N N . SER E 2 10 ? -61.159 -65.596 32.046 1.00 24.43 10 SER E N 1
ATOM 4991 C CA . SER E 2 10 ? -61.748 -64.268 32.072 1.00 28.23 10 SER E CA 1
ATOM 4992 C C . SER E 2 10 ? -62.244 -63.961 33.477 1.00 30.18 10 SER E C 1
ATOM 4993 O O . SER E 2 10 ? -62.577 -64.869 34.244 1.00 29.62 10 SER E O 1
ATOM 4996 N N . LEU E 2 11 ? -62.288 -62.675 33.803 1.00 26.80 11 LEU E N 1
ATOM 4997 C CA . LEU E 2 11 ? -62.570 -62.244 35.160 1.00 26.54 11 LEU E CA 1
ATOM 4998 C C . LEU E 2 11 ? -63.080 -60.814 35.100 1.00 31.66 11 LEU E C 1
ATOM 4999 O O . LEU E 2 11 ? -62.500 -59.958 34.416 1.00 30.87 11 LEU E O 1
ATOM 5004 N N . SER E 2 12 ? -64.164 -60.553 35.820 1.00 27.42 12 SER E N 1
ATOM 5005 C CA . SER E 2 12 ? -64.739 -59.224 35.861 1.00 23.95 12 SER E CA 1
ATOM 5006 C C . SER E 2 12 ? -64.688 -58.687 37.290 1.00 27.22 12 SER E C 1
ATOM 5007 O O . SER E 2 12 ? -64.875 -59.438 38.241 1.00 26.46 12 SER E O 1
ATOM 5010 N N . ALA E 2 13 ? -64.417 -57.396 37.453 1.00 27.13 13 ALA E N 1
ATOM 5011 C CA . ALA E 2 13 ? -64.303 -56.818 38.795 1.00 22.43 13 ALA E CA 1
ATOM 5012 C C . ALA E 2 13 ? -64.448 -55.314 38.724 1.00 24.79 13 ALA E C 1
ATOM 5013 O O . ALA E 2 13 ? -64.364 -54.744 37.645 1.00 21.98 13 ALA E O 1
ATOM 5015 N N . SER E 2 14 ? -64.672 -54.675 39.869 1.00 23.69 14 SER E N 1
ATOM 5016 C CA . SER E 2 14 ? -64.792 -53.220 39.923 1.00 22.91 14 SER E CA 1
ATOM 5017 C C . SER E 2 14 ? -63.601 -52.627 40.641 1.00 22.64 14 SER E C 1
ATOM 5018 O O . SER E 2 14 ? -62.925 -53.313 41.413 1.00 23.64 14 SER E O 1
ATOM 5021 N N . VAL E 2 15 ? -63.374 -51.339 40.407 1.00 16.41 15 VAL E N 1
ATOM 5022 C CA . VAL E 2 15 ? -62.301 -50.615 41.063 1.00 20.14 15 VAL E CA 1
ATOM 5023 C C . VAL E 2 15 ? -62.449 -50.746 42.578 1.00 22.88 15 VAL E C 1
ATOM 5024 O O . VAL E 2 15 ? -63.548 -50.585 43.111 1.00 26.00 15 VAL E O 1
ATOM 5028 N N . GLY E 2 16 ? -61.353 -51.059 43.265 1.00 21.34 16 GLY E N 1
ATOM 5029 C CA . GLY E 2 16 ? -61.371 -51.199 44.713 1.00 20.88 16 GLY E CA 1
ATOM 5030 C C . GLY E 2 16 ? -61.525 -52.645 45.153 1.00 21.12 16 GLY E C 1
ATOM 5031 O O . GLY E 2 16 ? -61.231 -52.981 46.296 1.00 22.36 16 GLY E O 1
ATOM 5032 N N . GLU E 2 17 ? -61.981 -53.503 44.245 1.00 18.80 17 GLU E N 1
ATOM 5033 C CA . GLU E 2 17 ? -62.119 -54.917 44.558 1.00 21.88 17 GLU E CA 1
ATOM 5034 C C . GLU E 2 17 ? -60.779 -55.655 44.543 1.00 22.78 17 GLU E C 1
ATOM 5035 O O . GLU E 2 17 ? -59.713 -55.083 44.250 1.00 19.75 17 GLU E O 1
ATOM 5041 N N . THR E 2 18 ? -60.850 -56.931 44.888 1.00 18.89 18 THR E N 1
ATOM 5042 C CA . THR E 2 18 ? -59.681 -57.778 45.003 1.00 20.35 18 THR E CA 1
ATOM 5043 C C . THR E 2 18 ? -59.936 -58.991 44.156 1.00 19.10 18 THR E C 1
ATOM 5044 O O . THR E 2 18 ? -61.062 -59.490 44.110 1.00 21.10 18 THR E O 1
ATOM 5048 N N . VAL E 2 19 ? -58.888 -59.475 43.501 1.00 15.80 19 VAL E N 1
ATOM 5049 C CA . VAL E 2 19 ? -59.042 -60.470 42.474 1.00 13.44 19 VAL E CA 1
ATOM 5050 C C . VAL E 2 19 ? -57.881 -61.454 42.606 1.00 16.28 19 VAL E C 1
ATOM 5051 O O . VAL E 2 19 ? -56.779 -61.079 43.033 1.00 15.57 19 VAL E O 1
ATOM 5055 N N . THR E 2 20 ? -58.132 -62.720 42.302 1.00 14.40 20 THR E N 1
ATOM 5056 C CA . THR E 2 20 ? -57.079 -63.724 42.396 1.00 18.41 20 THR E CA 1
ATOM 5057 C C . THR E 2 20 ? -56.989 -64.518 41.095 1.00 18.80 20 THR E C 1
ATOM 5058 O O . THR E 2 20 ? -58.011 -64.911 40.530 1.00 19.76 20 THR E O 1
ATOM 5062 N N . ILE E 2 21 ? -55.770 -64.716 40.608 1.00 18.40 21 ILE E N 1
ATOM 5063 C CA . ILE E 2 21 ? -55.515 -65.458 39.371 1.00 16.57 21 ILE E CA 1
ATOM 5064 C C . ILE E 2 21 ? -54.610 -66.601 39.775 1.00 18.21 21 ILE E C 1
ATOM 5065 O O . ILE E 2 21 ? -53.724 -66.416 40.619 1.00 15.93 21 ILE E O 1
ATOM 5070 N N . THR E 2 22 ? -54.834 -67.787 39.214 1.00 15.81 22 THR E N 1
ATOM 5071 C CA . THR E 2 22 ? -54.055 -68.947 39.631 1.00 21.62 22 THR E CA 1
ATOM 5072 C C . THR E 2 22 ? -53.326 -69.613 38.468 1.00 22.19 22 THR E C 1
ATOM 5073 O O . THR E 2 22 ? -53.823 -69.635 37.348 1.00 21.08 22 THR E O 1
ATOM 5077 N N . CYS E 2 23 ? -52.157 -70.174 38.751 1.00 20.70 23 CYS E N 1
ATOM 5078 C CA . CYS E 2 23 ? -51.437 -70.958 37.767 1.00 24.97 23 CYS E CA 1
ATOM 5079 C C . CYS E 2 23 ? -51.034 -72.301 38.335 1.00 26.76 23 CYS E C 1
ATOM 5080 O O . CYS E 2 23 ? -50.516 -72.375 39.465 1.00 24.10 23 CYS E O 1
ATOM 5083 N N . ARG E 2 24 ? -51.254 -73.360 37.555 1.00 19.78 24 ARG E N 1
ATOM 5084 C CA . ARG E 2 24 ? -50.779 -74.685 37.954 1.00 25.98 24 ARG E CA 1
ATOM 5085 C C . ARG E 2 24 ? -49.775 -75.256 36.973 1.00 24.54 24 ARG E C 1
ATOM 5086 O O . ARG E 2 24 ? -49.994 -75.258 35.758 1.00 22.26 24 ARG E O 1
ATOM 5094 N N . ALA E 2 25 ? -48.667 -75.743 37.509 1.00 23.97 25 ALA E N 1
ATOM 5095 C CA . ALA E 2 25 ? -47.633 -76.346 36.684 1.00 27.94 25 ALA E CA 1
ATOM 5096 C C . ALA E 2 25 ? -47.820 -77.852 36.707 1.00 31.83 25 ALA E C 1
ATOM 5097 O O . ALA E 2 25 ? -48.164 -78.422 37.748 1.00 29.43 25 ALA E O 1
ATOM 5099 N N . SER E 2 26 ? -47.577 -78.501 35.569 1.00 30.15 26 SER E N 1
ATOM 5100 C CA . SER E 2 26 ? -47.765 -79.951 35.484 1.00 35.34 26 SER E CA 1
ATOM 5101 C C . SER E 2 26 ? -46.675 -80.701 36.251 1.00 38.26 26 SER E C 1
ATOM 5102 O O . SER E 2 26 ? -46.710 -81.928 36.385 1.00 39.07 26 SER E O 1
ATOM 5105 N N . GLY E 2 27 ? -45.717 -79.938 36.762 1.00 33.58 27 GLY E N 1
ATOM 5106 C CA . GLY E 2 27 ? -44.576 -80.479 37.463 1.00 28.96 27 GLY E CA 1
ATOM 5107 C C . GLY E 2 27 ? -44.006 -79.383 38.342 1.00 35.95 27 GLY E C 1
ATOM 5108 O O . GLY E 2 27 ? -44.233 -78.195 38.098 1.00 34.47 27 GLY E O 1
ATOM 5109 N N . ASN E 2 28 ? -43.293 -79.785 39.383 1.00 27.30 28 ASN E N 1
ATOM 5110 C CA . ASN E 2 28 ? -42.659 -78.842 40.287 1.00 32.29 28 ASN E CA 1
ATOM 5111 C C . ASN E 2 28 ? -41.698 -77.894 39.538 1.00 30.17 28 ASN E C 1
ATOM 5112 O O . ASN E 2 28 ? -40.826 -78.340 38.787 1.00 22.91 28 ASN E O 1
ATOM 5117 N N . ILE E 2 29 ? -41.861 -76.589 39.746 1.00 23.82 29 ILE E N 1
ATOM 5118 C CA . ILE E 2 29 ? -41.009 -75.607 39.080 1.00 21.56 29 ILE E CA 1
ATOM 5119 C C . ILE E 2 29 ? -40.155 -74.820 40.077 1.00 25.27 29 ILE E C 1
ATOM 5120 O O . ILE E 2 29 ? -39.415 -73.912 39.688 1.00 24.21 29 ILE E O 1
ATOM 5125 N N . TYR E 2 30 ? -40.284 -75.148 41.363 1.00 23.58 30 TYR E N 1
ATOM 5126 C CA . TYR E 2 30 ? -39.359 -74.657 42.387 1.00 19.43 30 TYR E CA 1
ATOM 5127 C C . TYR E 2 30 ? -39.338 -73.140 42.531 1.00 19.53 30 TYR E C 1
ATOM 5128 O O . TYR E 2 30 ? -38.271 -72.543 42.705 1.00 22.72 30 TYR E O 1
ATOM 5137 N N . ASN E 2 31 ? -40.522 -72.540 42.460 1.00 20.83 31 ASN E N 1
ATOM 5138 C CA . ASN E 2 31 ? -40.719 -71.096 42.587 1.00 19.14 31 ASN E CA 1
ATOM 5139 C C . ASN E 2 31 ? -40.274 -70.252 41.388 1.00 19.73 31 ASN E C 1
ATOM 5140 O O . ASN E 2 31 ? -40.364 -69.016 41.432 1.00 18.41 31 ASN E O 1
ATOM 5145 N N . TYR E 2 32 ? -39.773 -70.884 40.331 1.00 18.92 32 TYR E N 1
ATOM 5146 C CA . TYR E 2 32 ? -39.314 -70.089 39.190 1.00 18.32 32 TYR E CA 1
ATOM 5147 C C . TYR E 2 32 ? -40.476 -69.758 38.284 1.00 15.49 32 TYR E C 1
ATOM 5148 O O . TYR E 2 32 ? -40.647 -70.347 37.218 1.00 18.48 32 TYR E O 1
ATOM 5157 N N . LEU E 2 33 ? -41.291 -68.818 38.750 1.00 15.31 33 LEU E N 1
ATOM 5158 C CA . LEU E 2 33 ? -42.537 -68.451 38.084 1.00 18.20 33 LEU E CA 1
ATOM 5159 C C . LEU E 2 33 ? -42.589 -66.929 38.005 1.00 18.01 33 LEU E C 1
ATOM 5160 O O . LEU E 2 33 ? -42.432 -66.232 39.021 1.00 14.86 33 LEU E O 1
ATOM 5165 N N . ALA E 2 34 ? -42.746 -66.410 36.793 1.00 13.02 34 ALA E N 1
ATOM 5166 C CA . ALA E 2 34 ? -42.874 -64.970 36.621 1.00 14.72 34 ALA E CA 1
ATOM 5167 C C . ALA E 2 34 ? -44.284 -64.648 36.165 1.00 13.31 34 ALA E C 1
ATOM 5168 O O . ALA E 2 34 ? -44.947 -65.479 35.544 1.00 15.18 34 ALA E O 1
ATOM 5170 N N . TRP E 2 35 ? -44.749 -63.452 36.496 1.00 10.98 35 TRP E N 1
ATOM 5171 C CA . TRP E 2 35 ? -46.023 -62.961 35.985 1.00 13.12 35 TRP E CA 1
ATOM 5172 C C . TRP E 2 35 ? -45.766 -61.748 35.115 1.00 14.11 35 TRP E C 1
ATOM 5173 O O . TRP E 2 35 ? -44.887 -60.937 35.439 1.00 16.66 35 TRP E O 1
ATOM 5184 N N . TYR E 2 36 ? -46.513 -61.627 34.016 1.00 12.67 36 TYR E N 1
ATOM 5185 C CA . TYR E 2 36 ? -46.419 -60.466 33.123 1.00 12.32 36 TYR E CA 1
ATOM 5186 C C . TYR E 2 36 ? -47.806 -59.855 32.982 1.00 16.06 36 TYR E C 1
ATOM 5187 O O . TYR E 2 36 ? -48.814 -60.572 32.990 1.00 15.57 36 TYR E O 1
ATOM 5196 N N . GLN E 2 37 ? -47.857 -58.533 32.871 1.00 13.91 37 GLN E N 1
ATOM 5197 C CA . GLN E 2 37 ? -49.103 -57.838 32.612 1.00 14.17 37 GLN E CA 1
ATOM 5198 C C . GLN E 2 37 ? -49.054 -57.358 31.166 1.00 18.18 37 GLN E C 1
ATOM 5199 O O . GLN E 2 37 ? -48.022 -56.834 30.724 1.00 15.74 37 GLN E O 1
ATOM 5205 N N . GLN E 2 38 ? -50.148 -57.528 30.427 1.00 14.11 38 GLN E N 1
ATOM 5206 C CA . GLN E 2 38 ? -50.191 -57.020 29.059 1.00 14.66 38 GLN E CA 1
ATOM 5207 C C . GLN E 2 38 ? -51.453 -56.196 28.830 1.00 14.41 38 GLN E C 1
ATOM 5208 O O . GLN E 2 38 ? -52.574 -56.710 28.889 1.00 16.07 38 GLN E O 1
ATOM 5214 N N . LYS E 2 39 ? -51.278 -54.906 28.585 1.00 13.82 39 LYS E N 1
ATOM 5215 C CA . LYS E 2 39 ? -52.420 -54.080 28.232 1.00 20.08 39 LYS E CA 1
ATOM 5216 C C . LYS E 2 39 ? -52.757 -54.189 26.743 1.00 23.82 39 LYS E C 1
ATOM 5217 O O . LYS E 2 39 ? -51.920 -54.595 25.925 1.00 22.98 39 LYS E O 1
ATOM 5223 N N . GLN E 2 40 ? -53.998 -53.860 26.412 1.00 28.65 40 GLN E N 1
ATOM 5224 C CA . GLN E 2 40 ? -54.525 -54.051 25.062 1.00 28.27 40 GLN E CA 1
ATOM 5225 C C . GLN E 2 40 ? -53.616 -53.474 23.989 1.00 28.77 40 GLN E C 1
ATOM 5226 O O . GLN E 2 40 ? -53.391 -52.261 23.950 1.00 26.68 40 GLN E O 1
ATOM 5232 N N . GLY E 2 41 ? -53.084 -54.349 23.136 1.00 26.79 41 GLY E N 1
ATOM 5233 C CA . GLY E 2 41 ? -52.271 -53.915 22.014 1.00 23.51 41 GLY E CA 1
ATOM 5234 C C . GLY E 2 41 ? -50.819 -53.608 22.323 1.00 27.86 41 GLY E C 1
ATOM 5235 O O . GLY E 2 41 ? -50.089 -53.148 21.437 1.00 31.51 41 GLY E O 1
ATOM 5236 N N . LYS E 2 42 ? -50.378 -53.884 23.551 1.00 24.84 42 LYS E N 1
ATOM 5237 C CA . LYS E 2 42 ? -49.034 -53.482 23.963 1.00 15.19 42 LYS E CA 1
ATOM 5238 C C . LYS E 2 42 ? -48.100 -54.645 24.251 1.00 13.59 42 LYS E C 1
ATOM 5239 O O . LYS E 2 42 ? -48.501 -55.801 24.319 1.00 17.07 42 LYS E O 1
ATOM 5245 N N . SER E 2 43 ? -46.834 -54.313 24.429 1.00 19.39 43 SER E N 1
ATOM 5246 C CA . SER E 2 43 ? -45.816 -55.280 24.817 1.00 20.32 43 SER E CA 1
ATOM 5247 C C . SER E 2 43 ? -45.967 -55.637 26.306 1.00 18.59 43 SER E C 1
ATOM 5248 O O . SER E 2 43 ? -46.235 -54.763 27.119 1.00 16.31 43 SER E O 1
ATOM 5251 N N . PRO E 2 44 ? -45.800 -56.923 26.656 1.00 16.98 44 PRO E N 1
ATOM 5252 C CA . PRO E 2 44 ? -45.972 -57.367 28.042 1.00 13.92 44 PRO E CA 1
ATOM 5253 C C . PRO E 2 44 ? -44.891 -56.773 28.971 1.00 23.92 44 PRO E C 1
ATOM 5254 O O . PRO E 2 44 ? -43.774 -56.490 28.498 1.00 15.53 44 PRO E O 1
ATOM 5258 N N . GLN E 2 45 ? -45.212 -56.594 30.257 1.00 14.83 45 GLN E N 1
ATOM 5259 C CA . GLN E 2 45 ? -44.249 -56.063 31.230 1.00 16.46 45 GLN E CA 1
ATOM 5260 C C . GLN E 2 45 ? -44.124 -56.970 32.461 1.00 15.50 45 GLN E C 1
ATOM 5261 O O . GLN E 2 45 ? -45.111 -57.555 32.916 1.00 15.67 45 GLN E O 1
ATOM 5267 N N . LEU E 2 46 ? -42.914 -57.087 33.001 1.00 14.69 46 LEU E N 1
ATOM 5268 C CA . LEU E 2 46 ? -42.682 -57.958 34.153 1.00 14.35 46 LEU E CA 1
ATOM 5269 C C . LEU E 2 46 ? -43.382 -57.425 35.418 1.00 14.34 46 LEU E C 1
ATOM 5270 O O . LEU E 2 46 ? -43.182 -56.269 35.779 1.00 12.74 46 LEU E O 1
ATOM 5275 N N . LEU E 2 47 ? -44.200 -58.244 36.087 1.00 15.95 47 LEU E N 1
ATOM 5276 C CA . LEU E 2 47 ? -44.779 -57.832 37.383 1.00 14.28 47 LEU E CA 1
ATOM 5277 C C . LEU E 2 47 ? -44.123 -58.514 38.573 1.00 15.54 47 LEU E C 1
ATOM 5278 O O . LEU E 2 47 ? -43.878 -57.883 39.610 1.00 12.39 47 LEU E O 1
ATOM 5283 N N . VAL E 2 48 ? -43.868 -59.816 38.434 1.00 14.53 48 VAL E N 1
ATOM 5284 C CA . VAL E 2 48 ? -43.367 -60.630 39.539 1.00 10.50 48 VAL E CA 1
ATOM 5285 C C . VAL E 2 48 ? -42.371 -61.637 38.986 1.00 13.49 48 VAL E C 1
ATOM 5286 O O . VAL E 2 48 ? -42.567 -62.148 37.888 1.00 10.88 48 VAL E O 1
ATOM 5290 N N . TYR E 2 49 ? -41.300 -61.932 39.720 1.00 14.03 49 TYR E N 1
ATOM 5291 C CA . TYR E 2 49 ? -40.472 -63.084 39.354 1.00 11.91 49 TYR E CA 1
ATOM 5292 C C . TYR E 2 49 ? -40.149 -63.946 40.562 1.00 16.75 49 TYR E C 1
ATOM 5293 O O . TYR E 2 49 ? -40.384 -63.528 41.702 1.00 16.28 49 TYR E O 1
ATOM 5302 N N . ASN E 2 50 ? -39.607 -65.138 40.314 1.00 16.64 50 ASN E N 1
ATOM 5303 C CA . ASN E 2 50 ? -39.384 -66.104 41.383 1.00 13.81 50 ASN E CA 1
ATOM 5304 C C . ASN E 2 50 ? -40.622 -66.279 42.266 1.00 16.51 50 ASN E C 1
ATOM 5305 O O . ASN E 2 50 ? -40.534 -66.224 43.499 1.00 17.02 50 ASN E O 1
ATOM 5310 N N . ALA E 2 51 ? -41.774 -66.456 41.624 1.00 14.32 51 ALA E N 1
ATOM 5311 C CA . ALA E 2 51 ? -43.060 -66.666 42.311 1.00 17.25 51 ALA E CA 1
ATOM 5312 C C . ALA E 2 51 ? -43.585 -65.490 43.157 1.00 16.84 51 ALA E C 1
ATOM 5313 O O . ALA E 2 51 ? -44.788 -65.236 43.169 1.00 15.38 51 ALA E O 1
ATOM 5315 N N . LYS E 2 52 ? -42.708 -64.784 43.873 1.00 15.14 52 LYS E N 1
ATOM 5316 C CA . LYS E 2 52 ? -43.189 -63.852 44.913 1.00 21.11 52 LYS E CA 1
ATOM 5317 C C . LYS E 2 52 ? -42.475 -62.498 45.033 1.00 20.35 52 LYS E C 1
ATOM 5318 O O . LYS E 2 52 ? -42.849 -61.672 45.858 1.00 19.33 52 LYS E O 1
ATOM 5324 N N . THR E 2 53 ? -41.444 -62.271 44.229 1.00 19.19 53 THR E N 1
ATOM 5325 C CA . THR E 2 53 ? -40.706 -61.015 44.305 1.00 16.71 53 THR E CA 1
ATOM 5326 C C . THR E 2 53 ? -41.245 -59.999 43.269 1.00 22.69 53 THR E C 1
ATOM 5327 O O . THR E 2 53 ? -41.120 -60.194 42.069 1.00 16.15 53 THR E O 1
ATOM 5331 N N . LEU E 2 54 ? -41.846 -58.917 43.753 1.00 20.82 54 LEU E N 1
ATOM 5332 C CA . LEU E 2 54 ? -42.313 -57.853 42.879 1.00 19.35 54 LEU E CA 1
ATOM 5333 C C . LEU E 2 54 ? -41.155 -57.227 42.099 1.00 19.23 54 LEU E C 1
ATOM 5334 O O . LEU E 2 54 ? -40.053 -57.074 42.636 1.00 19.09 54 LEU E O 1
ATOM 5339 N N . ALA E 2 55 ? -41.413 -56.864 40.842 1.00 14.98 55 ALA E N 1
ATOM 5340 C CA . ALA E 2 55 ? -40.431 -56.192 40.001 1.00 18.61 55 ALA E CA 1
ATOM 5341 C C . ALA E 2 55 ? -40.436 -54.697 40.315 1.00 16.03 55 ALA E C 1
ATOM 5342 O O . ALA E 2 55 ? -41.372 -54.195 40.934 1.00 17.16 55 ALA E O 1
ATOM 5344 N N . ASP E 2 56 ? -39.408 -53.986 39.873 1.00 13.60 56 ASP E N 1
ATOM 5345 C CA . ASP E 2 56 ? -39.412 -52.520 39.938 1.00 19.87 56 ASP E CA 1
ATOM 5346 C C . ASP E 2 56 ? -40.649 -51.935 39.254 1.00 16.64 56 ASP E C 1
ATOM 5347 O O . ASP E 2 56 ? -41.113 -52.467 38.246 1.00 14.84 56 ASP E O 1
ATOM 5352 N N . GLY E 2 57 ? -41.191 -50.856 39.806 1.00 15.40 57 GLY E N 1
ATOM 5353 C CA . GLY E 2 57 ? -42.361 -50.221 39.211 1.00 20.22 57 GLY E CA 1
ATOM 5354 C C . GLY E 2 57 ? -43.698 -50.799 39.653 1.00 17.53 57 GLY E C 1
ATOM 5355 O O . GLY E 2 57 ? -44.756 -50.214 39.400 1.00 20.91 57 GLY E O 1
ATOM 5356 N N . VAL E 2 58 ? -43.655 -51.942 40.327 1.00 16.88 58 VAL E N 1
ATOM 5357 C CA . VAL E 2 58 ? -44.868 -52.639 40.743 1.00 19.96 58 VAL E CA 1
ATOM 5358 C C . VAL E 2 58 ? -45.268 -52.286 42.179 1.00 17.82 58 VAL E C 1
ATOM 5359 O O . VAL E 2 58 ? -44.483 -52.504 43.107 1.00 19.61 58 VAL E O 1
ATOM 5363 N N . PRO E 2 59 ? -46.494 -51.746 42.371 1.00 17.45 59 PRO E N 1
ATOM 5364 C CA . PRO E 2 59 ? -46.967 -51.317 43.703 1.00 18.25 59 PRO E CA 1
ATOM 5365 C C . PRO E 2 59 ? -47.396 -52.471 44.619 1.00 17.64 59 PRO E C 1
ATOM 5366 O O . PRO E 2 59 ? -47.688 -53.578 44.143 1.00 18.93 59 PRO E O 1
ATOM 5370 N N . SER E 2 60 ? -47.477 -52.178 45.919 1.00 23.60 60 SER E N 1
ATOM 5371 C CA . SER E 2 60 ? -47.631 -53.182 46.974 1.00 20.02 60 SER E CA 1
ATOM 5372 C C . SER E 2 60 ? -48.957 -53.929 46.947 1.00 20.59 60 SER E C 1
ATOM 5373 O O . SER E 2 60 ? -49.104 -54.939 47.642 1.00 23.65 60 SER E O 1
ATOM 5376 N N . ARG E 2 61 ? -49.923 -53.448 46.167 1.00 18.61 61 ARG E N 1
ATOM 5377 C CA . ARG E 2 61 ? -51.218 -54.132 46.089 1.00 19.58 61 ARG E CA 1
ATOM 5378 C C . ARG E 2 61 ? -51.183 -55.430 45.259 1.00 18.64 61 ARG E C 1
ATOM 5379 O O . ARG E 2 61 ? -52.160 -56.180 45.240 1.00 15.67 61 ARG E O 1
ATOM 5387 N N . PHE E 2 62 ? -50.067 -55.690 44.580 1.00 14.02 62 PHE E N 1
ATOM 5388 C CA . PHE E 2 62 ? -49.901 -56.952 43.841 1.00 17.81 62 PHE E CA 1
ATOM 5389 C C . PHE E 2 62 ? -49.165 -57.910 44.745 1.00 18.30 62 PHE E C 1
ATOM 5390 O O . PHE E 2 62 ? -48.232 -57.507 45.457 1.00 19.81 62 PHE E O 1
ATOM 5398 N N . SER E 2 63 ? -49.536 -59.183 44.701 1.00 14.68 63 SER E N 1
ATOM 5399 C CA . SER E 2 63 ? -48.949 -60.127 45.648 1.00 20.50 63 SER E CA 1
ATOM 5400 C C . SER E 2 63 ? -48.855 -61.505 45.040 1.00 15.66 63 SER E C 1
ATOM 5401 O O . SER E 2 63 ? -49.880 -62.105 44.731 1.00 22.11 63 SER E O 1
ATO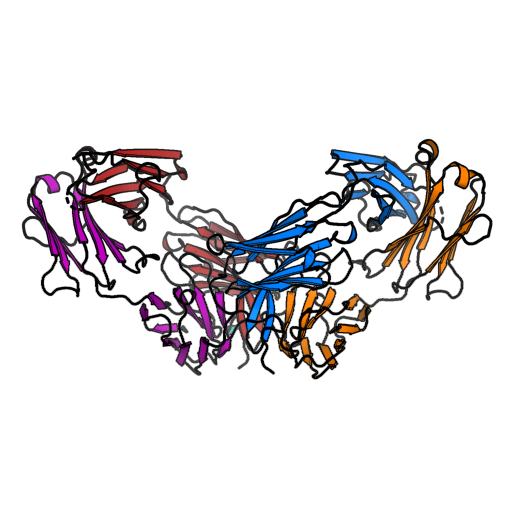M 5404 N N . GLY E 2 64 ? -47.642 -62.021 44.878 1.00 18.12 64 GLY E N 1
ATOM 5405 C CA . GLY E 2 64 ? -47.465 -63.348 44.306 1.00 15.00 64 GLY E CA 1
ATOM 5406 C C . GLY E 2 64 ? -47.145 -64.382 45.366 1.00 19.59 64 GLY E C 1
ATOM 5407 O O . GLY E 2 64 ? -46.419 -64.087 46.321 1.00 21.10 64 GLY E O 1
ATOM 5408 N N . SER E 2 65 ? -47.691 -65.586 45.230 1.00 15.82 65 SER E N 1
ATOM 5409 C CA . SER E 2 65 ? -47.310 -66.659 46.148 1.00 24.01 65 SER E CA 1
ATOM 5410 C C . SER E 2 65 ? -47.447 -68.041 45.538 1.00 20.89 65 SER E C 1
ATOM 5411 O O . SER E 2 65 ? -47.822 -68.178 44.378 1.00 19.86 65 SER E O 1
ATOM 5414 N N . GLY E 2 66 ? -47.114 -69.059 46.327 1.00 25.49 66 GLY E N 1
ATOM 5415 C CA . GLY E 2 66 ? -47.224 -70.438 45.893 1.00 18.97 66 GLY E CA 1
ATOM 5416 C C . GLY E 2 66 ? -45.935 -71.191 46.118 1.00 24.82 66 GLY E C 1
ATOM 5417 O O . GLY E 2 66 ? -44.950 -70.617 46.589 1.00 26.52 66 GLY E O 1
ATOM 5418 N N . SER E 2 67 ? -45.943 -72.480 45.786 1.00 27.93 67 SER E N 1
ATOM 5419 C CA . SER E 2 67 ? -44.740 -73.314 45.812 1.00 26.77 67 SER E CA 1
ATOM 5420 C C . SER E 2 67 ? -45.070 -74.624 45.106 1.00 19.29 67 SER E C 1
ATOM 5421 O O . SER E 2 67 ? -46.225 -74.865 44.773 1.00 20.45 67 SER E O 1
ATOM 5424 N N . GLY E 2 68 ? -44.064 -75.461 44.870 1.00 24.16 68 GLY E N 1
ATOM 5425 C CA . GLY E 2 68 ? -44.263 -76.702 44.129 1.00 23.97 68 GLY E CA 1
ATOM 5426 C C . GLY E 2 68 ? -44.909 -76.457 42.774 1.00 29.88 68 GLY E C 1
ATOM 5427 O O . GLY E 2 68 ? -44.260 -75.958 41.853 1.00 26.56 68 GLY E O 1
ATOM 5428 N N . THR E 2 69 ? -46.195 -76.781 42.643 1.00 24.66 69 THR E N 1
ATOM 5429 C CA . THR E 2 69 ? -46.836 -76.676 41.331 1.00 26.73 69 THR E CA 1
ATOM 5430 C C . THR E 2 69 ? -47.977 -75.667 41.313 1.00 31.56 69 THR E C 1
ATOM 5431 O O . THR E 2 69 ? -48.619 -75.480 40.277 1.00 26.85 69 THR E O 1
ATOM 5435 N N . GLN E 2 70 ? -48.233 -75.027 42.456 1.00 26.37 70 GLN E N 1
ATOM 5436 C CA . GLN E 2 70 ? -49.446 -74.229 42.598 1.00 27.97 70 GLN E CA 1
ATOM 5437 C C . GLN E 2 70 ? -49.115 -72.777 42.945 1.00 24.33 70 GLN E C 1
ATOM 5438 O O . GLN E 2 70 ? -48.392 -72.502 43.906 1.00 24.91 70 GLN E O 1
ATOM 5444 N N . TYR E 2 71 ? -49.614 -71.841 42.149 1.00 20.64 71 TYR E N 1
ATOM 5445 C CA . TYR E 2 71 ? -49.183 -70.458 42.299 1.00 19.08 71 TYR E CA 1
ATOM 5446 C C . TYR E 2 71 ? -50.359 -69.568 42.077 1.00 19.30 71 TYR E C 1
ATOM 5447 O O . TYR E 2 71 ? -51.295 -69.929 41.366 1.00 24.43 71 TYR E O 1
ATOM 5456 N N . SER E 2 72 ? -50.325 -68.399 42.692 1.00 14.54 72 SER E N 1
ATOM 5457 C CA . SER E 2 72 ? -51.361 -67.432 42.411 1.00 21.23 72 SER E CA 1
ATOM 5458 C C . SER E 2 72 ? -50.818 -66.016 42.457 1.00 17.48 72 SER E C 1
ATOM 5459 O O . SER E 2 72 ? -49.795 -65.725 43.086 1.00 16.59 72 SER E O 1
ATOM 5462 N N . LEU E 2 73 ? -51.507 -65.146 41.747 1.00 16.27 73 LEU E N 1
ATOM 5463 C CA . LEU E 2 73 ? -51.209 -63.736 41.773 1.00 18.80 73 LEU E CA 1
ATOM 5464 C C . LEU E 2 73 ? -52.483 -63.100 42.270 1.00 19.44 73 LEU E C 1
ATOM 5465 O O . LEU E 2 73 ? -53.583 -63.407 41.781 1.00 17.33 73 LEU E O 1
ATOM 5470 N N . LYS E 2 74 ? -52.336 -62.202 43.224 1.00 13.86 74 LYS E N 1
ATOM 5471 C CA . LYS E 2 74 ? -53.483 -61.583 43.830 1.00 18.92 74 LYS E CA 1
ATOM 5472 C C . LYS E 2 74 ? -53.353 -60.079 43.707 1.00 18.40 74 LYS E C 1
ATOM 5473 O O . LYS E 2 74 ? -52.291 -59.509 43.980 1.00 20.66 74 LYS E O 1
ATOM 5479 N N . ILE E 2 75 ? -54.429 -59.431 43.288 1.00 18.90 75 ILE E N 1
ATOM 5480 C CA . ILE E 2 75 ? -54.404 -57.988 43.125 1.00 20.40 75 ILE E CA 1
ATOM 5481 C C . ILE E 2 75 ? -55.447 -57.353 44.041 1.00 21.46 75 ILE E C 1
ATOM 5482 O O . ILE E 2 75 ? -56.653 -57.555 43.851 1.00 19.02 75 ILE E O 1
ATOM 5487 N N . ASN E 2 76 ? -54.988 -56.577 45.014 1.00 18.71 76 ASN E N 1
ATOM 5488 C CA . ASN E 2 76 ? -55.895 -55.910 45.957 1.00 25.39 76 ASN E CA 1
ATOM 5489 C C . ASN E 2 76 ? -56.248 -54.502 45.515 1.00 23.98 76 ASN E C 1
ATOM 5490 O O . ASN E 2 76 ? -55.404 -53.796 44.966 1.00 27.78 76 ASN E O 1
ATOM 5495 N N . SER E 2 77 ? -57.487 -54.087 45.750 1.00 25.19 77 SER E N 1
ATOM 5496 C CA . SER E 2 77 ? -57.875 -52.709 45.457 1.00 23.13 77 SER E CA 1
ATOM 5497 C C . SER E 2 77 ? -57.564 -52.289 44.016 1.00 21.73 77 SER E C 1
ATOM 5498 O O . SER E 2 77 ? -56.833 -51.321 43.792 1.00 22.44 77 SER E O 1
ATOM 5501 N N . LEU E 2 78 ? -58.126 -53.015 43.050 1.00 22.66 78 LEU E N 1
ATOM 5502 C CA . LEU E 2 78 ? -57.920 -52.737 41.626 1.00 21.57 78 LEU E CA 1
ATOM 5503 C C . LEU E 2 78 ? -58.046 -51.280 41.260 1.00 22.26 78 LEU E C 1
ATOM 5504 O O . LEU E 2 78 ? -58.969 -50.596 41.703 1.00 24.98 78 LEU E O 1
ATOM 5509 N N . GLN E 2 79 ? -57.111 -50.807 40.446 1.00 23.16 79 GLN E N 1
ATOM 5510 C CA . GLN E 2 79 ? -57.212 -49.478 39.850 1.00 22.50 79 GLN E CA 1
ATOM 5511 C C . GLN E 2 79 ? -57.581 -49.631 38.367 1.00 22.38 79 GLN E C 1
ATOM 5512 O O . GLN E 2 79 ? -57.474 -50.742 37.817 1.00 20.55 79 GLN E O 1
ATOM 5518 N N . PRO E 2 80 ? -58.061 -48.545 37.730 1.00 19.57 80 PRO E N 1
ATOM 5519 C CA . PRO E 2 80 ? -58.380 -48.615 36.294 1.00 20.34 80 PRO E CA 1
ATOM 5520 C C . PRO E 2 80 ? -57.262 -49.193 35.418 1.00 22.99 80 PRO E C 1
ATOM 5521 O O . PRO E 2 80 ? -57.569 -49.976 34.525 1.00 21.67 80 PRO E O 1
ATOM 5525 N N . GLU E 2 81 ? -56.005 -48.849 35.678 1.00 23.52 81 GLU E N 1
ATOM 5526 C CA . GLU E 2 81 ? -54.911 -49.367 34.861 1.00 24.38 81 GLU E CA 1
ATOM 5527 C C . GLU E 2 81 ? -54.503 -50.805 35.192 1.00 24.69 81 GLU E C 1
ATOM 5528 O O . GLU E 2 81 ? -53.611 -51.357 34.560 1.00 24.74 81 GLU E O 1
ATOM 5534 N N . ASP E 2 82 ? -55.150 -51.430 36.165 1.00 24.08 82 ASP E N 1
ATOM 5535 C CA . ASP E 2 82 ? -54.847 -52.836 36.430 1.00 18.75 82 ASP E CA 1
ATOM 5536 C C . ASP E 2 82 ? -55.597 -53.722 35.437 1.00 21.71 82 ASP E C 1
ATOM 5537 O O . ASP E 2 82 ? -55.267 -54.905 35.257 1.00 23.61 82 ASP E O 1
ATOM 5542 N N . PHE E 2 83 ? -56.609 -53.156 34.784 1.00 15.32 83 PHE E N 1
ATOM 5543 C CA . PHE E 2 83 ? -57.363 -53.928 33.795 1.00 25.52 83 PHE E CA 1
ATOM 5544 C C . PHE E 2 83 ? -56.562 -54.213 32.511 1.00 21.86 83 PHE E C 1
ATOM 5545 O O . PHE E 2 83 ? -55.964 -53.317 31.920 1.00 22.32 83 PHE E O 1
ATOM 5553 N N . GLY E 2 84 ? -56.565 -55.470 32.093 1.00 20.87 84 GLY E N 1
ATOM 5554 C CA . GLY E 2 84 ? -55.705 -55.928 31.022 1.00 16.19 84 GLY E CA 1
ATOM 5555 C C . GLY E 2 84 ? -55.539 -57.418 31.193 1.00 18.78 84 GLY E C 1
ATOM 5556 O O . GLY E 2 84 ? -56.321 -58.026 31.923 1.00 22.21 84 GLY E O 1
ATOM 5557 N N . SER E 2 85 ? -54.537 -58.010 30.545 1.00 14.29 85 SER E N 1
ATOM 5558 C CA . SER E 2 85 ? -54.340 -59.454 30.632 1.00 14.61 85 SER E CA 1
ATOM 5559 C C . SER E 2 85 ? -53.101 -59.804 31.442 1.00 13.94 85 SER E C 1
ATOM 5560 O O . SER E 2 85 ? -52.176 -59.001 31.550 1.00 15.09 85 SER E O 1
ATOM 5563 N N . TYR E 2 86 ? -53.070 -61.016 31.982 1.00 11.75 86 TYR E N 1
ATOM 5564 C CA . TYR E 2 86 ? -51.964 -61.447 32.824 1.00 15.22 86 TYR E CA 1
ATOM 5565 C C . TYR E 2 86 ? -51.542 -62.814 32.389 1.00 14.28 86 TYR E C 1
ATOM 5566 O O . TYR E 2 86 ? -52.380 -63.665 32.110 1.00 16.43 86 TYR E O 1
ATOM 5575 N N . PHE E 2 87 ? -50.238 -63.022 32.319 1.00 12.69 87 PHE E N 1
ATOM 5576 C CA . PHE E 2 87 ? -49.722 -64.337 31.993 1.00 15.56 87 PHE E CA 1
ATOM 5577 C C . PHE E 2 87 ? -48.689 -64.709 33.033 1.00 15.70 87 PHE E C 1
ATOM 5578 O O . PHE E 2 87 ? -47.937 -63.842 33.523 1.00 16.39 87 PHE E O 1
ATOM 5586 N N . CYS E 2 88 ? -48.649 -65.993 33.366 1.00 14.11 88 CYS E N 1
ATOM 5587 C CA . CYS E 2 88 ? -47.551 -66.540 34.130 1.00 16.79 88 CYS E CA 1
ATOM 5588 C C . CYS E 2 88 ? -46.637 -67.266 33.152 1.00 16.23 88 CYS E C 1
ATOM 5589 O O . CYS E 2 88 ? -47.052 -67.590 32.025 1.00 15.99 88 CYS E O 1
ATOM 5592 N N . GLN E 2 89 ? -45.402 -67.517 33.585 1.00 13.65 89 GLN E N 1
ATOM 5593 C CA . GLN E 2 89 ? -44.409 -68.226 32.785 1.00 15.39 89 GLN E CA 1
ATOM 5594 C C . GLN E 2 89 ? -43.405 -68.841 33.746 1.00 14.97 89 GLN E C 1
ATOM 5595 O O . GLN E 2 89 ? -43.000 -68.192 34.708 1.00 14.51 89 GLN E O 1
ATOM 5601 N N . HIS E 2 90 ? -42.969 -70.069 33.494 1.00 15.36 90 HIS E N 1
ATOM 5602 C CA . HIS E 2 90 ? -42.015 -70.682 34.410 1.00 15.58 90 HIS E CA 1
ATOM 5603 C C . HIS E 2 90 ? -40.625 -70.664 33.804 1.00 18.13 90 HIS E C 1
ATOM 5604 O O . HIS E 2 90 ? -40.477 -70.639 32.574 1.00 16.76 90 HIS E O 1
ATOM 5611 N N . PHE E 2 91 ? -39.609 -70.693 34.663 1.00 16.08 91 PHE E N 1
ATOM 5612 C CA . PHE E 2 91 ? -38.213 -70.631 34.212 1.00 19.17 91 PHE E CA 1
ATOM 5613 C C . PHE E 2 91 ? -37.437 -71.873 34.609 1.00 19.80 91 PHE E C 1
ATOM 5614 O O . PHE E 2 91 ? -36.207 -71.824 34.773 1.00 20.47 91 PHE E O 1
ATOM 5622 N N . TRP E 2 92 ? -38.162 -72.975 34.783 1.00 18.51 92 TRP E N 1
ATOM 5623 C CA . TRP E 2 92 ? -37.562 -74.261 35.125 1.00 22.11 92 TRP E CA 1
ATOM 5624 C C . TRP E 2 92 ? -37.211 -75.032 33.828 1.00 22.57 92 TRP E C 1
ATOM 5625 O O . TRP E 2 92 ? -36.688 -74.418 32.891 1.00 18.77 92 TRP E O 1
ATOM 5636 N N . ASP E 2 93 ? -37.474 -76.344 33.764 1.00 20.28 93 ASP E N 1
ATOM 5637 C CA . ASP E 2 93 ? -37.068 -77.150 32.595 1.00 23.13 93 ASP E CA 1
ATOM 5638 C C . ASP E 2 93 ? -37.545 -76.553 31.273 1.00 23.94 93 ASP E C 1
ATOM 5639 O O . ASP E 2 93 ? -38.737 -76.268 31.095 1.00 21.86 93 ASP E O 1
ATOM 5644 N N . THR E 2 94 ? -36.619 -76.379 30.338 1.00 22.08 94 THR E N 1
ATOM 5645 C CA . THR E 2 94 ? -36.995 -75.993 28.988 1.00 21.08 94 THR E CA 1
ATOM 5646 C C . THR E 2 94 ? -37.735 -77.174 28.373 1.00 22.90 94 THR E C 1
ATOM 5647 O O . THR E 2 94 ? -37.422 -78.325 28.698 1.00 19.10 94 THR E O 1
ATOM 5651 N N . PRO E 2 95 ? -38.725 -76.902 27.498 1.00 25.02 95 PRO E N 1
ATOM 5652 C CA . PRO E 2 95 ? -39.168 -75.570 27.049 1.00 21.86 95 PRO E CA 1
ATOM 5653 C C . PRO E 2 95 ? -40.009 -74.789 28.062 1.00 22.79 95 PRO E C 1
ATOM 5654 O O . PRO E 2 95 ? -40.962 -75.314 28.648 1.00 21.64 95 PRO E O 1
ATOM 5658 N N . TRP E 2 96 ? -39.644 -73.525 28.250 1.00 21.65 96 TRP E N 1
ATOM 5659 C CA . TRP E 2 96 ? -40.397 -72.623 29.104 1.00 19.15 96 TRP E CA 1
ATOM 5660 C C . TRP E 2 96 ? -41.764 -72.377 28.479 1.00 17.66 96 TRP E C 1
ATOM 5661 O O . TRP E 2 96 ? -41.869 -72.117 27.289 1.00 17.54 96 TRP E O 1
ATOM 5672 N N . THR E 2 97 ? -42.812 -72.439 29.291 1.00 18.84 97 THR E N 1
ATOM 5673 C CA . THR E 2 97 ? -44.159 -72.271 28.776 1.00 18.19 97 THR E CA 1
ATOM 5674 C C . THR E 2 97 ? -44.888 -71.162 29.521 1.00 18.30 97 THR E C 1
ATOM 5675 O O . THR E 2 97 ? -44.566 -70.853 30.683 1.00 18.84 97 THR E O 1
ATOM 5679 N N . PHE E 2 98 ? -45.854 -70.549 28.844 1.00 12.81 98 PHE E N 1
ATOM 5680 C CA . PHE E 2 98 ? -46.670 -69.518 29.440 1.00 16.58 98 PHE E CA 1
ATOM 5681 C C . PHE E 2 98 ? -48.028 -70.107 29.785 1.00 22.04 98 PHE E C 1
ATOM 5682 O O . PHE E 2 98 ? -48.435 -71.108 29.200 1.00 16.50 98 PHE E O 1
ATOM 5690 N N . GLY E 2 99 ? -48.723 -69.498 30.746 1.00 21.99 99 GLY E N 1
ATOM 5691 C CA . GLY E 2 99 ? -50.126 -69.809 30.955 1.00 22.27 99 GLY E CA 1
ATOM 5692 C C . GLY E 2 99 ? -50.916 -69.175 29.824 1.00 22.22 99 GLY E C 1
ATOM 5693 O O . GLY E 2 99 ? -50.404 -68.275 29.145 1.00 24.16 99 GLY E O 1
ATOM 5694 N N . GLY E 2 100 ? -52.158 -69.617 29.623 1.00 23.28 100 GLY E N 1
ATOM 5695 C CA . GLY E 2 100 ? -52.993 -69.103 28.542 1.00 18.33 100 GLY E CA 1
ATOM 5696 C C . GLY E 2 100 ? -53.432 -67.672 28.794 1.00 19.81 100 GLY E C 1
ATOM 5697 O O . GLY E 2 100 ? -54.014 -67.012 27.922 1.00 18.02 100 GLY E O 1
ATOM 5698 N N . GLY E 2 101 ? -53.156 -67.181 29.994 1.00 16.66 101 GLY E N 1
ATOM 5699 C CA . GLY E 2 101 ? -53.544 -65.828 30.332 1.00 18.89 101 GLY E CA 1
ATOM 5700 C C . GLY E 2 101 ? -54.940 -65.651 30.908 1.00 22.41 101 GLY E C 1
ATOM 5701 O O . GLY E 2 101 ? -55.800 -66.549 30.835 1.00 19.98 101 GLY E O 1
ATOM 5702 N N . THR E 2 102 ? -55.163 -64.471 31.477 1.00 16.76 102 THR E N 1
ATOM 5703 C CA . THR E 2 102 ? -56.430 -64.145 32.095 1.00 16.90 102 THR E CA 1
ATOM 5704 C C . THR E 2 102 ? -56.727 -62.712 31.725 1.00 18.61 102 THR E C 1
ATOM 5705 O O . THR E 2 102 ? -55.857 -61.849 31.875 1.00 17.32 102 THR E O 1
ATOM 5709 N N . LYS E 2 103 ? -57.942 -62.447 31.251 1.00 16.34 103 LYS E N 1
ATOM 5710 C CA . LYS E 2 103 ? -58.353 -61.085 30.948 1.00 22.65 103 LYS E CA 1
ATOM 5711 C C . LYS E 2 103 ? -59.093 -60.516 32.141 1.00 24.75 103 LYS E C 1
ATOM 5712 O O . LYS E 2 103 ? -60.094 -61.082 32.590 1.00 25.63 103 LYS E O 1
ATOM 5718 N N . LEU E 2 104 ? -58.595 -59.403 32.662 1.00 20.63 104 LEU E N 1
ATOM 5719 C CA . LEU E 2 104 ? -59.259 -58.748 33.771 1.00 23.93 104 LEU E CA 1
ATOM 5720 C C . LEU E 2 104 ? -60.066 -57.606 33.189 1.00 22.59 104 LEU E C 1
ATOM 5721 O O . LEU E 2 104 ? -59.520 -56.626 32.691 1.00 23.82 104 LEU E O 1
ATOM 5726 N N . GLU E 2 105 ? -61.378 -57.748 33.237 1.00 24.01 105 GLU E N 1
ATOM 5727 C CA . GLU E 2 105 ? -62.245 -56.804 32.576 1.00 25.23 105 GLU E CA 1
ATOM 5728 C C . GLU E 2 105 ? -63.129 -56.061 33.572 1.00 28.42 105 GLU E C 1
ATOM 5729 O O . GLU E 2 105 ? -63.312 -56.506 34.712 1.00 22.78 105 GLU E O 1
ATOM 5735 N N . ILE E 2 106 ? -63.657 -54.920 33.142 1.00 25.26 106 ILE E N 1
ATOM 5736 C CA . ILE E 2 106 ? -64.464 -54.086 34.019 1.00 28.23 106 ILE E CA 1
ATOM 5737 C C . ILE E 2 106 ? -65.910 -54.586 34.157 1.00 32.50 106 ILE E C 1
ATOM 5738 O O . ILE E 2 106 ? -66.585 -54.904 33.169 1.00 30.34 106 ILE E O 1
ATOM 5743 N N . LYS E 2 107 ? -66.361 -54.650 35.404 1.00 32.36 107 LYS E N 1
ATOM 5744 C CA . LYS E 2 107 ? -67.732 -55.003 35.764 1.00 29.81 107 LYS E CA 1
ATOM 5745 C C . LYS E 2 107 ? -68.662 -53.807 35.504 1.00 27.04 107 LYS E C 1
ATOM 5746 O O . LYS E 2 107 ? -68.291 -52.663 35.754 1.00 29.47 107 LYS E O 1
ATOM 5752 N N . ARG E 2 108 ? -69.849 -54.061 34.956 1.00 29.79 108 ARG E N 1
ATOM 5753 C CA . ARG E 2 108 ? -70.869 -53.009 34.819 1.00 30.86 108 ARG E CA 1
ATOM 5754 C C . ARG E 2 108 ? -72.264 -53.621 34.846 1.00 29.56 108 ARG E C 1
ATOM 5755 O O . ARG E 2 108 ? -72.395 -54.837 34.926 1.00 28.39 108 ARG E O 1
ATOM 5763 N N . ALA E 2 109 ? -73.300 -52.781 34.802 1.00 34.70 109 ALA E N 1
ATOM 5764 C CA . ALA E 2 109 ? -74.686 -53.264 34.782 1.00 36.37 109 ALA E CA 1
ATOM 5765 C C . ALA E 2 109 ? -74.941 -54.145 33.563 1.00 41.89 109 ALA E C 1
ATOM 5766 O O . ALA E 2 109 ? -74.321 -53.955 32.512 1.00 36.39 109 ALA E O 1
ATOM 5768 N N . ASP E 2 110 ? -75.844 -55.111 33.701 1.00 40.23 110 ASP E N 1
ATOM 5769 C CA . ASP E 2 110 ? -76.253 -55.919 32.557 1.00 38.77 110 ASP E CA 1
ATOM 5770 C C . ASP E 2 110 ? -76.933 -55.057 31.485 1.00 44.82 110 ASP E C 1
ATOM 5771 O O . ASP E 2 110 ? -77.775 -54.212 31.806 1.00 42.00 110 ASP E O 1
ATOM 5776 N N . ALA E 2 111 ? -76.553 -55.266 30.221 1.00 43.67 111 ALA E N 1
ATOM 5777 C CA . ALA E 2 111 ? -77.099 -54.495 29.095 1.00 45.00 111 ALA E CA 1
ATOM 5778 C C . ALA E 2 111 ? -77.583 -55.400 27.972 1.00 43.56 111 ALA E C 1
ATOM 5779 O O . ALA E 2 111 ? -76.919 -56.380 27.622 1.00 38.01 111 ALA E O 1
ATOM 5781 N N . ALA E 2 112 ? -78.745 -55.063 27.413 1.00 45.99 112 ALA E N 1
ATOM 5782 C CA . ALA E 2 112 ? -79.317 -55.818 26.302 1.00 46.31 112 ALA E CA 1
ATOM 5783 C C . ALA E 2 112 ? -78.675 -55.407 24.978 1.00 37.59 112 ALA E C 1
ATOM 5784 O O . ALA E 2 112 ? -78.450 -54.219 24.730 1.00 41.80 112 ALA E O 1
ATOM 5786 N N . PRO E 2 113 ? -78.376 -56.394 24.125 1.00 36.66 113 PRO E N 1
ATOM 5787 C CA . PRO E 2 113 ? -77.810 -56.117 22.798 1.00 44.23 113 PRO E CA 1
ATOM 5788 C C . PRO E 2 113 ? -78.785 -55.399 21.863 1.00 46.43 113 PRO E C 1
ATOM 5789 O O . PRO E 2 113 ? -79.861 -55.943 21.599 1.00 45.66 113 PRO E O 1
ATOM 5793 N N . THR E 2 114 ? -78.426 -54.203 21.391 1.00 45.98 114 THR E N 1
ATOM 5794 C CA . THR E 2 114 ? -79.166 -53.548 20.305 1.00 44.17 114 THR E CA 1
ATOM 5795 C C . THR E 2 114 ? -78.901 -54.283 18.989 1.00 45.10 114 THR E C 1
ATOM 5796 O O . THR E 2 114 ? -77.804 -54.195 18.442 1.00 48.62 114 THR E O 1
ATOM 5800 N N . VAL E 2 115 ? -79.900 -54.996 18.479 1.00 38.47 115 VAL E N 1
ATOM 5801 C CA . VAL E 2 115 ? -79.718 -55.848 17.302 1.00 47.20 115 VAL E CA 1
ATOM 5802 C C . VAL E 2 115 ? -80.168 -55.188 15.982 1.00 54.01 115 VAL E C 1
ATOM 5803 O O . VAL E 2 115 ? -81.236 -54.572 15.914 1.00 53.77 115 VAL E O 1
ATOM 5807 N N . SER E 2 116 ? -79.330 -55.313 14.951 1.00 52.68 116 SER E N 1
ATOM 5808 C CA . SER E 2 116 ? -79.631 -54.829 13.604 1.00 45.98 116 SER E CA 1
ATOM 5809 C C . SER E 2 116 ? -79.393 -55.925 12.563 1.00 53.93 116 SER E C 1
ATOM 5810 O O . SER E 2 116 ? -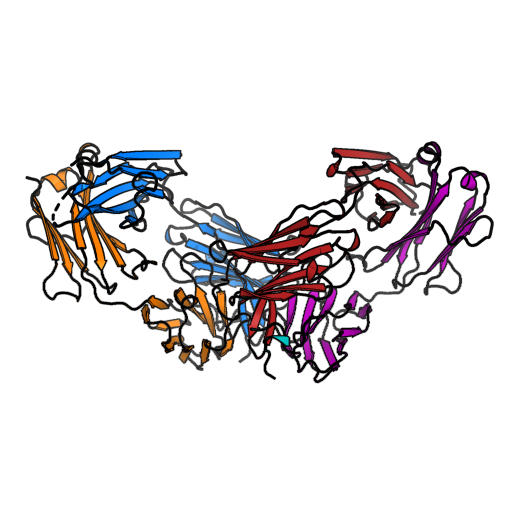78.424 -56.680 12.654 1.00 51.05 116 SER E O 1
ATOM 5813 N N . ILE E 2 117 ? -80.280 -55.998 11.573 1.00 51.96 117 ILE E N 1
ATOM 5814 C CA . ILE E 2 117 ? -80.168 -56.964 10.490 1.00 49.76 117 ILE E CA 1
ATOM 5815 C C . ILE E 2 117 ? -79.996 -56.180 9.184 1.00 53.36 117 ILE E C 1
ATOM 5816 O O . ILE E 2 117 ? -80.571 -55.099 9.017 1.00 52.75 117 ILE E O 1
ATOM 5821 N N . PHE E 2 118 ? -79.160 -56.686 8.283 1.00 50.32 118 PHE E N 1
ATOM 5822 C CA . PHE E 2 118 ? -78.935 -56.012 7.001 1.00 55.83 118 PHE E CA 1
ATOM 5823 C C . PHE E 2 118 ? -78.933 -57.003 5.846 1.00 54.02 118 PHE E C 1
ATOM 5824 O O . PHE E 2 118 ? -78.240 -58.028 5.894 1.00 51.75 118 PHE E O 1
ATOM 5832 N N . PRO E 2 119 ? -79.724 -56.707 4.803 1.00 53.23 119 PRO E N 1
ATOM 5833 C CA . PRO E 2 119 ? -79.700 -57.536 3.598 1.00 55.68 119 PRO E CA 1
ATOM 5834 C C . PRO E 2 119 ? -78.530 -57.101 2.713 1.00 48.25 119 PRO E C 1
ATOM 5835 O O . PRO E 2 119 ? -78.113 -55.939 2.787 1.00 41.40 119 PRO E O 1
ATOM 5839 N N . PRO E 2 120 ? -77.995 -58.022 1.899 1.00 55.43 120 PRO E N 1
ATOM 5840 C CA . PRO E 2 120 ? -76.887 -57.673 0.995 1.00 56.36 120 PRO E CA 1
ATOM 5841 C C . PRO E 2 120 ? -77.247 -56.511 0.072 1.00 52.80 120 PRO E C 1
ATOM 5842 O O . PRO E 2 120 ? -78.373 -56.463 -0.419 1.00 56.48 120 PRO E O 1
ATOM 5846 N N . SER E 2 121 ? -76.311 -55.588 -0.138 1.00 52.37 121 SER E N 1
ATOM 5847 C CA . SER E 2 121 ? -76.531 -54.420 -0.998 1.00 60.69 121 SER E CA 1
ATOM 5848 C C . SER E 2 121 ? -76.536 -54.772 -2.495 1.00 63.67 121 SER E C 1
ATOM 5849 O O . SER E 2 121 ? -75.837 -55.695 -2.921 1.00 62.06 121 SER E O 1
ATOM 5852 N N . SER E 2 122 ? -77.322 -54.033 -3.281 1.00 64.39 122 SER E N 1
ATOM 5853 C CA . SER E 2 122 ? -77.432 -54.261 -4.728 1.00 65.41 122 SER E CA 1
ATOM 5854 C C . SER E 2 122 ? -76.052 -54.237 -5.373 1.00 68.39 122 SER E C 1
ATOM 5855 O O . SER E 2 122 ? -75.728 -55.069 -6.230 1.00 65.38 122 SER E O 1
ATOM 5858 N N . GLU E 2 123 ? -75.248 -53.277 -4.923 1.00 65.28 123 GLU E N 1
ATOM 5859 C CA . GLU E 2 123 ? -73.870 -53.101 -5.361 1.00 63.26 123 GLU E CA 1
ATOM 5860 C C . GLU E 2 123 ? -73.030 -54.371 -5.181 1.00 62.10 123 GLU E C 1
ATOM 5861 O O . GLU E 2 123 ? -72.078 -54.605 -5.921 1.00 62.04 123 GLU E O 1
ATOM 5867 N N . GLN E 2 124 ? -73.392 -55.195 -4.202 1.00 62.51 124 GLN E N 1
ATOM 5868 C CA . GLN E 2 124 ? -72.679 -56.444 -3.945 1.00 64.93 124 GLN E CA 1
ATOM 5869 C C . GLN E 2 124 ? -73.310 -57.600 -4.721 1.00 63.39 124 GLN E C 1
ATOM 5870 O O . GLN E 2 124 ? -72.623 -58.549 -5.123 1.00 61.24 124 GLN E O 1
ATOM 5876 N N . LEU E 2 125 ? -74.623 -57.514 -4.926 1.00 66.81 125 LEU E N 1
ATOM 5877 C CA . LEU E 2 125 ? -75.360 -58.547 -5.650 1.00 65.67 125 LEU E CA 1
ATOM 5878 C C . LEU E 2 125 ? -74.891 -58.648 -7.099 1.00 66.78 125 LEU E C 1
ATOM 5879 O O . LEU E 2 125 ? -75.060 -59.693 -7.736 1.00 63.81 125 LEU E O 1
ATOM 5884 N N . THR E 2 126 ? -74.303 -57.561 -7.605 1.00 68.07 126 THR E N 1
ATOM 5885 C CA . THR E 2 126 ? -73.673 -57.555 -8.929 1.00 70.88 126 THR E CA 1
ATOM 5886 C C . THR E 2 126 ? -72.602 -58.641 -9.008 1.00 69.03 126 THR E C 1
ATOM 5887 O O . THR E 2 126 ? -72.629 -59.490 -9.901 1.00 69.87 126 THR E O 1
ATOM 5891 N N . SER E 2 127 ? -71.675 -58.613 -8.050 1.00 66.87 127 SER E N 1
ATOM 5892 C CA . SER E 2 127 ? -70.543 -59.540 -7.999 1.00 63.77 127 SER E CA 1
ATOM 5893 C C . SER E 2 127 ? -70.962 -61.002 -7.970 1.00 61.50 127 SER E C 1
ATOM 5894 O O . SER E 2 127 ? -70.130 -61.890 -8.149 1.00 65.83 127 SER E O 1
ATOM 5897 N N . GLY E 2 128 ? -72.244 -61.256 -7.725 1.00 63.29 128 GLY E N 1
ATOM 5898 C CA . GLY E 2 128 ? -72.728 -62.619 -7.599 1.00 68.51 128 GLY E CA 1
ATOM 5899 C C . GLY E 2 128 ? -72.403 -63.245 -6.250 1.00 70.06 128 GLY E C 1
ATOM 5900 O O . GLY E 2 128 ? -71.978 -64.402 -6.168 1.00 62.16 128 GLY E O 1
ATOM 5901 N N . GLY E 2 129 ? -72.607 -62.468 -5.190 1.00 69.18 129 GLY E N 1
ATOM 5902 C CA . GLY E 2 129 ? -72.394 -62.931 -3.831 1.00 66.32 129 GLY E CA 1
ATOM 5903 C C . GLY E 2 129 ? -73.193 -62.080 -2.860 1.00 69.99 129 GLY E C 1
ATOM 5904 O O . GLY E 2 129 ? -73.273 -60.859 -3.012 1.00 66.36 129 GLY E O 1
ATOM 5905 N N . ALA E 2 130 ? -73.792 -62.724 -1.862 1.00 67.82 130 ALA E N 1
ATOM 5906 C CA . ALA E 2 130 ? -74.623 -62.017 -0.889 1.00 64.85 130 ALA E CA 1
ATOM 5907 C C . ALA E 2 130 ? -74.132 -62.221 0.542 1.00 62.90 130 ALA E C 1
ATOM 5908 O O . ALA E 2 130 ? -74.007 -63.355 1.018 1.00 58.36 130 ALA E O 1
ATOM 5910 N N . SER E 2 131 ? -73.855 -61.120 1.230 1.00 60.72 131 SER E N 1
ATOM 5911 C CA . SER E 2 131 ? -73.480 -61.196 2.638 1.00 59.27 131 SER E CA 1
ATOM 5912 C C . SER E 2 131 ? -74.527 -60.536 3.527 1.00 56.75 131 SER E C 1
ATOM 5913 O O . SER E 2 131 ? -74.727 -59.314 3.477 1.00 55.87 131 SER E O 1
ATOM 5916 N N . VAL E 2 132 ? -75.204 -61.362 4.323 1.00 51.96 132 VAL E N 1
ATOM 5917 C CA . VAL E 2 132 ? -76.158 -60.879 5.314 1.00 53.40 132 VAL E CA 1
ATOM 5918 C C . VAL E 2 132 ? -75.423 -60.612 6.633 1.00 49.54 132 VAL E C 1
ATOM 5919 O O . VAL E 2 132 ? -74.844 -61.525 7.229 1.00 44.00 132 VAL E O 1
ATOM 5923 N N . VAL E 2 133 ? -75.420 -59.360 7.079 1.00 43.67 133 VAL E N 1
ATOM 5924 C CA . VAL E 2 133 ? -74.754 -59.043 8.333 1.00 55.15 133 VAL E CA 1
ATOM 5925 C C . VAL E 2 133 ? -75.737 -58.711 9.468 1.00 57.99 133 VAL E C 1
ATOM 5926 O O . VAL E 2 133 ? -76.813 -58.144 9.239 1.00 55.51 133 VAL E O 1
ATOM 5930 N N . CYS E 2 134 ? -75.363 -59.097 10.685 1.00 54.31 134 CYS E N 1
ATOM 5931 C CA . CYS E 2 134 ? -76.128 -58.745 11.878 1.00 53.38 134 CYS E CA 1
ATOM 5932 C C . CYS E 2 134 ? -75.227 -58.072 12.918 1.00 45.76 134 CYS E C 1
ATOM 5933 O O . CYS E 2 134 ? -74.189 -58.613 13.298 1.00 44.07 134 CYS E O 1
ATOM 5936 N N . PHE E 2 135 ? -75.610 -56.877 13.351 1.00 45.69 135 PHE E N 1
ATOM 5937 C CA . PHE E 2 135 ? -74.920 -56.213 14.450 1.00 45.51 135 PHE E CA 1
ATOM 5938 C C . PHE E 2 135 ? -75.611 -56.497 15.780 1.00 49.41 135 PHE E C 1
ATOM 5939 O O . PHE E 2 135 ? -76.837 -56.415 15.884 1.00 47.41 135 PHE E O 1
ATOM 5947 N N . LEU E 2 136 ? -74.814 -56.830 16.789 1.00 44.83 136 LEU E N 1
ATOM 5948 C CA . LEU E 2 136 ? -75.289 -56.964 18.163 1.00 40.58 136 LEU E CA 1
ATOM 5949 C C . LEU E 2 136 ? -74.474 -56.004 18.999 1.00 39.17 136 LEU E C 1
ATOM 5950 O O . LEU E 2 136 ? -73.373 -56.348 19.428 1.00 39.57 136 LEU E O 1
ATOM 5955 N N . ASN E 2 137 ? -74.992 -54.801 19.225 1.00 40.95 137 ASN E N 1
ATOM 5956 C CA . ASN E 2 137 ? -74.171 -53.743 19.803 1.00 39.01 137 ASN E CA 1
ATOM 5957 C C . ASN E 2 137 ? -74.418 -53.405 21.258 1.00 44.95 137 ASN E C 1
ATOM 5958 O O . ASN E 2 137 ? -75.549 -53.440 21.746 1.00 47.45 137 ASN E O 1
ATOM 5963 N N . ASN E 2 138 ? -73.327 -53.070 21.932 1.00 42.56 138 ASN E N 1
ATOM 5964 C CA . ASN E 2 138 ? -73.363 -52.460 23.254 1.00 44.89 138 ASN E CA 1
ATOM 5965 C C . ASN E 2 138 ? -74.126 -53.244 24.308 1.00 38.01 138 ASN E C 1
ATOM 5966 O O . ASN E 2 138 ? -75.054 -52.729 24.933 1.00 37.66 138 ASN E O 1
ATOM 5971 N N . PHE E 2 139 ? -73.697 -54.487 24.506 1.00 36.07 139 PHE E N 1
ATOM 5972 C CA . PHE E 2 139 ? -74.256 -55.355 25.525 1.00 39.61 139 PHE E CA 1
ATOM 5973 C C . PHE E 2 139 ? -73.253 -55.726 26.635 1.00 42.37 139 PHE E C 1
ATOM 5974 O O . PHE E 2 139 ? -72.038 -55.581 26.468 1.00 36.76 139 PHE E O 1
ATOM 5982 N N . TYR E 2 140 ? -73.786 -56.182 27.771 1.00 44.63 140 TYR E N 1
ATOM 5983 C CA . TYR E 2 140 ? -72.989 -56.703 28.891 1.00 40.06 140 TYR E CA 1
ATOM 5984 C C . TYR E 2 140 ? -73.825 -57.696 29.698 1.00 39.16 140 TYR E C 1
ATOM 5985 O O . TYR E 2 140 ? -74.976 -57.414 30.025 1.00 34.81 140 TYR E O 1
ATOM 5994 N N . PRO E 2 141 ? -73.247 -58.857 30.042 1.00 41.89 141 PRO E N 1
ATOM 5995 C CA . PRO E 2 141 ? -71.853 -59.257 29.813 1.00 42.21 141 PRO E CA 1
ATOM 5996 C C . PRO E 2 141 ? -71.590 -59.832 28.425 1.00 41.49 141 PRO E C 1
ATOM 5997 O O . PRO E 2 141 ? -72.512 -59.992 27.620 1.00 42.46 141 PRO E O 1
ATOM 6001 N N . LYS E 2 142 ? -70.326 -60.168 28.179 1.00 44.81 142 LYS E N 1
ATOM 6002 C CA . LYS E 2 142 ? -69.826 -60.455 26.838 1.00 41.58 142 LYS E CA 1
ATOM 6003 C C . LYS E 2 142 ? -70.243 -61.803 26.250 1.00 41.53 142 LYS E C 1
ATOM 6004 O O . LYS E 2 142 ? -70.172 -61.995 25.039 1.00 43.10 142 LYS E O 1
ATOM 6010 N N . ASP E 2 143 ? -70.665 -62.731 27.102 1.00 45.33 143 ASP E N 1
ATOM 6011 C CA . ASP E 2 143 ? -71.145 -64.032 26.643 1.00 43.12 143 ASP E CA 1
ATOM 6012 C C . ASP E 2 143 ? -72.416 -63.856 25.804 1.00 43.80 143 ASP E C 1
ATOM 6013 O O . ASP E 2 143 ? -73.383 -63.238 26.252 1.00 40.18 143 ASP E O 1
ATOM 6015 N N . ILE E 2 144 ? -72.404 -64.374 24.578 1.00 47.13 144 ILE E N 1
ATOM 6016 C CA . ILE E 2 144 ? -73.553 -64.221 23.685 1.00 44.03 144 ILE E CA 1
ATOM 6017 C C . ILE E 2 144 ? -73.614 -65.312 22.620 1.00 48.23 144 ILE E C 1
ATOM 6018 O O . ILE E 2 144 ? -72.587 -65.831 22.170 1.00 47.48 144 ILE E O 1
ATOM 6023 N N . ASN E 2 145 ? -74.832 -65.682 22.245 1.00 52.48 145 ASN E N 1
ATOM 6024 C CA . ASN E 2 145 ? -75.040 -66.658 21.186 1.00 50.30 145 ASN E CA 1
ATOM 6025 C C . ASN E 2 145 ? -75.871 -66.039 20.067 1.00 55.14 145 ASN E C 1
ATOM 6026 O O . ASN E 2 145 ? -76.731 -65.191 20.318 1.00 55.28 145 ASN E O 1
ATOM 6028 N N . VAL E 2 146 ? -75.588 -66.430 18.830 1.00 55.61 146 VAL E N 1
ATOM 6029 C CA . VAL E 2 146 ? -76.367 -65.946 17.693 1.00 52.35 146 VAL E CA 1
ATOM 6030 C C . VAL E 2 146 ? -76.895 -67.122 16.890 1.00 51.84 146 VAL E C 1
ATOM 6031 O O . VAL E 2 146 ? -76.231 -68.154 16.767 1.00 48.72 146 VAL E O 1
ATOM 6035 N N . LYS E 2 147 ? -78.114 -66.971 16.385 1.00 52.99 147 LYS E N 1
ATOM 6036 C CA . LYS E 2 147 ? -78.740 -67.978 15.546 1.00 57.46 147 LYS E CA 1
ATOM 6037 C C . LYS E 2 147 ? -79.113 -67.352 14.210 1.00 56.81 147 LYS E C 1
ATOM 6038 O O . LYS E 2 147 ? -79.775 -66.307 14.164 1.00 52.49 147 LYS E O 1
ATOM 6044 N N . TRP E 2 148 ? -78.668 -67.975 13.125 1.00 53.52 148 TRP E N 1
ATOM 6045 C CA . TRP E 2 148 ? -79.112 -67.568 11.798 1.00 58.05 148 TRP E CA 1
ATOM 6046 C C . TRP E 2 148 ? -80.291 -68.421 11.363 1.00 61.22 148 TRP E C 1
ATOM 6047 O O . TRP E 2 148 ? -80.256 -69.650 11.467 1.00 66.30 148 TRP E O 1
ATOM 6058 N N . LYS E 2 149 ? -81.349 -67.770 10.899 1.00 60.22 149 LYS E N 1
ATOM 6059 C CA . LYS E 2 149 ? -82.480 -68.513 10.366 1.00 65.07 149 LYS E CA 1
ATOM 6060 C C . LYS E 2 149 ? -82.827 -68.074 8.946 1.00 61.77 149 LYS E C 1
ATOM 6061 O O . LYS E 2 149 ? -82.892 -66.876 8.652 1.00 57.81 149 LYS E O 1
ATOM 6063 N N . ILE E 2 150 ? -83.009 -69.060 8.068 1.00 67.48 150 ILE E N 1
ATOM 6064 C CA . ILE E 2 150 ? -83.455 -68.824 6.690 1.00 68.86 150 ILE E CA 1
ATOM 6065 C C . ILE E 2 150 ? -84.745 -69.594 6.406 1.00 66.05 150 ILE E C 1
ATOM 6066 O O . ILE E 2 150 ? -84.734 -70.826 6.350 1.00 69.34 150 ILE E O 1
ATOM 6071 N N . ASP E 2 151 ? -85.844 -68.865 6.218 1.00 63.22 151 ASP E N 1
ATOM 6072 C CA . ASP E 2 151 ? -87.168 -69.474 6.062 1.00 65.97 151 ASP E CA 1
ATOM 6073 C C . ASP E 2 151 ? -87.491 -70.395 7.244 1.00 69.77 151 ASP E C 1
ATOM 6074 O O . ASP E 2 151 ? -88.010 -71.498 7.061 1.00 66.89 151 ASP E O 1
ATOM 6079 N N . GLY E 2 152 ? -87.162 -69.939 8.453 1.00 68.16 152 GLY E N 1
ATOM 6080 C CA . GLY E 2 152 ? -87.436 -70.695 9.664 1.00 69.83 152 GLY E CA 1
ATOM 6081 C C . GLY E 2 152 ? -86.526 -71.897 9.866 1.00 73.43 152 GLY E C 1
ATOM 6082 O O . GLY E 2 152 ? -86.904 -72.877 10.514 1.00 70.70 152 GLY E O 1
ATOM 6083 N N . SER E 2 153 ? -85.320 -71.827 9.314 1.00 72.65 153 SER E N 1
ATOM 6084 C CA . SER E 2 153 ? -84.367 -72.927 9.440 1.00 74.98 153 SER E CA 1
ATOM 6085 C C . SER E 2 153 ? -82.997 -72.443 9.914 1.00 71.33 153 SER E C 1
ATOM 6086 O O . SER E 2 153 ? -82.501 -71.411 9.459 1.00 63.78 153 SER E O 1
ATOM 6089 N N . GLU E 2 154 ? -82.391 -73.189 10.833 1.00 73.26 154 GLU E N 1
ATOM 6090 C CA . GLU E 2 154 ? -81.061 -72.844 11.327 1.00 72.88 154 GLU E CA 1
ATOM 6091 C C . GLU E 2 154 ? -79.979 -73.209 10.318 1.00 69.11 154 GLU E C 1
ATOM 6092 O O . GLU E 2 154 ? -79.859 -74.368 9.915 1.00 65.32 154 GLU E O 1
ATOM 6098 N N . ARG E 2 155 ? -79.195 -72.213 9.915 1.00 67.07 155 ARG E N 1
ATOM 6099 C CA . ARG E 2 155 ? -78.014 -72.451 9.095 1.00 68.94 155 ARG E CA 1
ATOM 6100 C C . ARG E 2 155 ? -76.756 -72.321 9.958 1.00 71.74 155 ARG E C 1
ATOM 6101 O O . ARG E 2 155 ? -76.628 -71.378 10.750 1.00 65.84 155 ARG E O 1
ATOM 6109 N N . GLN E 2 156 ? -75.841 -73.278 9.811 1.00 72.24 156 GLN E N 1
ATOM 6110 C CA . GLN E 2 156 ? -74.595 -73.285 10.578 1.00 73.51 156 GLN E CA 1
ATOM 6111 C C . GLN E 2 156 ? -73.378 -72.925 9.712 1.00 72.34 156 GLN E C 1
ATOM 6112 O O . GLN E 2 156 ? -72.457 -72.241 10.172 1.00 70.70 156 GLN E O 1
ATOM 6114 N N . ASN E 2 157 ? -73.382 -73.374 8.458 1.00 72.25 157 ASN E N 1
ATOM 6115 C CA . ASN E 2 157 ? -72.281 -73.092 7.534 1.00 66.33 157 ASN E CA 1
ATOM 6116 C C . ASN E 2 157 ? -72.350 -71.684 6.934 1.00 64.62 157 ASN E C 1
ATOM 6117 O O . ASN E 2 157 ? -73.436 -71.138 6.726 1.00 62.98 157 ASN E O 1
ATOM 6122 N N . GLY E 2 158 ? -71.186 -71.102 6.657 1.00 64.50 158 GLY E N 1
ATOM 6123 C CA . GLY E 2 158 ? -71.111 -69.787 6.045 1.00 59.05 158 GLY E CA 1
ATOM 6124 C C . GLY E 2 158 ? -71.245 -68.632 7.023 1.00 61.39 158 GLY E C 1
ATOM 6125 O O . GLY E 2 158 ? -71.571 -67.509 6.622 1.00 56.98 158 GLY E O 1
ATOM 6126 N N . VAL E 2 159 ? -70.979 -68.900 8.301 1.00 60.59 159 VAL E N 1
ATOM 6127 C CA . VAL E 2 159 ? -71.143 -67.892 9.349 1.00 56.27 159 VAL E CA 1
ATOM 6128 C C . VAL E 2 159 ? -69.807 -67.383 9.893 1.00 53.68 159 VAL E C 1
ATOM 6129 O O . VAL E 2 159 ? -69.004 -68.162 10.404 1.00 57.81 159 VAL E O 1
ATOM 6133 N N . LEU E 2 160 ? -69.579 -66.075 9.798 1.00 51.91 160 LEU E N 1
ATOM 6134 C CA . LEU E 2 160 ? -68.378 -65.467 10.376 1.00 50.36 160 LEU E CA 1
ATOM 6135 C C . LEU E 2 160 ? -68.672 -64.466 11.502 1.00 50.62 160 LEU E C 1
ATOM 6136 O O . LEU E 2 160 ? -69.384 -63.474 11.319 1.00 48.06 160 LEU E O 1
ATOM 6141 N N . ASN E 2 161 ? -68.096 -64.728 12.669 1.00 49.49 161 ASN E N 1
ATOM 6142 C CA . ASN E 2 161 ? -68.332 -63.886 13.833 1.00 50.56 161 ASN E CA 1
ATOM 6143 C C . ASN E 2 161 ? -67.109 -63.059 14.228 1.00 44.05 161 ASN E C 1
ATOM 6144 O O . ASN E 2 161 ? -65.969 -63.455 13.978 1.00 46.73 161 ASN E O 1
ATOM 6149 N N . SER E 2 162 ? -67.354 -61.900 14.828 1.00 38.26 162 SER E N 1
ATOM 6150 C CA . SER E 2 162 ? -66.279 -60.984 15.167 1.00 38.49 162 SER E CA 1
ATOM 6151 C C . SER E 2 162 ? -66.648 -60.102 16.365 1.00 39.72 162 SER E C 1
ATOM 6152 O O . SER E 2 162 ? -67.567 -59.288 16.276 1.00 39.17 162 SER E O 1
ATOM 6155 N N . TRP E 2 163 ? -65.931 -60.259 17.480 1.00 44.65 163 TRP E N 1
ATOM 6156 C CA . TRP E 2 163 ? -66.254 -59.531 18.719 1.00 38.25 163 TRP E CA 1
ATOM 6157 C C . TRP E 2 163 ? -65.280 -58.386 18.963 1.00 34.74 163 TRP E C 1
ATOM 6158 O O . TRP E 2 163 ? -64.072 -58.556 18.831 1.00 38.74 163 TRP E O 1
ATOM 6169 N N . THR E 2 164 ? -65.792 -57.214 19.313 1.00 33.25 164 THR E N 1
ATOM 6170 C CA . THR E 2 164 ? -64.908 -56.129 19.715 1.00 36.96 164 THR E CA 1
ATOM 6171 C C . THR E 2 164 ? -64.385 -56.400 21.125 1.00 41.54 164 THR E C 1
ATOM 6172 O O . THR E 2 164 ? -64.928 -57.239 21.845 1.00 39.56 164 THR E O 1
ATOM 6176 N N . ASP E 2 165 ? -63.322 -55.698 21.507 1.00 41.32 165 ASP E N 1
ATOM 6177 C CA . ASP E 2 165 ? -62.821 -55.749 22.871 1.00 38.61 165 ASP E CA 1
ATOM 6178 C C . ASP E 2 165 ? -63.768 -54.909 23.723 1.00 42.53 165 ASP E C 1
ATOM 6179 O O . ASP E 2 165 ? -64.651 -54.230 23.182 1.00 37.85 165 ASP E O 1
ATOM 6184 N N . GLN E 2 166 ? -63.596 -54.951 25.044 1.00 33.09 166 GLN E N 1
ATOM 6185 C CA . GLN E 2 166 ? -64.395 -54.104 25.920 1.00 35.34 166 GLN E CA 1
ATOM 6186 C C . GLN E 2 166 ? -64.144 -52.631 25.612 1.00 30.03 166 GLN E C 1
ATOM 6187 O O . GLN E 2 166 ? -63.000 -52.180 25.539 1.00 36.99 166 GLN E O 1
ATOM 6193 N N . ASP E 2 167 ? -65.232 -51.896 25.421 1.00 35.00 167 ASP E N 1
ATOM 6194 C CA . ASP E 2 167 ? -65.177 -50.475 25.118 1.00 41.85 167 ASP E CA 1
ATOM 6195 C C . ASP E 2 167 ? -64.536 -49.747 26.283 1.00 46.44 167 ASP E C 1
ATOM 6196 O O . ASP E 2 167 ? -64.857 -50.013 27.440 1.00 50.15 167 ASP E O 1
ATOM 6201 N N . SER E 2 168 ? -63.635 -48.819 25.980 1.00 48.08 168 SER E N 1
ATOM 6202 C CA . SER E 2 168 ? -62.912 -48.094 27.019 1.00 46.54 168 SER E CA 1
ATOM 6203 C C . SER E 2 168 ? -63.712 -46.918 27.556 1.00 47.49 168 SER E C 1
ATOM 6204 O O . SER E 2 168 ? -63.290 -46.263 28.503 1.00 48.14 168 SER E O 1
ATOM 6207 N N . LYS E 2 169 ? -64.864 -46.642 26.954 1.00 50.23 169 LYS E N 1
ATOM 6208 C CA . LYS E 2 169 ? -65.691 -45.523 27.404 1.00 49.68 169 LYS E CA 1
ATOM 6209 C C . LYS E 2 169 ? -66.894 -45.968 28.237 1.00 50.56 169 LYS E C 1
ATOM 6210 O O . LYS E 2 169 ? -67.157 -45.405 29.301 1.00 53.25 169 LYS E O 1
ATOM 6212 N N . ASP E 2 170 ? -67.628 -46.969 27.754 1.00 50.68 170 ASP E N 1
ATOM 6213 C CA . ASP E 2 170 ? -68.825 -47.427 28.453 1.00 46.78 170 ASP E CA 1
ATOM 6214 C C . ASP E 2 170 ? -68.776 -48.904 28.871 1.00 46.19 170 ASP E C 1
ATOM 6215 O O . ASP E 2 170 ? -69.786 -49.451 29.325 1.00 44.01 170 ASP E O 1
ATOM 6220 N N . SER E 2 171 ? -67.618 -49.543 28.689 1.00 42.79 171 SER E N 1
ATOM 6221 C CA . SER E 2 171 ? -67.363 -50.890 29.225 1.00 42.89 171 SER E CA 1
ATOM 6222 C C . SER E 2 171 ? -68.293 -51.962 28.684 1.00 38.49 171 SER E C 1
ATOM 6223 O O . SER E 2 171 ? -68.531 -52.985 29.332 1.00 37.52 171 SER E O 1
ATOM 6226 N N . THR E 2 172 ? -68.819 -51.737 27.491 1.00 42.73 172 THR E N 1
ATOM 6227 C CA . THR E 2 172 ? -69.715 -52.715 26.905 1.00 39.50 172 THR E CA 1
ATOM 6228 C C . THR E 2 172 ? -69.034 -53.503 25.777 1.00 31.78 172 THR E C 1
ATOM 6229 O O . THR E 2 172 ? -67.913 -53.189 25.383 1.00 34.68 172 THR E O 1
ATOM 6233 N N . TYR E 2 173 ? -69.699 -54.543 25.289 1.00 33.10 173 TYR E N 1
ATOM 6234 C CA . TYR E 2 173 ? -69.167 -55.382 24.216 1.00 34.89 173 TYR E CA 1
ATOM 6235 C C . TYR E 2 173 ? -70.059 -55.286 22.974 1.00 43.81 173 TYR E C 1
ATOM 6236 O O . TYR E 2 173 ? -71.233 -54.915 23.078 1.00 43.37 173 TYR E O 1
ATOM 6245 N N . SER E 2 174 ? -69.500 -55.608 21.808 1.00 43.25 174 SER E N 1
ATOM 6246 C CA . SER E 2 174 ? -70.258 -55.645 20.555 1.00 38.69 174 SER E CA 1
ATOM 6247 C C . SER E 2 174 ? -69.784 -56.796 19.689 1.00 38.04 174 SER E C 1
ATOM 6248 O O . SER E 2 174 ? -68.588 -57.072 19.623 1.00 40.03 174 SER E O 1
ATOM 6251 N N . MET E 2 175 ? -70.711 -57.478 19.027 1.00 38.41 175 MET E N 1
ATOM 6252 C CA . MET E 2 175 ? -70.315 -58.499 18.062 1.00 39.39 175 MET E CA 1
ATOM 6253 C C . MET E 2 175 ? -71.086 -58.381 16.745 1.00 45.84 175 MET E C 1
ATOM 6254 O O . MET E 2 175 ? -72.266 -58.023 16.729 1.00 45.18 175 MET E O 1
ATOM 6259 N N . SER E 2 176 ? -70.409 -58.664 15.638 1.00 46.01 176 SER E N 1
ATOM 6260 C CA . SER E 2 176 ? -71.060 -58.680 14.332 1.00 41.98 176 SER E CA 1
ATOM 6261 C C . SER E 2 176 ? -71.101 -60.103 13.796 1.00 41.91 176 SER E C 1
ATOM 6262 O O . SER E 2 176 ? -70.113 -60.832 13.875 1.00 46.18 176 SER E O 1
ATOM 6265 N N . SER E 2 177 ? -72.246 -60.512 13.264 1.00 42.14 177 SER E N 1
ATOM 6266 C CA . SER E 2 177 ? -72.322 -61.799 12.587 1.00 45.88 177 SER E CA 1
ATOM 6267 C C . SER E 2 177 ? -72.538 -61.567 11.095 1.00 52.06 177 SER E C 1
ATOM 6268 O O . SER E 2 177 ? -73.372 -60.748 10.700 1.00 49.26 177 SER E O 1
ATOM 6271 N N . THR E 2 178 ? -71.776 -62.278 10.270 1.00 49.37 178 THR E N 1
ATOM 6272 C CA . THR E 2 178 ? -71.928 -62.186 8.824 1.00 46.94 178 THR E CA 1
ATOM 6273 C C . THR E 2 178 ? -72.200 -63.554 8.196 1.00 47.22 178 THR E C 1
ATOM 6274 O O . THR E 2 178 ? -71.383 -64.473 8.283 1.00 44.36 178 THR E O 1
ATOM 6278 N N . LEU E 2 179 ? -73.374 -63.685 7.585 1.00 50.33 179 LEU E N 1
ATOM 6279 C CA . LEU E 2 179 ? -73.728 -64.889 6.837 1.00 53.52 179 LEU E CA 1
ATOM 6280 C C . LEU E 2 179 ? -73.456 -64.634 5.365 1.00 53.53 179 LEU E C 1
ATOM 6281 O O . LEU E 2 179 ? -74.043 -63.727 4.769 1.00 51.36 179 LEU E O 1
ATOM 6286 N N . THR E 2 180 ? -72.551 -65.413 4.782 1.00 56.87 180 THR E N 1
ATOM 6287 C CA . THR E 2 180 ? -72.201 -65.225 3.373 1.00 62.79 180 THR E CA 1
ATOM 6288 C C . THR E 2 180 ? -72.853 -66.285 2.485 1.00 63.21 180 THR E C 1
ATOM 6289 O O . THR E 2 180 ? -72.665 -67.489 2.696 1.00 61.10 180 THR E O 1
ATOM 6293 N N . LEU E 2 181 ? -73.623 -65.822 1.500 1.00 60.84 181 LEU E N 1
ATOM 6294 C CA . LEU E 2 181 ? -74.323 -66.704 0.567 1.00 64.88 181 LEU E CA 1
ATOM 6295 C C . LEU E 2 181 ? -74.004 -66.342 -0.887 1.00 64.77 181 LEU E C 1
ATOM 6296 O O . LEU E 2 181 ? -73.655 -65.197 -1.191 1.00 60.75 181 LEU E O 1
ATOM 6301 N N . THR E 2 182 ? -74.118 -67.323 -1.780 1.00 69.62 182 THR E N 1
ATOM 6302 C CA . THR E 2 182 ? -74.094 -67.047 -3.216 1.00 67.91 182 THR E CA 1
ATOM 6303 C C . THR E 2 182 ? -75.291 -66.164 -3.543 1.00 65.98 182 THR E C 1
ATOM 6304 O O . THR E 2 182 ? -76.333 -66.267 -2.893 1.00 68.28 182 THR E O 1
ATOM 6308 N N . LYS E 2 183 ? -75.163 -65.304 -4.550 1.00 69.98 183 LYS E N 1
ATOM 6309 C CA . LYS E 2 183 ? -76.276 -64.435 -4.936 1.00 70.13 183 LYS E CA 1
ATOM 6310 C C . LYS E 2 183 ? -77.449 -65.232 -5.503 1.00 71.29 183 LYS E C 1
ATOM 6311 O O . LYS E 2 183 ? -78.490 -64.665 -5.834 1.00 72.96 183 LYS E O 1
ATOM 6313 N N . ASP E 2 184 ? -77.273 -66.546 -5.618 1.00 70.55 184 ASP E N 1
ATOM 6314 C CA . ASP E 2 184 ? -78.321 -67.421 -6.125 1.00 69.03 184 ASP E CA 1
ATOM 6315 C C . ASP E 2 184 ? -79.215 -67.930 -5.001 1.00 68.18 184 ASP E C 1
ATOM 6316 O O . ASP E 2 184 ? -80.438 -67.794 -5.073 1.00 66.19 184 ASP E O 1
ATOM 6318 N N . GLU E 2 185 ? -78.603 -68.511 -3.968 1.00 72.59 185 GLU E N 1
ATOM 6319 C CA . GLU E 2 185 ? -79.342 -68.994 -2.796 1.00 72.43 185 GLU E CA 1
ATOM 6320 C C . GLU E 2 185 ? -80.075 -67.857 -2.085 1.00 67.35 185 GLU E C 1
ATOM 6321 O O . GLU E 2 185 ? -81.114 -68.074 -1.455 1.00 64.50 185 GLU E O 1
ATOM 6327 N N . TYR E 2 186 ? -79.535 -66.646 -2.192 1.00 62.12 186 TYR E N 1
ATOM 6328 C CA . TYR E 2 186 ? -80.192 -65.485 -1.612 1.00 63.68 186 TYR E CA 1
ATOM 6329 C C . TYR E 2 186 ? -81.527 -65.179 -2.302 1.00 67.96 186 TYR E C 1
ATOM 6330 O O . TYR E 2 186 ? -82.486 -64.756 -1.650 1.00 68.82 186 TYR E O 1
ATOM 6339 N N . GLU E 2 187 ? -81.588 -65.397 -3.616 1.00 70.22 187 GLU E N 1
ATOM 6340 C CA . GLU E 2 187 ? -82.820 -65.196 -4.380 1.00 61.16 187 GLU E CA 1
ATOM 6341 C C . GLU E 2 187 ? -83.764 -66.395 -4.212 1.00 63.21 187 GLU E C 1
ATOM 6342 O O . GLU E 2 187 ? -84.977 -66.283 -4.406 1.00 64.45 187 GLU E O 1
ATOM 6344 N N . ARG E 2 188 ? -83.186 -67.527 -3.815 1.00 60.98 188 ARG E N 1
ATOM 6345 C CA . ARG E 2 188 ? -83.874 -68.813 -3.713 1.00 61.76 188 ARG E CA 1
ATOM 6346 C C . ARG E 2 188 ? -84.642 -68.977 -2.394 1.00 65.35 188 ARG E C 1
ATOM 6347 O O . ARG E 2 188 ? -85.484 -69.871 -2.249 1.00 57.88 188 ARG E O 1
ATOM 6355 N N . HIS E 2 189 ? -84.342 -68.110 -1.433 1.00 68.87 189 HIS E N 1
ATOM 6356 C CA . HIS E 2 189 ? -85.021 -68.113 -0.142 1.00 62.96 189 HIS E CA 1
ATOM 6357 C C . HIS E 2 189 ? -85.472 -66.676 0.142 1.00 65.10 189 HIS E C 1
ATOM 6358 O O . HIS E 2 189 ? -84.989 -65.743 -0.507 1.00 60.74 189 HIS E O 1
ATOM 6365 N N . ASN E 2 190 ? -86.391 -66.487 1.091 1.00 63.41 190 ASN E N 1
ATOM 6366 C CA . ASN E 2 190 ? -86.984 -65.159 1.306 1.00 64.74 190 ASN E CA 1
ATOM 6367 C C . ASN E 2 190 ? -87.009 -64.670 2.762 1.00 66.38 190 ASN E C 1
ATOM 6368 O O . ASN E 2 190 ? -86.943 -63.458 3.022 1.00 65.63 190 ASN E O 1
ATOM 6373 N N . SER E 2 191 ? -87.110 -65.601 3.707 1.00 65.12 191 SER E N 1
ATOM 6374 C CA . SER E 2 191 ? -87.093 -65.239 5.128 1.00 67.35 191 SER E CA 1
ATOM 6375 C C . SER E 2 191 ? -85.685 -65.335 5.708 1.00 63.45 191 SER E C 1
ATOM 6376 O O . SER E 2 191 ? -85.049 -66.386 5.630 1.00 59.49 191 SER E O 1
ATOM 6379 N N . TYR E 2 192 ? -85.199 -64.235 6.279 1.00 63.12 192 TYR E N 1
ATOM 6380 C CA . TYR E 2 192 ? -83.858 -64.211 6.864 1.00 66.05 192 TYR E CA 1
ATOM 6381 C C . TYR E 2 192 ? -83.856 -63.686 8.288 1.00 59.99 192 TYR E C 1
ATOM 6382 O O . TYR E 2 192 ? -84.301 -62.567 8.554 1.00 58.79 192 TYR E O 1
ATOM 6391 N N . THR E 2 193 ? -83.328 -64.492 9.200 1.00 60.75 193 THR E N 1
ATOM 6392 C CA . THR E 2 193 ? -83.494 -64.215 10.621 1.00 65.82 193 THR E CA 1
ATOM 6393 C C . THR E 2 193 ? -82.201 -64.258 11.448 1.00 60.30 193 THR E C 1
ATOM 6394 O O . THR E 2 193 ? -81.393 -65.191 11.342 1.00 51.55 193 THR E O 1
ATOM 6398 N N . CYS E 2 194 ? -82.030 -63.225 12.269 1.00 59.95 194 CYS E N 1
ATOM 6399 C CA . CYS E 2 194 ? -80.908 -63.115 13.192 1.00 59.84 194 CYS E CA 1
ATOM 6400 C C . CYS E 2 194 ? -81.400 -63.214 14.643 1.00 57.55 194 CYS E C 1
ATOM 6401 O O . CYS E 2 194 ? -82.014 -62.272 15.155 1.00 55.55 194 CYS E O 1
ATOM 6404 N N . GLU E 2 195 ? -81.129 -64.337 15.308 1.00 56.05 195 GLU E N 1
ATOM 6405 C CA . GLU E 2 195 ? -81.567 -64.516 16.703 1.00 58.97 195 GLU E CA 1
ATOM 6406 C C . GLU E 2 195 ? -80.444 -64.399 17.748 1.00 54.65 195 GLU E C 1
ATOM 6407 O O . GLU E 2 195 ? -79.491 -65.172 17.736 1.00 53.67 195 GLU E O 1
ATOM 6413 N N . ALA E 2 196 ? -80.578 -63.443 18.663 1.00 53.03 196 ALA E N 1
ATOM 6414 C CA . ALA E 2 196 ? -79.572 -63.236 19.705 1.00 56.15 196 ALA E CA 1
ATOM 6415 C C . ALA E 2 196 ? -80.024 -63.711 21.096 1.00 55.89 196 ALA E C 1
ATOM 6416 O O . ALA E 2 196 ? -80.856 -63.074 21.743 1.00 55.34 196 ALA E O 1
ATOM 6418 N N . THR E 2 197 ? -79.463 -64.827 21.550 1.00 53.81 197 THR E N 1
ATOM 6419 C CA . THR E 2 197 ? -79.712 -65.327 22.899 1.00 56.70 197 THR E CA 1
ATOM 6420 C C . THR E 2 197 ? -78.708 -64.729 23.911 1.00 59.59 197 THR E C 1
ATOM 6421 O O . THR E 2 197 ? -77.501 -64.971 23.821 1.00 55.20 197 THR E O 1
ATOM 6423 N N . HIS E 2 198 ? -79.211 -63.953 24.869 1.00 53.05 198 HIS E N 1
ATOM 6424 C CA . HIS E 2 198 ? -78.357 -63.277 25.847 1.00 50.59 198 HIS E CA 1
ATOM 6425 C C . HIS E 2 198 ? -78.965 -63.367 27.249 1.00 57.86 198 HIS E C 1
ATOM 6426 O O . HIS E 2 198 ? -80.172 -63.567 27.389 1.00 58.64 198 HIS E O 1
ATOM 6433 N N . LYS E 2 199 ? -78.144 -63.209 28.287 1.00 52.67 199 LYS E N 1
ATOM 6434 C CA . LYS E 2 199 ? -78.627 -63.389 29.658 1.00 49.01 199 LYS E CA 1
ATOM 6435 C C . LYS E 2 199 ? -79.593 -62.294 30.145 1.00 48.86 199 LYS E C 1
ATOM 6436 O O . LYS E 2 199 ? -80.330 -62.502 31.103 1.00 52.03 199 LYS E O 1
ATOM 6442 N N . THR E 2 200 ? -79.615 -61.147 29.469 1.00 54.94 200 THR E N 1
ATOM 6443 C CA . THR E 2 200 ? -80.590 -60.095 29.786 1.00 54.34 200 THR E CA 1
ATOM 6444 C C . THR E 2 200 ? -82.052 -60.514 29.571 1.00 53.49 200 THR E C 1
ATOM 6445 O O . THR E 2 200 ? -82.966 -59.792 29.971 1.00 58.76 200 THR E O 1
ATOM 6449 N N . SER E 2 201 ? -82.272 -61.662 28.931 1.00 54.00 201 SER E N 1
ATOM 6450 C CA . SER E 2 201 ? -83.630 -62.154 28.689 1.00 56.38 201 SER E CA 1
ATOM 6451 C C . SER E 2 201 ? -83.713 -63.636 28.361 1.00 58.99 201 SER E C 1
ATOM 6452 O O . SER E 2 201 ? -82.765 -64.238 27.851 1.00 55.14 201 SER E O 1
ATOM 6455 N N . THR E 2 202 ? -84.878 -64.206 28.653 1.00 63.26 202 THR E N 1
ATOM 6456 C CA . THR E 2 202 ? -85.156 -65.617 28.419 1.00 61.78 202 THR E CA 1
ATOM 6457 C C . THR E 2 202 ? -85.408 -65.874 26.936 1.00 58.40 202 THR E C 1
ATOM 6458 O O . THR E 2 202 ? -84.998 -66.899 26.382 1.00 54.57 202 THR E O 1
ATOM 6462 N N . SER E 2 203 ? -86.087 -64.936 26.292 1.00 56.27 203 SER E N 1
ATOM 6463 C CA . SER E 2 203 ? -86.361 -65.079 24.870 1.00 65.52 203 SER E CA 1
ATOM 6464 C C . SER E 2 203 ? -85.447 -64.187 24.034 1.00 60.95 203 SER E C 1
ATOM 6465 O O . SER E 2 203 ? -85.256 -63.006 24.353 1.00 52.11 203 SER E O 1
ATOM 6468 N N . PRO E 2 204 ? -84.878 -64.760 22.958 1.00 62.11 204 PRO E N 1
ATOM 6469 C CA . PRO E 2 204 ? -83.884 -64.070 22.129 1.00 60.75 204 PRO E CA 1
ATOM 6470 C C . PRO E 2 204 ? -84.442 -62.798 21.507 1.00 52.96 204 PRO E C 1
ATOM 6471 O O . PRO E 2 204 ? -85.663 -62.642 21.438 1.00 46.90 204 PRO E O 1
ATOM 6475 N N . ILE E 2 205 ? -83.555 -61.885 21.115 1.00 50.54 205 ILE E N 1
ATOM 6476 C CA . ILE E 2 205 ? -83.955 -60.733 20.320 1.00 55.50 205 ILE E CA 1
ATOM 6477 C C . ILE E 2 205 ? -83.863 -61.129 18.854 1.00 59.51 205 ILE E C 1
ATOM 6478 O O . ILE E 2 205 ? -82.788 -61.488 18.357 1.00 54.69 205 ILE E O 1
ATOM 6483 N N . VAL E 2 206 ? -85.009 -61.087 18.180 1.00 66.61 206 VAL E N 1
ATOM 6484 C CA . VAL E 2 206 ? -85.127 -61.555 16.802 1.00 62.47 206 VAL E CA 1
ATOM 6485 C C . VAL E 2 206 ? -85.293 -60.387 15.843 1.00 60.31 206 VAL E C 1
ATOM 6486 O O . VAL E 2 206 ? -86.242 -59.605 15.961 1.00 60.84 206 VAL E O 1
ATOM 6490 N N . LYS E 2 207 ? -84.348 -60.259 14.915 1.00 59.27 207 LYS E N 1
ATOM 6491 C CA . LYS E 2 207 ? -84.507 -59.345 13.789 1.00 58.04 207 LYS E CA 1
ATOM 6492 C C . LYS E 2 207 ? -84.567 -60.122 12.473 1.00 56.37 207 LYS E C 1
ATOM 6493 O O . LYS E 2 207 ? -83.770 -61.030 12.222 1.00 51.75 207 LYS E O 1
ATOM 6499 N N . SER E 2 208 ? -85.548 -59.770 11.653 1.00 61.16 208 SER E N 1
ATOM 6500 C CA . SER E 2 208 ? -85.812 -60.490 10.423 1.00 58.92 208 SER E CA 1
ATOM 6501 C C . SER E 2 208 ? -86.053 -59.505 9.306 1.00 59.74 208 SER E C 1
ATOM 6502 O O . SER E 2 208 ? -86.442 -58.360 9.551 1.00 54.80 208 SER E O 1
ATOM 6505 N N . PHE E 2 209 ? -85.788 -59.951 8.082 1.00 61.22 209 PHE E N 1
ATOM 6506 C CA . PHE E 2 209 ? -86.142 -59.194 6.890 1.00 58.49 209 PHE E CA 1
ATOM 6507 C C . PHE E 2 209 ? -86.677 -60.134 5.814 1.00 63.56 209 PHE E C 1
ATOM 6508 O O . PHE E 2 209 ? -86.322 -61.322 5.771 1.00 60.78 209 PHE E O 1
ATOM 6516 N N . ASN E 2 210 ? -87.552 -59.599 4.967 1.00 69.26 210 ASN E N 1
ATOM 6517 C CA . ASN E 2 210 ? -88.031 -60.324 3.797 1.00 68.97 210 ASN E CA 1
ATOM 6518 C C . ASN E 2 210 ? -87.354 -59.756 2.558 1.00 64.80 210 ASN E C 1
ATOM 6519 O O . ASN E 2 210 ? -87.036 -58.561 2.507 1.00 61.16 210 ASN E O 1
ATOM 6521 N N . ARG E 2 211 ? -87.114 -60.612 1.570 1.00 66.25 211 ARG E N 1
ATOM 6522 C CA . ARG E 2 211 ? -86.482 -60.168 0.331 1.00 64.80 211 ARG E CA 1
ATOM 6523 C C . ARG E 2 211 ? -87.511 -59.647 -0.664 1.00 54.32 211 ARG E C 1
ATOM 6524 O O . ARG E 2 211 ? -87.839 -58.460 -0.660 1.00 59.93 211 ARG E O 1
ATOM 6535 N N . LYS F 3 2 ? -33.324 -73.556 44.440 1.00 34.74 1 LYS F N 1
ATOM 6536 C CA . LYS F 3 2 ? -32.831 -74.747 43.752 1.00 28.36 1 LYS F CA 1
ATOM 6537 C C . LYS F 3 2 ? -32.069 -74.352 42.500 1.00 29.31 1 LYS F C 1
ATOM 6538 O O . LYS F 3 2 ? -32.587 -73.603 41.663 1.00 32.75 1 LYS F O 1
ATOM 6544 N N . LEU F 3 3 ? -30.848 -74.857 42.358 1.00 30.71 2 LEU F N 1
ATOM 6545 C CA . LEU F 3 3 ? -29.945 -74.353 41.312 1.00 31.50 2 LEU F CA 1
ATOM 6546 C C . LEU F 3 3 ? -30.408 -74.623 39.866 1.00 32.98 2 LEU F C 1
ATOM 6547 O O . LEU F 3 3 ? -30.823 -75.735 39.537 1.00 38.48 2 LEU F O 1
ATOM 6552 N N . ARG F 3 4 ? -30.344 -73.595 39.016 1.00 26.34 3 ARG F N 1
ATOM 6553 C CA . ARG F 3 4 ? -30.736 -73.712 37.608 1.00 25.37 3 ARG F CA 1
ATOM 6554 C C . ARG F 3 4 ? -29.497 -73.948 36.739 1.00 24.95 3 ARG F C 1
ATOM 6555 O O . ARG F 3 4 ? -28.488 -73.259 36.878 1.00 26.90 3 ARG F O 1
ATOM 6563 N N . GLY F 3 5 ? -29.566 -74.931 35.854 1.00 23.21 4 GLY F N 1
ATOM 6564 C CA . GLY F 3 5 ? -28.467 -75.200 34.949 1.00 24.99 4 GLY F CA 1
ATOM 6565 C C . GLY F 3 5 ? -28.934 -75.373 33.515 1.00 26.83 4 GLY F C 1
ATOM 6566 O O . GLY F 3 5 ? -29.973 -74.835 33.102 1.00 25.35 4 GLY F O 1
ATOM 6567 N N . VAL F 3 6 ? -28.156 -76.129 32.751 1.00 25.06 5 VAL F N 1
ATOM 6568 C CA . VAL F 3 6 ? -28.350 -76.243 31.303 1.00 28.19 5 VAL F CA 1
ATOM 6569 C C . VAL F 3 6 ? -29.764 -76.712 30.909 1.00 26.78 5 VAL F C 1
ATOM 6570 O O . VAL F 3 6 ? -30.380 -76.174 29.980 1.00 26.96 5 VAL F O 1
ATOM 6574 N N . LEU F 3 7 ? -30.291 -77.678 31.653 1.00 27.92 6 LEU F N 1
ATOM 6575 C CA . LEU F 3 7 ? -31.626 -78.209 31.400 1.00 24.67 6 LEU F CA 1
ATOM 6576 C C . LEU F 3 7 ? -32.738 -77.185 31.663 1.00 25.19 6 LEU F C 1
ATOM 6577 O O . LEU F 3 7 ? -33.883 -77.373 31.237 1.00 23.30 6 LEU F O 1
ATOM 6582 N N . GLN F 3 8 ? -32.408 -76.112 32.377 1.00 26.38 7 GLN F N 1
ATOM 6583 C CA . GLN F 3 8 ? -33.381 -75.055 32.637 1.00 25.18 7 GLN F CA 1
ATOM 6584 C C . GLN F 3 8 ? -33.097 -73.793 31.810 1.00 22.87 7 GLN F C 1
ATOM 6585 O O . GLN F 3 8 ? -33.741 -72.748 31.983 1.00 20.75 7 GLN F O 1
ATOM 6591 N N . GLY F 3 9 ? -32.128 -73.893 30.911 1.00 19.13 8 GLY F N 1
ATOM 6592 C CA . GLY F 3 9 ? -31.891 -72.823 29.960 1.00 21.88 8 GLY F CA 1
ATOM 6593 C C . GLY F 3 9 ? -30.899 -71.809 30.473 1.00 23.02 8 GLY F C 1
ATOM 6594 O O . GLY F 3 9 ? -30.851 -70.683 29.972 1.00 20.90 8 GLY F O 1
ATOM 6595 N N . HIS F 3 10 ? -30.118 -72.217 31.474 1.00 20.49 9 HIS F N 1
ATOM 6596 C CA . HIS F 3 10 ? -29.088 -71.372 32.066 1.00 26.96 9 HIS F CA 1
ATOM 6597 C C . HIS F 3 10 ? -27.733 -72.076 31.954 1.00 25.83 9 HIS F C 1
ATOM 6598 O O . HIS F 3 10 ? -27.615 -73.242 32.278 1.00 28.84 9 HIS F O 1
ATOM 6605 N N . LEU F 3 11 ? -26.704 -71.381 31.497 1.00 28.36 10 LEU F N 1
ATOM 6606 C CA . LEU F 3 11 ? -25.411 -72.029 31.305 1.00 29.87 10 LEU F CA 1
ATOM 6607 C C . LEU F 3 11 ? -24.413 -71.379 32.246 1.00 32.43 10 LEU F C 1
ATOM 6608 O O . LEU F 3 11 ? -24.395 -70.151 32.369 1.00 35.34 10 LEU F O 1
#

Nearest PDB structures (foldseek):
  4yr6-assembly2_E  TM=1.005E+00  e=4.007E-42  Mus musculus
  1jhk-assembly1_L  TM=9.244E-01  e=5.623E-39  Mus musculus
  3cle-assembly1_L  TM=9.894E-01  e=3.396E-35  Mus musculus
  3d9a-assembly1_L  TM=8.957E-01  e=6.405E-36  unclassified
  8r38-assembly1_L  TM=8.723E-01  e=1.388E-34  Rattus norvegicus

CATH classification: 2.60.40.10 (+1 more: 2.60.40.10)